Protein AF-A0A7W8HA71-F1 (afdb_monomer_lite)

Organism: NCBI:txid673271

Foldseek 3Di:
DFQEAEDADDDPDPAQKDKDKDWDAWDGWYFAQWKKKKAWQADKKWKDWAPDIDMDHHRKIDIDHHGITMIIHDRTTMIMMMTGNPVVLVVCVLDPPQKDFQRTVRVVPPPSVLCLQLLLLSLQLVVLVVDPDPCSSVSNNVSVVVNVVSRSPRTIDRHDPDPPVVVLLVVLVVVLVVCLQVQLLEDDDLCVSQVVSVHDSVCSQCSCCSHNVDGPVLVSLQFLVVQLVVCLQPHPDDCQVSCNRSNNPGSVVNQVSCCVVVVDGSVVVSVVNVPPPDDDPDDDDDDDDDDDDDGDDDDDDDDDDDDDPDDDDDPPPVPVPVQSRSLSSVVSNDDDPVPPPPDQDAAEDEPAEFAPPDLPPAWFDLQALQEAEDAALLCLVPPLVLVLLLVLCVQQNHQEYEYAQLPECSQVQWDADPVLDIDGDCVSVCVSCVSCVVSNYAYAAEPDDDYCSFFPDSPLFAFPPTGHLGQGPDLVVVLVSLLVVLLVCCVVVNPVRQLVYEYEYFAAQQALASNHYPDSVSVLVSRQSSLVSNCVSPVSRFYEYHEHECADPPVDPVVVSVVSCVVSVNHGPAYEYEDEQADCPVVLVVVVSVCSVVNPLQAFTQGDQDLCVVVVVLVVCVVVVHAQLRYEHQEYANDPRQQALCLQFLQRLLSSLQCCLSCVRSHNHYYQPHAELPHRRHPRDPFQGGNGSHCATPNGQGGSNSCSSSLSSPAETRWSDGDPQWTWHDDVLKIKIKGWAHFGFDPCSNRSNCSQCDLVRVVNRGDPFHKYKYKYKHAQHDFAKKKKKKWKDHLQALRLSNVCVVVVRDDQPDPVSVVVSSVRNGTDIDIDMDGDDPRMDMDIDIAGYSMIMMMMIHGDDDD

Radius of gyration: 34.51 Å; chains: 1; bounding box: 104×53×90 Å

pLDDT: mean 80.26, std 20.19, range [21.06, 98.81]

Secondary structure (DSSP, 8-state):
-PPPEE-----SSSSSEEEEEEEEEEPPSEE-SSEEEEEEEEEEEEEEETTEEEEEETT-EEEEPTT--EEEEEEEEEEEEEEE-GGGGT-TTTS-TTEEE--BGGGSTT-HHHHHHHHHHHHHHHHHHT---TTHHHHHHHHHHHHHHHHHHHSEEEPPP--HHHHHHHHHHHHHHHHHHHHTTS---HHHHHHHTT--HHHHHHHHHHHHSS-HHHHHHHHHHHHHHHHHHH----HHHHHHHTT-SSHHHHHHHHHHHHSS-HHHHHHHHHTS--------------------------PPP-S--S------HHHHHHHHHHHTTHHHHS--GGG-------EEEEEEEEETT--TT-B---GGGSEEEEEEGGGGGSHHHHHHHHHHHHHT--SEEEEE-TTSGGGT-EEE-TTS-EEE--HHHHHHHHHHHHTTPEEEEEE-S--TTTBS-TT-EETTTTEE-PPBS-HHHHHHHHHHHHHHHHHHH-HHHHTTSEEEE-SSTTSSSTT--SSHHHHHHHHHHHHHHHHHH-TTSEEBPPPEEGGGTTS-HHHHHHHHHHHTT---SBEEEEE--B---HHHHHHHHHHHHTT-TTSPPPB-S-TTHHHHHHHHHHHTT--GGGEEEEEE-S---TT-GGGSSHHHHHHHHHHHHHHTTSSSEEEES-SBS--SSSPPPSSS-S--S-SB-TTSPBPHHHHHHHHHTT--SEEEEEETTEEEEEETTEEEEEEE---PPPHHHHTT--TT-SSSSGGGG-SS---EEEEEEEESPPSEEEEEEEEEEBTTBS-HHHHHHHTTS----SHHHHHHHHHHTSPEEEEEEEEEBTTBEEEEEEE-TT-EEEEEEEEPPP-

InterPro domains:
  IPR000514 Glycoside hydrolase, family 39 [PR00745] (433-449)
  IPR000514 Glycoside hydrolase, family 39 [PR00745] (481-498)
  IPR000514 Glycoside hydrolase, family 39 [PR00745] (498-514)
  IPR000514 Glycoside hydrolase, family 39 [PR00745] (804-818)
  IPR003313 AraC-type arabinose-binding/dimerisation domain [PF02311] (28-108)
  IPR009057 Homedomain-like superfamily [SSF46689] (223-274)
  IPR011051 RmlC-like cupin domain superfamily [SSF51182] (27-201)
  IPR014710 RmlC-like jelly roll fold [G3DSA:2.60.120.10] (2-85)
  IPR017853 Glycoside hydrolase superfamily [SSF51445] (368-716)
  IPR018060 AraC-like, DNA binding HTH domain [PF12833] (193-272)
  IPR018060 AraC-like, DNA binding HTH domain [PS01124] (174-272)
  IPR018060 AraC-like, DNA binding HTH domain [SM00342] (187-270)
  IPR049166 Glycosyl hydrolases family 39, N-terminal catalytic domain [PF01229] (366-826)

Structure (mmCIF, N/CA/C/O backbone):
data_AF-A0A7W8HA71-F1
#
_entry.id   AF-A0A7W8HA71-F1
#
loop_
_atom_site.group_PDB
_atom_site.id
_atom_site.type_symbol
_atom_site.label_atom_id
_atom_site.label_alt_id
_atom_site.label_comp_id
_atom_site.label_asym_id
_atom_site.label_entity_id
_atom_site.label_seq_id
_atom_site.pdbx_PDB_ins_code
_atom_site.Cartn_x
_atom_site.Cartn_y
_atom_site.Cartn_z
_atom_site.occupancy
_atom_site.B_iso_or_equiv
_atom_site.auth_seq_id
_atom_site.auth_comp_id
_atom_site.auth_asym_id
_atom_site.auth_atom_id
_atom_site.pdbx_PDB_model_num
ATOM 1 N N . MET A 1 1 ? 54.143 25.912 25.341 1.00 32.41 1 MET A N 1
ATOM 2 C CA . MET A 1 1 ? 54.224 24.876 24.289 1.00 32.41 1 MET A CA 1
ATOM 3 C C . MET A 1 1 ? 52.978 24.024 24.421 1.00 32.41 1 MET A C 1
ATOM 5 O O . MET A 1 1 ? 52.729 23.561 25.526 1.00 32.41 1 MET A O 1
ATOM 9 N N . SER A 1 2 ? 52.167 23.911 23.368 1.00 38.69 2 SER A N 1
ATOM 10 C CA . SER A 1 2 ? 50.970 23.060 23.357 1.00 38.69 2 SER A CA 1
ATOM 11 C C . SER A 1 2 ? 51.361 21.605 23.628 1.00 38.69 2 SER A C 1
ATOM 13 O O . SER A 1 2 ? 52.322 21.108 23.038 1.00 38.69 2 SER A O 1
ATOM 15 N N . THR A 1 3 ? 50.662 20.939 24.540 1.00 48.31 3 THR A N 1
ATOM 16 C CA . THR A 1 3 ? 50.894 19.536 24.897 1.00 48.31 3 THR A CA 1
ATOM 17 C C . THR A 1 3 ? 50.569 18.652 23.691 1.00 48.31 3 THR A C 1
ATOM 19 O O . THR A 1 3 ? 49.445 18.688 23.204 1.00 48.31 3 THR A O 1
ATOM 22 N N . ILE A 1 4 ? 51.549 17.899 23.184 1.00 54.50 4 ILE A N 1
ATOM 23 C CA . ILE A 1 4 ? 51.337 16.895 22.130 1.00 54.50 4 ILE A CA 1
ATOM 24 C C . ILE A 1 4 ? 50.919 15.602 22.828 1.00 54.50 4 ILE A C 1
ATOM 26 O O . ILE A 1 4 ? 51.599 15.170 23.760 1.00 54.50 4 ILE A O 1
ATOM 30 N N . THR A 1 5 ? 49.808 15.006 22.405 1.00 48.88 5 THR A N 1
ATOM 31 C CA . THR A 1 5 ? 49.267 13.775 23.007 1.00 48.88 5 THR A CA 1
ATOM 32 C C . THR A 1 5 ? 49.408 12.591 22.051 1.00 48.88 5 THR A C 1
ATOM 34 O O . THR A 1 5 ? 49.432 12.771 20.839 1.00 48.88 5 THR A O 1
ATOM 37 N N . HIS A 1 6 ? 49.572 11.376 22.573 1.00 51.00 6 HIS A N 1
ATOM 38 C CA . HIS A 1 6 ? 49.554 10.163 21.753 1.00 51.00 6 HIS A CA 1
ATOM 39 C C . HIS A 1 6 ? 48.150 9.555 21.799 1.00 51.00 6 HIS A C 1
ATOM 41 O O . HIS A 1 6 ? 47.658 9.250 22.889 1.00 51.00 6 HIS A O 1
ATOM 47 N N . GLU A 1 7 ? 47.518 9.352 20.644 1.00 52.78 7 GLU A N 1
ATOM 48 C CA . GLU A 1 7 ? 46.204 8.711 20.567 1.00 52.78 7 GLU A CA 1
ATOM 49 C C . GLU A 1 7 ? 46.351 7.185 20.522 1.00 52.78 7 GLU A C 1
ATOM 51 O O . GLU A 1 7 ? 47.082 6.617 19.707 1.00 52.78 7 GLU A O 1
ATOM 56 N N . ILE A 1 8 ? 45.621 6.489 21.395 1.00 51.56 8 ILE A N 1
ATOM 57 C CA . ILE A 1 8 ? 45.530 5.029 21.353 1.00 51.56 8 ILE A CA 1
ATOM 58 C C . ILE A 1 8 ? 44.302 4.622 20.537 1.00 51.56 8 ILE A C 1
ATOM 60 O O . ILE A 1 8 ? 43.171 4.693 21.015 1.00 51.56 8 ILE A O 1
ATOM 64 N N . ILE A 1 9 ? 44.529 4.103 19.331 1.00 54.03 9 ILE A N 1
ATOM 65 C CA . ILE A 1 9 ? 43.448 3.631 18.458 1.00 54.03 9 ILE A CA 1
ATOM 66 C C . ILE A 1 9 ? 42.956 2.240 18.894 1.00 54.03 9 ILE A C 1
ATOM 68 O O . ILE A 1 9 ? 43.735 1.276 18.948 1.00 54.03 9 ILE A O 1
ATOM 72 N N . ASN A 1 10 ? 41.646 2.117 19.151 1.00 52.47 10 ASN A N 1
ATOM 73 C CA . ASN A 1 10 ? 40.942 0.861 19.439 1.00 52.47 10 ASN A CA 1
ATOM 74 C C . ASN A 1 10 ? 40.074 0.400 18.239 1.00 52.47 10 ASN A C 1
ATOM 76 O O . ASN A 1 10 ? 39.089 1.051 17.906 1.00 52.47 10 ASN A O 1
ATOM 80 N N . TYR A 1 11 ? 40.438 -0.716 17.594 1.00 57.72 11 TYR A N 1
ATOM 81 C CA . TYR A 1 11 ? 39.653 -1.449 16.591 1.00 57.72 11 TYR A CA 1
ATOM 82 C C . TYR A 1 11 ? 38.729 -2.382 17.375 1.00 57.72 11 TYR A C 1
ATOM 84 O O . TYR A 1 11 ? 39.196 -3.330 18.001 1.00 57.72 11 TYR A O 1
ATOM 92 N N . GLN A 1 12 ? 37.433 -2.082 17.379 1.00 41.97 12 GLN A N 1
ATOM 93 C CA . GLN A 1 12 ? 36.398 -2.836 18.097 1.00 41.97 12 GLN A CA 1
ATOM 94 C C . GLN A 1 12 ? 36.082 -4.207 17.450 1.00 41.97 12 GLN A C 1
ATOM 96 O O . GLN A 1 12 ? 35.196 -4.910 17.923 1.00 41.97 12 GLN A O 1
ATOM 101 N N . SER A 1 13 ? 36.792 -4.589 16.379 1.00 54.84 13 SER A N 1
ATOM 102 C CA . SER A 1 13 ? 36.608 -5.831 15.614 1.00 54.84 13 SER A CA 1
ATOM 103 C C . SER A 1 13 ? 37.921 -6.621 15.486 1.00 54.84 13 SER A C 1
ATOM 105 O O . SER A 1 13 ? 38.996 -6.082 15.755 1.00 54.84 13 SER A O 1
ATOM 107 N N . ASN A 1 14 ? 37.849 -7.878 15.028 1.00 60.50 14 ASN A N 1
ATOM 108 C CA . ASN A 1 14 ? 39.029 -8.707 14.728 1.00 60.50 14 ASN A CA 1
ATOM 109 C C . ASN A 1 14 ? 39.828 -8.221 13.500 1.00 60.50 14 ASN A C 1
ATOM 111 O O . ASN A 1 14 ? 40.868 -8.791 13.178 1.00 60.50 14 ASN A O 1
ATOM 115 N N . VAL A 1 15 ? 39.354 -7.187 12.799 1.00 72.50 15 VAL A N 1
ATOM 116 C CA . VAL A 1 15 ? 40.027 -6.585 11.644 1.00 72.50 15 VAL A CA 1
ATOM 117 C C . VAL A 1 15 ? 40.770 -5.324 12.114 1.00 72.50 15 VAL A C 1
ATOM 119 O O . VAL A 1 15 ? 40.161 -4.490 12.790 1.00 72.50 15 VAL A O 1
ATOM 122 N N . PRO A 1 16 ? 42.059 -5.126 11.767 1.00 76.75 16 PRO A N 1
ATOM 123 C CA . PRO A 1 16 ? 42.857 -3.982 12.225 1.00 76.75 16 PRO A CA 1
ATOM 124 C C . PRO A 1 16 ? 42.545 -2.665 11.476 1.00 76.75 16 PRO A C 1
ATOM 126 O O . PRO A 1 16 ? 43.447 -1.916 11.089 1.00 76.75 16 PRO A O 1
ATOM 129 N N . VAL A 1 17 ? 41.249 -2.387 11.291 1.00 80.06 17 VAL A N 1
ATOM 130 C CA . VAL A 1 17 ? 40.674 -1.206 10.636 1.00 80.06 17 VAL A CA 1
ATOM 131 C C . VAL A 1 17 ? 39.589 -0.605 11.530 1.00 80.06 17 VAL A C 1
ATOM 133 O O . VAL A 1 17 ? 38.718 -1.316 12.033 1.00 80.06 17 VAL A O 1
ATOM 136 N N . LYS A 1 18 ? 39.631 0.715 11.731 1.00 76.88 18 LYS A N 1
ATOM 137 C CA . LYS A 1 18 ? 38.566 1.507 12.363 1.00 76.88 18 LYS A CA 1
ATOM 138 C C . LYS A 1 18 ? 37.971 2.413 11.299 1.00 76.88 18 LYS A C 1
ATOM 140 O O . LYS A 1 18 ? 38.719 3.126 10.639 1.00 76.88 18 LYS A O 1
ATOM 145 N N . LEU A 1 19 ? 36.650 2.425 11.183 1.00 79.12 19 LEU A N 1
ATOM 146 C CA . LEU A 1 19 ? 35.933 3.359 10.326 1.00 79.12 19 LEU A CA 1
ATOM 147 C C . LEU A 1 19 ? 34.865 4.062 11.159 1.00 79.12 19 LEU A C 1
ATOM 149 O O . LEU A 1 19 ? 34.102 3.401 11.863 1.00 79.12 19 LEU A O 1
ATOM 153 N N . PHE A 1 20 ? 34.823 5.391 11.108 1.00 68.56 20 PHE A N 1
ATOM 154 C CA . PHE A 1 20 ? 33.815 6.175 11.818 1.00 68.56 20 PHE A CA 1
ATOM 155 C C . PHE A 1 20 ? 33.532 7.508 11.123 1.00 68.56 20 PHE A C 1
ATOM 157 O O . PHE A 1 20 ? 34.348 8.022 10.359 1.00 68.56 20 PHE A O 1
ATOM 164 N N . PHE A 1 21 ? 32.351 8.056 11.409 1.00 68.56 21 PHE A N 1
ATOM 165 C CA . PHE A 1 21 ? 31.949 9.393 10.989 1.00 68.56 21 PHE A CA 1
ATOM 166 C C . PHE A 1 21 ? 32.299 10.395 12.080 1.00 68.56 21 PHE A C 1
ATOM 168 O O . PHE A 1 21 ? 32.098 10.120 13.266 1.00 68.56 21 PHE A O 1
ATOM 175 N N . GLN A 1 22 ? 32.779 11.567 11.680 1.00 67.00 22 GLN A N 1
ATOM 176 C CA . GLN A 1 22 ? 33.073 12.647 12.609 1.00 67.00 22 GLN A CA 1
ATOM 177 C C . GLN A 1 22 ? 32.569 13.974 12.046 1.00 67.00 22 GLN A C 1
ATOM 179 O O . GLN A 1 22 ? 32.864 14.314 10.903 1.00 67.00 22 GLN A O 1
ATOM 184 N N . ARG A 1 23 ? 31.836 14.736 12.867 1.00 63.34 23 ARG A N 1
ATOM 185 C CA . ARG A 1 23 ? 31.583 16.164 12.646 1.00 63.34 23 ARG A CA 1
ATOM 186 C C . ARG A 1 23 ? 32.542 16.940 13.545 1.00 63.34 23 ARG A C 1
ATOM 188 O O . ARG A 1 23 ? 32.457 16.841 14.770 1.00 63.34 23 ARG A O 1
ATOM 195 N N . ILE A 1 24 ? 33.540 17.594 12.956 1.00 62.75 24 ILE A N 1
ATOM 196 C CA . ILE A 1 24 ? 34.680 18.164 13.691 1.00 62.75 24 ILE A CA 1
ATOM 197 C C . ILE A 1 24 ? 34.411 19.611 14.109 1.00 62.75 24 ILE A C 1
ATOM 199 O O . ILE A 1 24 ? 33.963 20.420 13.304 1.00 62.75 24 ILE A O 1
ATOM 203 N N . GLY A 1 25 ? 34.775 19.915 15.362 1.00 57.62 25 GLY A N 1
ATOM 204 C CA . GLY A 1 25 ? 35.094 21.260 15.850 1.00 57.62 25 GLY A CA 1
ATOM 205 C C . GLY A 1 25 ? 36.614 21.496 15.846 1.00 57.62 25 GLY A C 1
ATOM 206 O O . GLY A 1 25 ? 37.220 21.876 14.851 1.00 57.62 25 GLY A O 1
ATOM 207 N N . THR A 1 26 ? 37.302 21.210 16.952 1.00 58.03 26 THR A N 1
ATOM 208 C CA . THR A 1 26 ? 38.777 21.279 17.003 1.00 58.03 26 THR A CA 1
ATOM 209 C C . THR A 1 26 ? 39.329 20.047 17.705 1.00 58.03 26 THR A C 1
ATOM 211 O O . THR A 1 26 ? 38.906 19.725 18.813 1.00 58.03 26 THR A O 1
ATOM 214 N N . SER A 1 27 ? 40.262 19.349 17.063 1.00 65.38 27 SER A N 1
ATOM 215 C CA . SER A 1 27 ? 41.051 18.275 17.675 1.00 65.38 27 SER A CA 1
ATOM 216 C C . SER A 1 27 ? 42.383 18.843 18.162 1.00 65.38 27 SER A C 1
ATOM 218 O O . SER A 1 27 ? 42.957 19.715 17.518 1.00 65.38 27 SER A O 1
ATOM 220 N N . ALA A 1 28 ? 42.867 18.389 19.318 1.00 67.38 28 ALA A N 1
ATOM 221 C CA . ALA A 1 28 ? 44.166 18.817 19.832 1.00 67.38 28 ALA A CA 1
ATOM 222 C C . ALA A 1 28 ? 45.315 18.151 19.055 1.00 67.38 28 ALA A C 1
ATOM 224 O O . ALA A 1 28 ? 45.141 17.073 18.497 1.00 67.38 28 ALA A O 1
ATOM 225 N N . ARG A 1 29 ? 46.512 18.749 19.072 1.00 69.62 29 ARG A N 1
ATOM 226 C CA . ARG A 1 29 ? 47.727 18.183 18.455 1.00 69.62 29 ARG A CA 1
ATOM 227 C C . ARG A 1 29 ? 48.042 16.773 18.985 1.00 69.62 29 ARG A C 1
ATOM 229 O O . ARG A 1 29 ? 48.334 16.615 20.179 1.00 69.62 29 ARG A O 1
ATOM 236 N N . HIS A 1 30 ? 48.046 15.769 18.108 1.00 68.06 30 HIS A N 1
ATOM 237 C CA . HIS A 1 30 ? 48.301 14.373 18.480 1.00 68.06 30 HIS A CA 1
ATOM 238 C C . HIS A 1 30 ? 49.023 13.563 17.392 1.00 68.06 30 HIS A C 1
ATOM 240 O O . HIS A 1 30 ? 49.278 14.061 16.300 1.00 68.06 30 HIS A O 1
ATOM 246 N N . TRP A 1 31 ? 49.431 12.334 17.722 1.00 71.31 31 TRP A N 1
ATOM 247 C CA . TRP A 1 31 ? 50.023 11.368 16.788 1.00 71.31 31 TRP A CA 1
ATOM 248 C C . TRP A 1 31 ? 49.656 9.928 17.178 1.00 71.31 31 TRP A C 1
ATOM 250 O O . TRP A 1 31 ? 49.364 9.652 18.345 1.00 71.31 31 TRP A O 1
ATOM 260 N N . HIS A 1 32 ? 49.718 9.007 16.213 1.00 68.19 32 HIS A N 1
ATOM 261 C CA . HIS A 1 32 ? 49.489 7.571 16.409 1.00 68.19 32 HIS A CA 1
ATOM 262 C C . HIS A 1 32 ? 50.249 6.723 15.371 1.00 68.19 32 HIS A C 1
ATOM 264 O O . HIS A 1 32 ? 50.666 7.216 14.322 1.00 68.19 32 HIS A O 1
ATOM 270 N N . SER A 1 33 ? 50.400 5.420 15.627 1.00 69.81 33 SER A N 1
ATOM 271 C CA . SER A 1 33 ? 51.153 4.483 14.768 1.00 69.81 33 SER A CA 1
ATOM 272 C C . SER A 1 33 ? 50.366 3.875 13.595 1.00 69.81 33 SER A C 1
ATOM 274 O O . SER A 1 33 ? 50.890 3.023 12.878 1.00 69.81 33 SER A O 1
ATOM 276 N N . SER A 1 34 ? 49.111 4.277 13.402 1.00 77.88 34 SER A N 1
ATOM 277 C CA . SER A 1 34 ? 48.266 3.833 12.282 1.00 77.88 34 SER A CA 1
ATOM 278 C C . SER A 1 34 ? 48.341 4.834 11.130 1.00 77.88 34 SER A C 1
ATOM 280 O O . SER A 1 34 ? 48.624 6.006 11.374 1.00 77.88 34 SER A O 1
ATOM 282 N N . ILE A 1 35 ? 48.073 4.395 9.899 1.00 88.00 35 ILE A N 1
ATOM 283 C CA . ILE A 1 35 ? 47.695 5.347 8.848 1.00 88.00 35 ILE A CA 1
ATOM 284 C C . ILE A 1 35 ? 46.282 5.845 9.129 1.00 88.00 35 ILE A C 1
ATOM 286 O O . ILE A 1 35 ? 45.447 5.074 9.608 1.00 88.00 35 ILE A O 1
ATOM 290 N N . GLU A 1 36 ? 46.025 7.110 8.825 1.00 91.38 36 GLU A N 1
ATOM 291 C CA . GLU A 1 36 ? 44.702 7.721 8.937 1.00 91.38 36 GLU A CA 1
ATOM 292 C C . GLU A 1 36 ? 44.310 8.345 7.604 1.00 91.38 36 GLU A C 1
ATOM 294 O O . GLU A 1 36 ? 45.066 9.127 7.039 1.00 91.38 36 GLU A O 1
ATOM 299 N N . ILE A 1 37 ? 43.141 7.980 7.088 1.00 94.31 37 ILE A N 1
ATOM 300 C CA . ILE A 1 37 ? 42.582 8.529 5.858 1.00 94.31 37 ILE A CA 1
ATOM 301 C C . ILE A 1 37 ? 41.382 9.392 6.231 1.00 94.31 37 ILE A C 1
ATOM 303 O O . ILE A 1 37 ? 40.421 8.896 6.818 1.00 94.31 37 ILE A O 1
ATOM 307 N N . LEU A 1 38 ? 41.443 10.665 5.859 1.00 93.25 38 LEU A N 1
ATOM 308 C CA . LEU A 1 38 ? 40.372 11.642 5.987 1.00 93.25 38 LEU A CA 1
ATOM 309 C C . LEU A 1 38 ? 39.677 11.778 4.638 1.00 93.25 38 LEU A C 1
ATOM 311 O O . LEU A 1 38 ? 40.342 12.076 3.648 1.00 93.25 38 LEU A O 1
ATOM 315 N N . PHE A 1 39 ? 38.360 11.597 4.597 1.00 92.25 39 PHE A N 1
ATOM 316 C CA . PHE A 1 39 ? 37.551 11.846 3.405 1.00 92.25 39 PHE A CA 1
ATOM 317 C C . PHE A 1 39 ? 36.420 12.823 3.735 1.00 92.25 39 PHE A C 1
ATOM 319 O O . PHE A 1 39 ? 35.503 12.488 4.488 1.00 92.25 39 PHE A O 1
ATOM 326 N N . VAL A 1 40 ? 36.503 14.043 3.199 1.00 88.19 40 VAL A N 1
ATOM 327 C CA . VAL A 1 40 ? 35.560 15.127 3.500 1.00 88.19 40 VAL A CA 1
ATOM 328 C C . VAL A 1 40 ? 34.272 14.939 2.707 1.00 88.19 40 VAL A C 1
ATOM 330 O O . VAL A 1 40 ? 34.261 15.026 1.480 1.00 88.19 40 VAL A O 1
ATOM 333 N N . LEU A 1 41 ? 33.167 14.735 3.421 1.00 79.12 41 LEU A N 1
ATOM 334 C CA . LEU A 1 41 ? 31.844 14.599 2.818 1.00 79.12 41 LEU A CA 1
ATOM 335 C C . LEU A 1 41 ? 31.192 15.961 2.612 1.00 79.12 41 LEU A C 1
ATOM 337 O O . LEU A 1 41 ? 30.563 16.195 1.589 1.00 79.12 41 LEU A O 1
ATOM 341 N N . GLN A 1 42 ? 31.325 16.861 3.585 1.00 76.25 42 GLN A N 1
ATOM 342 C CA . GLN A 1 42 ? 30.680 18.167 3.537 1.00 76.25 42 GLN A CA 1
ATOM 343 C C . GLN A 1 42 ? 31.457 19.196 4.353 1.00 76.25 42 GLN A C 1
ATOM 345 O O . GLN A 1 42 ? 31.884 18.928 5.479 1.00 76.25 42 GLN A O 1
ATOM 350 N N . GLY A 1 43 ? 31.566 20.404 3.803 1.00 81.75 43 GLY A N 1
ATOM 351 C CA . GLY A 1 43 ? 32.239 21.528 4.446 1.00 81.75 43 GLY A CA 1
ATOM 352 C C . GLY A 1 43 ? 33.721 21.610 4.085 1.00 81.75 43 GLY A C 1
ATOM 353 O O . GLY A 1 43 ? 34.145 21.221 2.997 1.00 81.75 43 GLY A O 1
ATOM 354 N N . SER A 1 44 ? 34.513 22.192 4.982 1.00 85.00 44 SER A N 1
ATOM 355 C CA . SER A 1 44 ? 35.962 22.331 4.798 1.00 85.00 44 SER A CA 1
ATOM 356 C C . SER A 1 44 ? 36.686 22.297 6.135 1.00 85.00 44 SER A C 1
ATOM 358 O O . SER A 1 44 ? 36.108 22.646 7.167 1.00 85.00 44 SER A O 1
ATOM 360 N N . MET A 1 45 ? 37.952 21.891 6.139 1.00 87.62 45 MET A N 1
ATOM 361 C CA . MET A 1 45 ? 38.751 21.814 7.361 1.00 87.62 45 MET A CA 1
ATOM 362 C C . MET A 1 45 ? 40.210 22.193 7.136 1.00 87.62 45 MET A C 1
ATOM 364 O O . MET A 1 45 ? 40.780 21.940 6.076 1.00 87.62 45 MET A O 1
ATOM 368 N N . GLN A 1 46 ? 40.819 22.776 8.165 1.00 90.25 46 GLN A N 1
ATOM 369 C CA . GLN A 1 46 ? 42.259 22.983 8.260 1.00 90.25 46 GLN A CA 1
ATOM 370 C C . GLN A 1 46 ? 42.897 21.734 8.864 1.00 90.25 46 GLN A C 1
ATOM 372 O O . GLN A 1 46 ? 42.483 21.269 9.929 1.00 90.25 46 GLN A O 1
ATOM 377 N N . VAL A 1 47 ? 43.922 21.221 8.195 1.00 90.06 47 VAL A N 1
ATOM 378 C CA . VAL A 1 47 ? 44.737 20.103 8.664 1.00 90.06 47 VAL A CA 1
ATOM 379 C C . VAL A 1 47 ? 46.173 20.593 8.781 1.00 90.06 47 VAL A C 1
ATOM 381 O O . VAL A 1 47 ? 46.775 21.006 7.789 1.00 90.06 47 VAL A O 1
ATOM 384 N N . ALA A 1 48 ? 46.727 20.571 9.991 1.00 85.38 48 ALA A N 1
ATOM 385 C CA . ALA A 1 48 ? 48.142 20.826 10.228 1.00 85.38 48 ALA A CA 1
ATOM 386 C C . ALA A 1 48 ? 48.860 19.493 10.442 1.00 85.38 48 ALA A C 1
ATOM 388 O O . ALA A 1 48 ? 48.472 18.746 11.330 1.00 85.38 48 ALA A O 1
ATOM 389 N N . ILE A 1 49 ? 49.897 19.201 9.654 1.00 82.56 49 ILE A N 1
ATOM 390 C CA . ILE A 1 49 ? 50.742 18.003 9.769 1.00 82.56 49 ILE A CA 1
ATOM 391 C C . ILE A 1 49 ? 52.189 18.473 9.885 1.00 82.56 49 ILE A C 1
ATOM 393 O O . ILE A 1 49 ? 52.699 19.162 8.999 1.00 82.56 49 ILE A O 1
ATOM 397 N N . GLU A 1 50 ? 52.860 18.113 10.976 1.00 75.69 50 GLU A N 1
ATOM 398 C CA . GLU A 1 50 ? 54.212 18.574 11.308 1.00 75.69 50 GLU A CA 1
ATOM 399 C C . GLU A 1 50 ? 54.331 20.115 11.261 1.00 75.69 50 GLU A C 1
ATOM 401 O O . GLU A 1 50 ? 53.821 20.810 12.148 1.00 75.69 50 GLU A O 1
ATOM 406 N N . ASN A 1 51 ? 54.990 20.649 10.224 1.00 70.56 51 ASN A N 1
ATOM 407 C CA . ASN A 1 51 ? 55.233 22.079 9.996 1.00 70.56 51 ASN A CA 1
ATOM 408 C C . ASN A 1 51 ? 54.406 22.663 8.835 1.00 70.56 51 ASN A C 1
ATOM 410 O O . ASN A 1 51 ? 54.623 23.812 8.448 1.00 70.56 51 ASN A O 1
ATOM 414 N N . HIS A 1 52 ? 53.491 21.885 8.260 1.00 77.38 52 HIS A N 1
ATOM 415 C CA . HIS A 1 52 ? 52.683 22.277 7.110 1.00 77.38 52 HIS A CA 1
ATOM 416 C C . HIS A 1 52 ? 51.205 22.331 7.490 1.00 77.38 52 HIS A C 1
ATOM 418 O O . HIS A 1 52 ? 50.730 21.528 8.289 1.00 77.38 52 HIS A O 1
ATOM 424 N N . SER A 1 53 ? 50.470 23.265 6.895 1.00 86.38 53 SER A N 1
ATOM 425 C CA . SER A 1 53 ? 49.018 23.363 7.036 1.00 86.38 53 SER A CA 1
ATOM 426 C C . SER A 1 53 ? 48.382 23.430 5.660 1.00 86.38 53 SER A C 1
ATOM 428 O O . SER A 1 53 ? 48.901 24.102 4.768 1.00 86.38 53 SER A O 1
ATOM 430 N N . LEU A 1 54 ? 47.270 22.727 5.491 1.00 92.44 54 LEU A N 1
ATOM 431 C CA . LEU A 1 54 ? 46.509 22.681 4.250 1.00 92.44 54 LEU A CA 1
ATOM 432 C C . LEU A 1 54 ? 45.010 22.672 4.549 1.00 92.44 54 LEU A C 1
ATOM 434 O O . LEU A 1 54 ? 44.579 22.339 5.652 1.00 92.44 54 LEU A O 1
ATOM 438 N N . THR A 1 55 ? 44.214 23.066 3.562 1.00 92.56 55 THR A N 1
ATOM 439 C CA . THR A 1 55 ? 42.754 23.084 3.670 1.00 92.56 55 THR A CA 1
ATOM 440 C C . THR A 1 55 ? 42.176 21.985 2.795 1.00 92.56 55 THR A C 1
ATOM 442 O O . THR A 1 55 ? 42.414 21.992 1.590 1.00 92.56 55 THR A O 1
ATOM 445 N N . LEU A 1 56 ? 41.412 21.080 3.402 1.00 92.31 56 LEU A N 1
ATOM 446 C CA . LEU A 1 56 ? 40.596 20.103 2.687 1.00 92.31 56 LEU A CA 1
ATOM 447 C C . LEU A 1 56 ? 39.198 20.679 2.464 1.00 92.31 56 LEU A C 1
ATOM 449 O O . LEU A 1 56 ? 38.640 21.331 3.355 1.00 92.31 56 LEU A O 1
ATOM 453 N N . LYS A 1 57 ? 38.640 20.442 1.283 1.00 90.38 57 LYS A N 1
ATOM 454 C CA . LYS A 1 57 ? 37.274 20.804 0.898 1.00 90.38 57 LYS A CA 1
ATOM 455 C C . LYS A 1 57 ? 36.451 19.547 0.657 1.00 90.38 57 LYS A C 1
ATOM 457 O O . LYS A 1 57 ? 36.964 18.437 0.696 1.00 90.38 57 LYS A O 1
ATOM 462 N N . GLU A 1 58 ? 35.163 19.739 0.421 1.00 87.44 58 GLU A N 1
ATOM 463 C CA . GLU A 1 58 ? 34.262 18.686 -0.027 1.00 87.44 58 GLU A CA 1
ATOM 464 C C . GLU A 1 58 ? 34.875 17.839 -1.151 1.00 87.44 58 GLU A C 1
ATOM 466 O O . GLU A 1 58 ? 35.461 18.378 -2.089 1.00 87.44 58 GLU A O 1
ATOM 471 N N . ASP A 1 59 ? 34.729 16.520 -1.023 1.00 84.62 59 ASP A N 1
ATOM 472 C CA . ASP A 1 59 ? 35.294 15.496 -1.901 1.00 84.62 59 ASP A CA 1
ATOM 473 C C . ASP A 1 59 ? 36.823 15.294 -1.801 1.00 84.62 59 ASP A C 1
ATOM 475 O O . ASP A 1 59 ? 37.366 14.379 -2.427 1.00 84.62 59 ASP A O 1
ATOM 479 N N . ASP A 1 60 ? 37.545 16.060 -0.978 1.00 92.38 60 ASP A N 1
ATOM 480 C CA . ASP A 1 60 ? 38.973 15.813 -0.772 1.00 92.38 60 ASP A CA 1
ATOM 481 C C . ASP A 1 60 ? 39.242 14.578 0.099 1.00 92.38 60 ASP A C 1
ATOM 483 O O . ASP A 1 60 ? 38.569 14.326 1.103 1.00 92.38 60 ASP A O 1
ATOM 487 N N . ILE A 1 61 ? 40.294 13.838 -0.266 1.00 93.75 61 ILE A N 1
ATOM 488 C CA . ILE A 1 61 ? 40.856 12.726 0.497 1.00 93.75 61 ILE A CA 1
ATOM 489 C C . ILE A 1 61 ? 42.327 12.996 0.844 1.00 93.75 61 ILE A C 1
ATOM 491 O O . ILE A 1 61 ? 43.126 13.418 0.002 1.00 93.75 61 ILE A O 1
ATOM 495 N N . LEU A 1 62 ? 42.698 12.729 2.093 1.00 94.81 62 LEU A N 1
ATOM 496 C CA . LEU A 1 62 ? 44.055 12.894 2.608 1.00 94.81 62 LEU A CA 1
ATOM 497 C C . LEU A 1 62 ? 44.452 11.692 3.458 1.00 94.81 62 LEU A C 1
ATOM 499 O O . LEU A 1 62 ? 43.706 11.301 4.347 1.00 94.81 62 LEU A O 1
ATOM 503 N N . LEU A 1 63 ? 45.650 11.157 3.237 1.00 94.75 63 LEU A N 1
ATOM 504 C CA . LEU A 1 63 ? 46.271 10.165 4.108 1.00 94.75 63 LEU A CA 1
ATOM 505 C C . LEU A 1 63 ? 47.353 10.819 4.974 1.00 94.75 63 LEU A C 1
ATOM 507 O O . LEU A 1 63 ? 48.284 11.451 4.472 1.00 94.75 63 LEU A O 1
ATOM 511 N N . ILE A 1 64 ? 47.261 10.601 6.281 1.00 90.12 64 ILE A N 1
ATOM 512 C CA . ILE A 1 64 ? 48.270 10.943 7.279 1.00 90.12 64 ILE A CA 1
ATOM 513 C C . ILE A 1 64 ? 49.096 9.689 7.586 1.00 90.12 64 ILE A C 1
ATOM 515 O O . ILE A 1 64 ? 48.566 8.642 7.967 1.00 90.12 64 ILE A O 1
ATOM 519 N N . ASN A 1 65 ? 50.409 9.781 7.353 1.00 86.88 65 ASN A N 1
ATOM 520 C CA . ASN A 1 65 ? 51.336 8.665 7.537 1.00 86.88 65 ASN A CA 1
ATOM 521 C C . ASN A 1 65 ? 51.548 8.340 9.028 1.00 86.88 65 ASN A C 1
ATOM 523 O O . ASN A 1 65 ? 51.357 9.210 9.884 1.00 86.88 65 ASN A O 1
ATOM 527 N N . PRO A 1 66 ? 51.994 7.113 9.362 1.00 77.12 66 PRO A N 1
ATOM 528 C CA . PRO A 1 66 ? 52.206 6.720 10.746 1.00 77.12 66 PRO A CA 1
ATOM 529 C C . PRO A 1 66 ? 53.215 7.633 11.444 1.00 77.12 66 PRO A C 1
ATOM 531 O O . PRO A 1 66 ? 54.248 8.006 10.882 1.00 77.12 66 PRO A O 1
ATOM 534 N N . ASN A 1 67 ? 52.944 7.935 12.711 1.00 70.56 67 ASN A N 1
ATOM 535 C CA . ASN A 1 67 ? 53.780 8.758 13.586 1.00 70.56 67 ASN A CA 1
ATOM 536 C C . ASN A 1 67 ? 53.908 10.240 13.193 1.00 70.56 67 ASN A C 1
ATOM 538 O O . ASN A 1 67 ? 54.695 10.943 13.823 1.00 70.56 67 ASN A O 1
ATOM 542 N N . HIS A 1 68 ? 53.151 10.732 12.207 1.00 75.25 68 HIS A N 1
ATOM 543 C CA . HIS A 1 68 ? 53.096 12.166 11.919 1.00 75.25 68 HIS A CA 1
ATOM 544 C C . HIS A 1 68 ? 52.206 12.887 12.937 1.00 75.25 68 HIS A C 1
ATOM 546 O O . HIS A 1 68 ? 51.064 12.485 13.185 1.00 75.25 68 HIS A O 1
ATOM 552 N N . ILE A 1 69 ? 52.719 13.974 13.511 1.00 74.62 69 ILE A N 1
ATOM 553 C CA . ILE A 1 69 ? 51.964 14.830 14.428 1.00 74.62 69 ILE A CA 1
ATOM 554 C C . ILE A 1 69 ? 50.991 15.672 13.617 1.00 74.62 69 ILE A C 1
ATOM 556 O O . ILE A 1 69 ? 51.411 16.392 12.709 1.00 74.62 69 ILE A O 1
ATOM 560 N N . HIS A 1 70 ? 49.711 15.630 13.971 1.00 82.69 70 HIS A N 1
ATOM 561 C CA . HIS A 1 70 ? 48.683 16.368 13.258 1.00 82.69 70 HIS A CA 1
ATOM 562 C C . HIS A 1 70 ? 47.611 16.988 14.164 1.00 82.69 70 HIS A C 1
ATOM 564 O O . HIS A 1 70 ? 47.482 16.673 15.349 1.00 82.69 70 HIS A O 1
ATOM 570 N N . GLU A 1 71 ? 46.897 17.957 13.597 1.00 84.50 71 GLU A N 1
ATOM 571 C CA . GLU A 1 71 ? 45.814 18.719 14.217 1.00 84.50 71 GLU A CA 1
ATOM 572 C C . GLU A 1 71 ? 44.744 19.024 13.166 1.00 84.50 71 GLU A C 1
ATOM 574 O O . GLU A 1 71 ? 45.056 19.496 12.070 1.00 84.50 71 GLU A O 1
ATOM 579 N N . LEU A 1 72 ? 43.485 18.765 13.510 1.00 84.88 72 LEU A N 1
ATOM 580 C CA . LEU A 1 72 ? 42.308 19.000 12.670 1.00 84.88 72 LEU A CA 1
ATOM 581 C C . LEU A 1 72 ? 41.452 20.111 13.279 1.00 84.88 72 LEU A C 1
ATOM 583 O O . LEU A 1 72 ? 41.094 20.029 14.458 1.00 84.88 72 LEU A O 1
ATOM 587 N N . SER A 1 73 ? 41.082 21.115 12.487 1.00 80.75 73 SER A N 1
ATOM 588 C CA . SER A 1 73 ? 40.260 22.241 12.939 1.00 80.75 73 SER A CA 1
ATOM 589 C C . SER A 1 73 ? 39.238 22.657 11.884 1.00 80.75 73 SER A C 1
ATOM 591 O O . SER A 1 73 ? 39.580 22.880 10.721 1.00 80.75 73 SER A O 1
ATOM 593 N N . SER A 1 74 ? 37.974 22.776 12.281 1.00 77.81 74 SER A N 1
ATOM 594 C CA . SER A 1 74 ? 36.899 23.330 11.463 1.00 77.81 74 SER A CA 1
ATOM 595 C C . SER A 1 74 ? 35.764 23.879 12.336 1.00 77.81 74 SER A C 1
ATOM 597 O O . SER A 1 74 ? 35.446 23.291 13.363 1.00 77.81 74 SER A O 1
ATOM 599 N N . PRO A 1 75 ? 35.113 24.993 11.962 1.00 58.56 75 PRO A N 1
ATOM 600 C CA . PRO A 1 75 ? 33.883 25.412 12.629 1.00 58.56 75 PRO A CA 1
ATOM 601 C C . PRO A 1 75 ? 32.711 24.458 12.349 1.00 58.56 75 PRO A C 1
ATOM 603 O O . PRO A 1 75 ? 31.810 24.373 13.181 1.00 58.56 75 PRO A O 1
ATOM 606 N N . ASP A 1 76 ? 32.715 23.779 11.194 1.00 67.75 76 ASP A N 1
ATOM 607 C CA . ASP A 1 76 ? 31.675 22.840 10.777 1.00 67.75 76 ASP A CA 1
ATOM 608 C C . ASP A 1 76 ? 32.135 22.002 9.561 1.00 67.75 76 ASP A C 1
ATOM 610 O O . ASP A 1 76 ? 32.185 22.494 8.430 1.00 67.75 76 ASP A O 1
ATOM 614 N N . CYS A 1 77 ? 32.521 20.743 9.783 1.00 76.50 77 CYS A N 1
ATOM 615 C CA . CYS A 1 77 ? 32.954 19.822 8.724 1.00 76.50 77 CYS A CA 1
ATOM 616 C C . CYS A 1 77 ? 32.592 18.382 9.075 1.00 76.50 77 CYS A C 1
ATOM 618 O O . CYS A 1 77 ? 32.823 17.955 10.208 1.00 76.50 77 CYS A O 1
ATOM 620 N N . SER A 1 78 ? 32.076 17.637 8.097 1.00 73.62 78 SER A N 1
ATOM 621 C CA . SER A 1 78 ? 31.702 16.228 8.239 1.00 73.62 78 SER A CA 1
ATOM 622 C C . SER A 1 78 ? 32.555 15.350 7.333 1.00 73.62 78 SER A C 1
ATOM 624 O O . SER A 1 78 ? 32.694 15.621 6.137 1.00 73.62 78 SER A O 1
ATOM 626 N N . LEU A 1 79 ? 33.131 14.293 7.901 1.00 79.94 79 LEU A N 1
ATOM 627 C CA . LEU A 1 79 ? 34.105 13.440 7.228 1.00 79.94 79 LEU A CA 1
ATOM 628 C C . LEU A 1 79 ? 34.003 11.976 7.670 1.00 79.94 79 LEU A C 1
ATOM 630 O O . LEU A 1 79 ? 33.518 11.662 8.763 1.00 79.94 79 LEU A O 1
ATOM 634 N N . ILE A 1 80 ? 34.513 11.093 6.814 1.00 83.75 80 ILE A N 1
ATOM 635 C CA . ILE A 1 80 ? 34.839 9.707 7.158 1.00 83.75 80 ILE A CA 1
ATOM 636 C C . ILE A 1 80 ? 36.304 9.657 7.554 1.00 83.75 80 ILE A C 1
ATOM 638 O O . ILE A 1 80 ? 37.163 10.186 6.844 1.00 83.75 80 ILE A O 1
ATOM 642 N N . VAL A 1 81 ? 36.577 8.972 8.658 1.00 83.06 81 VAL A N 1
ATOM 643 C CA . VAL A 1 81 ? 37.931 8.675 9.110 1.00 83.06 81 VAL A CA 1
ATOM 644 C C . VAL A 1 81 ? 38.142 7.167 9.058 1.00 83.06 81 VAL A C 1
ATOM 646 O O . VAL A 1 81 ? 37.383 6.403 9.665 1.00 83.06 81 VAL A O 1
ATOM 649 N N . VAL A 1 82 ? 39.174 6.736 8.330 1.00 87.12 82 VAL A N 1
ATOM 650 C CA . VAL A 1 82 ? 39.624 5.339 8.290 1.00 87.12 82 VAL A CA 1
ATOM 651 C C . VAL A 1 82 ? 41.015 5.245 8.899 1.00 87.12 82 VAL A C 1
ATOM 653 O O . VAL A 1 82 ? 41.975 5.764 8.340 1.00 87.12 82 VAL A O 1
ATOM 656 N N . GLN A 1 83 ? 41.138 4.551 10.026 1.00 85.06 83 GLN A N 1
ATOM 657 C CA . GLN A 1 83 ? 42.418 4.296 10.688 1.00 85.06 83 GLN A CA 1
ATOM 658 C C . GLN A 1 83 ? 42.813 2.828 10.502 1.00 85.06 83 GLN A C 1
ATOM 660 O O . GLN A 1 83 ? 42.017 1.938 10.810 1.00 85.06 83 GLN A O 1
ATOM 665 N N . MET A 1 84 ? 44.033 2.553 10.029 1.00 83.00 84 MET A N 1
ATOM 666 C CA . MET A 1 84 ? 44.517 1.181 9.801 1.00 83.00 84 MET A CA 1
ATOM 667 C C . MET A 1 84 ? 45.934 0.963 10.328 1.00 83.00 84 MET A C 1
ATOM 669 O O . MET A 1 84 ? 46.846 1.748 10.055 1.00 83.00 84 MET A O 1
ATOM 673 N N . ARG A 1 85 ? 46.154 -0.146 11.043 1.00 77.62 85 ARG A N 1
ATOM 674 C CA . ARG A 1 85 ? 47.494 -0.532 11.514 1.00 77.62 85 ARG A CA 1
ATOM 675 C C . ARG A 1 85 ? 48.107 -1.568 10.575 1.00 77.62 85 ARG A C 1
ATOM 677 O O . ARG A 1 85 ? 47.848 -2.757 10.711 1.00 77.62 85 ARG A O 1
ATOM 684 N N . LEU A 1 86 ? 48.960 -1.107 9.660 1.00 79.44 86 LEU A N 1
ATOM 685 C CA . LEU A 1 86 ? 49.550 -1.941 8.601 1.00 79.44 86 LEU A CA 1
ATOM 686 C C . LEU A 1 86 ? 50.317 -3.167 9.129 1.00 79.44 86 LEU A C 1
ATOM 688 O O . LEU A 1 86 ? 50.208 -4.244 8.552 1.00 79.44 86 LEU A O 1
ATOM 692 N N . GLY A 1 87 ? 51.030 -3.035 10.254 1.00 70.88 87 GLY A N 1
ATOM 693 C CA . GLY A 1 87 ? 51.817 -4.133 10.835 1.00 70.88 87 GLY A CA 1
ATOM 694 C C . GLY A 1 87 ? 50.999 -5.348 11.300 1.00 70.88 87 GLY A C 1
ATOM 695 O O . GLY A 1 87 ? 51.538 -6.444 11.388 1.00 70.88 87 GLY A O 1
ATOM 696 N N . GLU A 1 88 ? 49.694 -5.192 11.546 1.00 74.12 88 GLU A N 1
ATOM 697 C CA . GLU A 1 88 ? 48.806 -6.294 11.967 1.00 74.12 88 GLU A CA 1
ATOM 698 C C . GLU A 1 88 ? 48.318 -7.142 10.777 1.00 74.12 88 GLU A C 1
ATOM 700 O O . GLU A 1 88 ? 47.667 -8.165 10.965 1.00 74.12 88 GLU A O 1
ATOM 705 N N . PHE A 1 89 ? 48.611 -6.726 9.539 1.00 78.56 89 PHE A N 1
ATOM 706 C CA . PHE A 1 89 ? 48.300 -7.501 8.334 1.00 78.56 89 PHE A CA 1
ATOM 707 C C . PHE A 1 89 ? 49.439 -8.451 7.925 1.00 78.56 89 PHE A C 1
ATOM 709 O O . PHE A 1 89 ? 49.278 -9.209 6.972 1.00 78.56 89 PHE A O 1
ATOM 716 N N . HIS A 1 90 ? 50.583 -8.423 8.624 1.00 76.69 90 HIS A N 1
ATOM 717 C CA . HIS A 1 90 ? 51.759 -9.262 8.339 1.00 76.69 90 HIS A CA 1
ATOM 718 C C . HIS A 1 90 ? 52.267 -9.145 6.884 1.00 76.69 90 HIS A C 1
ATOM 720 O O . HIS A 1 90 ? 52.650 -10.127 6.244 1.00 76.69 90 HIS A O 1
ATOM 726 N N . LEU A 1 91 ? 52.266 -7.917 6.350 1.00 78.31 91 LEU A N 1
ATOM 727 C CA . LEU A 1 91 ? 52.641 -7.589 4.967 1.00 78.31 91 LEU A CA 1
ATOM 728 C C . LEU A 1 91 ? 54.085 -7.078 4.832 1.00 78.31 91 LEU A C 1
ATOM 730 O O . LEU A 1 91 ? 54.390 -6.364 3.879 1.00 78.31 91 LEU A O 1
ATOM 734 N N . ASP A 1 92 ? 54.989 -7.442 5.746 1.00 74.06 92 ASP A N 1
ATOM 735 C CA . ASP A 1 92 ? 56.375 -6.930 5.788 1.00 74.06 92 ASP A CA 1
ATOM 736 C C . ASP A 1 92 ? 57.157 -7.183 4.481 1.00 74.06 92 ASP A C 1
ATOM 738 O O . ASP A 1 92 ? 58.084 -6.453 4.134 1.00 74.06 92 ASP A O 1
ATOM 742 N N . TRP A 1 93 ? 56.755 -8.206 3.722 1.00 76.44 93 TRP A N 1
ATOM 743 C CA . TRP A 1 93 ? 57.304 -8.542 2.406 1.00 76.44 93 TRP A CA 1
ATOM 744 C C . TRP A 1 93 ? 56.889 -7.564 1.292 1.00 76.44 93 TRP A C 1
ATOM 746 O O . TRP A 1 93 ? 57.594 -7.450 0.290 1.00 76.44 93 TRP A O 1
ATOM 756 N N . ALA A 1 94 ? 55.758 -6.872 1.447 1.00 70.19 94 ALA A N 1
ATOM 757 C CA . ALA A 1 94 ? 55.206 -5.920 0.480 1.00 70.19 94 ALA A CA 1
ATOM 758 C C . ALA A 1 94 ? 55.389 -4.461 0.922 1.00 70.19 94 ALA A C 1
ATOM 760 O O . ALA A 1 94 ? 55.531 -3.576 0.074 1.00 70.19 94 ALA A O 1
ATOM 761 N N . ILE A 1 95 ? 55.392 -4.211 2.237 1.00 74.31 95 ILE A N 1
ATOM 762 C CA . ILE A 1 95 ? 55.441 -2.873 2.834 1.00 74.31 95 ILE A CA 1
ATOM 763 C C . ILE A 1 95 ? 56.579 -2.790 3.860 1.00 74.31 95 ILE A C 1
ATOM 765 O O . ILE A 1 95 ? 56.346 -2.961 5.056 1.00 74.31 95 ILE A O 1
ATOM 769 N N . PRO A 1 96 ? 57.822 -2.525 3.421 1.00 66.81 96 PRO A N 1
ATOM 770 C CA . PRO A 1 96 ? 58.931 -2.235 4.323 1.00 66.81 96 PRO A CA 1
ATOM 771 C C . PRO A 1 96 ? 58.658 -1.023 5.231 1.00 66.81 96 PRO A C 1
ATOM 773 O O . PRO A 1 96 ? 57.950 -0.093 4.844 1.00 66.81 96 PRO A O 1
ATOM 776 N N . GLU A 1 97 ? 59.292 -0.992 6.410 1.00 60.06 97 GLU A N 1
ATOM 777 C CA . GLU A 1 97 ? 59.082 0.029 7.459 1.00 60.06 97 GLU A CA 1
ATOM 778 C C . GLU A 1 97 ? 59.339 1.489 7.017 1.00 60.06 97 GLU A C 1
ATOM 780 O O . GLU A 1 97 ? 58.953 2.423 7.718 1.00 60.06 97 GLU A O 1
ATOM 785 N N . ASN A 1 98 ? 59.993 1.712 5.873 1.00 67.38 98 ASN A N 1
ATOM 786 C CA . ASN A 1 98 ? 60.333 3.034 5.338 1.00 67.38 98 ASN A CA 1
ATOM 787 C C . ASN A 1 98 ? 59.400 3.530 4.216 1.00 67.38 98 ASN A C 1
ATOM 789 O O . ASN A 1 98 ? 59.675 4.575 3.618 1.00 67.38 98 ASN A O 1
ATOM 793 N N . ILE A 1 99 ? 58.332 2.796 3.890 1.00 75.31 99 ILE A N 1
ATOM 794 C CA . ILE A 1 99 ? 57.344 3.257 2.910 1.00 75.31 99 ILE A CA 1
ATOM 795 C C . ILE A 1 99 ? 56.452 4.339 3.523 1.00 75.31 99 ILE A C 1
ATOM 797 O O . ILE A 1 99 ? 55.896 4.169 4.605 1.00 75.31 99 ILE A O 1
ATOM 801 N N . GLN A 1 100 ? 56.275 5.428 2.775 1.00 82.81 100 GLN A N 1
ATOM 802 C CA . GLN A 1 100 ? 55.263 6.449 3.031 1.00 82.81 100 GLN A CA 1
ATOM 803 C C . GLN A 1 100 ? 54.282 6.511 1.857 1.00 82.81 100 GLN A C 1
ATOM 805 O O . GLN A 1 100 ? 54.603 6.096 0.740 1.00 82.81 100 GLN A O 1
ATOM 810 N N . PHE A 1 101 ? 53.092 7.052 2.102 1.00 88.88 101 PHE A N 1
ATOM 811 C CA . PHE A 1 101 ? 52.084 7.282 1.073 1.00 88.88 101 PHE A CA 1
ATOM 812 C C . PHE A 1 101 ? 51.860 8.777 0.854 1.00 88.88 101 PHE A C 1
ATOM 814 O O . PHE A 1 101 ? 51.651 9.530 1.804 1.00 88.88 101 PHE A O 1
ATOM 821 N N . ASP A 1 102 ? 51.882 9.191 -0.407 1.00 90.19 102 ASP A N 1
ATOM 822 C CA . ASP A 1 102 ? 51.599 10.550 -0.863 1.00 90.19 102 ASP A CA 1
ATOM 823 C C . ASP A 1 102 ? 50.181 10.606 -1.454 1.00 90.19 102 ASP A C 1
ATOM 825 O O . ASP A 1 102 ? 49.977 10.693 -2.665 1.00 90.19 102 ASP A O 1
ATOM 829 N N . CYS A 1 103 ? 49.181 10.445 -0.582 1.00 92.31 103 CYS A N 1
ATOM 830 C CA . CYS A 1 103 ? 47.764 10.510 -0.937 1.00 92.31 103 CYS A CA 1
ATOM 831 C C . CYS A 1 103 ? 47.165 11.811 -0.395 1.00 92.31 103 CYS A C 1
ATOM 833 O O . CYS A 1 103 ? 46.751 11.884 0.759 1.00 92.31 103 CYS A O 1
ATOM 835 N N . ASN A 1 104 ? 47.137 12.843 -1.236 1.00 92.94 104 ASN A N 1
ATOM 836 C CA . ASN A 1 104 ? 46.594 14.157 -0.904 1.00 92.94 104 ASN A CA 1
ATOM 837 C C . ASN A 1 104 ? 45.923 14.772 -2.140 1.00 92.94 104 ASN A C 1
ATOM 839 O O . ASN A 1 104 ? 46.622 15.256 -3.030 1.00 92.94 104 ASN A O 1
ATOM 843 N N . SER A 1 105 ? 44.590 14.739 -2.220 1.00 93.00 105 SER A N 1
ATOM 844 C CA . SER A 1 105 ? 43.862 15.291 -3.377 1.00 93.00 105 SER A CA 1
ATOM 845 C C . SER A 1 105 ? 43.851 16.818 -3.414 1.00 93.00 105 SER A C 1
ATOM 847 O O . SER A 1 105 ? 43.805 17.397 -4.497 1.00 93.00 105 SER A O 1
ATOM 849 N N . ALA A 1 106 ? 43.971 17.483 -2.261 1.00 89.62 106 ALA A N 1
ATOM 850 C CA . ALA A 1 106 ? 43.942 18.943 -2.179 1.00 89.62 106 ALA A CA 1
ATOM 851 C C . ALA A 1 106 ? 45.151 19.604 -2.870 1.00 89.62 106 ALA A C 1
ATOM 853 O O . ALA A 1 106 ? 45.096 20.781 -3.233 1.00 89.62 106 ALA A O 1
ATOM 854 N N . LEU A 1 107 ? 46.242 18.853 -3.063 1.00 86.88 107 LEU A N 1
ATOM 855 C CA . LEU A 1 107 ? 47.437 19.285 -3.795 1.00 86.88 107 LEU A CA 1
ATOM 856 C C . LEU A 1 107 ? 47.508 18.748 -5.238 1.00 86.88 107 LEU A C 1
ATOM 858 O O . LEU A 1 107 ? 48.444 19.099 -5.954 1.00 86.88 107 LEU A O 1
ATOM 862 N N . ASP A 1 108 ? 46.531 17.948 -5.679 1.00 85.06 108 ASP A N 1
ATOM 863 C CA . ASP A 1 108 ? 46.441 17.367 -7.033 1.00 85.06 108 ASP A CA 1
ATOM 864 C C . ASP A 1 108 ? 45.089 17.718 -7.711 1.00 85.06 108 ASP A C 1
ATOM 866 O O . ASP A 1 108 ? 44.316 16.829 -8.096 1.00 85.06 108 ASP A O 1
ATOM 870 N N . PRO A 1 109 ? 44.735 19.020 -7.830 1.00 70.81 109 PRO A N 1
ATOM 871 C CA . PRO A 1 109 ? 43.454 19.430 -8.393 1.00 70.81 109 PRO A CA 1
ATOM 872 C C . PRO A 1 109 ? 43.370 19.063 -9.883 1.00 70.81 109 PRO A C 1
ATOM 874 O O . PRO A 1 109 ? 44.191 19.495 -10.690 1.00 70.81 109 PRO A O 1
ATOM 877 N N . GLY A 1 110 ? 42.341 18.296 -10.258 1.00 65.56 110 GLY A N 1
ATOM 878 C CA . GLY A 1 110 ? 42.102 17.840 -11.638 1.00 65.56 110 GLY A CA 1
ATOM 879 C C . GLY A 1 110 ? 42.348 16.348 -11.880 1.00 65.56 110 GLY A C 1
ATOM 880 O O . GLY A 1 110 ? 42.072 15.863 -12.974 1.00 65.56 110 GLY A O 1
ATOM 881 N N . ASN A 1 111 ? 42.799 15.605 -10.866 1.00 75.56 111 ASN A N 1
ATOM 882 C CA . ASN A 1 111 ? 43.119 14.178 -10.962 1.00 75.56 111 ASN A CA 1
ATOM 883 C C . ASN A 1 111 ? 42.120 13.292 -10.192 1.00 75.56 111 ASN A C 1
ATOM 885 O O . ASN A 1 111 ? 42.491 12.291 -9.581 1.00 75.56 111 ASN A O 1
ATOM 889 N N . SER A 1 112 ? 40.832 13.656 -10.198 1.00 68.88 112 SER A N 1
ATOM 890 C CA . SER A 1 112 ? 39.774 12.985 -9.416 1.00 68.88 112 SER A CA 1
ATOM 891 C C . SER A 1 112 ? 39.703 11.472 -9.657 1.00 68.88 112 SER A C 1
ATOM 893 O O . SER A 1 112 ? 39.479 10.704 -8.721 1.00 68.88 112 SER A O 1
ATOM 895 N N . GLN A 1 113 ? 39.992 11.031 -10.885 1.00 70.50 113 GLN A N 1
ATOM 896 C CA . GLN A 1 113 ? 40.008 9.618 -11.263 1.00 70.50 113 GLN A CA 1
ATOM 897 C C . GLN A 1 113 ? 41.050 8.797 -10.486 1.00 70.50 113 GLN A C 1
ATOM 899 O O . GLN A 1 113 ? 40.798 7.633 -10.181 1.00 70.50 113 GLN A O 1
ATOM 904 N N . ARG A 1 114 ? 42.193 9.398 -10.125 1.00 80.88 114 ARG A N 1
ATOM 905 C CA . ARG A 1 114 ? 43.266 8.739 -9.363 1.00 80.88 114 ARG A CA 1
ATOM 906 C C . ARG A 1 114 ? 42.804 8.315 -7.969 1.00 80.88 114 ARG A C 1
ATOM 908 O O . ARG A 1 114 ? 43.234 7.286 -7.465 1.00 80.88 114 ARG A O 1
ATOM 915 N N . TYR A 1 115 ? 41.917 9.095 -7.356 1.00 88.44 115 TYR A N 1
ATOM 916 C CA . TYR A 1 115 ? 41.429 8.876 -5.990 1.00 88.44 115 TYR A CA 1
ATOM 917 C C . TYR A 1 115 ? 40.107 8.101 -5.941 1.00 88.44 115 TYR A C 1
ATOM 919 O O . TYR A 1 115 ? 39.687 7.674 -4.865 1.00 88.44 115 TYR A O 1
ATOM 927 N N . PHE A 1 116 ? 39.452 7.900 -7.090 1.00 81.62 116 PHE A N 1
ATOM 928 C CA . PHE A 1 116 ? 38.143 7.255 -7.179 1.00 81.62 116 PHE A CA 1
ATOM 929 C C . PHE A 1 116 ? 38.142 5.853 -6.560 1.00 81.62 116 PHE A C 1
ATOM 931 O O . PHE A 1 116 ? 37.249 5.531 -5.782 1.00 81.62 116 PHE A O 1
ATOM 938 N N . HIS A 1 117 ? 39.162 5.034 -6.850 1.00 82.75 117 HIS A N 1
ATOM 939 C CA . HIS A 1 117 ? 39.212 3.660 -6.346 1.00 82.75 117 HIS A CA 1
ATOM 940 C C . HIS A 1 117 ? 39.371 3.602 -4.817 1.00 82.75 117 HIS A C 1
ATOM 942 O O . HIS A 1 117 ? 38.715 2.794 -4.164 1.00 82.75 117 HIS A O 1
ATOM 948 N N . LEU A 1 118 ? 40.150 4.512 -4.217 1.00 89.81 118 LEU A N 1
ATOM 949 C CA . LEU A 1 118 ? 40.239 4.630 -2.755 1.00 89.81 118 LEU A CA 1
ATOM 950 C C . LEU A 1 118 ? 38.883 4.991 -2.138 1.00 89.81 118 LEU A C 1
ATOM 952 O O . LEU A 1 118 ? 38.457 4.358 -1.173 1.00 89.81 118 LEU A O 1
ATOM 956 N N . LYS A 1 119 ? 38.178 5.973 -2.711 1.00 89.31 119 LYS A N 1
ATOM 957 C CA . LYS A 1 119 ? 36.847 6.391 -2.242 1.00 89.31 119 LYS A CA 1
ATOM 958 C C . LYS A 1 119 ? 35.809 5.270 -2.400 1.00 89.31 119 LYS A C 1
ATOM 960 O O . LYS A 1 119 ? 35.014 5.055 -1.487 1.00 89.31 119 LYS A O 1
ATOM 965 N N . HIS A 1 120 ? 35.879 4.499 -3.490 1.00 82.00 120 HIS A N 1
ATOM 966 C CA . HIS A 1 120 ? 35.080 3.286 -3.707 1.00 82.00 120 HIS A CA 1
ATOM 967 C C . HIS A 1 120 ? 35.319 2.239 -2.619 1.00 82.00 120 HIS A C 1
ATOM 969 O O . HIS A 1 120 ? 34.371 1.762 -2.001 1.00 82.00 120 HIS A O 1
ATOM 975 N N . LEU A 1 121 ? 36.579 1.918 -2.325 1.00 86.06 121 LEU A N 1
ATOM 976 C CA . LEU A 1 121 ? 36.924 0.932 -1.300 1.00 86.06 121 LEU A CA 1
ATOM 977 C C . LEU A 1 121 ? 36.503 1.386 0.107 1.00 86.06 121 LEU A C 1
ATOM 979 O O . LEU A 1 121 ? 36.033 0.573 0.901 1.00 86.06 121 LEU A O 1
ATOM 983 N N . ILE A 1 122 ? 36.585 2.683 0.415 1.00 88.31 122 ILE A N 1
ATOM 984 C CA . ILE A 1 122 ? 36.064 3.246 1.674 1.00 88.31 122 ILE A CA 1
ATOM 985 C C . ILE A 1 122 ? 34.535 3.112 1.745 1.00 88.31 122 ILE A C 1
ATOM 987 O O . ILE A 1 122 ? 33.995 2.715 2.781 1.00 88.31 122 ILE A O 1
ATOM 991 N N . ALA A 1 123 ? 33.829 3.380 0.645 1.00 81.31 123 ALA A N 1
ATOM 992 C CA . ALA A 1 123 ? 32.384 3.186 0.569 1.00 81.31 123 ALA A CA 1
ATOM 993 C C . ALA A 1 123 ? 31.994 1.696 0.688 1.00 81.31 123 ALA A C 1
ATOM 995 O O . ALA A 1 123 ? 31.014 1.360 1.355 1.00 81.31 123 ALA A O 1
ATOM 996 N N . MET A 1 124 ? 32.792 0.784 0.126 1.00 76.88 124 MET A N 1
ATOM 997 C CA . MET A 1 124 ? 32.610 -0.664 0.264 1.00 76.88 124 MET A CA 1
ATOM 998 C C . MET A 1 124 ? 32.861 -1.158 1.695 1.00 76.88 124 MET A C 1
ATOM 1000 O O . MET A 1 124 ? 32.082 -1.972 2.190 1.00 76.88 124 MET A O 1
ATOM 1004 N N . LEU A 1 125 ? 33.871 -0.632 2.401 1.00 78.06 125 LEU A N 1
ATOM 1005 C CA . LEU A 1 125 ? 34.060 -0.890 3.837 1.00 78.06 125 LEU A CA 1
ATOM 1006 C C . LEU A 1 125 ? 32.815 -0.483 4.636 1.00 78.06 125 LEU A C 1
ATOM 1008 O O . LEU A 1 125 ? 32.377 -1.220 5.516 1.00 78.06 125 LEU A O 1
ATOM 1012 N N . LEU A 1 126 ? 32.202 0.656 4.312 1.00 75.44 126 LEU A N 1
ATOM 1013 C CA . LEU A 1 126 ? 30.939 1.074 4.923 1.00 75.44 126 LEU A CA 1
ATOM 1014 C C . LEU A 1 126 ? 29.792 0.105 4.614 1.00 75.44 126 LEU A C 1
ATOM 1016 O O . LEU A 1 126 ? 29.133 -0.360 5.542 1.00 75.44 126 LEU A O 1
ATOM 1020 N N . LYS A 1 127 ? 29.603 -0.255 3.341 1.00 68.69 127 LYS A N 1
ATOM 1021 C CA . LYS A 1 127 ? 28.568 -1.201 2.887 1.00 68.69 127 LYS A CA 1
ATOM 1022 C C . LYS A 1 127 ? 28.691 -2.578 3.551 1.00 68.69 127 LYS A C 1
ATOM 1024 O O . LYS A 1 127 ? 27.690 -3.182 3.930 1.00 68.69 127 LYS A O 1
ATOM 1029 N N . ASN A 1 128 ? 29.910 -3.077 3.728 1.00 70.06 128 ASN A N 1
ATOM 1030 C CA . ASN A 1 128 ? 30.149 -4.359 4.393 1.00 70.06 128 ASN A CA 1
ATOM 1031 C C . ASN A 1 128 ? 29.750 -4.307 5.878 1.00 70.06 128 ASN A C 1
ATOM 1033 O O . ASN A 1 128 ? 29.178 -5.265 6.395 1.00 70.06 128 ASN A O 1
ATOM 1037 N N . ASN A 1 129 ? 29.978 -3.170 6.546 1.00 64.12 129 ASN A N 1
ATOM 1038 C CA . ASN A 1 129 ? 29.564 -2.942 7.935 1.00 64.12 129 ASN A CA 1
ATOM 1039 C C . ASN A 1 129 ? 28.055 -2.690 8.112 1.00 64.12 129 ASN A C 1
ATOM 1041 O O . ASN A 1 129 ? 27.588 -2.673 9.247 1.00 64.12 129 ASN A O 1
ATOM 1045 N N . THR A 1 130 ? 27.291 -2.515 7.028 1.00 55.09 130 THR A N 1
ATOM 1046 C CA . THR A 1 130 ? 25.818 -2.469 7.073 1.00 55.09 130 THR A CA 1
ATOM 1047 C C . THR A 1 130 ? 25.157 -3.825 6.820 1.00 55.09 130 THR A C 1
ATOM 1049 O O . THR A 1 130 ? 23.936 -3.907 6.847 1.00 55.09 130 THR A O 1
ATOM 1052 N N . SER A 1 131 ? 25.930 -4.881 6.537 1.00 51.25 131 SER A N 1
ATOM 1053 C CA . SER A 1 131 ? 25.393 -6.226 6.304 1.00 51.25 131 SER A CA 1
ATOM 1054 C C . SER A 1 131 ? 25.509 -7.106 7.553 1.00 51.25 131 SER A C 1
ATOM 1056 O O . SER A 1 131 ? 26.599 -7.231 8.114 1.00 51.25 131 SER A O 1
ATOM 1058 N N . ASP A 1 132 ? 24.424 -7.781 7.942 1.00 44.56 132 ASP A N 1
ATOM 1059 C CA . ASP A 1 132 ? 24.392 -8.741 9.067 1.00 44.56 132 ASP A CA 1
ATOM 1060 C C . ASP A 1 132 ? 24.963 -10.125 8.704 1.00 44.56 132 ASP A C 1
ATOM 1062 O O . ASP A 1 132 ? 24.587 -11.159 9.254 1.00 44.56 132 ASP A O 1
ATOM 1066 N N . SER A 1 133 ? 25.879 -10.170 7.737 1.00 60.81 133 SER A N 1
ATOM 1067 C CA . SER A 1 133 ? 26.538 -11.406 7.336 1.00 60.81 133 SER A CA 1
ATOM 1068 C C . SER A 1 133 ? 27.554 -11.842 8.393 1.00 60.81 133 SER A C 1
ATOM 1070 O O . SER A 1 133 ? 28.385 -11.052 8.845 1.00 60.81 133 SER A O 1
ATOM 1072 N N . GLU A 1 134 ? 27.591 -13.138 8.707 1.00 58.53 134 GLU A N 1
ATOM 1073 C CA . GLU A 1 134 ? 28.691 -13.724 9.488 1.00 58.53 134 GLU A CA 1
ATOM 1074 C C . GLU A 1 134 ? 30.066 -13.508 8.813 1.00 58.53 134 GLU A C 1
ATOM 1076 O O . GLU A 1 134 ? 31.107 -13.529 9.471 1.00 58.53 134 GLU A O 1
ATOM 1081 N N . PHE A 1 135 ? 30.076 -13.205 7.507 1.00 72.75 135 PHE A N 1
ATOM 1082 C CA . PHE A 1 135 ? 31.266 -12.920 6.705 1.00 72.75 135 PHE A CA 1
ATOM 1083 C C . PHE A 1 135 ? 31.605 -11.425 6.579 1.00 72.75 135 PHE A C 1
ATOM 1085 O O . PHE A 1 135 ? 32.549 -11.078 5.862 1.00 72.75 135 PHE A O 1
ATOM 1092 N N . SER A 1 136 ? 30.895 -10.514 7.254 1.00 68.88 136 SER A N 1
ATOM 1093 C CA . SER A 1 136 ? 31.163 -9.066 7.158 1.00 68.88 136 SER A CA 1
ATOM 1094 C C . SER A 1 136 ? 32.585 -8.708 7.594 1.00 68.88 136 SER A C 1
ATOM 1096 O O . SER A 1 136 ? 33.245 -7.888 6.959 1.00 68.88 136 SER A O 1
ATOM 1098 N N . GLN A 1 137 ? 33.123 -9.389 8.614 1.00 72.19 137 GLN A N 1
ATOM 1099 C CA . GLN A 1 137 ? 34.519 -9.208 9.035 1.00 72.19 137 GLN A CA 1
ATOM 1100 C C . GLN A 1 137 ? 35.515 -9.682 7.967 1.00 72.19 137 GLN A C 1
ATOM 1102 O O . GLN A 1 137 ? 36.516 -9.011 7.731 1.00 72.19 137 GLN A O 1
ATOM 1107 N N . LEU A 1 138 ? 35.227 -10.790 7.275 1.00 77.12 138 LEU A N 1
ATOM 1108 C CA . LEU A 1 138 ? 36.063 -11.283 6.177 1.00 77.12 138 LEU A CA 1
ATOM 1109 C C . LEU A 1 138 ? 36.033 -10.322 4.979 1.00 77.12 138 LEU A C 1
ATOM 1111 O O . LEU A 1 138 ? 37.074 -10.022 4.400 1.00 77.12 138 LEU A O 1
ATOM 1115 N N . SER A 1 139 ? 34.855 -9.789 4.657 1.00 76.56 139 SER A N 1
ATOM 1116 C CA . SER A 1 139 ? 34.664 -8.808 3.581 1.00 76.56 139 SER A CA 1
ATOM 1117 C C . SER A 1 139 ? 35.379 -7.491 3.891 1.00 76.56 139 SER A C 1
ATOM 1119 O O . SER A 1 139 ? 36.043 -6.923 3.027 1.00 76.56 139 SER A O 1
ATOM 1121 N N . ASN A 1 140 ? 35.325 -7.037 5.147 1.00 80.62 140 ASN A N 1
ATOM 1122 C CA . ASN A 1 140 ? 36.100 -5.892 5.624 1.00 80.62 140 ASN A CA 1
ATOM 1123 C C . ASN A 1 140 ? 37.606 -6.140 5.547 1.00 80.62 140 ASN A C 1
ATOM 1125 O O . ASN A 1 140 ? 38.345 -5.249 5.139 1.00 80.62 140 ASN A O 1
ATOM 1129 N N . TYR A 1 141 ? 38.064 -7.341 5.905 1.00 83.50 141 TYR A N 1
ATOM 1130 C CA . TYR A 1 141 ? 39.474 -7.704 5.805 1.00 83.50 141 TYR A CA 1
ATOM 1131 C C . TYR A 1 141 ? 39.951 -7.694 4.345 1.00 83.50 141 TYR A C 1
ATOM 1133 O O . TYR A 1 141 ? 40.964 -7.072 4.041 1.00 83.50 141 TYR A O 1
ATOM 1141 N N . ALA A 1 142 ? 39.199 -8.307 3.425 1.00 82.06 142 ALA A N 1
ATOM 1142 C CA . ALA A 1 142 ? 39.510 -8.294 1.994 1.00 82.06 142 ALA A CA 1
ATOM 1143 C C . ALA A 1 142 ? 39.530 -6.867 1.422 1.00 82.06 142 ALA A C 1
ATOM 1145 O O . ALA A 1 142 ? 40.489 -6.471 0.764 1.00 82.06 142 ALA A O 1
ATOM 1146 N N . CYS A 1 143 ? 38.519 -6.060 1.747 1.00 85.38 143 CYS A N 1
ATOM 1147 C CA . CYS A 1 143 ? 38.440 -4.674 1.297 1.00 85.38 143 CYS A CA 1
ATOM 1148 C C . CYS A 1 143 ? 39.584 -3.810 1.862 1.00 85.38 143 CYS A C 1
ATOM 1150 O O . CYS A 1 143 ? 40.090 -2.926 1.175 1.00 85.38 143 CYS A O 1
ATOM 1152 N N . ALA A 1 144 ? 40.033 -4.081 3.091 1.00 86.50 144 ALA A N 1
ATOM 1153 C CA . ALA A 1 144 ? 41.199 -3.425 3.677 1.00 86.50 144 ALA A CA 1
ATOM 1154 C C . ALA A 1 144 ? 42.500 -3.798 2.951 1.00 86.50 144 ALA A C 1
ATOM 1156 O O . ALA A 1 144 ? 43.327 -2.925 2.695 1.00 86.50 144 ALA A O 1
ATOM 1157 N N . ILE A 1 145 ? 42.671 -5.069 2.573 1.00 87.44 145 ILE A N 1
ATOM 1158 C CA . ILE A 1 145 ? 43.804 -5.515 1.749 1.00 87.44 145 ILE A CA 1
ATOM 1159 C C . ILE A 1 145 ? 43.795 -4.813 0.386 1.00 87.44 145 ILE A C 1
ATOM 1161 O O . ILE A 1 145 ? 44.842 -4.347 -0.063 1.00 87.44 145 ILE A O 1
ATOM 1165 N N . ASP A 1 146 ? 42.632 -4.679 -0.248 1.00 87.25 146 ASP A N 1
ATOM 1166 C CA . ASP A 1 146 ? 42.498 -3.969 -1.524 1.00 87.25 146 ASP A CA 1
ATOM 1167 C C . ASP A 1 146 ? 42.829 -2.478 -1.391 1.00 87.25 146 ASP A C 1
ATOM 1169 O O . ASP A 1 146 ? 43.513 -1.919 -2.251 1.00 87.25 146 ASP A O 1
ATOM 1173 N N . LEU A 1 147 ? 42.426 -1.850 -0.282 1.00 90.50 147 LEU A N 1
ATOM 1174 C CA . LEU A 1 147 ? 42.762 -0.459 0.030 1.00 90.50 147 LEU A CA 1
ATOM 1175 C C . LEU A 1 147 ? 44.275 -0.283 0.212 1.00 90.50 147 LEU A C 1
ATOM 1177 O O . LEU A 1 147 ? 44.865 0.645 -0.335 1.00 90.50 147 LEU A O 1
ATOM 1181 N N . ILE A 1 148 ? 44.927 -1.208 0.922 1.00 90.69 148 ILE A N 1
ATOM 1182 C CA . ILE A 1 148 ? 46.386 -1.227 1.092 1.00 90.69 148 ILE A CA 1
ATOM 1183 C C . ILE A 1 148 ? 47.094 -1.417 -0.255 1.00 90.69 148 ILE A C 1
ATOM 1185 O O . ILE A 1 148 ? 48.044 -0.697 -0.562 1.00 90.69 148 ILE A O 1
ATOM 1189 N N . ARG A 1 149 ? 46.626 -2.361 -1.078 1.00 89.88 149 ARG A N 1
ATOM 1190 C CA . ARG A 1 149 ? 47.161 -2.610 -2.422 1.00 89.88 149 ARG A CA 1
ATOM 1191 C C . ARG A 1 149 ? 47.102 -1.345 -3.274 1.00 89.88 149 ARG A C 1
ATOM 1193 O O . ARG A 1 149 ? 48.099 -0.995 -3.901 1.00 89.88 149 ARG A O 1
ATOM 1200 N N . GLU A 1 150 ? 45.966 -0.657 -3.272 1.00 90.12 150 GLU A N 1
ATOM 1201 C CA . GLU A 1 150 ? 45.765 0.580 -4.028 1.00 90.12 150 GLU A CA 1
ATOM 1202 C C . GLU A 1 150 ? 46.734 1.685 -3.588 1.00 90.12 150 GLU A C 1
ATOM 1204 O O . GLU A 1 150 ? 47.388 2.321 -4.420 1.00 90.12 150 GLU A O 1
ATOM 1209 N N . LEU A 1 151 ? 46.914 1.852 -2.274 1.00 91.12 151 LEU A N 1
ATOM 1210 C CA . LEU A 1 151 ? 47.908 2.766 -1.709 1.00 91.12 151 LEU A CA 1
ATOM 1211 C C . LEU A 1 151 ? 49.332 2.427 -2.176 1.00 91.12 151 LEU A C 1
ATOM 1213 O O . LEU A 1 151 ? 50.080 3.317 -2.588 1.00 91.12 151 LEU A O 1
ATOM 1217 N N . CYS A 1 152 ? 49.708 1.148 -2.169 1.00 88.19 152 CYS A N 1
ATOM 1218 C CA . CYS A 1 152 ? 51.027 0.697 -2.618 1.00 88.19 152 CYS A CA 1
ATOM 1219 C C . CYS A 1 152 ? 51.272 0.908 -4.117 1.00 88.19 152 CYS A C 1
ATOM 1221 O O . CYS A 1 152 ? 52.402 1.215 -4.498 1.00 88.19 152 CYS A O 1
ATOM 1223 N N . LEU A 1 153 ? 50.251 0.730 -4.958 1.00 86.06 153 LEU A N 1
ATOM 1224 C CA . LEU A 1 153 ? 50.378 0.860 -6.411 1.00 86.06 153 LEU A CA 1
ATOM 1225 C C . LEU A 1 153 ? 50.430 2.322 -6.860 1.00 86.06 153 LEU A C 1
ATOM 1227 O O . LEU A 1 153 ? 51.259 2.668 -7.699 1.00 86.06 153 LEU A O 1
ATOM 1231 N N . ASN A 1 154 ? 49.573 3.175 -6.291 1.00 86.94 154 ASN A N 1
ATOM 1232 C CA . ASN A 1 154 ? 49.292 4.497 -6.861 1.00 86.94 154 ASN A CA 1
ATOM 1233 C C . ASN A 1 154 ? 49.753 5.677 -5.995 1.00 86.94 154 ASN A C 1
ATOM 1235 O O . ASN A 1 154 ? 49.798 6.817 -6.475 1.00 86.94 154 ASN A O 1
ATOM 1239 N N . PHE A 1 155 ? 50.121 5.423 -4.737 1.00 89.88 155 PHE A N 1
ATOM 1240 C CA . PHE A 1 155 ? 50.448 6.473 -3.765 1.00 89.88 155 PHE A CA 1
ATOM 1241 C C . PHE A 1 155 ? 51.758 6.229 -3.012 1.00 89.88 155 PHE A C 1
ATOM 1243 O O . PHE A 1 155 ? 52.138 7.046 -2.180 1.00 89.88 155 PHE A O 1
ATOM 1250 N N . ARG A 1 156 ? 52.479 5.139 -3.289 1.00 87.19 156 ARG A N 1
ATOM 1251 C CA . ARG A 1 156 ? 53.757 4.831 -2.636 1.00 87.19 156 ARG A CA 1
ATOM 1252 C C . ARG A 1 156 ? 54.825 5.880 -2.954 1.00 87.19 156 ARG A C 1
ATOM 1254 O O . ARG A 1 156 ? 55.067 6.210 -4.113 1.00 87.19 156 ARG A O 1
ATOM 1261 N N . ARG A 1 157 ? 55.558 6.290 -1.919 1.00 82.75 157 ARG A N 1
ATOM 1262 C CA . ARG A 1 157 ? 56.765 7.114 -2.001 1.00 82.75 157 ARG A CA 1
ATOM 1263 C C . ARG A 1 157 ? 57.872 6.519 -1.129 1.00 82.75 157 ARG A C 1
ATOM 1265 O O . ARG A 1 157 ? 57.617 6.012 -0.037 1.00 82.75 157 ARG A O 1
ATOM 1272 N N . GLU A 1 158 ? 59.112 6.576 -1.611 1.00 67.50 158 GLU A N 1
ATOM 1273 C CA . GLU A 1 158 ? 60.280 6.283 -0.775 1.00 67.50 158 GLU A CA 1
ATOM 1274 C C . GLU A 1 158 ? 60.480 7.445 0.203 1.00 67.50 158 GLU A C 1
ATOM 1276 O O . GLU A 1 158 ? 60.750 8.576 -0.209 1.00 67.50 158 GLU A O 1
ATOM 1281 N N . GLY A 1 159 ? 60.265 7.188 1.495 1.00 60.12 159 GLY A N 1
ATOM 1282 C CA . GLY A 1 159 ? 60.500 8.182 2.535 1.00 60.12 159 GLY A CA 1
ATOM 1283 C C . GLY A 1 159 ? 61.995 8.422 2.745 1.00 60.12 159 GLY A C 1
ATOM 1284 O O . GLY A 1 159 ? 62.817 7.521 2.558 1.00 60.12 159 GLY A O 1
ATOM 1285 N N . GLU A 1 160 ? 62.361 9.625 3.192 1.00 55.09 160 GLU A N 1
ATOM 1286 C CA . GLU A 1 160 ? 63.663 9.812 3.833 1.00 55.09 160 GLU A CA 1
ATOM 1287 C C . GLU A 1 160 ? 63.700 8.929 5.084 1.00 55.09 160 GLU A C 1
ATOM 1289 O O . GLU A 1 160 ? 62.761 8.934 5.883 1.00 55.09 160 GLU A O 1
ATOM 1294 N N . ALA A 1 161 ? 64.764 8.135 5.247 1.00 46.47 161 ALA A N 1
ATOM 1295 C CA . ALA A 1 161 ? 64.929 7.305 6.432 1.00 46.47 161 ALA A CA 1
ATOM 1296 C C . ALA A 1 161 ? 64.749 8.178 7.681 1.00 46.47 161 ALA A C 1
ATOM 1298 O O . ALA A 1 161 ? 65.443 9.189 7.831 1.00 46.47 161 ALA A O 1
ATOM 1299 N N . TYR A 1 162 ? 63.820 7.791 8.564 1.00 47.91 162 TYR A N 1
ATOM 1300 C CA . TYR A 1 162 ? 63.642 8.434 9.861 1.00 47.91 162 TYR A CA 1
ATOM 1301 C C . TYR A 1 162 ? 65.020 8.697 10.475 1.00 47.91 162 TYR A C 1
ATOM 1303 O O . TYR A 1 162 ? 65.885 7.817 10.501 1.00 47.91 162 TYR A O 1
ATOM 1311 N N . THR A 1 163 ? 65.261 9.926 10.933 1.00 42.69 163 THR A N 1
ATOM 1312 C CA . THR A 1 163 ? 66.564 10.273 11.508 1.00 42.69 163 THR A CA 1
ATOM 1313 C C . THR A 1 163 ? 66.938 9.251 12.595 1.00 42.69 163 THR A C 1
ATOM 1315 O O . THR A 1 163 ? 66.067 8.830 13.362 1.00 42.69 163 THR A O 1
ATOM 1318 N N . PRO A 1 164 ? 68.217 8.859 12.752 1.00 41.66 164 PRO A N 1
ATOM 1319 C CA . PRO A 1 164 ? 68.618 7.836 13.730 1.00 41.66 164 PRO A CA 1
ATOM 1320 C C . PRO A 1 164 ? 68.131 8.113 15.166 1.00 41.66 164 PRO A C 1
ATOM 1322 O O . PRO A 1 164 ? 67.995 7.201 15.983 1.00 41.66 164 PRO A O 1
ATOM 1325 N N . HIS A 1 165 ? 67.850 9.383 15.478 1.00 41.06 165 HIS A N 1
ATOM 1326 C CA . HIS A 1 165 ? 67.302 9.829 16.754 1.00 41.06 165 HIS A CA 1
ATOM 1327 C C . HIS A 1 165 ? 65.810 9.489 16.940 1.00 41.06 165 HIS A C 1
ATOM 1329 O O . HIS A 1 165 ? 65.425 9.061 18.027 1.00 41.06 165 HIS A O 1
ATOM 1335 N N . SER A 1 166 ? 64.989 9.616 15.891 1.00 49.38 166 SER A N 1
ATOM 1336 C CA . SER A 1 166 ? 63.554 9.289 15.915 1.00 49.38 166 SER A CA 1
ATOM 1337 C C . SER A 1 166 ? 63.304 7.775 15.872 1.00 49.38 166 SER A C 1
ATOM 1339 O O . SER A 1 166 ? 62.475 7.278 16.631 1.00 49.38 166 SER A O 1
ATOM 1341 N N . ILE A 1 167 ? 64.119 7.010 15.132 1.00 51.78 167 ILE A N 1
ATOM 1342 C CA . ILE A 1 167 ? 64.087 5.532 15.148 1.00 51.78 167 ILE A CA 1
ATOM 1343 C C . ILE A 1 167 ? 64.420 4.988 16.541 1.00 51.78 167 ILE A C 1
ATOM 1345 O O . ILE A 1 167 ? 63.709 4.143 17.082 1.00 51.78 167 ILE A O 1
ATOM 1349 N N . LYS A 1 168 ? 65.486 5.494 17.176 1.00 54.59 168 LYS A N 1
ATOM 1350 C CA . LYS A 1 168 ? 65.880 5.056 18.526 1.00 54.59 168 LYS A CA 1
ATOM 1351 C C . LYS A 1 168 ? 64.829 5.416 19.582 1.00 54.59 168 LYS A C 1
ATOM 1353 O O . LYS A 1 168 ? 64.673 4.683 20.558 1.00 54.59 168 LYS A O 1
ATOM 1358 N N . TYR A 1 169 ? 64.123 6.529 19.389 1.00 64.94 169 TYR A N 1
ATOM 1359 C CA . TYR A 1 169 ? 63.013 6.967 20.233 1.00 64.94 169 TYR A CA 1
ATOM 1360 C C . TYR A 1 169 ? 61.800 6.033 20.111 1.00 64.94 169 TYR A C 1
ATOM 1362 O O . TYR A 1 169 ? 61.325 5.523 21.128 1.00 64.94 169 TYR A O 1
ATOM 1370 N N . LEU A 1 170 ? 61.360 5.747 18.880 1.00 57.88 170 LEU A N 1
ATOM 1371 C CA . LEU A 1 170 ? 60.221 4.868 18.602 1.00 57.88 170 LEU A CA 1
ATOM 1372 C C . LEU A 1 170 ? 60.505 3.421 19.015 1.00 57.88 170 LEU A C 1
ATOM 1374 O O . LEU A 1 170 ? 59.681 2.814 19.693 1.00 57.88 170 LEU A O 1
ATOM 1378 N N . ASN A 1 171 ? 61.701 2.900 18.730 1.00 62.03 171 ASN A N 1
ATOM 1379 C CA . ASN A 1 171 ? 62.101 1.551 19.143 1.00 62.03 171 ASN A CA 1
ATOM 1380 C C . ASN A 1 171 ? 62.146 1.402 20.666 1.00 62.03 171 ASN A C 1
ATOM 1382 O O . ASN A 1 171 ? 61.759 0.367 21.207 1.00 62.03 171 ASN A O 1
ATOM 1386 N N . ARG A 1 172 ? 62.578 2.449 21.378 1.00 75.75 172 ARG A N 1
ATOM 1387 C CA . ARG A 1 172 ? 62.561 2.465 22.843 1.00 75.75 172 ARG A CA 1
ATOM 1388 C C . ARG A 1 172 ? 61.136 2.462 23.384 1.00 75.75 172 ARG A C 1
ATOM 1390 O O . ARG A 1 172 ? 60.858 1.708 24.311 1.00 75.75 172 ARG A O 1
ATOM 1397 N N . LEU A 1 173 ? 60.247 3.288 22.831 1.00 71.19 173 LEU A N 1
ATOM 1398 C CA . LEU A 1 173 ? 58.849 3.312 23.257 1.00 71.19 173 LEU A CA 1
ATOM 1399 C C . LEU A 1 173 ? 58.163 1.973 22.965 1.00 71.19 173 LEU A C 1
ATOM 1401 O O . LEU A 1 173 ? 57.569 1.401 23.873 1.00 71.19 173 LEU A O 1
ATOM 1405 N N . LYS A 1 174 ? 58.322 1.435 21.751 1.00 63.34 174 LYS A N 1
ATOM 1406 C CA . LYS A 1 174 ? 57.811 0.118 21.347 1.00 63.34 174 LYS A CA 1
ATOM 1407 C C . LYS A 1 174 ? 58.265 -0.976 22.316 1.00 63.34 174 LYS A C 1
ATOM 1409 O O . LYS A 1 174 ? 57.421 -1.648 22.895 1.00 63.34 174 LYS A O 1
ATOM 1414 N N . SER A 1 175 ? 59.564 -1.046 22.616 1.00 74.81 175 SER A N 1
ATOM 1415 C CA . SER A 1 175 ? 60.122 -2.011 23.575 1.00 74.81 175 SER A CA 1
ATOM 1416 C C . SER A 1 175 ? 59.551 -1.868 24.994 1.00 74.81 175 SER A C 1
ATOM 1418 O O . SER A 1 175 ? 59.338 -2.863 25.689 1.00 74.81 175 SER A O 1
ATOM 1420 N N . ILE A 1 176 ? 59.297 -0.636 25.447 1.00 81.56 176 ILE A N 1
ATOM 1421 C CA . ILE A 1 176 ? 58.658 -0.377 26.744 1.00 81.56 176 ILE A CA 1
ATOM 1422 C C . ILE A 1 176 ? 57.210 -0.885 26.743 1.00 81.56 176 ILE A C 1
ATOM 1424 O O . ILE A 1 176 ? 56.805 -1.547 27.698 1.00 81.56 176 ILE A O 1
ATOM 1428 N N . LEU A 1 177 ? 56.442 -0.578 25.695 1.00 74.69 177 LEU A N 1
ATOM 1429 C CA . LEU A 1 177 ? 55.037 -0.966 25.580 1.00 74.69 177 LEU A CA 1
ATOM 1430 C C . LEU A 1 177 ? 54.883 -2.484 25.459 1.00 74.69 177 LEU A C 1
ATOM 1432 O O . LEU A 1 177 ? 54.098 -3.059 26.206 1.00 74.69 177 LEU A O 1
ATOM 1436 N N . GLU A 1 178 ? 55.667 -3.132 24.596 1.00 70.88 178 GLU A N 1
ATOM 1437 C CA . GLU A 1 178 ? 55.695 -4.594 24.433 1.00 70.88 178 GLU A CA 1
ATOM 1438 C C . GLU A 1 178 ? 55.970 -5.292 25.765 1.00 70.88 178 GLU A C 1
ATOM 1440 O O . GLU A 1 178 ? 55.229 -6.188 26.155 1.00 70.88 178 GLU A O 1
ATOM 1445 N N . TYR A 1 179 ? 56.958 -4.819 26.531 1.00 81.81 179 TYR A N 1
ATOM 1446 C CA . TYR A 1 179 ? 57.257 -5.399 27.838 1.00 81.81 179 TYR A CA 1
ATOM 1447 C C . TYR A 1 179 ? 56.106 -5.249 28.838 1.00 81.81 179 TYR A C 1
ATOM 1449 O O . TYR A 1 179 ? 55.816 -6.191 29.578 1.00 81.81 179 TYR A O 1
ATOM 1457 N N . ILE A 1 180 ? 55.468 -4.073 28.884 1.00 83.56 180 ILE A N 1
ATOM 1458 C CA . ILE A 1 180 ? 54.329 -3.828 29.779 1.00 83.56 180 ILE A CA 1
ATOM 1459 C C . ILE A 1 180 ? 53.187 -4.764 29.439 1.00 83.56 180 ILE A C 1
ATOM 1461 O O . ILE A 1 180 ? 52.635 -5.379 30.346 1.00 83.56 180 ILE A O 1
ATOM 1465 N N . HIS A 1 181 ? 52.863 -4.865 28.153 1.00 74.62 181 HIS A N 1
ATOM 1466 C CA . HIS A 1 181 ? 51.852 -5.773 27.651 1.00 74.62 181 HIS A CA 1
ATOM 1467 C C . HIS A 1 181 ? 52.230 -7.201 28.055 1.00 74.62 181 HIS A C 1
ATOM 1469 O O . HIS A 1 181 ? 51.539 -7.761 28.893 1.00 74.62 181 HIS A O 1
ATOM 1475 N N . GLU A 1 182 ? 53.377 -7.744 27.644 1.00 77.12 182 GLU A N 1
ATOM 1476 C CA . GLU A 1 182 ? 53.818 -9.121 27.957 1.00 77.12 182 GLU A CA 1
ATOM 1477 C C . GLU A 1 182 ? 53.844 -9.492 29.447 1.00 77.12 182 GLU A C 1
ATOM 1479 O O . GLU A 1 182 ? 53.657 -10.659 29.794 1.00 77.12 182 GLU A O 1
ATOM 1484 N N . ASN A 1 183 ? 54.068 -8.520 30.335 1.00 87.44 183 ASN A N 1
ATOM 1485 C CA . ASN A 1 183 ? 54.355 -8.768 31.750 1.00 87.44 183 ASN A CA 1
ATOM 1486 C C . ASN A 1 183 ? 53.367 -8.079 32.703 1.00 87.44 183 ASN A C 1
ATOM 1488 O O . ASN A 1 183 ? 53.632 -8.004 33.901 1.00 87.44 183 ASN A O 1
ATOM 1492 N N . TYR A 1 184 ? 52.222 -7.583 32.219 1.00 84.75 184 TYR A N 1
ATOM 1493 C CA . TYR A 1 184 ? 51.278 -6.785 33.019 1.00 84.75 184 TYR A CA 1
ATOM 1494 C C . TYR A 1 184 ? 50.797 -7.477 34.307 1.00 84.75 184 TYR A C 1
ATOM 1496 O O . TYR A 1 184 ? 50.473 -6.797 35.285 1.00 84.75 184 TYR A O 1
ATOM 1504 N N . LYS A 1 185 ? 50.768 -8.817 34.328 1.00 87.81 185 LYS A N 1
ATOM 1505 C CA . LYS A 1 185 ? 50.379 -9.635 35.491 1.00 87.81 185 LYS A CA 1
ATOM 1506 C C . LYS A 1 185 ? 51.396 -9.574 36.633 1.00 87.81 185 LYS A C 1
ATOM 1508 O O . LYS A 1 185 ? 51.020 -9.746 37.789 1.00 87.81 185 LYS A O 1
ATOM 1513 N N . GLU A 1 186 ? 52.653 -9.278 36.321 1.00 87.94 186 GLU A N 1
ATOM 1514 C CA . GLU A 1 186 ? 53.756 -9.243 37.276 1.00 87.94 186 GLU A CA 1
ATOM 1515 C C . GLU A 1 186 ? 53.976 -7.830 37.854 1.00 87.94 186 GLU A C 1
ATOM 1517 O O . GLU A 1 186 ? 53.515 -6.831 37.286 1.00 87.94 186 GLU A O 1
ATOM 1522 N N . PRO A 1 187 ? 54.674 -7.683 38.997 1.00 83.69 187 PRO A N 1
ATOM 1523 C CA . PRO A 1 187 ? 55.045 -6.377 39.537 1.00 83.69 187 PRO A CA 1
ATOM 1524 C C . PRO A 1 187 ? 56.035 -5.637 38.619 1.00 83.69 187 PRO A C 1
ATOM 1526 O O . PRO A 1 187 ? 57.241 -5.856 38.675 1.00 83.69 187 PRO A O 1
ATOM 1529 N N . ILE A 1 188 ? 55.537 -4.711 37.797 1.00 88.19 188 ILE A N 1
ATOM 1530 C CA . ILE A 1 188 ? 56.379 -3.836 36.969 1.00 88.19 188 ILE A CA 1
ATOM 1531 C C . ILE A 1 188 ? 56.733 -2.576 37.764 1.00 88.19 188 ILE A C 1
ATOM 1533 O O . ILE A 1 188 ? 55.862 -1.752 38.057 1.00 88.19 188 ILE A O 1
ATOM 1537 N N . THR A 1 189 ? 58.014 -2.396 38.095 1.00 84.44 189 THR A N 1
ATOM 1538 C CA . THR A 1 189 ? 58.505 -1.157 38.713 1.00 84.44 189 THR A CA 1
ATOM 1539 C C . THR A 1 189 ? 59.204 -0.261 37.692 1.00 84.44 189 THR A C 1
ATOM 1541 O O . THR A 1 189 ? 59.864 -0.727 36.761 1.00 84.44 189 THR A O 1
ATOM 1544 N N . LEU A 1 190 ? 59.101 1.057 37.893 1.00 84.94 190 LEU A N 1
ATOM 1545 C CA . LEU A 1 190 ? 59.821 2.051 37.090 1.00 84.94 190 LEU A CA 1
ATOM 1546 C C . LEU A 1 190 ? 61.340 1.800 37.110 1.00 84.94 190 LEU A C 1
ATOM 1548 O O . LEU A 1 190 ? 62.012 1.994 36.102 1.00 84.94 190 LEU A O 1
ATOM 1552 N N . THR A 1 191 ? 61.875 1.355 38.249 1.00 85.44 191 THR A N 1
ATOM 1553 C CA . THR A 1 191 ? 63.304 1.077 38.429 1.00 85.44 191 THR A CA 1
ATOM 1554 C C . THR A 1 191 ? 63.775 -0.087 37.563 1.00 85.44 191 THR A C 1
ATOM 1556 O O . THR A 1 191 ? 64.834 0.006 36.941 1.00 85.44 191 THR A O 1
ATOM 1559 N N . ASP A 1 192 ? 62.993 -1.161 37.487 1.00 83.44 192 ASP A N 1
ATOM 1560 C CA . ASP A 1 192 ? 63.354 -2.351 36.710 1.00 83.44 192 ASP A CA 1
ATOM 1561 C C . ASP A 1 192 ? 63.230 -2.091 35.210 1.00 83.44 192 ASP A C 1
ATOM 1563 O O . ASP A 1 192 ? 64.113 -2.462 34.432 1.00 83.44 192 ASP A O 1
ATOM 1567 N N . LEU A 1 193 ? 62.192 -1.354 34.812 1.00 87.31 193 LEU A N 1
ATOM 1568 C CA . LEU A 1 193 ? 61.996 -0.949 33.425 1.00 87.31 193 LEU A CA 1
ATOM 1569 C C . LEU A 1 193 ? 63.087 0.022 32.956 1.00 87.31 193 LEU A C 1
ATOM 1571 O O . LEU A 1 193 ? 63.591 -0.100 31.841 1.00 87.31 193 LEU A O 1
ATOM 1575 N N . ALA A 1 194 ? 63.518 0.939 33.8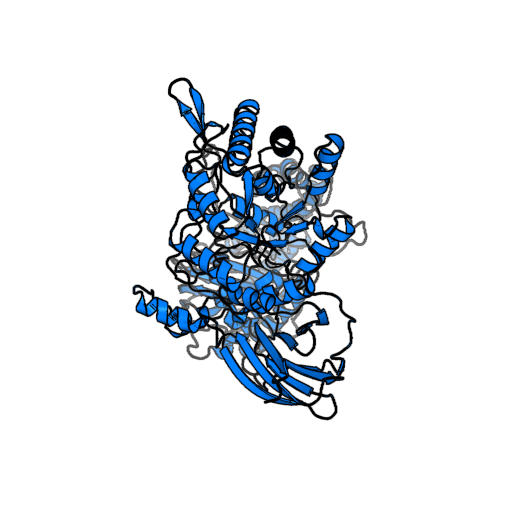27 1.00 86.69 194 ALA A N 1
ATOM 1576 C CA . ALA A 1 194 ? 64.620 1.853 33.545 1.00 86.69 194 ALA A CA 1
ATOM 1577 C C . ALA A 1 194 ? 65.941 1.099 33.356 1.00 86.69 194 ALA A C 1
ATOM 1579 O O . ALA A 1 194 ? 66.636 1.344 32.372 1.00 86.69 194 ALA A O 1
ATOM 1580 N N . LYS A 1 195 ? 66.250 0.119 34.217 1.00 85.75 195 LYS A N 1
ATOM 1581 C CA . LYS A 1 195 ? 67.431 -0.746 34.053 1.00 85.75 195 LYS A CA 1
ATOM 1582 C C . LYS A 1 195 ? 67.409 -1.507 32.727 1.00 85.75 195 LYS A C 1
ATOM 1584 O O . LYS A 1 195 ? 68.422 -1.517 32.034 1.00 85.75 195 LYS A O 1
ATOM 1589 N N . ARG A 1 196 ? 66.263 -2.086 32.346 1.00 83.56 196 ARG A N 1
ATOM 1590 C CA . ARG A 1 196 ? 66.084 -2.813 31.072 1.00 83.56 196 ARG A CA 1
ATOM 1591 C C . ARG A 1 196 ? 66.338 -1.941 29.845 1.00 83.56 196 ARG A C 1
ATOM 1593 O O . ARG A 1 196 ? 66.861 -2.421 28.849 1.00 83.56 196 ARG A O 1
ATOM 1600 N N . GLN A 1 197 ? 65.977 -0.665 29.936 1.00 84.50 197 GLN A N 1
ATOM 1601 C CA . GLN A 1 197 ? 66.143 0.308 28.856 1.00 84.50 197 GLN A CA 1
ATOM 1602 C C . GLN A 1 197 ? 67.482 1.060 28.920 1.00 84.50 197 GLN A C 1
ATOM 1604 O O . GLN A 1 197 ? 67.714 1.966 28.115 1.00 84.50 197 GLN A O 1
ATOM 1609 N N . PHE A 1 198 ? 68.366 0.694 29.859 1.00 86.38 198 PHE A N 1
ATOM 1610 C CA . PHE A 1 198 ? 69.636 1.369 30.140 1.00 86.38 198 PHE A CA 1
ATOM 1611 C C . PHE A 1 198 ? 69.458 2.867 30.466 1.00 86.38 198 PHE A C 1
ATOM 1613 O O . PHE A 1 198 ? 70.206 3.722 29.992 1.00 86.38 198 PHE A O 1
ATOM 1620 N N . LEU A 1 199 ? 68.435 3.190 31.264 1.00 87.19 199 LEU A N 1
ATOM 1621 C CA . LEU A 1 199 ? 68.033 4.542 31.660 1.00 87.19 199 LEU A CA 1
ATOM 1622 C C . LEU A 1 199 ? 68.011 4.719 33.181 1.00 87.19 199 LEU A C 1
ATOM 1624 O O . LEU A 1 199 ? 67.925 3.762 33.950 1.00 87.19 199 LEU A O 1
ATOM 1628 N N . THR A 1 200 ? 68.025 5.978 33.624 1.00 89.19 200 THR A N 1
ATOM 1629 C CA . THR A 1 200 ? 67.692 6.311 35.013 1.00 89.19 200 THR A CA 1
ATOM 1630 C C . THR A 1 200 ? 66.168 6.337 35.198 1.00 89.19 200 THR A C 1
ATOM 1632 O O . THR A 1 200 ? 65.449 6.726 34.271 1.00 89.19 200 THR A O 1
ATOM 1635 N N . PRO A 1 201 ? 65.639 5.985 36.387 1.00 88.25 201 PRO A N 1
ATOM 1636 C CA . PRO A 1 201 ? 64.195 6.014 36.645 1.00 88.25 201 PRO A CA 1
ATOM 1637 C C . PRO A 1 201 ? 63.562 7.392 36.398 1.00 88.25 201 PRO A C 1
ATOM 1639 O O . PRO A 1 201 ? 62.489 7.482 35.808 1.00 88.25 201 PRO A O 1
ATOM 1642 N N . ALA A 1 202 ? 64.253 8.473 36.776 1.00 85.75 202 ALA A N 1
ATOM 1643 C CA . ALA A 1 202 ? 63.787 9.846 36.567 1.00 85.75 202 ALA A CA 1
ATOM 1644 C C . ALA A 1 202 ? 63.690 10.217 35.076 1.00 85.75 202 ALA A C 1
ATOM 1646 O O . ALA A 1 202 ? 62.716 10.842 34.645 1.00 85.75 202 ALA A O 1
ATOM 1647 N N . TYR A 1 203 ? 64.671 9.794 34.272 1.00 85.75 203 TYR A N 1
ATOM 1648 C CA . TYR A 1 203 ? 64.622 10.001 32.831 1.00 85.75 203 TYR A CA 1
ATOM 1649 C C . TYR A 1 203 ? 63.511 9.165 32.198 1.00 85.75 203 TYR A C 1
ATOM 1651 O O . TYR A 1 203 ? 62.757 9.699 31.401 1.00 85.75 203 TYR A O 1
ATOM 1659 N N . LEU A 1 204 ? 63.345 7.894 32.584 1.00 86.25 204 LEU A N 1
ATOM 1660 C CA . LEU A 1 204 ? 62.276 7.053 32.039 1.00 86.25 204 LEU A CA 1
ATOM 1661 C C . LEU A 1 204 ? 60.881 7.590 32.395 1.00 86.25 204 LEU A C 1
ATOM 1663 O O . LEU A 1 204 ? 60.009 7.601 31.534 1.00 86.25 204 LEU A O 1
ATOM 1667 N N . SER A 1 205 ? 60.671 8.059 33.629 1.00 84.69 205 SER A N 1
ATOM 1668 C CA . SER A 1 205 ? 59.384 8.626 34.056 1.00 84.69 205 SER A CA 1
ATOM 1669 C C . SER A 1 205 ? 59.030 9.866 33.246 1.00 84.69 205 SER A C 1
ATOM 1671 O O . SER A 1 205 ? 57.952 9.926 32.663 1.00 84.69 205 SER A O 1
ATOM 1673 N N . SER A 1 206 ? 59.956 10.827 33.163 1.00 76.69 206 SER A N 1
ATOM 1674 C CA . SER A 1 206 ? 59.738 12.058 32.395 1.00 76.69 206 SER A CA 1
ATOM 1675 C C . SER A 1 206 ? 59.624 11.787 30.894 1.00 76.69 206 SER A C 1
ATOM 1677 O O . SER A 1 206 ? 58.783 12.383 30.231 1.00 76.69 206 SER A O 1
ATOM 1679 N N . PHE A 1 207 ? 60.419 10.855 30.361 1.00 81.38 207 PHE A N 1
ATOM 1680 C CA . PHE A 1 207 ? 60.335 10.390 28.980 1.00 81.38 207 PHE A CA 1
ATOM 1681 C C . PHE A 1 207 ? 58.959 9.798 28.673 1.00 81.38 207 PHE A C 1
ATOM 1683 O O . PHE A 1 207 ? 58.331 10.217 27.705 1.00 81.38 207 PHE A O 1
ATOM 1690 N N . PHE A 1 208 ? 58.481 8.857 29.489 1.00 78.06 208 PHE A N 1
ATOM 1691 C CA . PHE A 1 208 ? 57.217 8.163 29.257 1.00 78.06 208 PHE A CA 1
ATOM 1692 C C . PHE A 1 208 ? 56.028 9.111 29.406 1.00 78.06 208 PHE A C 1
ATOM 1694 O O . PHE A 1 208 ? 55.178 9.150 28.531 1.00 78.06 208 PHE A O 1
ATOM 1701 N N . GLU A 1 209 ? 56.002 9.934 30.454 1.00 74.50 209 GLU A N 1
ATOM 1702 C CA . GLU A 1 209 ? 54.903 10.870 30.711 1.00 74.50 209 GLU A CA 1
ATOM 1703 C C . GLU A 1 209 ? 54.825 11.980 29.656 1.00 74.50 209 GLU A C 1
ATOM 1705 O O . GLU A 1 209 ? 53.744 12.285 29.159 1.00 74.50 209 GLU A O 1
ATOM 1710 N N . LYS A 1 210 ? 55.973 12.517 29.221 1.00 63.97 210 LYS A N 1
ATOM 1711 C CA . LYS A 1 210 ? 56.030 13.489 28.118 1.00 63.97 210 LYS A CA 1
ATOM 1712 C C . LYS A 1 210 ? 55.607 12.885 26.775 1.00 63.97 210 LYS A C 1
ATOM 1714 O O . LYS A 1 210 ? 55.124 13.612 25.917 1.00 63.97 210 LYS A O 1
ATOM 1719 N N . THR A 1 211 ? 55.824 11.584 26.589 1.00 57.69 211 THR A N 1
ATOM 1720 C CA . THR A 1 211 ? 55.539 10.873 25.334 1.00 57.69 211 THR A CA 1
ATOM 1721 C C . THR A 1 211 ? 54.096 10.370 25.263 1.00 57.69 211 THR A C 1
ATOM 1723 O O . THR A 1 211 ? 53.459 10.491 24.225 1.00 57.69 211 THR A O 1
ATOM 1726 N N . MET A 1 212 ? 53.580 9.819 26.363 1.00 57.94 212 MET A N 1
ATOM 1727 C CA . MET A 1 212 ? 52.284 9.135 26.435 1.00 57.94 212 MET A CA 1
ATOM 1728 C C . MET A 1 212 ? 51.177 10.000 27.045 1.00 57.94 212 MET A C 1
ATOM 1730 O O . MET A 1 212 ? 50.026 9.581 27.069 1.00 57.94 212 MET A O 1
ATOM 1734 N N . GLY A 1 213 ? 51.504 11.172 27.601 1.00 50.62 213 GLY A N 1
ATOM 1735 C CA . GLY A 1 213 ? 50.543 12.059 28.271 1.00 50.62 213 GLY A CA 1
ATOM 1736 C C . GLY A 1 213 ? 50.027 11.544 29.622 1.00 50.62 213 GLY A C 1
ATOM 1737 O O . GLY A 1 213 ? 49.278 12.242 30.300 1.00 50.62 213 GLY A O 1
ATOM 1738 N N . VAL A 1 214 ? 50.439 10.344 30.038 1.00 65.81 214 VAL A N 1
ATOM 1739 C CA . VAL A 1 214 ? 50.070 9.706 31.307 1.00 65.81 214 VAL A CA 1
ATOM 1740 C C . VAL A 1 214 ? 51.294 9.090 31.974 1.00 65.81 214 VAL A C 1
ATOM 1742 O O . VAL A 1 214 ? 52.257 8.692 31.314 1.00 65.81 214 VAL A O 1
ATOM 1745 N N . SER A 1 215 ? 51.259 8.965 33.301 1.00 80.75 215 SER A N 1
ATOM 1746 C CA . SER A 1 215 ? 52.335 8.296 34.027 1.00 80.75 215 SER A CA 1
ATOM 1747 C C . SER A 1 215 ? 52.400 6.804 33.682 1.00 80.75 215 SER A C 1
ATOM 1749 O O . SER A 1 215 ? 51.381 6.154 33.431 1.00 80.75 215 SER A O 1
ATOM 1751 N N . LEU A 1 216 ? 53.603 6.228 33.755 1.00 81.19 216 LEU A N 1
ATOM 1752 C CA . LEU A 1 216 ? 53.833 4.798 33.526 1.00 81.19 216 LEU A CA 1
ATOM 1753 C C . LEU A 1 216 ? 52.931 3.907 34.400 1.00 81.19 216 LEU A C 1
ATOM 1755 O O . LEU A 1 216 ? 52.393 2.908 33.933 1.00 81.19 216 LEU A O 1
ATOM 1759 N N . SER A 1 217 ? 52.727 4.286 35.666 1.00 83.31 217 SER A N 1
ATOM 1760 C CA . SER A 1 217 ? 51.861 3.548 36.591 1.00 83.31 217 SER A CA 1
ATOM 1761 C C . SER A 1 217 ? 50.385 3.607 36.196 1.00 83.31 217 SER A C 1
ATOM 1763 O O . SER A 1 217 ? 49.674 2.619 36.364 1.00 83.31 217 SER A O 1
ATOM 1765 N N . THR A 1 218 ? 49.927 4.739 35.656 1.00 78.56 218 THR A N 1
ATOM 1766 C CA . THR A 1 218 ? 48.562 4.884 35.133 1.00 78.56 218 THR A CA 1
ATOM 1767 C C . THR A 1 218 ? 48.376 3.998 33.910 1.00 78.56 218 THR A C 1
ATOM 1769 O O . THR A 1 218 ? 47.422 3.231 33.867 1.00 78.56 218 THR A O 1
ATOM 1772 N N . TYR A 1 219 ? 49.335 4.013 32.981 1.00 77.19 219 TYR A N 1
ATOM 1773 C CA . TYR A 1 219 ? 49.294 3.168 31.790 1.00 77.19 219 TYR A CA 1
ATOM 1774 C C . TYR A 1 219 ? 49.243 1.671 32.133 1.00 77.19 219 TYR A C 1
ATOM 1776 O O . TYR A 1 219 ? 48.361 0.970 31.654 1.00 77.19 219 TYR A O 1
ATOM 1784 N N . ILE A 1 220 ? 50.111 1.184 33.032 1.00 84.06 220 ILE A N 1
ATOM 1785 C CA . ILE A 1 220 ? 50.091 -0.221 33.489 1.00 84.06 220 ILE A CA 1
ATOM 1786 C C . ILE A 1 220 ? 48.743 -0.575 34.131 1.00 84.06 220 ILE A C 1
ATOM 1788 O O . ILE A 1 220 ? 48.198 -1.647 33.881 1.00 84.06 220 ILE A O 1
ATOM 1792 N N . ASN A 1 221 ? 48.197 0.309 34.969 1.00 84.69 221 ASN A N 1
ATOM 1793 C CA . ASN A 1 221 ? 46.913 0.063 35.619 1.00 84.69 221 ASN A CA 1
ATOM 1794 C C . ASN A 1 221 ? 45.770 -0.016 34.616 1.00 84.69 221 ASN A C 1
ATOM 1796 O O . ASN A 1 221 ? 44.944 -0.914 34.755 1.00 84.69 221 ASN A O 1
ATOM 1800 N N . ASN A 1 222 ? 45.750 0.859 33.609 1.00 75.62 222 ASN A N 1
ATOM 1801 C CA . ASN A 1 222 ? 44.804 0.727 32.516 1.00 75.62 222 ASN A CA 1
ATOM 1802 C C . ASN A 1 222 ? 45.014 -0.644 31.868 1.00 75.62 222 ASN A C 1
ATOM 1804 O O . ASN A 1 222 ? 44.051 -1.402 31.797 1.00 75.62 222 ASN A O 1
ATOM 1808 N N . VAL A 1 223 ? 46.254 -1.014 31.490 1.00 74.38 223 VAL A N 1
ATOM 1809 C CA . VAL A 1 223 ? 46.550 -2.313 30.846 1.00 74.38 223 VAL A CA 1
ATOM 1810 C C . VAL A 1 223 ? 45.871 -3.480 31.568 1.00 74.38 223 VAL A C 1
ATOM 1812 O O . VAL A 1 223 ? 45.209 -4.327 30.972 1.00 74.38 223 VAL A O 1
ATOM 1815 N N . ARG A 1 224 ? 45.962 -3.475 32.895 1.00 86.25 224 ARG A N 1
ATOM 1816 C CA . ARG A 1 224 ? 45.343 -4.478 33.765 1.00 86.25 224 ARG A CA 1
ATOM 1817 C C . ARG A 1 224 ? 43.815 -4.401 33.822 1.00 86.25 224 ARG A C 1
ATOM 1819 O O . ARG A 1 224 ? 43.179 -5.442 33.972 1.00 86.25 224 ARG A O 1
ATOM 1826 N N . LEU A 1 225 ? 43.228 -3.207 33.750 1.00 78.38 225 LEU A N 1
ATOM 1827 C CA . LEU A 1 225 ? 41.779 -3.006 33.795 1.00 78.38 225 LEU A CA 1
ATOM 1828 C C . LEU A 1 225 ? 41.063 -3.599 32.580 1.00 78.38 225 LEU A C 1
ATOM 1830 O O . LEU A 1 225 ? 40.027 -4.232 32.765 1.00 78.38 225 LEU A O 1
ATOM 1834 N N . ASP A 1 226 ? 41.594 -3.461 31.369 1.00 69.69 226 ASP A N 1
ATOM 1835 C CA . ASP A 1 226 ? 40.862 -3.949 30.188 1.00 69.69 226 ASP A CA 1
ATOM 1836 C C . ASP A 1 226 ? 40.896 -5.480 30.126 1.00 69.69 226 ASP A C 1
ATOM 1838 O O . ASP A 1 226 ? 39.902 -6.111 29.771 1.00 69.69 226 ASP A O 1
ATOM 1842 N N . HIS A 1 227 ? 41.985 -6.102 30.594 1.00 76.69 227 HIS A N 1
ATOM 1843 C CA . HIS A 1 227 ? 41.997 -7.543 30.850 1.00 76.69 227 HIS A CA 1
ATOM 1844 C C . HIS A 1 227 ? 40.993 -7.943 31.943 1.00 76.69 227 HIS A C 1
ATOM 1846 O O . HIS A 1 227 ? 40.344 -8.982 31.827 1.00 76.69 227 HIS A O 1
ATOM 1852 N N . ALA A 1 228 ? 40.826 -7.122 32.984 1.00 80.81 228 ALA A N 1
ATOM 1853 C CA . ALA A 1 228 ? 39.857 -7.389 34.043 1.00 80.81 228 ALA A CA 1
ATOM 1854 C C . ALA A 1 228 ? 38.403 -7.286 33.555 1.00 80.81 228 ALA A C 1
ATOM 1856 O O . ALA A 1 228 ? 37.558 -8.034 34.039 1.00 80.81 228 ALA A O 1
ATOM 1857 N N . ILE A 1 229 ? 38.095 -6.409 32.592 1.00 72.00 229 ILE A N 1
ATOM 1858 C CA . ILE A 1 229 ? 36.753 -6.315 31.992 1.00 72.00 229 ILE A CA 1
ATOM 1859 C C . ILE A 1 229 ? 36.371 -7.598 31.265 1.00 72.00 229 ILE A C 1
ATOM 1861 O O . ILE A 1 229 ? 35.257 -8.088 31.452 1.00 72.00 229 ILE A O 1
ATOM 1865 N N . ILE A 1 230 ? 37.292 -8.167 30.486 1.00 68.12 230 ILE A N 1
ATOM 1866 C CA . ILE A 1 230 ? 37.055 -9.426 29.767 1.00 68.12 230 ILE A CA 1
ATOM 1867 C C . ILE A 1 230 ? 36.644 -10.521 30.758 1.00 68.12 230 ILE A C 1
ATOM 1869 O O . ILE A 1 230 ? 35.667 -11.231 30.527 1.00 68.12 230 ILE A O 1
ATOM 1873 N N . ASP A 1 231 ? 37.331 -10.611 31.894 1.00 79.62 231 ASP A N 1
ATOM 1874 C CA . ASP A 1 231 ? 37.008 -11.576 32.943 1.00 79.62 231 ASP A CA 1
ATOM 1875 C C . ASP A 1 231 ? 35.699 -11.241 33.679 1.00 79.62 231 ASP A C 1
ATOM 1877 O O . ASP A 1 231 ? 34.936 -12.138 34.033 1.00 79.62 231 ASP A O 1
ATOM 1881 N N . LEU A 1 232 ? 35.392 -9.958 33.893 1.00 79.06 232 LEU A N 1
ATOM 1882 C CA . LEU A 1 232 ? 34.138 -9.534 34.528 1.00 79.06 232 LEU A CA 1
ATOM 1883 C C . LEU A 1 232 ? 32.906 -9.900 33.696 1.00 79.06 232 LEU A C 1
ATOM 1885 O O . LEU A 1 232 ? 31.869 -10.211 34.289 1.00 79.06 232 LEU A O 1
ATOM 1889 N N . ILE A 1 233 ? 33.030 -9.853 32.366 1.00 72.25 233 ILE A N 1
ATOM 1890 C CA . ILE A 1 233 ? 31.976 -10.197 31.402 1.00 72.25 233 ILE A CA 1
ATOM 1891 C C . ILE A 1 233 ? 31.861 -11.716 31.252 1.00 72.25 233 ILE A C 1
ATOM 1893 O O . ILE A 1 233 ? 30.758 -12.265 31.307 1.00 72.25 233 ILE A O 1
ATOM 1897 N N . ASN A 1 234 ? 32.993 -12.396 31.064 1.00 67.38 234 ASN A N 1
ATOM 1898 C CA . ASN A 1 234 ? 33.015 -13.782 30.601 1.00 67.38 234 ASN A CA 1
ATOM 1899 C C . ASN A 1 234 ? 33.096 -14.819 31.723 1.00 67.38 234 ASN A C 1
ATOM 1901 O O . ASN A 1 234 ? 32.912 -16.006 31.453 1.00 67.38 234 ASN A O 1
ATOM 1905 N N . THR A 1 235 ? 33.362 -14.415 32.969 1.00 80.81 235 THR A N 1
ATOM 1906 C CA . THR A 1 235 ? 33.457 -15.348 34.098 1.00 80.81 235 THR A CA 1
ATOM 1907 C C . THR A 1 235 ? 32.658 -14.900 35.320 1.00 80.81 235 THR A C 1
ATOM 1909 O O . THR A 1 235 ? 32.368 -13.719 35.537 1.00 80.81 235 THR A O 1
ATOM 1912 N N . ASP A 1 236 ? 32.336 -15.883 36.161 1.00 81.50 236 ASP A N 1
ATOM 1913 C CA . ASP A 1 236 ? 31.682 -15.694 37.458 1.00 81.50 236 ASP A CA 1
ATOM 1914 C C . ASP A 1 236 ? 32.677 -15.609 38.626 1.00 81.50 236 ASP A C 1
ATOM 1916 O O . ASP A 1 236 ? 32.273 -15.604 39.790 1.00 81.50 236 ASP A O 1
ATOM 1920 N N . ASP A 1 237 ? 33.978 -15.507 38.332 1.00 87.75 237 ASP A N 1
ATOM 1921 C CA . ASP A 1 237 ? 35.034 -15.448 39.346 1.00 87.75 237 ASP A CA 1
ATOM 1922 C C . ASP A 1 237 ? 34.839 -14.254 40.285 1.00 87.75 237 ASP A C 1
ATOM 1924 O O . ASP A 1 237 ? 34.367 -13.190 39.869 1.00 87.75 237 ASP A O 1
ATOM 1928 N N . SER A 1 238 ? 35.239 -14.386 41.552 1.00 89.94 238 SER A N 1
ATOM 1929 C CA . SER A 1 238 ? 35.145 -13.272 42.497 1.00 89.94 238 SER A CA 1
ATOM 1930 C C . SER A 1 238 ? 35.979 -12.069 42.039 1.00 89.94 238 SER A C 1
ATOM 1932 O O . SER A 1 238 ? 36.992 -12.205 41.346 1.00 89.94 238 SER A O 1
ATOM 1934 N N . ILE A 1 239 ? 35.561 -10.868 42.444 1.00 89.75 239 ILE A N 1
ATOM 1935 C CA . ILE A 1 239 ? 36.265 -9.620 42.113 1.00 89.75 239 ILE A CA 1
ATOM 1936 C C . ILE A 1 239 ? 37.716 -9.672 42.620 1.00 89.75 239 ILE A C 1
ATOM 1938 O O . ILE A 1 239 ? 38.630 -9.171 41.968 1.00 89.75 239 ILE A O 1
ATOM 1942 N N . GLU A 1 240 ? 37.943 -10.334 43.755 1.00 89.12 240 GLU A N 1
ATOM 1943 C CA . GLU A 1 240 ? 39.261 -10.584 44.333 1.00 89.12 240 GLU A CA 1
ATOM 1944 C C . GLU A 1 240 ? 40.132 -11.482 43.445 1.00 89.12 240 GLU A C 1
ATOM 1946 O O . GLU A 1 240 ? 41.318 -11.195 43.277 1.00 89.12 240 GLU A O 1
ATOM 1951 N N . ALA A 1 241 ? 39.557 -12.538 42.862 1.00 86.50 241 ALA A N 1
ATOM 1952 C CA . ALA A 1 241 ? 40.274 -13.458 41.981 1.00 86.50 241 ALA A CA 1
ATOM 1953 C C . ALA A 1 241 ? 40.665 -12.787 40.656 1.00 86.50 241 ALA A C 1
ATOM 1955 O O . ALA A 1 241 ? 41.799 -12.939 40.200 1.00 86.50 241 ALA A O 1
ATOM 1956 N N . ILE A 1 242 ? 39.765 -11.982 40.083 1.00 89.38 242 ILE A N 1
ATOM 1957 C CA . ILE A 1 242 ? 40.040 -11.194 38.871 1.00 89.38 242 ILE A CA 1
ATOM 1958 C C . ILE A 1 242 ? 41.135 -10.163 39.138 1.00 89.38 242 ILE A C 1
ATOM 1960 O O . ILE A 1 242 ? 42.104 -10.078 38.387 1.00 89.38 242 ILE A O 1
ATOM 1964 N N . ALA A 1 243 ? 41.040 -9.431 40.251 1.00 89.25 243 ALA A N 1
ATOM 1965 C CA . ALA A 1 243 ? 42.058 -8.461 40.640 1.00 89.25 243 ALA A CA 1
ATOM 1966 C C . ALA A 1 243 ? 43.454 -9.103 40.743 1.00 89.25 243 ALA A C 1
ATOM 1968 O O . ALA A 1 243 ? 44.423 -8.549 40.221 1.00 89.25 243 ALA A O 1
ATOM 1969 N N . ALA A 1 244 ? 43.554 -10.279 41.373 1.00 87.31 244 ALA A N 1
ATOM 1970 C CA . ALA A 1 244 ? 44.815 -11.006 41.498 1.00 87.31 244 ALA A CA 1
ATOM 1971 C C . ALA A 1 244 ? 45.352 -11.475 40.134 1.00 87.31 244 ALA A C 1
ATOM 1973 O O . ALA A 1 244 ? 46.531 -11.285 39.840 1.00 87.31 244 ALA A O 1
ATOM 1974 N N . ARG A 1 245 ? 44.489 -12.027 39.271 1.00 88.06 245 ARG A N 1
ATOM 1975 C CA . ARG A 1 245 ? 44.865 -12.533 37.938 1.00 88.06 245 ARG A CA 1
ATOM 1976 C C . ARG A 1 245 ? 45.329 -11.434 36.981 1.00 88.06 245 ARG A C 1
ATOM 1978 O O . ARG A 1 245 ? 46.192 -11.680 36.141 1.00 88.06 245 ARG A O 1
ATOM 1985 N N . CYS A 1 246 ? 44.793 -10.229 37.134 1.00 87.00 246 CYS A N 1
ATOM 1986 C CA . CYS A 1 246 ? 45.195 -9.052 36.370 1.00 87.00 246 CYS A CA 1
ATOM 1987 C C . CYS A 1 246 ? 46.386 -8.304 36.998 1.00 87.00 246 CYS A C 1
ATOM 1989 O O . CYS A 1 246 ? 46.713 -7.215 36.545 1.00 87.00 246 CYS A O 1
ATOM 1991 N N . GLY A 1 247 ? 47.044 -8.844 38.031 1.00 86.44 247 GLY A N 1
ATOM 1992 C CA . GLY A 1 247 ? 48.279 -8.276 38.587 1.00 86.44 247 GLY A CA 1
ATOM 1993 C C . GLY A 1 247 ? 48.093 -7.158 39.621 1.00 86.44 247 GLY A C 1
ATOM 1994 O O . GLY A 1 247 ? 49.043 -6.429 39.921 1.00 86.44 247 GLY A O 1
ATOM 1995 N N . PHE A 1 248 ? 46.899 -6.988 40.204 1.00 86.88 248 PHE A N 1
ATOM 1996 C CA . PHE A 1 248 ? 46.699 -6.056 41.320 1.00 86.88 248 PHE A CA 1
ATOM 1997 C C . PHE A 1 248 ? 47.079 -6.705 42.654 1.00 86.88 248 PHE A C 1
ATOM 1999 O O . PHE A 1 248 ? 46.463 -7.669 43.097 1.00 86.88 248 PHE A O 1
ATOM 2006 N N . ALA A 1 249 ? 48.029 -6.097 43.369 1.00 79.44 249 ALA A N 1
ATOM 2007 C CA . ALA A 1 249 ? 48.522 -6.617 44.649 1.00 79.44 249 ALA A CA 1
ATOM 2008 C C . ALA A 1 249 ? 47.452 -6.700 45.758 1.00 79.44 249 ALA A C 1
ATOM 2010 O O . ALA A 1 249 ? 47.604 -7.459 46.713 1.00 79.44 249 ALA A O 1
ATOM 2011 N N . ARG A 1 250 ? 46.390 -5.881 45.687 1.00 83.81 250 ARG A N 1
ATOM 2012 C CA . ARG A 1 250 ? 45.286 -5.868 46.662 1.00 83.81 250 ARG A CA 1
ATOM 2013 C C . ARG A 1 250 ? 43.948 -5.583 45.959 1.00 83.81 250 ARG A C 1
ATOM 2015 O O . ARG A 1 250 ? 43.873 -4.576 45.249 1.00 83.81 250 ARG A O 1
ATOM 2022 N N . PRO A 1 251 ? 42.862 -6.331 46.242 1.00 83.56 251 PRO A N 1
ATOM 2023 C CA . PRO A 1 251 ? 41.535 -6.104 45.641 1.00 83.56 251 PRO A CA 1
ATOM 2024 C C . PRO A 1 251 ? 40.965 -4.691 45.854 1.00 83.56 251 PRO A C 1
ATOM 2026 O O . PRO A 1 251 ? 40.284 -4.139 44.988 1.00 83.56 251 PRO A O 1
ATOM 2029 N N . ARG A 1 252 ? 41.301 -4.049 46.983 1.00 84.06 252 ARG A N 1
ATOM 2030 C CA . ARG A 1 252 ? 40.936 -2.643 47.244 1.00 84.06 252 ARG A CA 1
ATOM 2031 C C . ARG A 1 252 ? 41.591 -1.668 46.260 1.00 84.06 252 ARG A C 1
ATOM 2033 O O . ARG A 1 252 ? 40.967 -0.679 45.892 1.00 84.06 252 ARG A O 1
ATOM 2040 N N . SER A 1 253 ? 42.823 -1.947 45.824 1.00 84.62 253 SER A N 1
ATOM 2041 C CA . SER A 1 253 ? 43.513 -1.129 44.820 1.00 84.62 253 SER A CA 1
ATOM 2042 C C . SER A 1 253 ? 42.831 -1.260 43.464 1.00 84.62 253 SER A C 1
ATOM 2044 O O . SER A 1 253 ? 42.567 -0.248 42.828 1.00 84.62 253 SER A O 1
ATOM 2046 N N . PHE A 1 254 ? 42.486 -2.486 43.062 1.00 90.25 254 PHE A N 1
ATOM 2047 C CA . PHE A 1 254 ? 41.724 -2.746 41.840 1.00 90.25 254 PHE A CA 1
ATOM 2048 C C . PHE A 1 254 ? 40.397 -1.985 41.834 1.00 90.25 254 PHE A C 1
ATOM 2050 O O . PHE A 1 254 ? 40.144 -1.207 40.926 1.00 90.25 254 PHE A O 1
ATOM 2057 N N . SER A 1 255 ? 39.595 -2.127 42.892 1.00 87.81 255 SER A N 1
ATOM 2058 C CA . SER A 1 255 ? 38.281 -1.475 42.976 1.00 87.81 255 SER A CA 1
ATOM 2059 C C . SER A 1 255 ? 38.377 0.055 42.949 1.00 87.81 255 SER A C 1
ATOM 2061 O O . SER A 1 255 ? 37.526 0.710 42.356 1.00 87.81 255 SER A O 1
ATOM 2063 N N . SER A 1 256 ? 39.418 0.632 43.561 1.00 83.88 256 SER A N 1
ATOM 2064 C CA . SER A 1 256 ? 39.663 2.080 43.547 1.00 83.88 256 SER A CA 1
ATOM 2065 C C . SER A 1 256 ? 40.042 2.590 42.154 1.00 83.88 256 SER A C 1
ATOM 2067 O O . SER A 1 256 ? 39.469 3.569 41.681 1.00 83.88 256 SER A O 1
ATOM 2069 N N . VAL A 1 257 ? 40.961 1.902 41.466 1.00 83.56 257 VAL A N 1
ATOM 2070 C CA . VAL A 1 257 ? 41.375 2.258 40.098 1.00 83.56 257 VAL A CA 1
ATOM 2071 C C . VAL A 1 257 ? 40.218 2.039 39.118 1.00 83.56 257 VAL A C 1
ATOM 2073 O O . VAL A 1 257 ? 39.933 2.924 38.320 1.00 83.56 257 VAL A O 1
ATOM 2076 N N . PHE A 1 258 ? 39.491 0.926 39.233 1.00 85.62 258 PHE A N 1
ATOM 2077 C CA . PHE A 1 258 ? 38.323 0.625 38.405 1.00 85.62 258 PHE A CA 1
ATOM 2078 C C . PHE A 1 258 ? 37.230 1.681 38.584 1.00 85.62 258 PHE A C 1
ATOM 2080 O O . PHE A 1 258 ? 36.745 2.223 37.600 1.00 85.62 258 PHE A O 1
ATOM 2087 N N . LYS A 1 259 ? 36.896 2.054 39.827 1.00 83.19 259 LYS A N 1
ATOM 2088 C CA . LYS A 1 259 ? 35.915 3.116 40.098 1.00 83.19 259 LYS A CA 1
ATOM 2089 C C . LYS A 1 259 ? 36.379 4.482 39.611 1.00 83.19 259 LYS A C 1
ATOM 2091 O O . LYS A 1 259 ? 35.561 5.275 39.162 1.00 83.19 259 LYS A O 1
ATOM 2096 N N . LYS A 1 260 ? 37.677 4.771 39.702 1.00 76.12 260 LYS A N 1
ATOM 2097 C CA . LYS A 1 260 ? 38.245 6.013 39.171 1.00 76.12 260 LYS A CA 1
ATOM 2098 C C . LYS A 1 260 ? 38.115 6.085 37.646 1.00 76.12 260 LYS A C 1
ATOM 2100 O O . LYS A 1 260 ? 37.900 7.175 37.137 1.00 76.12 260 LYS A O 1
ATOM 2105 N N . TYR A 1 261 ? 38.254 4.953 36.957 1.00 69.06 261 TYR A N 1
ATOM 2106 C CA . TYR A 1 261 ? 38.253 4.876 35.496 1.00 69.06 261 TYR A CA 1
ATOM 2107 C C . TYR A 1 261 ? 36.844 4.733 34.894 1.00 69.06 261 TYR A C 1
ATOM 2109 O O . TYR A 1 261 ? 36.492 5.450 33.972 1.00 69.06 261 TYR A O 1
ATOM 2117 N N . TYR A 1 262 ? 36.020 3.841 35.445 1.00 69.50 262 TYR A N 1
ATOM 2118 C CA . TYR A 1 262 ? 34.685 3.498 34.935 1.00 69.50 262 TYR A CA 1
ATOM 2119 C C . TYR A 1 262 ? 33.541 4.166 35.709 1.00 69.50 262 TYR A C 1
ATOM 2121 O O . TYR A 1 262 ? 32.373 3.884 35.457 1.00 69.50 262 TYR A O 1
ATOM 2129 N N . HIS A 1 263 ? 33.858 5.017 36.690 1.00 75.94 263 HIS A N 1
ATOM 2130 C CA . HIS A 1 263 ? 32.899 5.735 37.542 1.00 75.94 263 HIS A CA 1
ATOM 2131 C C . HIS A 1 263 ? 31.912 4.851 38.333 1.00 75.94 263 HIS A C 1
ATOM 2133 O O . HIS A 1 263 ? 30.975 5.362 38.943 1.00 75.94 263 HIS A O 1
ATOM 2139 N N . MET A 1 264 ? 32.161 3.542 38.413 1.00 80.56 264 MET A N 1
ATOM 2140 C CA . MET A 1 264 ? 31.348 2.564 39.146 1.00 80.56 264 MET A CA 1
ATOM 2141 C C . MET A 1 264 ? 32.205 1.420 39.697 1.00 80.56 264 MET A C 1
ATOM 2143 O O . MET A 1 264 ? 33.360 1.252 39.303 1.00 80.56 264 MET A O 1
ATOM 2147 N N . LEU A 1 265 ? 31.680 0.630 40.636 1.00 87.44 265 LEU A N 1
ATOM 2148 C CA . LEU A 1 265 ? 32.411 -0.518 41.181 1.00 87.44 265 LEU A CA 1
ATOM 2149 C C . LEU A 1 265 ? 32.407 -1.708 40.199 1.00 87.44 265 LEU A C 1
ATOM 2151 O O . LEU A 1 265 ? 31.406 -1.940 39.523 1.00 87.44 265 LEU A O 1
ATOM 2155 N N . PRO A 1 266 ? 33.464 -2.546 40.177 1.00 85.38 266 PRO A N 1
ATOM 2156 C CA . PRO A 1 266 ? 33.513 -3.754 39.339 1.00 85.38 266 PRO A CA 1
ATOM 2157 C C . PRO A 1 266 ? 32.301 -4.688 39.507 1.00 85.38 266 PRO A C 1
ATOM 2159 O O . PRO A 1 266 ? 31.828 -5.309 38.556 1.00 85.38 266 PRO A O 1
ATOM 2162 N N . SER A 1 267 ? 31.781 -4.789 40.733 1.00 84.38 267 SER A N 1
ATOM 2163 C CA . SER A 1 267 ? 30.607 -5.600 41.066 1.00 84.38 267 SER A CA 1
ATOM 2164 C C . SER A 1 267 ? 29.299 -5.020 40.522 1.00 84.38 267 SER A C 1
ATOM 2166 O O . SER A 1 267 ? 28.398 -5.784 40.180 1.00 84.38 267 SER A O 1
ATOM 2168 N N . GLU A 1 268 ? 29.188 -3.693 40.438 1.00 82.38 268 GLU A N 1
ATOM 2169 C CA . GLU A 1 268 ? 28.049 -2.989 39.837 1.00 82.38 268 GLU A CA 1
ATOM 2170 C C . GLU A 1 268 ? 28.079 -3.157 38.318 1.00 82.38 268 GLU A C 1
ATOM 2172 O O . GLU A 1 268 ? 27.078 -3.565 37.731 1.00 82.38 268 GLU A O 1
ATOM 2177 N N . TYR A 1 269 ? 29.259 -2.982 37.717 1.00 82.12 269 TYR A N 1
ATOM 2178 C CA . TYR A 1 269 ? 29.489 -3.193 36.290 1.00 82.12 269 TYR A CA 1
ATOM 2179 C C . TYR A 1 269 ? 29.067 -4.604 35.845 1.00 82.12 269 TYR A C 1
ATOM 2181 O O . TYR A 1 269 ? 28.284 -4.765 34.911 1.00 82.12 269 TYR A O 1
ATOM 2189 N N . ARG A 1 270 ? 29.483 -5.651 36.575 1.00 84.81 270 ARG A N 1
ATOM 2190 C CA . ARG A 1 270 ? 29.070 -7.036 36.280 1.00 84.81 270 ARG A CA 1
ATOM 2191 C C . ARG A 1 270 ? 27.557 -7.245 36.392 1.00 84.81 270 ARG A C 1
ATOM 2193 O O . ARG A 1 270 ? 26.984 -7.986 35.597 1.00 84.81 270 ARG A O 1
ATOM 2200 N N . LYS A 1 271 ? 26.902 -6.636 37.386 1.00 79.00 271 LYS A N 1
ATOM 2201 C CA . LYS A 1 271 ? 25.443 -6.746 37.550 1.00 79.00 271 LYS A CA 1
ATOM 2202 C C . LYS A 1 271 ? 24.702 -6.103 36.383 1.00 79.00 271 LYS A C 1
ATOM 2204 O O . LYS A 1 271 ? 23.757 -6.707 35.893 1.00 79.00 271 LYS A O 1
ATOM 2209 N N . GLN A 1 272 ? 25.164 -4.942 35.925 1.00 77.50 272 GLN A N 1
ATOM 2210 C CA . GLN A 1 272 ? 24.576 -4.227 34.794 1.00 77.50 272 GLN A CA 1
ATOM 2211 C C . GLN A 1 272 ? 24.650 -5.047 33.498 1.00 77.50 272 GLN A C 1
ATOM 2213 O O . GLN A 1 272 ? 23.663 -5.139 32.773 1.00 77.50 272 GLN A O 1
ATOM 2218 N N . ILE A 1 273 ? 25.782 -5.716 33.252 1.00 70.06 273 ILE A N 1
ATOM 2219 C CA . ILE A 1 273 ? 25.944 -6.605 32.093 1.00 70.06 273 ILE A CA 1
ATOM 2220 C C . ILE A 1 273 ? 25.065 -7.859 32.205 1.00 70.06 273 ILE A C 1
ATOM 2222 O O . ILE A 1 273 ? 24.467 -8.269 31.219 1.00 70.06 273 ILE A O 1
ATOM 2226 N N . LYS A 1 274 ? 24.922 -8.449 33.399 1.00 64.69 274 LYS A N 1
ATOM 2227 C CA . LYS A 1 274 ? 24.052 -9.623 33.611 1.00 64.69 274 LYS A CA 1
ATOM 2228 C C . LYS A 1 274 ? 22.551 -9.317 33.566 1.00 64.69 274 LYS A C 1
ATOM 2230 O O . LYS A 1 274 ? 21.763 -10.244 33.433 1.00 64.69 274 LYS A O 1
ATOM 2235 N N . SER A 1 275 ? 22.153 -8.056 33.733 1.00 50.56 275 SER A N 1
ATOM 2236 C CA . SER A 1 275 ? 20.752 -7.624 33.643 1.00 50.56 275 SER A CA 1
ATOM 2237 C C . SER A 1 275 ? 20.288 -7.299 32.219 1.00 50.56 275 SER A C 1
ATOM 2239 O O . SER A 1 275 ? 19.118 -6.979 32.028 1.00 50.56 275 SER A O 1
ATOM 2241 N N . LEU A 1 276 ? 21.183 -7.364 31.228 1.00 41.69 276 LEU A N 1
ATOM 2242 C CA . LEU A 1 276 ? 20.822 -7.289 29.813 1.00 41.69 276 LEU A CA 1
ATOM 2243 C C . LEU A 1 276 ? 20.269 -8.661 29.360 1.00 41.69 276 LEU A C 1
ATOM 2245 O O . LEU A 1 276 ? 20.837 -9.679 29.760 1.00 41.69 276 LEU A O 1
ATOM 2249 N N . PRO A 1 277 ? 19.172 -8.722 28.575 1.00 33.31 277 PRO A N 1
ATOM 2250 C CA . PRO A 1 277 ? 18.610 -9.983 28.087 1.00 33.31 277 PRO A CA 1
ATOM 2251 C C . PRO A 1 277 ? 19.640 -10.803 27.297 1.00 33.31 277 PRO A C 1
ATOM 2253 O O . PRO A 1 277 ? 20.409 -10.256 26.511 1.00 33.31 277 PRO A O 1
ATOM 2256 N N . ASP A 1 278 ? 19.643 -12.111 27.540 1.00 38.75 278 ASP A N 1
ATOM 2257 C CA . ASP A 1 278 ? 20.649 -13.086 27.112 1.00 38.75 278 ASP A CA 1
ATOM 2258 C C . ASP A 1 278 ? 20.650 -13.285 25.582 1.00 38.75 278 ASP A C 1
ATOM 2260 O O . ASP A 1 278 ? 19.924 -14.120 25.042 1.00 38.75 278 ASP A O 1
ATOM 2264 N N . THR A 1 279 ? 21.468 -12.523 24.855 1.00 37.69 279 THR A N 1
ATOM 2265 C CA . THR A 1 279 ? 21.807 -12.823 23.459 1.00 37.69 279 THR A CA 1
ATOM 2266 C C . THR A 1 279 ? 22.947 -13.847 23.417 1.00 37.69 279 THR A C 1
ATOM 2268 O O . THR A 1 279 ? 24.125 -13.519 23.326 1.00 37.69 279 THR A O 1
ATOM 2271 N N . GLY A 1 280 ? 22.581 -15.130 23.487 1.00 38.16 280 GLY A N 1
ATOM 2272 C CA . GLY A 1 280 ? 23.372 -16.222 22.907 1.00 38.16 280 GLY A CA 1
ATOM 2273 C C . GLY A 1 280 ? 24.655 -16.645 23.634 1.00 38.16 280 GLY A C 1
ATOM 2274 O O . GLY A 1 280 ? 25.721 -16.703 23.022 1.00 38.16 280 GLY A O 1
ATOM 2275 N N . ARG A 1 281 ? 24.576 -17.078 24.899 1.00 33.16 281 ARG A N 1
ATOM 2276 C CA . ARG A 1 281 ? 25.624 -17.932 25.494 1.00 33.16 281 ARG A CA 1
ATOM 2277 C C . ARG A 1 281 ? 25.382 -19.409 25.190 1.00 33.16 281 ARG A C 1
ATOM 2279 O O . ARG A 1 281 ? 24.813 -20.132 25.998 1.00 33.16 281 ARG A O 1
ATOM 2286 N N . ASN A 1 282 ? 25.886 -19.883 24.052 1.00 30.11 282 ASN A N 1
ATOM 2287 C CA . ASN A 1 282 ? 26.224 -21.299 23.883 1.00 30.11 282 ASN A CA 1
ATOM 2288 C C . ASN A 1 282 ? 27.374 -21.479 22.884 1.00 30.11 282 ASN A C 1
ATOM 2290 O O . ASN A 1 282 ? 27.181 -21.866 21.739 1.00 30.11 282 ASN A O 1
ATOM 2294 N N . ILE A 1 283 ? 28.600 -21.246 23.356 1.00 30.31 283 ILE A N 1
ATOM 2295 C CA . ILE A 1 283 ? 29.788 -21.908 22.808 1.00 30.31 283 ILE A CA 1
ATOM 2296 C C . ILE A 1 283 ? 30.533 -22.515 23.998 1.00 30.31 283 ILE A C 1
ATOM 2298 O O . ILE A 1 283 ? 31.323 -21.860 24.679 1.00 30.31 283 ILE A O 1
ATOM 2302 N N . GLN A 1 284 ? 30.224 -23.777 24.296 1.00 27.02 284 GLN A N 1
ATOM 2303 C CA . GLN A 1 284 ? 31.042 -24.587 25.190 1.00 27.02 284 GLN A CA 1
ATOM 2304 C C . GLN A 1 284 ? 32.357 -24.952 24.482 1.00 27.02 284 GLN A C 1
ATOM 2306 O O . GLN A 1 284 ? 32.361 -25.603 23.444 1.00 27.02 284 GLN A O 1
ATOM 2311 N N . THR A 1 285 ? 33.457 -24.503 25.091 1.00 29.70 285 THR A N 1
ATOM 2312 C CA . THR A 1 285 ? 34.747 -25.201 25.244 1.00 29.70 285 THR A CA 1
ATOM 2313 C C . THR A 1 285 ? 35.405 -25.847 24.010 1.00 29.70 285 THR A C 1
ATOM 2315 O O . THR A 1 285 ? 35.130 -26.996 23.680 1.00 29.70 285 THR A O 1
ATOM 2318 N N . ARG A 1 286 ? 36.443 -25.179 23.472 1.00 24.66 286 ARG A N 1
ATOM 2319 C CA . ARG A 1 286 ? 37.828 -25.690 23.253 1.00 24.66 286 ARG A CA 1
ATOM 2320 C C . ARG A 1 286 ? 38.608 -24.751 22.320 1.00 24.66 286 ARG A C 1
ATOM 2322 O O . ARG A 1 286 ? 38.444 -24.802 21.115 1.00 24.66 286 ARG A O 1
ATOM 2329 N N . ASP A 1 287 ? 39.436 -23.872 22.864 1.00 25.56 287 ASP A N 1
ATOM 2330 C CA . ASP A 1 287 ? 40.884 -24.054 23.038 1.00 25.56 287 ASP A CA 1
ATOM 2331 C C . ASP A 1 287 ? 41.501 -22.685 23.363 1.00 25.56 287 ASP A C 1
ATOM 2333 O O . ASP A 1 287 ? 41.115 -21.646 22.830 1.00 25.56 287 ASP A O 1
ATOM 2337 N N . ARG A 1 288 ? 42.382 -22.683 24.357 1.00 31.38 288 ARG A N 1
ATOM 2338 C CA . ARG A 1 288 ? 42.891 -21.509 25.064 1.00 31.38 288 ARG A CA 1
ATOM 2339 C C . ARG A 1 288 ? 44.312 -21.228 24.605 1.00 31.38 288 ARG A C 1
ATOM 2341 O O . ARG A 1 288 ? 45.241 -21.775 25.185 1.00 31.38 288 ARG A O 1
ATOM 2348 N N . SER A 1 289 ? 44.492 -20.295 23.681 1.00 24.59 289 SER A N 1
ATOM 2349 C CA . SER A 1 289 ? 45.729 -19.511 23.570 1.00 24.59 289 SER A CA 1
ATOM 2350 C C . SER A 1 289 ? 45.598 -18.502 22.439 1.00 24.59 289 SER A C 1
ATOM 2352 O O . SER A 1 289 ? 45.157 -18.880 21.366 1.00 24.59 289 SER A O 1
ATOM 2354 N N . GLN A 1 290 ? 46.086 -17.280 22.669 1.00 25.03 290 GLN A N 1
ATOM 2355 C CA . GLN A 1 290 ? 46.214 -16.166 21.714 1.00 25.03 290 GLN A CA 1
ATOM 2356 C C . GLN A 1 290 ? 45.050 -15.166 21.687 1.00 25.03 290 GLN A C 1
ATOM 2358 O O . GLN A 1 290 ? 44.335 -15.004 20.707 1.00 25.03 290 GLN A O 1
ATOM 2363 N N . THR A 1 291 ? 44.918 -14.393 22.765 1.00 23.30 291 THR A N 1
ATOM 2364 C CA . THR A 1 291 ? 44.362 -13.036 22.666 1.00 23.30 291 THR A CA 1
ATOM 2365 C C . THR A 1 291 ? 45.011 -12.172 23.736 1.00 23.30 291 THR A C 1
ATOM 2367 O O . THR A 1 291 ? 44.693 -12.302 24.916 1.00 23.30 291 THR A O 1
ATOM 2370 N N . MET A 1 292 ? 45.951 -11.312 23.352 1.00 21.06 292 MET A N 1
ATOM 2371 C CA . MET A 1 292 ? 46.380 -10.198 24.191 1.00 21.06 292 MET A CA 1
ATOM 2372 C C . MET A 1 292 ? 46.721 -8.997 23.311 1.00 21.06 292 MET A C 1
ATOM 2374 O O . MET A 1 292 ? 47.593 -9.086 22.456 1.00 21.06 292 MET A O 1
ATOM 2378 N N . TYR A 1 293 ? 45.980 -7.907 23.522 1.00 22.05 293 TYR A N 1
ATOM 2379 C CA . TYR A 1 293 ? 46.468 -6.573 23.895 1.00 22.05 293 TYR A CA 1
ATOM 2380 C C . TYR A 1 293 ? 45.656 -5.475 23.232 1.00 22.05 293 TYR A C 1
ATOM 2382 O O . TYR A 1 293 ? 45.881 -5.095 22.087 1.00 22.05 293 TYR A O 1
ATOM 2390 N N . ARG A 1 294 ? 44.770 -4.876 24.021 1.00 23.80 294 ARG A N 1
ATOM 2391 C CA . ARG A 1 294 ? 44.335 -3.508 23.799 1.00 23.80 294 ARG A CA 1
ATOM 2392 C C . ARG A 1 294 ? 43.970 -2.882 25.103 1.00 23.80 294 ARG A C 1
ATOM 2394 O O . ARG A 1 294 ? 43.005 -3.358 25.691 1.00 23.80 294 ARG A O 1
ATOM 2401 N N . VAL A 1 295 ? 44.706 -1.815 25.454 1.00 25.05 295 VAL A N 1
ATOM 2402 C CA . VAL A 1 295 ? 44.244 -0.851 26.441 1.00 25.05 295 VAL A CA 1
ATOM 2403 C C . VAL A 1 295 ? 44.264 0.609 26.039 1.00 25.05 295 VAL A C 1
ATOM 2405 O O . VAL A 1 295 ? 45.288 1.144 25.631 1.00 25.05 295 VAL A O 1
ATOM 2408 N N . SER A 1 296 ? 43.078 1.174 26.259 1.00 25.36 296 SER A N 1
ATOM 2409 C CA . SER A 1 296 ? 42.606 2.546 26.395 1.00 25.36 296 SER A CA 1
ATOM 2410 C C . SER A 1 296 ? 43.419 3.516 27.289 1.00 25.36 296 SER A C 1
ATOM 2412 O O . SER A 1 296 ? 43.994 3.171 28.325 1.00 25.36 296 SER A O 1
ATOM 2414 N N . SER A 1 297 ? 43.391 4.799 26.913 1.00 22.73 297 SER A N 1
ATOM 2415 C CA . SER A 1 297 ? 43.542 5.922 27.845 1.00 22.73 297 SER A CA 1
ATOM 2416 C C . SER A 1 297 ? 42.810 7.157 27.313 1.00 22.73 297 SER A C 1
ATOM 2418 O O . SER A 1 297 ? 43.268 7.780 26.358 1.00 22.73 297 SER A O 1
ATOM 2420 N N . GLU A 1 298 ? 41.705 7.518 27.964 1.00 27.12 298 GLU A N 1
ATOM 2421 C CA . GLU A 1 298 ? 41.088 8.846 27.890 1.00 27.12 298 GLU A CA 1
ATOM 2422 C C . GLU A 1 298 ? 41.465 9.683 29.119 1.00 27.12 298 GLU A C 1
ATOM 2424 O O . GLU A 1 298 ? 41.712 9.161 30.211 1.00 27.12 298 GLU A O 1
ATOM 2429 N N . GLY A 1 299 ? 41.441 11.004 28.950 1.00 23.70 299 GLY A N 1
ATOM 2430 C CA . GLY A 1 299 ? 41.417 11.954 30.051 1.00 23.70 299 GLY A CA 1
ATOM 2431 C C . GLY A 1 299 ? 40.923 13.328 29.611 1.00 23.70 299 GLY A C 1
ATOM 2432 O O . GLY A 1 299 ? 41.722 14.150 29.180 1.00 23.70 299 GLY A O 1
ATOM 2433 N N . SER A 1 300 ? 39.632 13.616 29.796 1.00 23.41 300 SER A N 1
ATOM 2434 C CA . SER A 1 300 ? 39.161 14.943 30.221 1.00 23.41 300 SER A CA 1
ATOM 2435 C C . SER A 1 300 ? 37.779 14.828 30.887 1.00 23.41 300 SER A C 1
ATOM 2437 O O . SER A 1 300 ? 36.986 13.956 30.550 1.00 23.41 300 SER A O 1
ATOM 2439 N N . ALA A 1 301 ? 37.561 15.647 31.914 1.00 24.67 301 ALA A N 1
ATOM 2440 C CA . ALA A 1 301 ? 36.591 15.478 32.994 1.00 24.67 301 ALA A CA 1
ATOM 2441 C C . ALA A 1 301 ? 35.129 15.856 32.671 1.00 24.67 301 ALA A C 1
ATOM 2443 O O . ALA A 1 301 ? 34.888 16.826 31.961 1.00 24.67 301 ALA A O 1
ATOM 2444 N N . PHE A 1 302 ? 34.168 15.206 33.348 1.00 26.02 302 PHE A N 1
ATOM 2445 C CA . PHE A 1 302 ? 32.805 15.721 33.559 1.00 26.02 302 PHE A CA 1
ATOM 2446 C C . PHE A 1 302 ? 32.335 15.540 35.020 1.00 26.02 302 PHE A C 1
ATOM 2448 O O . PHE A 1 302 ? 32.709 14.590 35.707 1.00 26.02 302 PHE A O 1
ATOM 2455 N N . ALA A 1 303 ? 31.560 16.523 35.490 1.00 24.00 303 ALA A N 1
ATOM 2456 C CA . ALA A 1 303 ? 31.059 16.739 36.855 1.00 24.00 303 ALA A CA 1
ATOM 2457 C C . ALA A 1 303 ? 29.783 15.904 37.189 1.00 24.00 303 ALA A C 1
ATOM 2459 O O . ALA A 1 303 ? 29.191 15.335 36.274 1.00 24.00 303 ALA A O 1
ATOM 2460 N N . PRO A 1 304 ? 29.347 15.797 38.471 1.00 24.77 304 PRO A N 1
ATOM 2461 C CA . PRO A 1 304 ? 28.370 14.793 38.922 1.00 24.77 304 PRO A CA 1
ATOM 2462 C C . PRO A 1 304 ? 26.881 15.212 38.788 1.00 24.77 304 PRO A C 1
ATOM 2464 O O . PRO A 1 304 ? 26.590 16.401 38.660 1.00 24.77 304 PRO A O 1
ATOM 2467 N N . PRO A 1 305 ? 25.923 14.257 38.864 1.00 31.16 305 PRO A N 1
ATOM 2468 C CA . PRO A 1 305 ? 24.514 14.469 38.518 1.00 31.16 305 PRO A CA 1
ATOM 2469 C C . PRO A 1 305 ? 23.602 14.637 39.747 1.00 31.16 305 PRO A C 1
ATOM 2471 O O . PRO A 1 305 ? 23.545 13.738 40.586 1.00 31.16 305 PRO A O 1
ATOM 2474 N N . GLN A 1 306 ? 22.827 15.730 39.831 1.00 28.11 306 GLN A N 1
ATOM 2475 C CA . GLN A 1 306 ? 21.608 15.748 40.668 1.00 28.11 306 GLN A CA 1
ATOM 2476 C C . GLN A 1 306 ? 20.502 16.764 40.312 1.00 28.11 306 GLN A C 1
ATOM 2478 O O . GLN A 1 306 ? 19.462 16.753 40.958 1.00 28.11 306 GLN A O 1
ATOM 2483 N N . GLU A 1 307 ? 20.611 17.550 39.239 1.00 25.33 307 GLU A N 1
ATOM 2484 C CA . GLU A 1 307 ? 19.494 18.375 38.750 1.00 25.33 307 GLU A CA 1
ATOM 2485 C C . GLU A 1 307 ? 19.353 18.233 37.233 1.00 25.33 307 GLU A C 1
ATOM 2487 O O . GLU A 1 307 ? 20.068 18.901 36.501 1.00 25.33 307 GLU A O 1
ATOM 2492 N N . LEU A 1 308 ? 18.474 17.332 36.767 1.00 25.81 308 LEU A N 1
ATOM 2493 C CA . LEU A 1 308 ? 17.842 17.329 35.429 1.00 25.81 308 LEU A CA 1
ATOM 2494 C C . LEU A 1 308 ? 16.819 16.171 35.328 1.00 25.81 308 LEU A C 1
ATOM 2496 O O . LEU A 1 308 ? 16.876 15.315 34.454 1.00 25.81 308 LEU A O 1
ATOM 2500 N N . LEU A 1 309 ? 15.848 16.137 36.245 1.00 30.22 309 LEU A N 1
ATOM 2501 C CA . LEU A 1 309 ? 14.602 15.374 36.079 1.00 30.22 309 LEU A CA 1
ATOM 2502 C C . LEU A 1 309 ? 13.519 16.311 35.525 1.00 30.22 309 LEU A C 1
ATOM 2504 O O . LEU A 1 309 ? 12.637 16.723 36.270 1.00 30.22 309 LEU A O 1
ATOM 2508 N N . ARG A 1 310 ? 13.615 16.679 34.238 1.00 24.12 310 ARG A N 1
ATOM 2509 C CA . ARG A 1 310 ? 12.506 17.094 33.344 1.00 24.12 310 ARG A CA 1
ATOM 2510 C C . ARG A 1 310 ? 12.964 16.913 31.886 1.00 24.12 310 ARG A C 1
ATOM 2512 O O . ARG A 1 310 ? 14.083 17.324 31.579 1.00 24.12 310 ARG A O 1
ATOM 2519 N N . PRO A 1 311 ? 12.143 16.356 30.979 1.00 26.31 311 PRO A N 1
ATOM 2520 C CA . PRO A 1 311 ? 12.529 16.192 29.585 1.00 26.31 311 PRO A CA 1
ATOM 2521 C C . PRO A 1 311 ? 12.485 17.555 28.883 1.00 26.31 311 PRO A C 1
ATOM 2523 O O . PRO A 1 311 ? 11.423 18.151 28.719 1.00 26.31 311 PRO A O 1
ATOM 2526 N N . LYS A 1 312 ? 13.646 18.062 28.468 1.00 23.56 312 LYS A N 1
ATOM 2527 C CA . LYS A 1 312 ? 13.751 19.045 27.386 1.00 23.56 312 LYS A CA 1
ATOM 2528 C C . LYS A 1 312 ? 14.427 18.342 26.217 1.00 23.56 312 LYS A C 1
ATOM 2530 O O . LYS A 1 312 ? 15.544 17.868 26.374 1.00 23.56 312 LYS A O 1
ATOM 2535 N N . HIS A 1 313 ? 13.694 18.248 25.108 1.00 31.73 313 HIS A N 1
ATOM 2536 C CA . HIS A 1 313 ? 14.111 17.852 23.761 1.00 31.73 313 HIS A CA 1
ATOM 2537 C C . HIS A 1 313 ? 15.572 17.391 23.617 1.00 31.73 313 HIS A C 1
ATOM 2539 O O . HIS A 1 313 ? 16.475 18.199 23.418 1.00 31.73 313 HIS A O 1
ATOM 2545 N N . GLN A 1 314 ? 15.776 16.076 23.628 1.00 23.55 314 GLN A N 1
ATOM 2546 C CA . GLN A 1 314 ? 16.872 15.446 22.901 1.00 23.55 314 GLN A CA 1
ATOM 2547 C C . GLN A 1 314 ? 16.248 14.668 21.743 1.00 23.55 314 GLN A C 1
ATOM 2549 O O . GLN A 1 314 ? 16.023 13.466 21.836 1.00 23.55 314 GLN A O 1
ATOM 2554 N N . ASN A 1 315 ? 15.962 15.364 20.641 1.00 24.73 315 ASN A N 1
ATOM 2555 C CA . ASN A 1 315 ? 16.061 14.694 19.349 1.00 24.73 315 ASN A CA 1
ATOM 2556 C C . ASN A 1 315 ? 17.527 14.272 19.230 1.00 24.73 315 ASN A C 1
ATOM 2558 O O . ASN A 1 315 ? 18.417 15.114 19.374 1.00 24.73 315 ASN A O 1
ATOM 2562 N N . SER A 1 316 ? 17.804 12.980 19.047 1.00 24.22 316 SER A N 1
ATOM 2563 C CA . SER A 1 316 ? 19.172 12.531 18.816 1.00 24.22 316 SER A CA 1
ATOM 2564 C C . SER A 1 316 ? 19.653 13.133 17.495 1.00 24.22 316 SER A C 1
ATOM 2566 O O . SER A 1 316 ? 19.293 12.665 16.416 1.00 24.22 316 SER A O 1
ATOM 2568 N N . TYR A 1 317 ? 20.479 14.170 17.594 1.00 26.00 317 TYR A N 1
ATOM 2569 C CA . TYR A 1 317 ? 21.148 14.856 16.486 1.00 26.00 317 TYR A CA 1
ATOM 2570 C C . TYR A 1 317 ? 21.942 13.885 15.573 1.00 26.00 317 TYR A C 1
ATOM 2572 O O . TYR A 1 317 ? 22.183 14.167 14.410 1.00 26.00 317 TYR A O 1
ATOM 2580 N N . LEU A 1 318 ? 22.251 12.680 16.072 1.00 27.23 318 LEU A N 1
ATOM 2581 C CA . LEU A 1 318 ? 22.963 11.596 15.383 1.00 27.23 318 LEU A CA 1
ATOM 2582 C C . LEU A 1 318 ? 22.154 10.801 14.330 1.00 27.23 318 LEU A C 1
ATOM 2584 O O . LEU A 1 318 ? 22.761 10.042 13.580 1.00 27.23 318 LEU A O 1
ATOM 2588 N N . MET A 1 319 ? 20.821 10.920 14.267 1.00 26.30 319 MET A N 1
ATOM 2589 C CA . MET A 1 319 ? 19.990 10.095 13.358 1.00 26.30 319 MET A CA 1
ATOM 2590 C C . MET A 1 319 ? 19.595 10.808 12.056 1.00 26.30 319 MET A C 1
ATOM 2592 O O . MET A 1 319 ? 19.481 10.149 11.029 1.00 26.30 319 MET A O 1
ATOM 2596 N N . LEU A 1 320 ? 19.443 12.139 12.075 1.00 28.48 320 LEU A N 1
ATOM 2597 C CA . LEU A 1 320 ? 19.154 12.942 10.874 1.00 28.48 320 LEU A CA 1
ATOM 2598 C C . LEU A 1 320 ? 20.359 13.009 9.920 1.00 28.48 320 LEU A C 1
ATOM 2600 O O . LEU A 1 320 ? 20.197 13.085 8.710 1.00 28.48 320 LEU A O 1
ATOM 2604 N N . GLU A 1 321 ? 21.571 12.921 10.464 1.00 35.50 321 GLU A N 1
ATOM 2605 C CA . GLU A 1 321 ? 22.810 13.138 9.718 1.00 35.50 321 GLU A CA 1
ATOM 2606 C C . GLU A 1 321 ? 23.339 11.903 8.967 1.00 35.50 321 GLU A C 1
ATOM 2608 O O . GLU A 1 321 ? 24.089 12.047 8.007 1.00 35.50 321 GLU A O 1
ATOM 2613 N N . ARG A 1 322 ? 22.936 10.674 9.325 1.00 35.47 322 ARG A N 1
ATOM 2614 C CA . ARG A 1 322 ? 23.398 9.466 8.605 1.00 35.47 322 ARG A CA 1
ATOM 2615 C C . ARG A 1 322 ? 22.927 9.415 7.145 1.00 35.47 322 ARG A C 1
ATOM 2617 O O . ARG A 1 322 ? 23.632 8.853 6.311 1.00 35.47 322 ARG A O 1
ATOM 2624 N N . TYR A 1 323 ? 21.766 9.993 6.843 1.00 37.16 323 TYR A N 1
ATOM 2625 C CA . TYR A 1 323 ? 21.127 9.909 5.527 1.00 37.16 323 TYR A CA 1
ATOM 2626 C C . TYR A 1 323 ? 21.728 10.886 4.499 1.00 37.16 323 TYR A C 1
ATOM 2628 O O . TYR A 1 323 ? 21.892 10.510 3.340 1.00 37.16 323 TYR A O 1
ATOM 2636 N N . ASP A 1 324 ? 22.158 12.079 4.932 1.00 40.31 324 ASP A N 1
ATOM 2637 C CA . ASP A 1 324 ? 22.771 13.105 4.064 1.00 40.31 324 ASP A CA 1
ATOM 2638 C C . ASP A 1 324 ? 24.238 12.810 3.701 1.00 40.31 324 ASP A C 1
ATOM 2640 O O . ASP A 1 324 ? 24.752 13.279 2.686 1.00 40.31 324 ASP A O 1
ATOM 2644 N N . PHE A 1 325 ? 24.940 12.027 4.523 1.00 48.03 325 PHE A N 1
ATOM 2645 C CA . PHE A 1 325 ? 26.367 11.742 4.337 1.00 48.03 325 PHE A CA 1
ATOM 2646 C C . PHE A 1 325 ? 26.644 10.541 3.434 1.00 48.03 325 PHE A C 1
ATOM 2648 O O . PHE A 1 325 ? 27.669 10.497 2.755 1.00 48.03 325 PHE A O 1
ATOM 2655 N N . LEU A 1 326 ? 25.732 9.571 3.400 1.00 48.97 326 LEU A N 1
ATOM 2656 C CA . LEU A 1 326 ? 25.882 8.361 2.597 1.00 48.97 326 LEU A CA 1
ATOM 2657 C C . LEU A 1 326 ? 25.436 8.556 1.132 1.00 48.97 326 LEU A C 1
ATOM 2659 O O . LEU A 1 326 ? 25.970 7.881 0.253 1.00 48.97 326 LEU A O 1
ATOM 2663 N N . SER A 1 327 ? 24.561 9.528 0.834 1.00 46.59 327 SER A N 1
ATOM 2664 C CA . SER A 1 327 ? 24.240 9.947 -0.548 1.00 46.59 327 SER A CA 1
ATOM 2665 C C . SER A 1 327 ? 25.482 10.419 -1.312 1.00 46.59 327 SER A C 1
ATOM 2667 O O . SER A 1 327 ? 25.684 10.085 -2.476 1.00 46.59 327 SER A O 1
ATOM 2669 N N . ARG A 1 328 ? 26.399 11.092 -0.615 1.00 58.38 328 ARG A N 1
ATOM 2670 C CA . ARG A 1 328 ? 27.681 11.574 -1.153 1.00 58.38 328 ARG A CA 1
ATOM 2671 C C . ARG A 1 328 ? 28.681 10.452 -1.448 1.00 58.38 328 ARG A C 1
ATOM 2673 O O . ARG A 1 328 ? 29.661 10.672 -2.153 1.00 58.38 328 ARG A O 1
ATOM 2680 N N . LEU A 1 329 ? 28.424 9.244 -0.940 1.00 61.25 329 LEU A N 1
ATOM 2681 C CA . LEU A 1 329 ? 29.194 8.039 -1.251 1.00 61.25 329 LEU A CA 1
ATOM 2682 C C . LEU A 1 329 ? 28.607 7.228 -2.406 1.00 61.25 329 LEU A C 1
ATOM 2684 O O . LEU A 1 329 ? 29.303 6.366 -2.942 1.00 61.25 329 LEU A O 1
ATOM 2688 N N . ALA A 1 330 ? 27.361 7.493 -2.811 1.00 57.69 330 ALA A N 1
ATOM 2689 C CA . ALA A 1 330 ? 26.687 6.766 -3.885 1.00 57.69 330 ALA A CA 1
ATOM 2690 C C . ALA A 1 330 ? 27.475 6.745 -5.211 1.00 57.69 330 ALA A C 1
ATOM 2692 O O . ALA A 1 330 ? 27.586 5.657 -5.785 1.00 57.69 330 ALA A O 1
ATOM 2693 N N . PRO A 1 331 ? 28.124 7.848 -5.660 1.00 60.69 331 PRO A N 1
ATOM 2694 C CA . PRO A 1 331 ? 28.949 7.831 -6.873 1.00 60.69 331 PRO A CA 1
ATOM 2695 C C . PRO A 1 331 ? 30.103 6.824 -6.811 1.00 60.69 331 PRO A C 1
ATOM 2697 O O . PRO A 1 331 ? 30.567 6.336 -7.837 1.00 60.69 331 PRO A O 1
ATOM 2700 N N . TYR A 1 332 ? 30.558 6.496 -5.600 1.00 63.03 332 TYR A N 1
ATOM 2701 C CA . TYR A 1 332 ? 31.659 5.578 -5.349 1.00 63.03 332 TYR A CA 1
ATOM 2702 C C . TYR A 1 332 ? 31.199 4.142 -5.102 1.00 63.03 332 TYR A C 1
ATOM 2704 O O . TYR A 1 332 ? 32.041 3.263 -5.042 1.00 63.03 332 TYR A O 1
ATOM 2712 N N . LEU A 1 333 ? 29.902 3.860 -4.967 1.00 60.28 333 LEU A N 1
ATOM 2713 C CA . LEU A 1 333 ? 29.376 2.494 -4.807 1.00 60.28 333 LEU A CA 1
ATOM 2714 C C . LEU A 1 333 ? 28.992 1.834 -6.139 1.00 60.28 333 LEU A C 1
ATOM 2716 O O . LEU A 1 333 ? 28.711 0.634 -6.164 1.00 60.28 333 LEU A O 1
ATOM 2720 N N . GLN A 1 334 ? 28.982 2.600 -7.231 1.00 51.81 334 GLN A N 1
ATOM 2721 C CA . GLN A 1 334 ? 28.761 2.096 -8.583 1.00 51.81 334 GLN A CA 1
ATOM 2722 C C . GLN A 1 334 ? 30.043 1.425 -9.109 1.00 51.81 334 GLN A C 1
ATOM 2724 O O . GLN A 1 334 ? 31.150 1.928 -8.906 1.00 51.81 334 GLN A O 1
ATOM 2729 N N . GLU A 1 335 ? 29.916 0.269 -9.767 1.00 40.03 335 GLU A N 1
ATOM 2730 C CA . GLU A 1 335 ? 31.047 -0.375 -10.446 1.00 40.03 335 GLU A CA 1
ATOM 2731 C C . GLU A 1 335 ? 31.604 0.555 -11.544 1.00 40.03 335 GLU A C 1
ATOM 2733 O O . GLU A 1 335 ? 30.848 1.278 -12.190 1.00 40.03 335 GLU A O 1
ATOM 2738 N N . HIS A 1 336 ? 32.933 0.564 -11.725 1.00 36.44 336 HIS A N 1
ATOM 2739 C CA . HIS A 1 336 ? 33.674 1.478 -12.608 1.00 36.44 336 HIS A CA 1
ATOM 2740 C C . HIS A 1 336 ? 32.934 1.842 -13.924 1.00 36.44 336 HIS A C 1
ATOM 2742 O O . HIS A 1 336 ? 32.568 0.939 -14.681 1.00 36.44 336 HIS A O 1
ATOM 2748 N N . PRO A 1 337 ? 32.884 3.133 -14.327 1.00 33.28 337 PRO A N 1
ATOM 2749 C CA . PRO A 1 337 ? 32.314 3.574 -15.612 1.00 33.28 337 PRO A CA 1
ATOM 2750 C C . PRO A 1 337 ? 33.050 3.052 -16.865 1.00 33.28 337 PRO A C 1
ATOM 2752 O O . PRO A 1 337 ? 32.682 3.383 -17.987 1.00 33.28 337 PRO A O 1
ATOM 2755 N N . GLY A 1 338 ? 34.110 2.255 -16.694 1.00 31.92 338 GLY A N 1
ATOM 2756 C CA . GLY A 1 338 ? 34.889 1.642 -17.774 1.00 31.92 338 GLY A CA 1
ATOM 2757 C C . GLY A 1 338 ? 34.366 0.284 -18.254 1.00 31.92 338 GLY A C 1
ATOM 2758 O O . GLY A 1 338 ? 34.953 -0.285 -19.169 1.00 31.92 338 GLY A O 1
ATOM 2759 N N . ALA A 1 339 ? 33.287 -0.240 -17.662 1.00 29.41 339 ALA A N 1
ATOM 2760 C CA . ALA A 1 339 ? 32.665 -1.508 -18.055 1.00 29.41 339 ALA A CA 1
ATOM 2761 C C . ALA A 1 339 ? 31.295 -1.335 -18.741 1.00 29.41 339 ALA A C 1
ATOM 2763 O O . ALA A 1 339 ? 30.511 -2.278 -18.807 1.00 29.41 339 ALA A O 1
ATOM 2764 N N . GLN A 1 340 ? 30.992 -0.157 -19.297 1.00 30.03 340 GLN A N 1
ATOM 2765 C CA . GLN A 1 340 ? 29.852 -0.007 -20.203 1.00 30.03 340 GLN A CA 1
ATOM 2766 C C . GLN A 1 340 ? 30.230 -0.464 -21.617 1.00 30.03 340 GLN A C 1
ATOM 2768 O O . GLN A 1 340 ? 30.505 0.336 -22.507 1.00 30.03 340 GLN A O 1
ATOM 2773 N N . ASN A 1 341 ? 30.184 -1.778 -21.841 1.00 27.75 341 ASN A N 1
ATOM 2774 C CA . ASN A 1 341 ? 29.734 -2.263 -23.141 1.00 27.75 341 ASN A CA 1
ATOM 2775 C C . ASN A 1 341 ? 28.221 -2.033 -23.190 1.00 27.75 341 ASN A C 1
ATOM 2777 O O . ASN A 1 341 ? 27.449 -2.779 -22.590 1.00 27.75 341 ASN A O 1
ATOM 2781 N N . SER A 1 342 ? 27.800 -0.984 -23.891 1.00 31.12 342 SER A N 1
ATOM 2782 C CA . SER A 1 342 ? 26.413 -0.738 -24.274 1.00 31.12 342 SER A CA 1
ATOM 2783 C C . SER A 1 342 ? 25.950 -1.793 -25.285 1.00 31.12 342 SER A C 1
ATOM 2785 O O . SER A 1 342 ? 25.867 -1.563 -26.488 1.00 31.12 342 SER A O 1
ATOM 2787 N N . GLN A 1 343 ? 25.644 -2.989 -24.789 1.00 32.75 343 GLN A N 1
ATOM 2788 C CA . GLN A 1 343 ? 24.649 -3.851 -25.413 1.00 32.75 343 GLN A CA 1
ATOM 2789 C C . GLN A 1 343 ? 23.354 -3.672 -24.623 1.00 32.75 343 GLN A C 1
ATOM 2791 O O . GLN A 1 343 ? 23.338 -3.886 -23.413 1.00 32.75 343 GLN A O 1
ATOM 2796 N N . GLU A 1 344 ? 22.279 -3.246 -25.293 1.00 40.00 344 GLU A N 1
ATOM 2797 C CA . GLU A 1 344 ? 20.917 -3.311 -24.752 1.00 40.00 344 GLU A CA 1
ATOM 2798 C C . GLU A 1 344 ? 20.611 -4.774 -24.400 1.00 40.00 344 GLU A C 1
ATOM 2800 O O . GLU A 1 344 ? 20.204 -5.569 -25.251 1.00 40.00 344 GLU A O 1
ATOM 2805 N N . TYR A 1 345 ? 20.848 -5.163 -23.150 1.00 53.56 345 TYR A N 1
ATOM 2806 C CA . TYR A 1 345 ? 20.429 -6.462 -22.649 1.00 53.56 345 TYR A CA 1
ATOM 2807 C C . TYR A 1 345 ? 18.902 -6.451 -22.571 1.00 53.56 345 TYR A C 1
ATOM 2809 O O . TYR A 1 345 ? 18.332 -5.840 -21.678 1.00 53.56 345 TYR A O 1
ATOM 2817 N N . SER A 1 346 ? 18.232 -7.102 -23.521 1.00 63.25 346 SER A N 1
ATOM 2818 C CA . SER A 1 346 ? 16.802 -7.412 -23.430 1.00 63.25 346 SER A CA 1
ATOM 2819 C C . SER A 1 346 ? 16.632 -8.856 -22.970 1.00 63.25 346 SER A C 1
ATOM 2821 O O . SER A 1 346 ? 17.332 -9.756 -23.439 1.00 63.25 346 SER A O 1
ATOM 2823 N N . SER A 1 347 ? 15.712 -9.090 -22.034 1.00 82.44 347 SER A N 1
ATOM 2824 C CA . SER A 1 347 ? 15.361 -10.453 -21.624 1.00 82.44 347 SER A CA 1
ATOM 2825 C C . SER A 1 347 ? 14.228 -10.978 -22.504 1.00 82.44 347 SER A C 1
ATOM 2827 O O . SER A 1 347 ? 13.258 -10.265 -22.752 1.00 82.44 347 SER A O 1
ATOM 2829 N N . LYS A 1 348 ? 14.336 -12.217 -22.998 1.00 85.69 348 LYS A N 1
ATOM 2830 C CA . LYS A 1 348 ? 13.296 -12.854 -23.822 1.00 85.69 348 LYS A CA 1
ATOM 2831 C C . LYS A 1 348 ? 12.568 -13.926 -23.024 1.00 85.69 348 LYS A C 1
ATOM 2833 O O . LYS A 1 348 ? 13.202 -14.768 -22.396 1.00 85.69 348 LYS A O 1
ATOM 2838 N N . THR A 1 349 ? 11.241 -13.904 -23.054 1.00 87.62 349 THR A N 1
ATOM 2839 C CA . THR A 1 349 ? 10.364 -14.905 -22.435 1.00 87.62 349 THR A CA 1
ATOM 2840 C C . THR A 1 349 ? 9.382 -15.414 -23.487 1.00 87.62 349 THR A C 1
ATOM 2842 O O . THR A 1 349 ? 8.481 -14.686 -23.895 1.00 87.62 349 THR A O 1
ATOM 2845 N N . ALA A 1 350 ? 9.553 -16.663 -23.922 1.00 88.69 350 ALA A N 1
ATOM 2846 C CA . ALA A 1 350 ? 8.615 -17.335 -24.818 1.00 88.69 350 ALA A CA 1
ATOM 2847 C C . ALA A 1 350 ? 7.700 -18.253 -23.994 1.00 88.69 350 ALA A C 1
ATOM 2849 O O . ALA A 1 350 ? 8.188 -19.197 -23.374 1.00 88.69 350 ALA A O 1
ATOM 2850 N N . LEU A 1 351 ? 6.391 -17.982 -23.975 1.00 89.00 351 LEU A N 1
ATOM 2851 C CA . LEU A 1 351 ? 5.412 -18.783 -23.218 1.00 89.00 351 LEU A CA 1
ATOM 2852 C C . LEU A 1 351 ? 4.920 -20.015 -23.998 1.00 89.00 351 LEU A C 1
ATOM 2854 O O . LEU A 1 351 ? 4.217 -20.851 -23.440 1.00 89.00 351 LEU A O 1
ATOM 2858 N N . GLY A 1 352 ? 5.296 -20.139 -25.276 1.00 89.94 352 GLY A N 1
ATOM 2859 C CA . GLY A 1 352 ? 4.876 -21.234 -26.150 1.00 89.94 352 GLY A CA 1
ATOM 2860 C C . GLY A 1 352 ? 3.462 -21.049 -26.707 1.00 89.94 352 GLY A C 1
ATOM 2861 O O . GLY A 1 352 ? 3.046 -19.929 -27.016 1.00 89.94 352 GLY A O 1
ATOM 2862 N N . GLU A 1 353 ? 2.751 -22.162 -26.879 1.00 92.19 353 GLU A N 1
ATOM 2863 C CA . GLU A 1 353 ? 1.381 -22.202 -27.395 1.00 92.19 353 GLU A CA 1
ATOM 2864 C C . GLU A 1 353 ? 0.359 -22.176 -26.255 1.00 92.19 353 GLU A C 1
ATOM 2866 O O . GLU A 1 353 ? 0.468 -22.916 -25.277 1.00 92.19 353 GLU A O 1
ATOM 2871 N N . ILE A 1 354 ? -0.662 -21.335 -26.400 1.00 91.38 354 ILE A N 1
ATOM 2872 C CA . ILE A 1 354 ? -1.766 -21.189 -25.455 1.00 91.38 354 ILE A CA 1
ATOM 2873 C C . ILE A 1 354 ? -3.063 -21.400 -26.235 1.00 91.38 354 ILE A C 1
ATOM 2875 O O . ILE A 1 354 ? -3.430 -20.584 -27.079 1.00 91.38 354 ILE A O 1
ATOM 2879 N N . SER A 1 355 ? -3.772 -22.491 -25.947 1.00 90.00 355 SER A N 1
ATOM 2880 C CA . SER A 1 355 ? -5.044 -22.792 -26.609 1.00 90.00 355 SER A CA 1
ATOM 2881 C C . SER A 1 355 ? -6.113 -21.761 -26.246 1.00 90.00 355 SER A C 1
ATOM 2883 O O . SER A 1 355 ? -6.439 -21.561 -25.073 1.00 90.00 355 SER A O 1
ATOM 2885 N N . ALA A 1 356 ? -6.712 -21.146 -27.265 1.00 86.38 356 ALA A N 1
ATOM 2886 C CA . ALA A 1 356 ? -7.782 -20.166 -27.140 1.00 86.38 356 ALA A CA 1
ATOM 2887 C C . ALA A 1 356 ? -9.105 -20.776 -26.665 1.00 86.38 356 ALA A C 1
ATOM 2889 O O . ALA A 1 356 ? -10.026 -20.019 -26.357 1.00 86.38 356 ALA A O 1
ATOM 2890 N N . ILE A 1 357 ? -9.215 -22.111 -26.617 1.00 83.56 357 ILE A N 1
ATOM 2891 C CA . ILE A 1 357 ? -10.415 -22.846 -26.193 1.00 83.56 357 ILE A CA 1
ATOM 2892 C C . ILE A 1 357 ? -10.272 -23.594 -24.866 1.00 83.56 357 ILE A C 1
ATOM 2894 O O . ILE A 1 357 ? -11.283 -24.051 -24.328 1.00 83.56 357 ILE A O 1
ATOM 2898 N N . SER A 1 358 ? -9.061 -23.689 -24.314 1.00 76.75 358 SER A N 1
ATOM 2899 C CA . SER A 1 358 ? -8.814 -24.381 -23.047 1.00 76.75 358 SER A CA 1
ATOM 2900 C C . SER A 1 358 ? -9.339 -23.592 -21.841 1.00 76.75 358 SER A C 1
ATOM 2902 O O . SER A 1 358 ? -8.981 -22.437 -21.647 1.00 76.75 358 SER A O 1
ATOM 2904 N N . ASN A 1 359 ? -10.116 -24.242 -20.967 1.00 64.12 359 ASN A N 1
ATOM 2905 C CA . ASN A 1 359 ? -10.580 -23.674 -19.688 1.00 64.12 359 ASN A CA 1
ATOM 2906 C C . ASN A 1 359 ? -9.698 -24.112 -18.498 1.00 64.12 359 ASN A C 1
ATOM 2908 O O . ASN A 1 359 ? -10.196 -24.404 -17.410 1.00 64.12 359 ASN A O 1
ATOM 2912 N N . SER A 1 360 ? -8.382 -24.208 -18.697 1.00 60.31 360 SER A N 1
ATOM 2913 C CA . SER A 1 360 ? -7.475 -24.878 -17.754 1.00 60.31 360 SER A CA 1
ATOM 2914 C C . SER A 1 360 ? -7.087 -24.079 -16.502 1.00 60.31 360 SER A C 1
ATOM 2916 O O . SER A 1 360 ? -6.630 -24.699 -15.547 1.00 60.31 360 SER A O 1
ATOM 2918 N N . ALA A 1 361 ? -7.249 -22.747 -16.467 1.00 71.81 361 ALA A N 1
ATOM 2919 C CA . ALA A 1 361 ? -6.653 -21.903 -15.414 1.00 71.81 361 ALA A CA 1
ATOM 2920 C C . ALA A 1 361 ? -7.653 -21.223 -14.450 1.00 71.81 361 ALA A C 1
ATOM 2922 O O . ALA A 1 361 ? -7.248 -20.456 -13.578 1.00 71.81 361 ALA A O 1
ATOM 2923 N N . GLY A 1 362 ? -8.953 -21.527 -14.544 1.00 87.12 362 GLY A N 1
ATOM 2924 C CA . GLY A 1 362 ? -9.973 -21.047 -13.602 1.00 87.12 362 GLY A CA 1
ATOM 2925 C C . GLY A 1 362 ? -10.715 -19.782 -14.049 1.00 87.12 362 GLY A C 1
ATOM 2926 O O . GLY A 1 362 ? -10.837 -19.498 -15.240 1.00 87.12 362 GLY A O 1
ATOM 2927 N N . ARG A 1 363 ? -11.290 -19.046 -13.088 1.00 92.12 363 ARG A N 1
ATOM 2928 C CA . ARG A 1 363 ? -12.104 -17.844 -13.341 1.00 92.12 363 ARG A CA 1
ATOM 2929 C C . ARG A 1 363 ? -11.468 -16.598 -12.750 1.00 92.12 363 ARG A C 1
ATOM 2931 O O . ARG A 1 363 ? -11.053 -16.614 -11.593 1.00 92.12 363 ARG A O 1
ATOM 2938 N N . TRP A 1 364 ? -11.477 -15.514 -13.518 1.00 93.75 364 TRP A N 1
ATOM 2939 C CA . TRP A 1 364 ? -11.092 -14.198 -13.027 1.00 93.75 364 TRP A CA 1
ATOM 2940 C C . TRP A 1 364 ? -12.159 -13.698 -12.061 1.00 93.75 364 TRP A C 1
ATOM 2942 O O . TRP A 1 364 ? -13.358 -13.775 -12.342 1.00 93.75 364 TRP A O 1
ATOM 2952 N N . ASN A 1 365 ? -11.731 -13.193 -10.909 1.00 88.88 365 ASN A N 1
ATOM 2953 C CA . ASN A 1 365 ? -12.632 -12.598 -9.936 1.00 88.88 365 ASN A CA 1
ATOM 2954 C C . ASN A 1 365 ? -12.300 -11.116 -9.749 1.00 88.88 365 ASN A C 1
ATOM 2956 O O . ASN A 1 365 ? -11.191 -10.646 -9.982 1.00 88.88 365 ASN A O 1
ATOM 2960 N N . SER A 1 366 ? -13.302 -10.358 -9.329 1.00 91.12 366 SER A N 1
ATOM 2961 C CA . SER A 1 366 ? -13.192 -8.912 -9.187 1.00 91.12 366 SER A CA 1
ATOM 2962 C C . SER A 1 366 ? -12.928 -8.478 -7.744 1.00 91.12 366 SER A C 1
ATOM 2964 O O . SER A 1 366 ? -13.450 -7.452 -7.309 1.00 91.12 366 SER A O 1
ATOM 2966 N N . SER A 1 367 ? -12.177 -9.271 -6.976 1.00 94.81 367 SER A N 1
ATOM 2967 C CA . SER A 1 367 ? -11.856 -8.994 -5.565 1.00 94.81 367 SER A CA 1
ATOM 2968 C C . SER A 1 367 ? -11.046 -7.703 -5.397 1.00 94.81 367 SER A C 1
ATOM 2970 O O . SER A 1 367 ? -11.224 -6.987 -4.413 1.00 94.81 367 SER A O 1
ATOM 2972 N N . PHE A 1 368 ? -10.218 -7.350 -6.387 1.00 95.25 368 PHE A N 1
ATOM 2973 C CA . PHE A 1 368 ? -9.432 -6.113 -6.394 1.00 95.25 368 PHE A CA 1
ATOM 2974 C C . PHE A 1 368 ? -10.313 -4.856 -6.278 1.00 95.25 368 PHE A C 1
ATOM 2976 O O . PHE A 1 368 ? -9.958 -3.926 -5.571 1.00 95.25 368 PHE A O 1
ATOM 2983 N N . LYS A 1 369 ? -11.508 -4.833 -6.886 1.00 94.62 369 LYS A N 1
ATOM 2984 C CA . LYS A 1 369 ? -12.447 -3.698 -6.791 1.00 94.62 369 LYS A CA 1
ATOM 2985 C C . LYS A 1 369 ? -13.469 -3.836 -5.662 1.00 94.62 369 LYS A C 1
ATOM 2987 O O . LYS A 1 369 ? -14.529 -3.211 -5.687 1.00 94.62 369 LYS A O 1
ATOM 2992 N N . CYS A 1 370 ? -13.193 -4.675 -4.669 1.00 96.56 370 CYS A N 1
ATOM 2993 C CA . CYS A 1 370 ? -14.102 -4.825 -3.541 1.00 96.56 370 CYS A CA 1
ATOM 2994 C C . CYS A 1 370 ? -14.133 -3.552 -2.685 1.00 96.56 370 CYS A C 1
ATOM 2996 O O . CYS A 1 370 ? -15.222 -3.130 -2.305 1.00 96.56 370 CYS A O 1
ATOM 2998 N N . PHE A 1 371 ? -12.987 -2.897 -2.467 1.00 95.81 371 PHE A N 1
ATOM 2999 C CA . PHE A 1 371 ? -12.887 -1.694 -1.640 1.00 95.81 371 PHE A CA 1
ATOM 3000 C C . PHE A 1 371 ? -12.104 -0.565 -2.309 1.00 95.81 371 PHE A C 1
ATOM 3002 O O . PHE A 1 371 ? -11.094 -0.799 -2.968 1.00 95.81 371 PHE A O 1
ATOM 3009 N N . CYS A 1 372 ? -12.521 0.667 -2.032 1.00 95.38 372 CYS A N 1
ATOM 3010 C CA . CYS A 1 372 ? -11.641 1.834 -2.024 1.00 95.38 372 CYS A CA 1
ATOM 3011 C C . CYS A 1 372 ? -11.518 2.396 -0.598 1.00 95.38 372 CYS A C 1
ATOM 3013 O O . CYS A 1 372 ? -12.352 2.100 0.261 1.00 95.38 372 CYS A O 1
ATOM 3015 N N . GLY A 1 373 ? -10.512 3.232 -0.341 1.00 94.00 373 GLY A N 1
ATOM 3016 C CA . GLY A 1 373 ? -10.282 3.822 0.980 1.00 94.00 373 GLY A CA 1
ATOM 3017 C C . GLY A 1 373 ? -10.054 5.330 0.938 1.00 94.00 373 GLY A C 1
ATOM 3018 O O . GLY A 1 373 ? -9.376 5.814 0.039 1.00 94.00 373 GLY A O 1
ATOM 3019 N N . VAL A 1 374 ? -10.578 6.074 1.908 1.00 94.56 374 VAL A N 1
ATOM 3020 C CA . VAL A 1 374 ? -10.180 7.469 2.201 1.00 94.56 374 VAL A CA 1
ATOM 3021 C C . VAL A 1 374 ? -9.778 7.561 3.665 1.00 94.56 374 VAL A C 1
ATOM 3023 O O . VAL A 1 374 ? -10.247 6.742 4.451 1.00 94.56 374 VAL A O 1
ATOM 3026 N N . SER A 1 375 ? -8.946 8.530 4.047 1.00 90.81 375 SER A N 1
ATOM 3027 C CA . SER A 1 375 ? -8.366 8.546 5.395 1.00 90.81 375 SER A CA 1
ATOM 3028 C C . SER A 1 375 ? -9.449 8.716 6.464 1.00 90.81 375 SER A C 1
ATOM 3030 O O . SER A 1 375 ? -9.658 7.811 7.276 1.00 90.81 375 SER A O 1
ATOM 3032 N N . ARG A 1 376 ? -10.247 9.790 6.408 1.00 92.50 376 ARG A N 1
ATOM 3033 C CA . ARG A 1 376 ? -11.301 10.059 7.405 1.00 92.50 376 ARG A CA 1
ATOM 3034 C C . ARG A 1 376 ? -12.678 10.240 6.801 1.00 92.50 376 ARG A C 1
ATOM 3036 O O . ARG A 1 376 ? -12.840 10.754 5.700 1.00 92.50 376 ARG A O 1
ATOM 3043 N N . ALA A 1 377 ? -13.697 9.908 7.584 1.00 96.31 377 ALA A N 1
ATOM 3044 C CA . ALA A 1 377 ? -15.088 10.146 7.233 1.00 96.31 377 ALA A CA 1
ATOM 3045 C C . ALA A 1 377 ? -15.357 11.632 6.937 1.00 96.31 377 ALA A C 1
ATOM 3047 O O . ALA A 1 377 ? -16.003 11.946 5.942 1.00 96.31 377 ALA A O 1
ATOM 3048 N N . SER A 1 378 ? -14.812 12.558 7.734 1.00 95.38 378 SER A N 1
ATOM 3049 C CA . SER A 1 378 ? -14.997 14.004 7.527 1.00 95.38 378 SER A CA 1
ATOM 3050 C C . SER A 1 378 ? -14.438 14.513 6.192 1.00 95.38 378 SER A C 1
ATOM 3052 O O . SER A 1 378 ? -14.975 15.464 5.622 1.00 95.38 378 SER A O 1
ATOM 3054 N N . GLU A 1 379 ? -13.436 13.841 5.623 1.00 94.75 379 GLU A N 1
ATOM 3055 C CA . GLU A 1 379 ? -12.887 14.159 4.302 1.00 94.75 379 GLU A CA 1
ATOM 3056 C C . GLU A 1 379 ? -13.906 13.896 3.176 1.00 94.75 379 GLU A C 1
ATOM 3058 O O . GLU A 1 379 ? -13.888 14.573 2.149 1.00 94.75 379 GLU A O 1
ATOM 3063 N N . LEU A 1 380 ? -14.880 13.001 3.383 1.00 96.75 380 LEU A N 1
ATOM 3064 C CA . LEU A 1 380 ? -15.963 12.733 2.425 1.00 96.75 380 LEU A CA 1
ATOM 3065 C C . LEU A 1 380 ? -16.954 13.895 2.283 1.00 96.75 380 LEU A C 1
ATOM 3067 O O . LEU A 1 380 ? -17.838 13.840 1.427 1.00 96.75 380 LEU A O 1
ATOM 3071 N N . LEU A 1 381 ? -16.836 14.953 3.087 1.00 96.75 381 LEU A N 1
ATOM 3072 C CA . LEU A 1 381 ? -17.568 16.208 2.890 1.00 96.75 381 LEU A CA 1
ATOM 3073 C C . LEU A 1 381 ? -16.872 17.136 1.879 1.00 96.75 381 LEU A C 1
ATOM 3075 O O . LEU A 1 381 ? -17.513 18.045 1.351 1.00 96.75 381 LEU A O 1
ATOM 3079 N N . LEU A 1 382 ? -15.589 16.910 1.576 1.00 96.12 382 LEU A N 1
ATOM 3080 C CA . LEU A 1 382 ? -14.798 17.773 0.699 1.00 96.12 382 LEU A CA 1
ATOM 3081 C C . LEU A 1 382 ? -15.163 17.542 -0.780 1.00 96.12 382 LEU A C 1
ATOM 3083 O O . LEU A 1 382 ? -15.046 16.412 -1.267 1.00 96.12 382 LEU A O 1
ATOM 3087 N N . PRO A 1 383 ? -15.541 18.593 -1.541 1.00 96.50 383 PRO A N 1
ATOM 3088 C CA . PRO A 1 383 ? -15.894 18.453 -2.955 1.00 96.50 383 PRO A CA 1
ATOM 3089 C C . PRO A 1 383 ? -14.832 17.754 -3.826 1.00 96.50 383 PRO A C 1
ATOM 3091 O O . PRO A 1 383 ? -15.219 16.850 -4.566 1.00 96.50 383 PRO A O 1
ATOM 3094 N N . PRO A 1 384 ? -13.516 18.045 -3.700 1.00 94.69 384 PRO A N 1
ATOM 3095 C CA . PRO A 1 384 ? -12.499 17.364 -4.506 1.00 94.69 384 PRO A CA 1
ATOM 3096 C C . PRO A 1 384 ? -12.504 15.839 -4.331 1.00 94.69 384 PRO A C 1
ATOM 3098 O O . PRO A 1 384 ? -12.384 15.098 -5.304 1.00 94.69 384 PRO A O 1
ATOM 3101 N N . ILE A 1 385 ? -12.702 15.352 -3.101 1.00 96.81 385 ILE A N 1
ATOM 3102 C CA . ILE A 1 385 ? -12.748 13.911 -2.805 1.00 96.81 385 ILE A CA 1
ATOM 3103 C C . ILE A 1 385 ? -14.010 13.284 -3.382 1.00 96.81 385 ILE A C 1
ATOM 3105 O O . ILE A 1 385 ? -13.947 12.204 -3.969 1.00 96.81 385 ILE A O 1
ATOM 3109 N N . ARG A 1 386 ? -15.148 13.979 -3.291 1.00 97.75 386 ARG A N 1
ATOM 3110 C CA . ARG A 1 386 ? -16.403 13.522 -3.903 1.00 97.75 386 ARG A CA 1
ATOM 3111 C C . ARG A 1 386 ? -16.283 13.379 -5.419 1.00 97.75 386 ARG A C 1
ATOM 3113 O O . ARG A 1 386 ? -16.801 12.413 -5.978 1.00 97.75 386 ARG A O 1
ATOM 3120 N N . ASP A 1 387 ? -15.579 14.292 -6.078 1.00 97.50 387 ASP A N 1
ATOM 3121 C CA . ASP A 1 387 ? -15.343 14.223 -7.522 1.00 97.50 387 ASP A CA 1
ATOM 3122 C C . ASP A 1 387 ? -14.416 13.060 -7.899 1.00 97.50 387 ASP A C 1
ATOM 3124 O O . ASP A 1 387 ? -14.710 12.323 -8.843 1.00 97.50 387 ASP A O 1
ATOM 3128 N N . MET A 1 388 ? -13.358 12.820 -7.117 1.00 97.62 388 MET A N 1
ATOM 3129 C CA . MET A 1 388 ? -12.495 11.643 -7.287 1.00 97.62 388 MET A CA 1
ATOM 3130 C C . MET A 1 388 ? -13.259 10.327 -7.067 1.00 97.62 388 MET A C 1
ATOM 3132 O O . MET A 1 388 ? -13.074 9.383 -7.833 1.00 97.62 388 MET A O 1
ATOM 3136 N N . ILE A 1 389 ? -14.172 10.267 -6.089 1.00 98.00 389 ILE A N 1
ATOM 3137 C CA . ILE A 1 389 ? -15.043 9.102 -5.856 1.00 98.00 389 ILE A CA 1
ATOM 3138 C C . ILE A 1 389 ? -15.969 8.856 -7.046 1.00 98.00 389 ILE A C 1
ATOM 3140 O O . ILE A 1 389 ? -16.058 7.722 -7.513 1.00 98.00 389 ILE A O 1
ATOM 3144 N N . ARG A 1 390 ? -16.627 9.895 -7.573 1.00 98.38 390 ARG A N 1
ATOM 3145 C CA . ARG A 1 390 ? -17.485 9.775 -8.766 1.00 98.38 390 ARG A CA 1
ATOM 3146 C C . ARG A 1 390 ? -16.703 9.251 -9.965 1.00 98.38 390 ARG A C 1
ATOM 3148 O O . ARG A 1 390 ? -17.183 8.366 -10.671 1.00 98.38 390 ARG A O 1
ATOM 3155 N N . GLN A 1 391 ? -15.494 9.771 -10.177 1.00 96.81 391 GLN A N 1
ATOM 3156 C CA . GLN A 1 391 ? -14.619 9.320 -11.256 1.00 96.81 391 GLN A CA 1
ATOM 3157 C C . GLN A 1 391 ? -14.224 7.846 -11.074 1.00 96.81 391 GLN A C 1
ATOM 3159 O O . GLN A 1 391 ? -14.399 7.048 -11.993 1.00 96.81 391 GLN A O 1
ATOM 3164 N N . ALA A 1 392 ? -13.776 7.462 -9.877 1.00 97.06 392 ALA A N 1
ATOM 3165 C CA . ALA A 1 392 ? -13.397 6.086 -9.566 1.00 97.06 392 ALA A CA 1
ATOM 3166 C C . ALA A 1 392 ? -14.580 5.107 -9.672 1.00 97.06 392 ALA A C 1
ATOM 3168 O O . ALA A 1 392 ? -14.423 3.991 -10.165 1.00 97.06 392 ALA A O 1
ATOM 3169 N N . GLN A 1 393 ? -15.784 5.513 -9.259 1.00 96.88 393 GLN A N 1
ATOM 3170 C CA . GLN A 1 393 ? -16.997 4.707 -9.421 1.00 96.88 393 GLN A CA 1
ATOM 3171 C C . GLN A 1 393 ? -17.375 4.514 -10.887 1.00 96.88 393 GLN A C 1
ATOM 3173 O O . GLN A 1 393 ? -17.744 3.410 -11.282 1.00 96.88 393 GLN A O 1
ATOM 3178 N N . LYS A 1 394 ? -17.232 5.557 -11.708 1.00 95.88 394 LYS A N 1
ATOM 3179 C CA . LYS A 1 394 ? -17.491 5.480 -13.146 1.00 95.88 394 LYS A CA 1
ATOM 3180 C C . LYS A 1 394 ? -16.530 4.527 -13.863 1.00 95.88 394 LYS A C 1
ATOM 3182 O O . LYS A 1 394 ? -16.972 3.765 -14.720 1.00 95.88 394 LYS A O 1
ATOM 3187 N N . ASP A 1 395 ? -15.240 4.582 -13.540 1.00 94.69 395 ASP A N 1
ATOM 3188 C CA . ASP A 1 395 ? -14.215 3.847 -14.291 1.00 94.69 395 ASP A CA 1
ATOM 3189 C C . ASP A 1 395 ? -13.963 2.430 -13.739 1.00 94.69 395 ASP A C 1
ATOM 3191 O O . ASP A 1 395 ? -13.730 1.490 -14.503 1.00 94.69 395 ASP A O 1
ATOM 3195 N N . ILE A 1 396 ? -14.016 2.258 -12.413 1.00 96.19 396 ILE A N 1
ATOM 3196 C CA . ILE A 1 396 ? -13.650 1.011 -11.718 1.00 96.19 396 ILE A CA 1
ATOM 3197 C C . ILE A 1 396 ? -14.894 0.326 -11.133 1.00 96.19 396 ILE A C 1
ATOM 3199 O O . ILE A 1 396 ? -15.102 -0.874 -11.341 1.00 96.19 396 ILE A O 1
ATOM 3203 N N . GLY A 1 397 ? -15.735 1.090 -10.430 1.00 96.44 397 GLY A N 1
ATOM 3204 C CA . GLY A 1 397 ? -16.949 0.594 -9.772 1.00 96.44 397 GLY A CA 1
ATOM 3205 C C . GLY A 1 397 ? -16.649 -0.237 -8.523 1.00 96.44 397 GLY A C 1
ATOM 3206 O O . GLY A 1 397 ? -16.875 -1.450 -8.513 1.00 96.44 397 GLY A O 1
ATOM 3207 N N . PHE A 1 398 ? -16.113 0.406 -7.479 1.00 97.62 398 PHE A N 1
ATOM 3208 C CA . PHE A 1 398 ? -15.850 -0.241 -6.189 1.00 97.62 398 PHE A CA 1
ATOM 3209 C C . PHE A 1 398 ? -17.147 -0.575 -5.443 1.00 97.62 398 PHE A C 1
ATOM 3211 O O . PHE A 1 398 ? -18.107 0.188 -5.510 1.00 97.62 398 PHE A O 1
ATOM 3218 N N . LYS A 1 399 ? -17.169 -1.684 -4.690 1.00 97.62 399 LYS A N 1
ATOM 3219 C CA . LYS A 1 399 ? -18.361 -2.133 -3.940 1.00 97.62 399 LYS A CA 1
ATOM 3220 C C . LYS A 1 399 ? -18.488 -1.485 -2.556 1.00 97.62 399 LYS A C 1
ATOM 3222 O O . LYS A 1 399 ? -19.590 -1.121 -2.139 1.00 97.62 399 LYS A O 1
ATOM 3227 N N . TYR A 1 400 ? -17.374 -1.382 -1.842 1.00 98.31 400 TYR A N 1
ATOM 3228 C CA . TYR A 1 400 ? -17.290 -0.839 -0.494 1.00 98.31 400 TYR A CA 1
ATOM 3229 C C . TYR A 1 400 ? -16.330 0.344 -0.427 1.00 98.31 400 TYR A C 1
ATOM 3231 O O . TYR A 1 400 ? -15.421 0.473 -1.248 1.00 98.31 400 TYR A O 1
ATOM 3239 N N . ILE A 1 401 ? -16.512 1.183 0.588 1.00 98.12 401 ILE A N 1
ATOM 3240 C CA . ILE A 1 401 ? -15.540 2.204 0.973 1.00 98.12 401 ILE A CA 1
ATOM 3241 C C . ILE A 1 401 ? -15.176 2.063 2.451 1.00 98.12 401 ILE A C 1
ATOM 3243 O O . ILE A 1 401 ? -16.053 1.898 3.301 1.00 98.12 401 ILE A O 1
ATOM 3247 N N . LYS A 1 402 ? -13.878 2.128 2.745 1.00 96.94 402 LYS A N 1
ATOM 3248 C CA . LYS A 1 402 ? -13.319 2.123 4.100 1.00 96.94 402 LYS A CA 1
ATOM 3249 C C . LYS A 1 402 ? -12.803 3.518 4.456 1.00 96.94 402 LYS A C 1
ATOM 3251 O O . LYS A 1 402 ? -12.201 4.191 3.622 1.00 96.94 402 LYS A O 1
ATOM 3256 N N . PHE A 1 403 ? -13.037 3.938 5.695 1.00 95.81 403 PHE A N 1
ATOM 3257 C CA . PHE A 1 403 ? -12.561 5.202 6.258 1.00 95.81 403 PHE A CA 1
ATOM 3258 C C . PHE A 1 403 ? -12.465 5.103 7.782 1.00 95.81 403 PHE A C 1
ATOM 3260 O O . PHE A 1 403 ? -13.134 4.268 8.394 1.00 95.81 403 PHE A O 1
ATOM 3267 N N . HIS A 1 404 ? -11.648 5.959 8.389 1.00 94.06 404 HIS A N 1
ATOM 3268 C CA . HIS A 1 404 ? -11.572 6.111 9.841 1.00 94.06 404 HIS A CA 1
ATOM 3269 C C . HIS A 1 404 ? -12.485 7.235 10.340 1.00 94.06 404 HIS A C 1
ATOM 3271 O O . HIS A 1 404 ? -12.990 8.039 9.553 1.00 94.06 404 HIS A O 1
ATOM 3277 N N . GLY A 1 405 ? -12.653 7.340 11.658 1.00 94.75 405 GLY A N 1
ATOM 3278 C CA . GLY A 1 405 ? -13.104 8.589 12.274 1.00 94.75 405 GLY A CA 1
ATOM 3279 C C . GLY A 1 405 ? -14.578 8.930 12.056 1.00 94.75 405 GLY A C 1
ATOM 3280 O O . GLY A 1 405 ? -14.936 10.104 12.030 1.00 94.75 405 GLY A O 1
ATOM 3281 N N . ILE A 1 406 ? -15.455 7.934 11.878 1.00 97.50 406 ILE A N 1
ATOM 3282 C CA . ILE A 1 406 ? -16.905 8.181 11.767 1.00 97.50 406 ILE A CA 1
ATOM 3283 C C . ILE A 1 406 ? -17.509 8.735 13.065 1.00 97.50 406 ILE A C 1
ATOM 3285 O O . ILE A 1 406 ? -18.591 9.310 13.035 1.00 97.50 406 ILE A O 1
ATOM 3289 N N . LEU A 1 407 ? -16.817 8.555 14.193 1.00 97.69 407 LEU A N 1
ATOM 3290 C CA . LEU A 1 407 ? -17.194 9.064 15.510 1.00 97.69 407 LEU A CA 1
ATOM 3291 C C . LEU A 1 407 ? -16.367 10.291 15.931 1.00 97.69 407 LEU A C 1
ATOM 3293 O O . LEU A 1 407 ? -16.567 10.789 17.036 1.00 97.69 407 LEU A O 1
ATOM 3297 N N . ASP A 1 408 ? -15.450 10.773 15.085 1.00 95.25 408 ASP A N 1
ATOM 3298 C CA . ASP A 1 408 ? -14.587 11.909 15.418 1.00 95.25 408 ASP A CA 1
ATOM 3299 C C . ASP A 1 408 ? -15.413 13.183 15.658 1.00 95.25 408 ASP A C 1
ATOM 3301 O O . ASP A 1 408 ? -16.448 13.421 15.025 1.00 95.25 408 ASP A O 1
ATOM 3305 N N . ASP A 1 409 ? -14.913 14.053 16.538 1.00 95.06 409 ASP A N 1
ATOM 3306 C CA . ASP A 1 409 ? -15.614 15.277 16.945 1.00 95.06 409 ASP A CA 1
ATOM 3307 C C . ASP A 1 409 ? -15.836 16.270 15.786 1.00 95.06 409 ASP A C 1
ATOM 3309 O O . ASP A 1 409 ? -16.755 17.087 15.853 1.00 95.06 409 ASP A O 1
ATOM 3313 N N . ASP A 1 410 ? -15.079 16.150 14.686 1.00 93.44 410 ASP A N 1
ATOM 3314 C CA . ASP A 1 410 ? -15.322 16.872 13.424 1.00 93.44 410 ASP A CA 1
ATOM 3315 C C . ASP A 1 410 ? -16.757 16.682 12.900 1.00 93.44 410 ASP A C 1
ATOM 3317 O O . ASP A 1 410 ? -17.309 17.562 12.240 1.00 93.44 410 ASP A O 1
ATOM 3321 N N . LEU A 1 411 ? -17.352 15.516 13.167 1.00 97.00 411 LEU A N 1
ATOM 3322 C CA . LEU A 1 411 ? -18.705 15.156 12.746 1.00 97.00 411 LEU A CA 1
ATOM 3323 C C . LEU A 1 411 ? -19.753 15.440 13.827 1.00 97.00 411 LEU A C 1
ATOM 3325 O O . LEU A 1 411 ? -20.942 15.233 13.590 1.00 97.00 411 LEU A O 1
ATOM 3329 N N . MET A 1 412 ? -19.326 15.938 14.994 1.00 96.25 412 MET A N 1
ATOM 3330 C CA . MET A 1 412 ? -20.173 16.310 16.131 1.00 96.25 412 MET A CA 1
ATOM 3331 C C . MET A 1 412 ? -21.088 15.179 16.626 1.00 96.25 412 MET A C 1
ATOM 3333 O O . MET A 1 412 ? -22.182 15.439 17.131 1.00 96.25 412 MET A O 1
ATOM 3337 N N . VAL A 1 413 ? -20.645 13.925 16.493 1.00 97.31 413 VAL A N 1
ATOM 3338 C CA . VAL A 1 413 ? -21.475 12.744 16.771 1.00 97.31 413 VAL A CA 1
ATOM 3339 C C . VAL A 1 413 ? -21.891 12.652 18.230 1.00 97.31 413 VAL A C 1
ATOM 3341 O O . VAL A 1 413 ? -23.019 12.256 18.513 1.00 97.31 413 VAL A O 1
ATOM 3344 N N . CYS A 1 414 ? -21.005 13.015 19.155 1.00 97.44 414 CYS A N 1
ATOM 3345 C CA . CYS A 1 414 ? -21.221 12.829 20.580 1.00 97.44 414 CYS A CA 1
ATOM 3346 C C . CYS A 1 414 ? -20.738 14.049 21.365 1.00 97.44 414 CYS A C 1
ATOM 3348 O O . CYS A 1 414 ? -19.544 14.332 21.419 1.00 97.44 414 CYS A O 1
ATOM 3350 N N . THR A 1 415 ? -21.658 14.746 22.024 1.00 96.06 415 THR A N 1
ATOM 3351 C CA . THR A 1 415 ? -21.352 15.888 22.895 1.00 96.06 415 THR A CA 1
ATOM 3352 C C . THR A 1 415 ? -21.957 15.690 24.280 1.00 96.06 415 THR A C 1
ATOM 3354 O O . THR A 1 415 ? -22.799 14.816 24.485 1.00 96.06 415 THR A O 1
ATOM 3357 N N . ARG A 1 416 ? -21.517 16.496 25.252 1.00 94.00 416 ARG A N 1
ATOM 3358 C CA . ARG A 1 416 ? -22.191 16.625 26.549 1.00 94.00 416 ARG A CA 1
ATOM 3359 C C . ARG A 1 416 ? -22.889 17.967 26.634 1.00 94.00 416 ARG A C 1
ATOM 3361 O O . ARG A 1 416 ? -22.329 18.983 26.220 1.00 94.00 416 ARG A O 1
ATOM 3368 N N . ASP A 1 417 ? -24.094 17.966 27.181 1.00 92.31 417 ASP A N 1
ATOM 3369 C CA . ASP A 1 417 ? -24.782 19.200 27.534 1.00 92.31 417 ASP A CA 1
ATOM 3370 C C . ASP A 1 417 ? -24.266 19.784 28.864 1.00 92.31 417 ASP A C 1
ATOM 3372 O O . ASP A 1 417 ? -23.381 19.232 29.522 1.00 92.31 417 ASP A O 1
ATOM 3376 N N . ALA A 1 418 ? -24.839 20.917 29.281 1.00 91.19 418 ALA A N 1
ATOM 3377 C CA . ALA A 1 418 ? -24.468 21.588 30.528 1.00 91.19 418 ALA A CA 1
ATOM 3378 C C . ALA A 1 418 ? -24.756 20.757 31.798 1.00 91.19 418 ALA A C 1
ATOM 3380 O O . ALA A 1 418 ? -24.209 21.064 32.856 1.00 91.19 418 ALA A O 1
ATOM 3381 N N . SER A 1 419 ? -25.605 19.728 31.711 1.00 91.69 419 SER A N 1
ATOM 3382 C CA . SER A 1 419 ? -25.900 18.798 32.807 1.00 91.69 419 SER A CA 1
ATOM 3383 C C . SER A 1 419 ? -24.964 17.582 32.834 1.00 91.69 419 SER A C 1
ATOM 3385 O O . SER A 1 419 ? -24.979 16.817 33.797 1.00 91.69 419 SER A O 1
ATOM 3387 N N . GLY A 1 420 ? -24.125 17.419 31.805 1.00 88.81 420 GLY A N 1
ATOM 3388 C CA . GLY A 1 420 ? -23.226 16.280 31.627 1.00 88.81 420 GLY A CA 1
ATOM 3389 C C . GLY A 1 420 ? -23.853 15.096 30.885 1.00 88.81 420 GLY A C 1
ATOM 3390 O O . GLY A 1 420 ? -23.172 14.084 30.695 1.00 88.81 420 GLY A O 1
ATOM 3391 N N . GLN A 1 421 ? -25.110 15.212 30.439 1.00 93.06 421 GLN A N 1
ATOM 3392 C CA . GLN A 1 421 ? -25.801 14.173 29.679 1.00 93.06 421 GLN A CA 1
ATOM 3393 C C . GLN A 1 421 ? -25.280 14.118 28.239 1.00 93.06 421 GLN A C 1
ATOM 3395 O O . GLN A 1 421 ? -25.001 15.148 27.622 1.00 93.06 421 GLN A O 1
ATOM 3400 N N . LEU A 1 422 ? -25.151 12.902 27.700 1.00 95.81 422 LEU A N 1
ATOM 3401 C CA . LEU A 1 422 ? -24.747 12.689 26.313 1.00 95.81 422 LEU A CA 1
ATOM 3402 C C . LEU A 1 422 ? -25.854 13.086 25.340 1.00 95.81 422 LEU A C 1
ATOM 3404 O O . LEU A 1 422 ? -27.014 12.704 25.502 1.00 95.81 422 LEU A O 1
ATOM 3408 N N . HIS A 1 423 ? -25.454 13.785 24.288 1.00 96.38 423 HIS A N 1
ATOM 3409 C CA . HIS A 1 423 ? -26.287 14.122 23.151 1.00 96.38 423 HIS A CA 1
ATOM 3410 C C . HIS A 1 423 ? -25.647 13.575 21.873 1.00 96.38 423 HIS A C 1
ATOM 3412 O O . HIS A 1 423 ? -24.460 13.801 21.620 1.00 96.38 423 HIS A O 1
ATOM 3418 N N . PHE A 1 424 ? -26.441 12.871 21.062 1.00 97.94 424 PHE A N 1
ATOM 3419 C CA . PHE A 1 424 ? -25.985 12.282 19.805 1.00 97.94 424 PHE A CA 1
ATOM 3420 C C . PHE A 1 424 ? -26.547 13.041 18.602 1.00 97.94 424 PHE A C 1
ATOM 3422 O O . PHE A 1 424 ? -27.746 13.314 18.547 1.00 97.94 424 PHE A O 1
ATOM 3429 N N . ASN A 1 425 ? -25.693 13.375 17.633 1.00 97.56 425 ASN A N 1
ATOM 3430 C CA . ASN A 1 425 ? -26.091 14.050 16.397 1.00 97.56 425 ASN A CA 1
ATOM 3431 C C . ASN A 1 425 ? -25.441 13.384 15.180 1.00 97.56 425 ASN A C 1
ATOM 3433 O O . ASN A 1 425 ? -24.233 13.447 14.998 1.00 97.56 425 ASN A O 1
ATOM 3437 N N . PHE A 1 426 ? -26.252 12.787 14.310 1.00 98.44 426 PHE A N 1
ATOM 3438 C CA . PHE A 1 426 ? -25.763 12.046 13.147 1.00 98.44 426 PHE A CA 1
ATOM 3439 C C . PHE A 1 426 ? -25.844 12.834 11.831 1.00 98.44 426 PHE A C 1
ATOM 3441 O O . PHE A 1 426 ? -25.643 12.259 10.771 1.00 98.44 426 PHE A O 1
ATOM 3448 N N . PHE A 1 427 ? -26.104 14.146 11.856 1.00 98.38 427 PHE A N 1
ATOM 3449 C CA . PHE A 1 427 ? -26.357 14.930 10.639 1.00 98.38 427 PHE A CA 1
ATOM 3450 C C . PHE A 1 427 ? -25.217 14.880 9.605 1.00 98.38 427 PHE A C 1
ATOM 3452 O O . PHE A 1 427 ? -25.459 14.603 8.431 1.00 98.38 427 PHE A O 1
ATOM 3459 N N . TYR A 1 428 ? -23.965 15.118 10.014 1.00 98.62 428 TYR A N 1
ATOM 3460 C CA . TYR A 1 428 ? -22.834 15.052 9.077 1.00 98.62 428 TYR A CA 1
ATOM 3461 C C . TYR A 1 428 ? -22.538 13.623 8.621 1.00 98.62 428 TYR A C 1
ATOM 3463 O O . TYR A 1 428 ? -22.148 13.415 7.473 1.00 98.62 428 TYR A O 1
ATOM 3471 N N . VAL A 1 429 ? -22.769 12.641 9.496 1.00 98.56 429 VAL A N 1
ATOM 3472 C CA . VAL A 1 429 ? -22.678 11.223 9.140 1.00 98.56 429 VAL A CA 1
ATOM 3473 C C . VAL A 1 429 ? -23.702 10.889 8.055 1.00 98.56 429 VAL A C 1
ATOM 3475 O O . VAL A 1 429 ? -23.329 10.313 7.038 1.00 98.56 429 VAL A O 1
ATOM 3478 N N . ASP A 1 430 ? -24.951 11.332 8.203 1.00 98.75 430 ASP A N 1
ATOM 3479 C CA . ASP A 1 430 ? -26.006 11.149 7.204 1.00 98.75 430 ASP A CA 1
ATOM 3480 C C . ASP A 1 430 ? -25.611 11.770 5.858 1.00 98.75 430 ASP A C 1
ATOM 3482 O O . ASP A 1 430 ? -25.709 11.114 4.827 1.00 98.75 430 ASP A O 1
ATOM 3486 N N . MET A 1 431 ? -25.069 12.994 5.851 1.00 98.75 431 MET A N 1
ATOM 3487 C CA . MET A 1 431 ? -24.586 13.644 4.621 1.00 98.75 431 MET A CA 1
ATOM 3488 C C . MET A 1 431 ? -23.477 12.863 3.905 1.00 98.75 431 MET A C 1
ATOM 3490 O O . MET A 1 431 ? -23.344 12.950 2.679 1.00 98.75 431 MET A O 1
ATOM 3494 N N . ILE A 1 432 ? -22.628 12.171 4.663 1.00 98.75 432 ILE A N 1
ATOM 3495 C CA . ILE A 1 432 ? -21.567 11.323 4.121 1.00 98.75 432 ILE A CA 1
ATOM 3496 C C . ILE A 1 432 ? -22.180 10.046 3.554 1.00 98.75 432 ILE A C 1
ATOM 3498 O O . ILE A 1 432 ? -21.945 9.717 2.394 1.00 98.75 432 ILE A O 1
ATOM 3502 N N . LEU A 1 433 ? -22.975 9.339 4.354 1.00 98.75 433 LEU A N 1
ATOM 3503 C CA . LEU A 1 433 ? -23.551 8.052 3.981 1.00 98.75 433 LEU A CA 1
ATOM 3504 C C . LEU A 1 433 ? -24.526 8.177 2.804 1.00 98.75 433 LEU A C 1
ATOM 3506 O O . LEU A 1 433 ? -24.468 7.351 1.897 1.00 98.75 433 LEU A O 1
ATOM 3510 N N . ASP A 1 434 ? -25.342 9.231 2.756 1.00 98.81 434 ASP A N 1
ATOM 3511 C CA . ASP A 1 434 ? -26.234 9.519 1.626 1.00 98.81 434 ASP A CA 1
ATOM 3512 C C . ASP A 1 434 ? -25.425 9.678 0.329 1.00 98.81 434 ASP A C 1
ATOM 3514 O O . ASP A 1 434 ? -25.706 9.004 -0.662 1.00 98.81 434 ASP A O 1
ATOM 3518 N N . PHE A 1 435 ? -24.343 10.468 0.360 1.00 98.75 435 PHE A N 1
ATOM 3519 C CA . PHE A 1 435 ? -23.443 10.629 -0.785 1.00 98.75 435 PHE A CA 1
ATOM 3520 C C . PHE A 1 435 ? -22.823 9.294 -1.233 1.00 98.75 435 PHE A C 1
ATOM 3522 O O . PHE A 1 435 ? -22.722 9.028 -2.433 1.00 98.75 435 PHE A O 1
ATOM 3529 N N . LEU A 1 436 ? -22.407 8.436 -0.298 1.00 98.56 436 LEU A N 1
ATOM 3530 C CA . LEU A 1 436 ? -21.843 7.128 -0.641 1.00 98.56 436 LEU A CA 1
ATOM 3531 C C . LEU A 1 436 ? -22.881 6.232 -1.327 1.00 98.56 436 LEU A C 1
ATOM 3533 O O . LEU A 1 436 ? -22.594 5.651 -2.375 1.00 98.56 436 LEU A O 1
ATOM 3537 N N . LEU A 1 437 ? -24.096 6.165 -0.783 1.00 98.44 437 LEU A N 1
ATOM 3538 C CA . LEU A 1 437 ? -25.177 5.348 -1.334 1.00 98.44 437 LEU A CA 1
ATOM 3539 C C . LEU A 1 437 ? -25.641 5.838 -2.710 1.00 98.44 437 LEU A C 1
ATOM 3541 O O . LEU A 1 437 ? -25.875 5.011 -3.595 1.00 98.44 437 LEU A O 1
ATOM 3545 N N . GLU A 1 438 ? -25.712 7.157 -2.916 1.00 98.19 438 GLU A N 1
ATOM 3546 C CA . GLU A 1 438 ? -25.971 7.778 -4.225 1.00 98.19 438 GLU A CA 1
ATOM 3547 C C . GLU A 1 438 ? -24.947 7.352 -5.285 1.00 98.19 438 GLU A C 1
ATOM 3549 O O . GLU A 1 438 ? -25.278 7.258 -6.465 1.00 98.19 438 GLU A O 1
ATOM 3554 N N . ASN A 1 439 ? -23.715 7.055 -4.866 1.00 98.12 439 ASN A N 1
ATOM 3555 C CA . ASN A 1 439 ? -22.627 6.594 -5.728 1.00 98.12 439 ASN A CA 1
ATOM 3556 C C . ASN A 1 439 ? -22.412 5.074 -5.645 1.00 98.12 439 ASN A C 1
ATOM 3558 O O . ASN A 1 439 ? -21.333 4.584 -5.966 1.00 98.12 439 ASN A O 1
ATOM 3562 N N . HIS A 1 440 ? -23.436 4.327 -5.214 1.00 97.38 440 HIS A N 1
ATOM 3563 C CA . HIS A 1 440 ? -23.450 2.862 -5.133 1.00 97.38 440 HIS A CA 1
ATOM 3564 C C . HIS A 1 440 ? -22.352 2.241 -4.251 1.00 97.38 440 HIS A C 1
ATOM 3566 O O . HIS A 1 440 ? -22.074 1.044 -4.352 1.00 97.38 440 HIS A O 1
ATOM 3572 N N . LEU A 1 441 ? -21.785 3.024 -3.332 1.00 98.25 441 LEU A N 1
ATOM 3573 C CA . LEU A 1 441 ? -20.793 2.583 -2.361 1.00 98.25 441 LEU A CA 1
ATOM 3574 C C . LEU A 1 441 ? -21.451 2.194 -1.044 1.00 98.25 441 LEU A C 1
ATOM 3576 O O . LEU A 1 441 ? -22.235 2.943 -0.463 1.00 98.25 441 LEU A O 1
ATOM 3580 N N . ARG A 1 442 ? -21.084 1.021 -0.532 1.00 98.38 442 ARG A N 1
ATOM 3581 C CA . ARG A 1 442 ? -21.484 0.573 0.805 1.00 98.38 442 ARG A CA 1
ATOM 3582 C C . ARG A 1 442 ? -20.387 0.933 1.805 1.00 98.38 442 ARG A C 1
ATOM 3584 O O . ARG A 1 442 ? -19.223 0.627 1.544 1.00 98.38 442 ARG A O 1
ATOM 3591 N N . PRO A 1 443 ? -20.704 1.552 2.946 1.00 98.38 443 PRO A N 1
ATOM 3592 C CA . PRO A 1 443 ? -19.688 1.856 3.937 1.00 98.38 443 PRO A CA 1
ATOM 3593 C C . PRO A 1 443 ? -19.223 0.581 4.650 1.00 98.38 443 PRO A C 1
ATOM 3595 O O . PRO A 1 443 ? -20.006 -0.334 4.927 1.00 98.38 443 PRO A O 1
ATOM 3598 N N . MET A 1 444 ? -17.941 0.553 4.994 1.00 98.06 444 MET A N 1
ATOM 3599 C CA . MET A 1 444 ? -17.445 -0.229 6.115 1.00 98.06 444 MET A CA 1
ATOM 3600 C C . MET A 1 444 ? -17.408 0.681 7.342 1.00 98.06 444 MET A C 1
ATOM 3602 O O . MET A 1 444 ? -16.556 1.559 7.451 1.00 98.06 444 MET A O 1
ATOM 3606 N N . ILE A 1 445 ? -18.364 0.493 8.248 1.00 98.19 445 ILE A N 1
ATOM 3607 C CA . ILE A 1 445 ? -18.496 1.277 9.473 1.00 98.19 445 ILE A CA 1
ATOM 3608 C C . ILE A 1 445 ? -17.470 0.771 10.486 1.00 98.19 445 ILE A C 1
ATOM 3610 O O . ILE A 1 445 ? -17.668 -0.251 11.145 1.00 98.19 445 ILE A O 1
ATOM 3614 N N . GLN A 1 446 ? -16.365 1.498 10.610 1.00 97.06 446 GLN A N 1
ATOM 3615 C CA . GLN A 1 446 ? -15.408 1.325 11.695 1.00 97.06 446 GLN A CA 1
ATOM 3616 C C . GLN A 1 446 ? -15.803 2.253 12.844 1.00 97.06 446 GLN A C 1
ATOM 3618 O O . GLN A 1 446 ? -15.789 3.469 12.678 1.00 97.06 446 GLN A O 1
ATOM 3623 N N . TYR A 1 447 ? -16.153 1.700 14.008 1.00 97.19 447 TYR A N 1
ATOM 3624 C CA . TYR A 1 447 ? -16.423 2.501 15.206 1.00 97.19 447 TYR A CA 1
ATOM 3625 C C . TYR A 1 447 ? -15.103 3.061 15.754 1.00 97.19 447 TYR A C 1
ATOM 3627 O O . TYR A 1 447 ? -14.462 2.448 16.609 1.00 97.19 447 TYR A O 1
ATOM 3635 N N . SER A 1 448 ? -14.678 4.192 15.190 1.00 92.94 448 SER A N 1
ATOM 3636 C CA . SER A 1 448 ? -13.461 4.930 15.521 1.00 92.94 448 SER A CA 1
ATOM 3637 C C . SER A 1 448 ? -13.608 6.429 15.191 1.00 92.94 448 SER A C 1
ATOM 3639 O O . SER A 1 448 ? -14.486 6.800 14.410 1.00 92.94 448 SER A O 1
ATOM 3641 N N . PHE A 1 449 ? -12.767 7.309 15.735 1.00 93.94 449 PHE A N 1
ATOM 3642 C CA . PHE A 1 449 ? -11.981 7.068 16.952 1.00 93.94 449 PHE A CA 1
ATOM 3643 C C . PHE A 1 449 ? -12.814 7.453 18.186 1.00 93.94 449 PHE A C 1
ATOM 3645 O O . PHE A 1 449 ? -14.043 7.421 18.128 1.00 93.94 449 PHE A O 1
ATOM 3652 N N . MET A 1 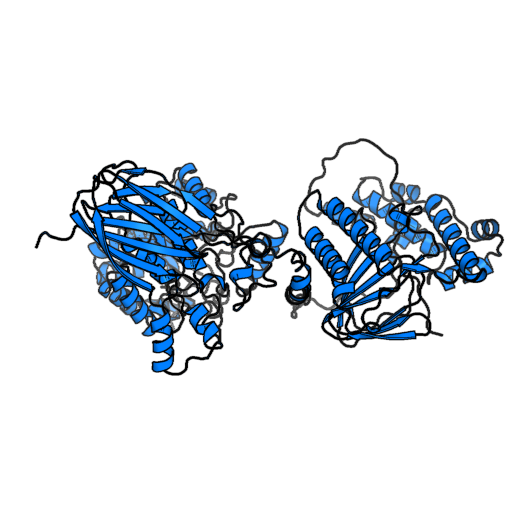450 ? -12.201 7.693 19.344 1.00 96.88 450 MET A N 1
ATOM 3653 C CA . MET A 1 450 ? -12.956 7.987 20.564 1.00 96.88 450 MET A CA 1
ATOM 3654 C C . MET A 1 450 ? -13.455 9.443 20.544 1.00 96.88 450 MET A C 1
ATOM 3656 O O . MET A 1 450 ? -12.626 10.343 20.439 1.00 96.88 450 MET A O 1
ATOM 3660 N N . PRO A 1 451 ? -14.761 9.729 20.702 1.00 97.38 451 PRO A N 1
ATOM 3661 C CA . PRO A 1 451 ? -15.218 11.108 20.886 1.00 97.38 451 PRO A CA 1
ATOM 3662 C C . PRO A 1 451 ? -14.650 11.708 22.178 1.00 97.38 451 PRO A C 1
ATOM 3664 O O . PRO A 1 451 ? -14.624 11.025 23.211 1.00 97.38 451 PRO A O 1
ATOM 3667 N N . ALA A 1 452 ? -14.274 12.992 22.186 1.00 96.44 452 ALA A N 1
ATOM 3668 C CA . ALA A 1 452 ? -13.712 13.631 23.383 1.00 96.44 452 ALA A CA 1
ATOM 3669 C C . ALA A 1 452 ? -14.660 13.568 24.588 1.00 96.44 452 ALA A C 1
ATOM 3671 O O . ALA A 1 452 ? -14.215 13.405 25.723 1.00 96.44 452 ALA A O 1
ATOM 3672 N N . ALA A 1 453 ? -15.972 13.638 24.341 1.00 96.75 453 ALA A N 1
ATOM 3673 C CA . ALA A 1 453 ? -17.009 13.522 25.365 1.00 96.75 453 ALA A CA 1
ATOM 3674 C C . ALA A 1 453 ? -16.975 12.184 26.129 1.00 96.75 453 ALA A C 1
ATOM 3676 O O . ALA A 1 453 ? -17.442 12.124 27.271 1.00 96.75 453 ALA A O 1
ATOM 3677 N N . LEU A 1 454 ? -16.445 11.126 25.507 1.00 97.25 454 LEU A N 1
ATOM 3678 C CA . LEU A 1 454 ? -16.370 9.779 26.069 1.00 97.25 454 LEU A CA 1
ATOM 3679 C C . LEU A 1 454 ? -14.960 9.382 26.499 1.00 97.25 454 LEU A C 1
ATOM 3681 O O . LEU A 1 454 ? -14.839 8.471 27.309 1.00 97.25 454 LEU A O 1
ATOM 3685 N N . ALA A 1 455 ? -13.910 10.036 26.008 1.00 96.44 455 ALA A N 1
ATOM 3686 C CA . ALA A 1 455 ? -12.527 9.639 26.255 1.00 96.44 455 ALA A CA 1
ATOM 3687 C C . ALA A 1 455 ? -12.137 9.679 27.744 1.00 96.44 455 ALA A C 1
ATOM 3689 O O . ALA A 1 455 ? -12.397 10.658 28.441 1.00 96.44 455 ALA A O 1
ATOM 3690 N N . ALA A 1 456 ? -11.436 8.647 28.224 1.00 95.38 456 ALA A N 1
ATOM 3691 C CA . ALA A 1 456 ? -10.797 8.674 29.544 1.00 95.38 456 ALA A CA 1
ATOM 3692 C C . ALA A 1 456 ? -9.648 9.700 29.600 1.00 95.38 456 ALA A C 1
ATOM 3694 O O . ALA A 1 456 ? -9.405 10.323 30.631 1.00 95.38 456 ALA A O 1
ATOM 3695 N N . SER A 1 457 ? -8.963 9.901 28.473 1.00 93.62 457 SER A N 1
ATOM 3696 C CA . SER A 1 457 ? -7.916 10.901 28.282 1.00 93.62 457 SER A CA 1
ATOM 3697 C C . SER A 1 457 ? -8.034 11.527 26.894 1.00 93.62 457 SER A C 1
ATOM 3699 O O . SER A 1 457 ? -7.519 10.999 25.910 1.00 93.62 457 SER A O 1
ATOM 3701 N N . ALA A 1 458 ? -8.683 12.690 26.808 1.00 90.62 458 ALA A N 1
ATOM 3702 C CA . ALA A 1 458 ? -8.861 13.412 25.543 1.00 90.62 458 ALA A CA 1
ATOM 3703 C C . ALA A 1 458 ? -7.536 13.868 24.895 1.00 90.62 458 ALA A C 1
ATOM 3705 O O . ALA A 1 458 ? -7.494 14.144 23.702 1.00 90.62 458 ALA A O 1
ATOM 3706 N N . ASN A 1 459 ? -6.443 13.920 25.663 1.00 88.81 459 ASN A N 1
ATOM 3707 C CA . ASN A 1 459 ? -5.125 14.311 25.158 1.00 88.81 459 ASN A CA 1
ATOM 3708 C C . ASN A 1 459 ? -4.329 13.131 24.579 1.00 88.81 459 ASN A C 1
ATOM 3710 O O . ASN A 1 459 ? -3.301 13.353 23.938 1.00 88.81 459 ASN A O 1
ATOM 3714 N N . HIS A 1 460 ? -4.766 11.886 24.803 1.00 88.75 460 HIS A N 1
ATOM 3715 C CA . HIS A 1 460 ? -4.102 10.717 24.234 1.00 88.75 460 HIS A CA 1
ATOM 3716 C C . HIS A 1 460 ? -4.490 10.587 22.759 1.00 88.75 460 HIS A C 1
ATOM 3718 O O . HIS A 1 460 ? -5.552 10.060 22.425 1.00 88.75 460 HIS A O 1
ATOM 3724 N N . THR A 1 461 ? -3.644 11.139 21.890 1.00 88.50 461 THR A N 1
ATOM 3725 C CA . THR A 1 461 ? -3.957 11.345 20.475 1.00 88.50 461 THR A CA 1
ATOM 3726 C C . THR A 1 461 ? -2.809 10.971 19.542 1.00 88.50 461 THR A C 1
ATOM 3728 O O . THR A 1 461 ? -1.648 10.918 19.951 1.00 88.50 461 THR A O 1
ATOM 3731 N N . VAL A 1 462 ? -3.140 10.740 18.269 1.00 82.38 462 VAL A N 1
ATOM 3732 C CA . VAL A 1 462 ? -2.186 10.533 17.162 1.00 82.38 462 VAL A CA 1
ATOM 3733 C C . VAL A 1 462 ? -2.537 11.419 15.964 1.00 82.38 462 VAL A C 1
ATOM 3735 O O . VAL A 1 462 ? -3.665 11.904 15.876 1.00 82.38 462 VAL A O 1
ATOM 3738 N N . PHE A 1 463 ? -1.581 11.570 15.038 1.00 79.69 463 PHE A N 1
ATOM 3739 C CA . PHE A 1 463 ? -1.641 12.385 13.811 1.00 79.69 463 PHE A CA 1
ATOM 3740 C C . PHE A 1 463 ? -1.572 13.905 13.998 1.00 79.69 463 PHE A C 1
ATOM 3742 O O . PHE A 1 463 ? -1.783 14.437 15.085 1.00 79.69 463 PHE A O 1
ATOM 3749 N N . GLN A 1 464 ? -1.298 14.607 12.890 1.00 77.88 464 GLN A N 1
ATOM 3750 C CA . GLN A 1 464 ? -1.248 16.072 12.841 1.00 77.88 464 GLN A CA 1
ATOM 3751 C C . GLN A 1 464 ? -2.608 16.701 13.146 1.00 77.88 464 GLN A C 1
ATOM 3753 O O . GLN A 1 464 ? -2.684 17.675 13.893 1.00 77.88 464 GLN A O 1
ATOM 3758 N N . LYS A 1 465 ? -3.680 16.162 12.554 1.00 82.94 465 LYS A N 1
ATOM 3759 C CA . LYS A 1 465 ? -5.046 16.432 12.998 1.00 82.94 465 LYS A CA 1
ATOM 3760 C C . LYS A 1 465 ? -5.391 15.388 14.061 1.00 82.94 465 LYS A C 1
ATOM 3762 O O . LYS A 1 465 ? -5.619 14.241 13.682 1.00 82.94 465 LYS A O 1
ATOM 3767 N N . PRO A 1 466 ? -5.404 15.717 15.359 1.00 85.81 466 PRO A N 1
ATOM 3768 C CA . PRO A 1 466 ? -5.444 14.696 16.398 1.00 85.81 466 PRO A CA 1
ATOM 3769 C C . PRO A 1 466 ? -6.703 13.827 16.309 1.00 85.81 466 PRO A C 1
ATOM 3771 O O . PRO A 1 466 ? -7.803 14.351 16.150 1.00 85.81 466 PRO A O 1
ATOM 3774 N N . VAL A 1 467 ? -6.542 12.509 16.419 1.00 89.31 467 VAL A N 1
ATOM 3775 C CA . VAL A 1 467 ? -7.634 11.574 16.758 1.00 89.31 467 VAL A CA 1
ATOM 3776 C C . VAL A 1 467 ? -7.381 11.014 18.141 1.00 89.31 467 VAL A C 1
ATOM 3778 O O . VAL A 1 467 ? -6.227 10.782 18.499 1.00 89.31 467 VAL A O 1
ATOM 3781 N N . ILE A 1 468 ? -8.434 10.796 18.921 1.00 92.81 468 ILE A N 1
ATOM 3782 C CA . ILE A 1 468 ? -8.302 10.349 20.308 1.00 92.81 468 ILE A CA 1
ATOM 3783 C C . ILE A 1 468 ? -8.301 8.826 20.349 1.00 92.81 468 ILE A C 1
ATOM 3785 O O . ILE A 1 468 ? -9.278 8.179 19.976 1.00 92.81 468 ILE A O 1
ATOM 3789 N N . ILE A 1 469 ? -7.207 8.260 20.851 1.00 91.44 469 ILE A N 1
ATOM 3790 C CA . ILE A 1 469 ? -6.981 6.811 20.935 1.00 91.44 469 ILE A CA 1
ATOM 3791 C C . ILE A 1 469 ? -7.111 6.261 22.362 1.00 91.44 469 ILE A C 1
ATOM 3793 O O . ILE A 1 469 ? -6.652 5.173 22.695 1.00 91.44 469 ILE A O 1
ATOM 3797 N N . SER A 1 470 ? -7.735 7.043 23.236 1.00 92.44 470 SER A N 1
ATOM 3798 C CA . SER A 1 470 ? -8.017 6.657 24.613 1.00 92.44 470 SER A CA 1
ATOM 3799 C C . SER A 1 470 ? -9.183 5.662 24.695 1.00 92.44 470 SER A C 1
ATOM 3801 O O . SER A 1 470 ? -10.118 5.767 23.895 1.00 92.44 470 SER A O 1
ATOM 3803 N N . PRO A 1 471 ? -9.191 4.738 25.678 1.00 94.75 471 PRO A N 1
ATOM 3804 C CA . PRO A 1 471 ? -10.406 3.996 26.004 1.00 94.75 471 PRO A CA 1
ATOM 3805 C C . PRO A 1 471 ? -11.519 4.947 26.488 1.00 94.75 471 PRO A C 1
ATOM 3807 O O . PRO A 1 471 ? -11.242 6.091 26.875 1.00 94.75 471 PRO A O 1
ATOM 3810 N N . PRO A 1 472 ? -12.788 4.508 26.491 1.00 96.69 472 PRO A N 1
ATOM 3811 C CA . PRO A 1 472 ? -13.862 5.320 27.039 1.00 96.69 472 PRO A CA 1
ATOM 3812 C C . PRO A 1 472 ? -13.730 5.422 28.568 1.00 96.69 472 PRO A C 1
ATOM 3814 O O . PRO A 1 472 ? -13.316 4.482 29.242 1.00 96.69 472 PRO A O 1
ATOM 3817 N N . SER A 1 473 ? -14.133 6.557 29.131 1.00 95.88 473 SER A N 1
ATOM 3818 C CA . SER A 1 473 ? -14.260 6.770 30.579 1.00 95.88 473 SER A CA 1
ATOM 3819 C C . SER A 1 473 ? -15.393 5.938 31.193 1.00 95.88 473 SER A C 1
ATOM 3821 O O . SER A 1 473 ? -15.352 5.621 32.380 1.00 95.88 473 SER A O 1
ATOM 3823 N N . SER A 1 474 ? -16.384 5.553 30.383 1.00 97.06 474 SER A N 1
ATOM 3824 C CA . SER A 1 474 ? -17.480 4.660 30.753 1.00 97.06 474 SER A CA 1
ATOM 3825 C C . SER A 1 474 ? -17.833 3.718 29.599 1.00 97.06 474 SER A C 1
ATOM 3827 O O . SER A 1 474 ? -18.253 4.149 28.522 1.00 97.06 474 SER A O 1
ATOM 3829 N N . ASN A 1 475 ? -17.710 2.410 29.841 1.00 96.94 475 ASN A N 1
ATOM 3830 C CA . ASN A 1 475 ? -18.100 1.378 28.876 1.00 96.94 475 ASN A CA 1
ATOM 3831 C C . ASN A 1 475 ? -19.610 1.392 28.580 1.00 96.94 475 ASN A C 1
ATOM 3833 O O . ASN A 1 475 ? -20.015 1.084 27.458 1.00 96.94 475 ASN A O 1
ATOM 3837 N N . ASP A 1 476 ? -20.441 1.773 29.553 1.00 97.75 476 ASP A N 1
ATOM 3838 C CA . ASP A 1 476 ? -21.897 1.856 29.383 1.00 97.75 476 ASP A CA 1
ATOM 3839 C C . ASP A 1 476 ? -22.287 3.013 28.458 1.00 97.75 476 ASP A C 1
ATOM 3841 O O . ASP A 1 476 ? -23.165 2.875 27.600 1.00 97.75 476 ASP A O 1
ATOM 3845 N N . GLU A 1 477 ? -21.603 4.150 28.586 1.00 97.81 477 GLU A N 1
ATOM 3846 C CA . GLU A 1 477 ? -21.796 5.300 27.704 1.00 97.81 477 GLU A CA 1
ATOM 3847 C C . GLU A 1 477 ? -21.298 5.013 26.281 1.00 97.81 477 GLU A C 1
ATOM 3849 O O . GLU A 1 477 ? -22.003 5.317 25.316 1.00 97.81 477 GLU A O 1
ATOM 3854 N N . TRP A 1 478 ? -20.150 4.336 26.140 1.00 98.25 478 TRP A N 1
ATOM 3855 C CA . TRP A 1 478 ? -19.697 3.800 24.852 1.00 98.25 478 TRP A CA 1
ATOM 3856 C C . TRP A 1 478 ? -20.759 2.888 24.228 1.00 98.25 478 TRP A C 1
ATOM 3858 O O . TRP A 1 478 ? -21.213 3.131 23.111 1.00 98.25 478 TRP A O 1
ATOM 3868 N N . CYS A 1 479 ? -21.242 1.886 24.967 1.00 98.56 479 CYS A N 1
ATOM 3869 C CA . CYS A 1 479 ? -22.291 0.982 24.494 1.00 98.56 479 CYS A CA 1
ATOM 3870 C C . CYS A 1 479 ? -23.584 1.719 24.108 1.00 98.56 479 CYS A C 1
ATOM 3872 O O . CYS A 1 479 ? -24.273 1.299 23.172 1.00 98.56 479 CYS A O 1
ATOM 3874 N N . SER A 1 480 ? -23.912 2.809 24.806 1.00 98.31 480 SER A N 1
ATOM 3875 C CA . SER A 1 480 ? -25.074 3.653 24.510 1.00 98.31 480 SER A CA 1
ATOM 3876 C C . SER A 1 480 ? -24.920 4.372 23.170 1.00 98.31 480 SER A C 1
ATOM 3878 O O . SER A 1 480 ? -25.848 4.324 22.361 1.00 98.31 480 SER A O 1
ATOM 3880 N N . LEU A 1 481 ? -23.743 4.944 22.888 1.00 98.62 481 LEU A N 1
ATOM 3881 C CA . LEU A 1 481 ? -23.428 5.537 21.583 1.00 98.62 481 LEU A CA 1
ATOM 3882 C C . LEU A 1 481 ? -23.509 4.495 20.460 1.00 98.62 481 LEU A C 1
ATOM 3884 O O . LEU A 1 481 ? -24.186 4.730 19.460 1.00 98.62 481 LEU A O 1
ATOM 3888 N N . ILE A 1 482 ? -22.883 3.325 20.632 1.00 98.62 482 ILE A N 1
ATOM 3889 C CA . ILE A 1 482 ? -22.899 2.253 19.619 1.00 98.62 482 ILE A CA 1
ATOM 3890 C C . ILE A 1 482 ? -24.328 1.799 19.318 1.00 98.62 482 ILE A C 1
ATOM 3892 O O . ILE A 1 482 ? -24.701 1.647 18.154 1.00 98.62 482 ILE A O 1
ATOM 3896 N N . THR A 1 483 ? -25.148 1.621 20.354 1.00 98.81 483 THR A N 1
ATOM 3897 C CA . THR A 1 483 ? -26.555 1.228 20.199 1.00 98.81 483 THR A CA 1
ATOM 3898 C C . THR A 1 483 ? -27.352 2.311 19.477 1.00 98.81 483 THR A C 1
ATOM 3900 O O . THR A 1 483 ? -28.067 2.006 18.523 1.00 98.81 483 THR A O 1
ATOM 3903 N N . ALA A 1 484 ? -27.225 3.571 19.906 1.00 98.75 484 ALA A N 1
ATOM 3904 C CA . ALA A 1 484 ? -27.943 4.694 19.310 1.00 98.75 484 ALA A CA 1
ATOM 3905 C C . ALA A 1 484 ? -27.571 4.881 17.836 1.00 98.75 484 ALA A C 1
ATOM 3907 O O . ALA A 1 484 ? -28.458 4.977 16.991 1.00 98.75 484 ALA A O 1
ATOM 3908 N N . PHE A 1 485 ? -26.276 4.847 17.517 1.00 98.81 485 PHE A N 1
ATOM 3909 C CA . PHE A 1 485 ? -25.809 4.997 16.145 1.00 98.81 485 PHE A CA 1
ATOM 3910 C C . PHE A 1 485 ? -26.268 3.831 15.261 1.00 98.81 485 PHE A C 1
ATOM 3912 O O . PHE A 1 485 ? -26.815 4.051 14.186 1.00 98.81 485 PHE A O 1
ATOM 3919 N N . THR A 1 486 ? -26.147 2.586 15.729 1.00 98.81 486 THR A N 1
ATOM 3920 C CA . THR A 1 486 ? -26.574 1.409 14.947 1.00 98.81 486 THR A CA 1
ATOM 3921 C C . THR A 1 486 ? -28.080 1.409 14.677 1.00 98.81 486 THR A C 1
ATOM 3923 O O . THR A 1 486 ? -28.503 1.107 13.561 1.00 98.81 486 THR A O 1
ATOM 3926 N N . ARG A 1 487 ? -28.903 1.785 15.668 1.00 98.81 487 ARG A N 1
ATOM 3927 C CA . ARG A 1 487 ? -30.356 1.934 15.484 1.00 98.81 487 ARG A CA 1
ATOM 3928 C C . ARG A 1 487 ? -30.694 3.041 14.500 1.00 98.81 487 ARG A C 1
ATOM 3930 O O . ARG A 1 487 ? -31.483 2.796 13.598 1.00 98.81 487 ARG A O 1
ATOM 3937 N N . HIS A 1 488 ? -30.039 4.196 14.612 1.00 98.81 488 HIS A N 1
ATOM 3938 C CA . HIS A 1 488 ? -30.207 5.297 13.662 1.00 98.81 488 HIS A CA 1
ATOM 3939 C C . HIS A 1 488 ? -29.938 4.849 12.219 1.00 98.81 488 HIS A C 1
ATOM 3941 O O . HIS A 1 488 ? -30.749 5.109 11.333 1.00 98.81 488 HIS A O 1
ATOM 3947 N N . LEU A 1 489 ? -28.858 4.093 11.980 1.00 98.81 489 LEU A N 1
ATOM 3948 C CA . LEU A 1 489 ? -28.561 3.549 10.649 1.00 98.81 489 LEU A CA 1
ATOM 3949 C C . LEU A 1 489 ? -29.678 2.621 10.142 1.00 98.81 489 LEU A C 1
ATOM 3951 O O . LEU A 1 489 ? -30.113 2.748 8.996 1.00 98.81 489 LEU A O 1
ATOM 3955 N N . LEU A 1 490 ? -30.155 1.701 10.986 1.00 98.81 490 LEU A N 1
ATOM 3956 C CA . LEU A 1 490 ? -31.243 0.776 10.649 1.00 98.81 490 LEU A CA 1
ATOM 3957 C C . LEU A 1 490 ? -32.565 1.503 10.368 1.00 98.81 490 LEU A C 1
ATOM 3959 O O . LEU A 1 490 ? -33.279 1.118 9.442 1.00 98.81 490 LEU A O 1
ATOM 3963 N N . GLU A 1 491 ? -32.878 2.539 11.141 1.00 98.62 491 GLU A N 1
ATOM 3964 C CA . GLU A 1 491 ? -34.098 3.342 11.019 1.00 98.62 491 GLU A CA 1
ATOM 3965 C C . GLU A 1 491 ? -34.080 4.218 9.762 1.00 98.62 491 GLU A C 1
ATOM 3967 O O . GLU A 1 491 ? -35.064 4.242 9.021 1.00 98.62 491 GLU A O 1
ATOM 3972 N N . ARG A 1 492 ? -32.959 4.895 9.480 1.00 98.69 492 ARG A N 1
ATOM 3973 C CA . ARG A 1 492 ? -32.824 5.804 8.332 1.00 98.69 492 ARG A CA 1
ATOM 3974 C C . ARG A 1 492 ? -32.719 5.064 6.999 1.00 98.69 492 ARG A C 1
ATOM 3976 O O . ARG A 1 492 ? -33.391 5.435 6.040 1.00 98.69 492 ARG A O 1
ATOM 3983 N N . TYR A 1 493 ? -31.866 4.041 6.923 1.00 98.62 493 TYR A N 1
ATOM 3984 C CA . TYR A 1 493 ? -31.518 3.373 5.659 1.00 98.62 493 TYR A CA 1
ATOM 3985 C C . TYR A 1 493 ? -32.257 2.050 5.433 1.00 98.62 493 TYR A C 1
ATOM 3987 O O . TYR A 1 493 ? -32.264 1.524 4.318 1.00 98.62 493 TYR A O 1
ATOM 3995 N N . GLY A 1 494 ? -32.890 1.508 6.474 1.00 98.50 494 GLY A N 1
ATOM 3996 C CA . GLY A 1 494 ? -33.614 0.245 6.430 1.00 98.50 494 GLY A CA 1
ATOM 3997 C C . GLY A 1 494 ? -32.706 -0.984 6.538 1.00 98.50 494 GLY A C 1
ATOM 3998 O O . GLY A 1 494 ? -31.640 -1.077 5.925 1.00 98.50 494 GLY A O 1
ATOM 3999 N N . ALA A 1 495 ? -33.173 -1.999 7.269 1.00 98.12 495 ALA A N 1
ATOM 4000 C CA . ALA A 1 495 ? -32.402 -3.211 7.559 1.00 98.12 495 ALA A CA 1
ATOM 4001 C C . ALA A 1 495 ? -31.865 -3.930 6.306 1.00 98.12 495 ALA A C 1
ATOM 4003 O O . ALA A 1 495 ? -30.745 -4.431 6.316 1.00 98.12 495 ALA A O 1
ATOM 4004 N N . HIS A 1 496 ? -32.624 -3.956 5.203 1.00 97.75 496 HIS A N 1
ATOM 4005 C CA . HIS A 1 496 ? -32.171 -4.581 3.953 1.00 97.75 496 HIS A CA 1
ATOM 4006 C C . HIS A 1 496 ? -30.887 -3.941 3.404 1.00 97.75 496 HIS A C 1
ATOM 4008 O O . HIS A 1 496 ? -30.007 -4.647 2.912 1.00 97.75 496 HIS A O 1
ATOM 4014 N N . GLN A 1 497 ? -30.771 -2.614 3.484 1.00 97.94 497 GLN A N 1
ATOM 4015 C CA . GLN A 1 497 ? -29.587 -1.901 3.019 1.00 97.94 497 GLN A CA 1
ATOM 4016 C C . GLN A 1 497 ? -28.420 -2.102 3.990 1.00 97.94 497 GLN A C 1
ATOM 4018 O O . GLN A 1 497 ? -27.327 -2.479 3.572 1.00 97.94 497 GLN A O 1
ATOM 4023 N N . VAL A 1 498 ? -28.669 -1.912 5.287 1.00 98.69 498 VAL A N 1
ATOM 4024 C CA . VAL A 1 498 ? -27.633 -1.919 6.333 1.00 98.69 498 VAL A CA 1
ATOM 4025 C C . VAL A 1 498 ? -27.024 -3.310 6.549 1.00 98.69 498 VAL A C 1
ATOM 4027 O O . VAL A 1 498 ? -25.824 -3.424 6.777 1.00 98.69 498 VAL A O 1
ATOM 4030 N N . ARG A 1 499 ? -27.791 -4.396 6.371 1.00 98.62 499 ARG A N 1
ATOM 4031 C CA . ARG A 1 499 ? -27.277 -5.785 6.425 1.00 98.62 499 ARG A CA 1
ATOM 4032 C C . ARG A 1 499 ? -26.235 -6.114 5.358 1.00 98.62 499 ARG A C 1
ATOM 4034 O O . ARG A 1 499 ? -25.579 -7.145 5.441 1.00 98.62 499 ARG A O 1
ATOM 4041 N N . GLN A 1 500 ? -26.089 -5.263 4.347 1.00 98.00 500 GLN A N 1
ATOM 4042 C CA . GLN A 1 500 ? -25.083 -5.426 3.302 1.00 98.00 500 GLN A CA 1
ATOM 4043 C C . GLN A 1 500 ? -23.777 -4.682 3.612 1.00 98.00 500 GLN A C 1
ATOM 4045 O O . GLN A 1 500 ? -22.833 -4.792 2.823 1.00 98.00 500 GLN A O 1
ATOM 4050 N N . TRP A 1 501 ? -23.737 -3.902 4.696 1.00 98.62 501 TRP A N 1
ATOM 4051 C CA . TRP A 1 501 ? -22.572 -3.146 5.158 1.00 98.62 501 TRP A CA 1
ATOM 4052 C C . TRP A 1 501 ? -21.707 -4.011 6.073 1.00 98.62 501 TRP A C 1
ATOM 4054 O O . TRP A 1 501 ? -22.159 -5.035 6.587 1.00 98.62 501 TRP A O 1
ATOM 4064 N N . ILE A 1 502 ? -20.456 -3.599 6.263 1.00 98.56 502 ILE A N 1
ATOM 4065 C CA . ILE A 1 502 ? -19.512 -4.279 7.154 1.00 98.56 502 ILE A CA 1
ATOM 4066 C C . ILE A 1 502 ? -19.276 -3.377 8.358 1.00 98.56 502 ILE A C 1
ATOM 4068 O O . ILE A 1 502 ? -18.978 -2.200 8.193 1.00 98.56 502 ILE A O 1
ATOM 4072 N N . PHE A 1 503 ? -19.398 -3.928 9.559 1.00 98.69 503 PHE A N 1
ATOM 4073 C CA . PHE A 1 503 ? -19.147 -3.228 10.813 1.00 98.69 503 PHE A CA 1
ATOM 4074 C C . PHE A 1 503 ? -17.866 -3.759 11.446 1.00 98.69 503 PHE A C 1
ATOM 4076 O O . PHE A 1 503 ? -17.604 -4.956 11.385 1.00 98.69 503 PHE A O 1
ATOM 4083 N N . THR A 1 504 ? -17.063 -2.903 12.064 1.00 97.69 504 THR A N 1
ATOM 4084 C CA . THR A 1 504 ? -15.882 -3.333 12.821 1.00 97.69 504 THR A CA 1
ATOM 4085 C C . THR A 1 504 ? -15.609 -2.400 13.993 1.00 97.69 504 THR A C 1
ATOM 4087 O O . THR A 1 504 ? -15.989 -1.228 13.989 1.00 97.69 504 THR A O 1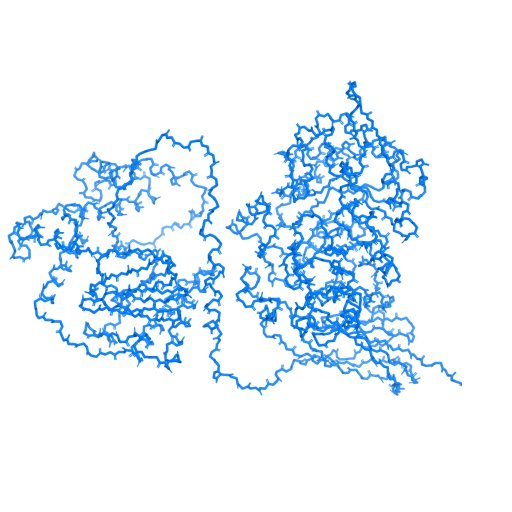
ATOM 4090 N N . PHE A 1 505 ? -14.931 -2.927 15.005 1.00 95.75 505 PHE A N 1
ATOM 4091 C CA . PHE A 1 505 ? -14.403 -2.145 16.107 1.00 95.75 505 PHE A CA 1
ATOM 4092 C C . PHE A 1 505 ? -12.968 -1.703 15.800 1.00 95.75 505 PHE A C 1
ATOM 4094 O O . PHE A 1 505 ? -12.079 -2.545 15.682 1.00 95.75 505 PHE A O 1
ATOM 4101 N N . TRP A 1 506 ? -12.767 -0.382 15.778 1.00 92.69 506 TRP A N 1
ATOM 4102 C CA . TRP A 1 506 ? -11.458 0.273 15.834 1.00 92.69 506 TRP A CA 1
ATOM 4103 C C . TRP A 1 506 ? -10.468 -0.058 14.698 1.00 92.69 506 TRP A C 1
ATOM 4105 O O . TRP A 1 506 ? -10.804 -0.722 13.717 1.00 92.69 506 TRP A O 1
ATOM 4115 N N . ASN A 1 507 ? -9.251 0.482 14.820 1.00 90.06 507 ASN A N 1
ATOM 4116 C CA . ASN A 1 507 ? -8.121 0.298 13.918 1.00 90.06 507 ASN A CA 1
ATOM 4117 C C . ASN A 1 507 ? -6.880 -0.241 14.654 1.00 90.06 507 ASN A C 1
ATOM 4119 O O . ASN A 1 507 ? -6.370 0.437 15.533 1.00 90.06 507 ASN A O 1
ATOM 4123 N N . GLU A 1 508 ? -6.378 -1.425 14.301 1.00 84.94 508 GLU A N 1
ATOM 4124 C CA . GLU A 1 508 ? -5.074 -1.951 14.746 1.00 84.94 508 GLU A CA 1
ATOM 4125 C C . GLU A 1 508 ? -4.839 -2.018 16.274 1.00 84.94 508 GLU A C 1
ATOM 4127 O O . GLU A 1 508 ? -3.709 -1.873 16.719 1.00 84.94 508 GLU A O 1
ATOM 4132 N N . THR A 1 509 ? -5.869 -2.314 17.084 1.00 78.38 509 THR A N 1
ATOM 4133 C CA . THR A 1 509 ? -5.814 -2.318 18.577 1.00 78.38 509 THR A CA 1
ATOM 4134 C C . THR A 1 509 ? -4.890 -3.340 19.249 1.00 78.38 509 THR A C 1
ATOM 4136 O O . THR A 1 509 ? -4.722 -3.310 20.470 1.00 78.38 509 THR A O 1
ATOM 4139 N N . LEU A 1 510 ? -4.397 -4.317 18.490 1.00 75.38 510 LEU A N 1
ATOM 4140 C CA . LEU A 1 510 ? -3.610 -5.454 18.981 1.00 75.38 510 LEU A CA 1
ATOM 4141 C C . LEU A 1 510 ? -2.303 -5.596 18.196 1.00 75.38 510 LEU A C 1
ATOM 4143 O O . LEU A 1 510 ? -1.750 -6.690 18.055 1.00 75.38 510 LEU A O 1
ATOM 4147 N N . SER A 1 511 ? -1.833 -4.496 17.619 1.00 66.88 511 SER A N 1
ATOM 4148 C CA . SER A 1 511 ? -0.663 -4.464 16.746 1.00 66.88 511 SER A CA 1
ATOM 4149 C C . SER A 1 511 ? 0.614 -4.123 17.519 1.00 66.88 511 SER A C 1
ATOM 4151 O O . SER A 1 511 ? 1.722 -4.351 17.036 1.00 66.88 511 SER A O 1
ATOM 4153 N N . GLY A 1 512 ? 0.507 -3.617 18.750 1.00 60.53 512 GLY A N 1
ATOM 4154 C CA . GLY A 1 512 ? 1.595 -2.981 19.494 1.00 60.53 512 GLY A CA 1
ATOM 4155 C C . GLY A 1 512 ? 2.138 -1.733 18.799 1.00 60.53 512 GLY A C 1
ATOM 4156 O O . GLY A 1 512 ? 3.319 -1.426 18.982 1.00 60.53 512 GLY A O 1
ATOM 4157 N N . LEU A 1 513 ? 1.315 -1.077 17.974 1.00 65.81 513 LEU A N 1
ATOM 4158 C CA . LEU A 1 513 ? 1.595 0.197 17.308 1.00 65.81 513 LEU A CA 1
ATOM 4159 C C . LEU A 1 513 ? 0.874 1.338 18.038 1.00 65.81 513 LEU A C 1
ATOM 4161 O O . LEU A 1 513 ? 0.355 1.170 19.140 1.00 65.81 513 LEU A O 1
ATOM 4165 N N . SER A 1 514 ? 0.861 2.522 17.430 1.00 68.31 514 SER A N 1
ATOM 4166 C CA . SER A 1 514 ? 0.331 3.745 18.032 1.00 68.31 514 SER A CA 1
ATOM 4167 C C . SER A 1 514 ? -1.185 3.733 18.267 1.00 68.31 514 SER A C 1
ATOM 4169 O O . SER A 1 514 ? -1.655 4.609 18.973 1.00 68.31 514 SER A O 1
ATOM 4171 N N . PHE A 1 515 ? -1.948 2.780 17.717 1.00 76.56 515 PHE A N 1
ATOM 4172 C CA . PHE A 1 515 ? -3.408 2.691 17.901 1.00 76.56 515 PHE A CA 1
ATOM 4173 C C . PHE A 1 515 ? -3.853 1.750 19.031 1.00 76.56 515 PHE A C 1
ATOM 4175 O O . PHE A 1 515 ? -5.058 1.617 19.274 1.00 76.56 515 PHE A O 1
ATOM 4182 N N . ASP A 1 516 ? -2.904 1.085 19.695 1.00 75.69 516 ASP A N 1
ATOM 4183 C CA . ASP A 1 516 ? -3.176 0.186 20.813 1.00 75.69 516 ASP A CA 1
ATOM 4184 C C . ASP A 1 516 ? -3.644 0.965 22.052 1.00 75.69 516 ASP A C 1
ATOM 4186 O O . ASP A 1 516 ? -3.181 2.069 22.350 1.00 75.69 516 ASP A O 1
ATOM 4190 N N . PHE A 1 517 ? -4.527 0.335 22.827 1.00 84.50 517 PHE A N 1
ATOM 4191 C CA . PHE A 1 517 ? -4.784 0.763 24.200 1.00 84.50 517 PHE A CA 1
ATOM 4192 C C . PHE A 1 517 ? -3.607 0.371 25.108 1.00 84.50 517 PHE A C 1
ATOM 4194 O O . PHE A 1 517 ? -2.765 -0.446 24.739 1.00 84.50 517 PHE A O 1
ATOM 4201 N N . GLU A 1 518 ? -3.549 0.936 26.319 1.00 79.81 518 GLU A N 1
ATOM 4202 C CA . GLU A 1 518 ? -2.471 0.641 27.281 1.00 79.81 518 GLU A CA 1
ATOM 4203 C C . GLU A 1 518 ? -2.341 -0.858 27.585 1.00 79.81 518 GLU A C 1
ATOM 4205 O O . GLU A 1 518 ? -1.239 -1.361 27.818 1.00 79.81 518 GLU A O 1
ATOM 4210 N N . ASP A 1 519 ? -3.459 -1.580 27.541 1.00 84.00 519 ASP A N 1
ATOM 4211 C CA . ASP A 1 519 ? -3.507 -3.019 27.689 1.00 84.00 519 ASP A CA 1
ATOM 4212 C C . ASP A 1 519 ? -4.386 -3.675 26.610 1.00 84.00 519 ASP A C 1
ATOM 4214 O O . ASP A 1 519 ? -5.431 -3.171 26.191 1.00 84.00 519 ASP A O 1
ATOM 4218 N N . ALA A 1 520 ? -3.969 -4.863 26.177 1.00 85.50 520 ALA A N 1
ATOM 4219 C CA . ALA A 1 520 ? -4.680 -5.632 25.162 1.00 85.50 520 ALA A CA 1
ATOM 4220 C C . ALA A 1 520 ? -6.034 -6.189 25.646 1.00 85.50 520 ALA A C 1
ATOM 4222 O O . ALA A 1 520 ? -6.860 -6.566 24.817 1.00 85.50 520 ALA A O 1
ATOM 4223 N N . GLN A 1 521 ? -6.279 -6.283 26.959 1.00 90.56 521 GLN A N 1
ATOM 4224 C CA . GLN A 1 521 ? -7.542 -6.812 27.481 1.00 90.56 521 GLN A CA 1
ATOM 4225 C C . GLN A 1 521 ? -8.678 -5.806 27.264 1.00 90.56 521 GLN A C 1
ATOM 4227 O O . GLN A 1 521 ? -9.751 -6.193 26.804 1.00 90.56 521 GLN A O 1
ATOM 4232 N N . THR A 1 522 ? -8.407 -4.517 27.466 1.00 92.12 522 THR A N 1
ATOM 4233 C CA . THR A 1 522 ? -9.321 -3.414 27.151 1.00 92.12 522 THR A CA 1
ATOM 4234 C C . THR A 1 522 ? -9.775 -3.460 25.690 1.00 92.12 522 THR A C 1
ATOM 4236 O O . THR A 1 522 ? -10.973 -3.369 25.418 1.00 92.12 522 THR A O 1
ATOM 4239 N N . ALA A 1 523 ? -8.856 -3.688 24.743 1.00 91.56 523 ALA A N 1
ATOM 4240 C CA . ALA A 1 523 ? -9.195 -3.855 23.326 1.00 91.56 523 ALA A CA 1
ATOM 4241 C C . ALA A 1 523 ? -10.178 -5.016 23.087 1.00 91.56 523 ALA A C 1
ATOM 4243 O O . ALA A 1 523 ? -11.187 -4.858 22.395 1.00 91.56 523 ALA A O 1
ATOM 4244 N N . LEU A 1 524 ? -9.890 -6.184 23.671 1.00 94.06 524 LEU A N 1
ATOM 4245 C CA . LEU A 1 524 ? -10.696 -7.399 23.524 1.00 94.06 524 LEU A CA 1
ATOM 4246 C C . LEU A 1 524 ? -12.098 -7.231 24.128 1.00 94.06 524 LEU A C 1
ATOM 4248 O O . LEU A 1 524 ? -13.099 -7.601 23.504 1.00 94.06 524 LEU A O 1
ATOM 4252 N N . ASP A 1 525 ? -12.184 -6.619 25.309 1.00 95.50 525 ASP A N 1
ATOM 4253 C CA . ASP A 1 525 ? -13.450 -6.375 25.996 1.00 95.50 525 ASP A CA 1
ATOM 4254 C C . ASP A 1 525 ? -14.305 -5.331 25.273 1.00 95.50 525 ASP A C 1
ATOM 4256 O O . ASP A 1 525 ? -15.525 -5.507 25.180 1.00 95.50 525 ASP A O 1
ATOM 4260 N N . LEU A 1 526 ? -13.701 -4.268 24.732 1.00 96.50 526 LEU A N 1
ATOM 4261 C CA . LEU A 1 526 ? -14.412 -3.274 23.922 1.00 96.50 526 LEU A CA 1
ATOM 4262 C C . LEU A 1 526 ? -14.873 -3.856 22.585 1.00 96.50 526 LEU A C 1
ATOM 4264 O O . LEU A 1 526 ? -16.012 -3.603 22.188 1.00 96.50 526 LEU A O 1
ATOM 4268 N N . TYR A 1 527 ? -14.066 -4.693 21.926 1.00 96.94 527 TYR A N 1
ATOM 4269 C CA . TYR A 1 527 ? -14.495 -5.435 20.738 1.00 96.94 527 TYR A CA 1
ATOM 4270 C C . TYR A 1 527 ? -15.739 -6.280 21.043 1.00 96.94 527 TYR A C 1
ATOM 4272 O O . TYR A 1 527 ? -16.756 -6.161 20.352 1.00 96.94 527 TYR A O 1
ATOM 4280 N N . ARG A 1 528 ? -15.698 -7.092 22.111 1.00 97.81 528 ARG A N 1
ATOM 4281 C CA . ARG A 1 528 ? -16.814 -7.965 22.508 1.00 97.81 528 ARG A CA 1
ATOM 4282 C C . ARG A 1 528 ? -18.081 -7.158 22.781 1.00 97.81 528 ARG A C 1
ATOM 4284 O O . ARG A 1 528 ? -19.147 -7.515 22.283 1.00 97.81 528 ARG A O 1
ATOM 4291 N N . GLN A 1 529 ? -17.967 -6.082 23.558 1.00 98.19 529 GLN A N 1
ATOM 4292 C CA . GLN A 1 529 ? -19.096 -5.219 23.913 1.00 98.19 529 GLN A CA 1
ATOM 4293 C C . GLN A 1 529 ? -19.683 -4.516 22.686 1.00 98.19 529 GLN A C 1
ATOM 4295 O O . GLN A 1 529 ? -20.895 -4.556 22.484 1.00 98.19 529 GLN A O 1
ATOM 4300 N N . THR A 1 530 ? -18.835 -3.949 21.827 1.00 98.44 530 THR A N 1
ATOM 4301 C CA . THR A 1 530 ? -19.256 -3.274 20.589 1.00 98.44 530 THR A CA 1
ATOM 4302 C C . THR A 1 530 ? -19.976 -4.247 19.662 1.00 98.44 530 THR A C 1
ATOM 4304 O O . THR A 1 530 ? -21.101 -3.976 19.242 1.00 98.44 530 THR A O 1
ATOM 4307 N N . ARG A 1 531 ? -19.386 -5.426 19.412 1.00 98.31 531 ARG A N 1
ATOM 4308 C CA . ARG A 1 531 ? -20.008 -6.484 18.605 1.00 98.31 531 ARG A CA 1
ATOM 4309 C C . ARG A 1 531 ? -21.363 -6.884 19.166 1.00 98.31 531 ARG A C 1
ATOM 4311 O O . ARG A 1 531 ? -22.324 -6.992 18.408 1.00 98.31 531 ARG A O 1
ATOM 4318 N N . GLN A 1 532 ? -21.448 -7.102 20.479 1.00 98.56 532 GLN A N 1
ATOM 4319 C CA . GLN A 1 532 ? -22.704 -7.481 21.115 1.00 98.56 532 GLN A CA 1
ATOM 4320 C C . GLN A 1 532 ? -23.774 -6.410 20.892 1.00 98.56 532 GLN A C 1
ATOM 4322 O O . GLN A 1 532 ? -24.870 -6.751 20.470 1.00 98.56 532 GLN A O 1
ATOM 4327 N N . LYS A 1 533 ? -23.457 -5.121 21.076 1.00 98.69 533 LYS A N 1
ATOM 4328 C CA . LYS A 1 533 ? -24.433 -4.036 20.878 1.00 98.69 533 LYS A CA 1
ATOM 4329 C C . LYS A 1 533 ? -24.909 -3.898 19.437 1.00 98.69 533 LYS A C 1
ATOM 4331 O O . LYS A 1 533 ? -26.089 -3.629 19.220 1.00 98.69 533 LYS A O 1
ATOM 4336 N N . VAL A 1 534 ? -24.041 -4.143 18.458 1.00 98.75 534 VAL A N 1
ATOM 4337 C CA . VAL A 1 534 ? -24.456 -4.186 17.049 1.00 98.75 534 VAL A CA 1
ATOM 4338 C C . VAL A 1 534 ? -25.383 -5.375 16.783 1.00 98.75 534 VAL A C 1
ATOM 4340 O O . VAL A 1 534 ? -26.454 -5.198 16.202 1.00 98.75 534 VAL A O 1
ATOM 4343 N N . LYS A 1 535 ? -25.027 -6.571 17.266 1.00 98.50 535 LYS A N 1
ATOM 4344 C CA . LYS A 1 535 ? -25.838 -7.791 17.099 1.00 98.50 535 LYS A CA 1
ATOM 4345 C C . LYS A 1 535 ? -27.161 -7.753 17.878 1.00 98.50 535 LYS A C 1
ATOM 4347 O O . LYS A 1 535 ? -28.136 -8.333 17.413 1.00 98.50 535 LYS A O 1
ATOM 4352 N N . ASP A 1 536 ? -27.214 -7.050 19.011 1.00 98.56 536 ASP A N 1
ATOM 4353 C CA . ASP A 1 536 ? -28.440 -6.791 19.782 1.00 98.56 536 ASP A CA 1
ATOM 4354 C C . ASP A 1 536 ? -29.432 -5.924 18.986 1.00 98.56 536 ASP A C 1
ATOM 4356 O O . ASP A 1 536 ? -30.644 -6.059 19.154 1.00 98.56 536 ASP A O 1
ATOM 4360 N N . CYS A 1 537 ? -28.934 -5.017 18.135 1.00 98.62 537 CYS A N 1
ATOM 4361 C CA . CYS A 1 537 ? -29.779 -4.194 17.269 1.00 98.62 537 CYS A CA 1
ATOM 4362 C C . CYS A 1 537 ? -30.321 -5.002 16.087 1.00 98.62 537 CYS A C 1
ATOM 4364 O O . CYS A 1 537 ? -31.509 -4.915 15.782 1.00 98.62 537 CYS A O 1
ATOM 4366 N N . ASP A 1 538 ? -29.464 -5.791 15.435 1.00 98.62 538 ASP A N 1
ATOM 4367 C CA . ASP A 1 538 ? -29.867 -6.749 14.408 1.00 98.62 538 ASP A CA 1
ATOM 4368 C C . ASP A 1 538 ? -28.806 -7.865 14.263 1.00 98.62 538 ASP A C 1
ATOM 4370 O O . ASP A 1 538 ? -27.667 -7.594 13.863 1.00 98.62 538 ASP A O 1
ATOM 4374 N N . PRO A 1 539 ? -29.149 -9.139 14.543 1.00 98.19 539 PRO A N 1
ATOM 4375 C CA . PRO A 1 539 ? -28.183 -10.239 14.531 1.00 98.19 539 PRO A CA 1
ATOM 4376 C C . PRO A 1 539 ? -27.623 -10.554 13.135 1.00 98.19 539 PRO A C 1
ATOM 4378 O O . PRO A 1 539 ? -26.580 -11.206 13.033 1.00 98.19 539 PRO A O 1
ATOM 4381 N N . ALA A 1 540 ? -28.283 -10.093 12.065 1.00 98.38 540 ALA A N 1
ATOM 4382 C CA . ALA A 1 540 ? -27.866 -10.323 10.682 1.00 98.38 540 ALA A CA 1
ATOM 4383 C C . ALA A 1 540 ? -26.807 -9.326 10.172 1.00 98.38 540 ALA A C 1
ATOM 4385 O O . ALA A 1 540 ? -26.307 -9.505 9.063 1.00 98.38 540 ALA A O 1
ATOM 4386 N N . LEU A 1 541 ? -26.459 -8.282 10.936 1.00 98.69 541 LEU A N 1
ATOM 4387 C CA . LEU A 1 541 ? -25.401 -7.338 10.548 1.00 98.69 541 LEU A CA 1
ATOM 4388 C C . LEU A 1 541 ? -24.033 -8.020 10.549 1.00 98.69 541 LEU A C 1
ATOM 4390 O O . LEU A 1 541 ? -23.690 -8.691 11.518 1.00 98.69 541 LEU A O 1
ATOM 4394 N N . ILE A 1 542 ? -23.241 -7.829 9.493 1.00 98.56 542 ILE A N 1
ATOM 4395 C CA . ILE A 1 542 ? -21.897 -8.412 9.371 1.00 98.56 542 ILE A CA 1
ATOM 4396 C C . ILE A 1 542 ? -20.935 -7.637 10.275 1.00 98.56 542 ILE A C 1
ATOM 4398 O O . ILE A 1 542 ? -20.722 -6.444 10.066 1.00 98.56 542 ILE A O 1
ATOM 4402 N N . PHE A 1 543 ? -20.326 -8.309 11.249 1.00 98.50 543 PHE A N 1
ATOM 4403 C CA . PHE A 1 543 ? -19.353 -7.725 12.167 1.00 98.50 543 PHE A CA 1
ATOM 4404 C C . PHE A 1 543 ? -17.986 -8.398 12.003 1.00 98.50 543 PHE A C 1
ATOM 4406 O O . PHE A 1 543 ? -17.815 -9.580 12.307 1.00 98.50 543 PHE A O 1
ATOM 4413 N N . ALA A 1 544 ? -17.013 -7.643 11.505 1.00 97.50 544 ALA A N 1
ATOM 4414 C CA . ALA A 1 544 ? -15.654 -8.091 11.256 1.00 97.50 544 ALA A CA 1
ATOM 4415 C C . ALA A 1 544 ? -14.782 -8.067 12.523 1.00 97.50 544 ALA A C 1
ATOM 4417 O O . ALA A 1 544 ? -15.146 -7.462 13.532 1.00 97.50 544 ALA A O 1
ATOM 4418 N N . SER A 1 545 ? -13.604 -8.696 12.463 1.00 93.44 545 SER A N 1
ATOM 4419 C CA . SER A 1 545 ? -12.565 -8.543 13.495 1.00 93.44 545 SER A CA 1
ATOM 4420 C C . SER A 1 545 ? -12.104 -7.082 13.616 1.00 93.44 545 SER A C 1
ATOM 4422 O O . SER A 1 545 ? -12.405 -6.277 12.739 1.00 93.44 545 SER A O 1
ATOM 4424 N N . THR A 1 546 ? -11.336 -6.725 14.654 1.00 87.56 546 THR A N 1
ATOM 4425 C CA . THR A 1 546 ? -10.461 -5.529 14.565 1.00 87.56 546 THR A CA 1
ATOM 4426 C C . THR A 1 546 ? -9.453 -5.734 13.428 1.00 87.56 546 THR A C 1
ATOM 4428 O O . THR A 1 546 ? -9.150 -6.882 13.084 1.00 87.56 546 THR A O 1
ATOM 4431 N N . SER A 1 547 ? -8.934 -4.656 12.832 1.00 84.62 547 SER A N 1
ATOM 4432 C CA . SER A 1 547 ? -7.856 -4.779 11.846 1.00 84.62 547 SER A CA 1
ATOM 4433 C C . SER A 1 547 ? -6.577 -5.274 12.516 1.00 84.62 547 SER A C 1
ATOM 4435 O O . SER A 1 547 ? -6.219 -4.819 13.604 1.00 84.62 547 SER A O 1
ATOM 4437 N N . TYR A 1 548 ? -5.912 -6.236 11.877 1.00 83.00 548 TYR A N 1
ATOM 4438 C CA . TYR A 1 548 ? -4.603 -6.742 12.286 1.00 83.00 548 TYR A CA 1
ATOM 4439 C C . TYR A 1 548 ? -3.551 -6.330 11.279 1.00 83.00 548 TYR A C 1
ATOM 4441 O O . TYR A 1 548 ? -3.697 -6.600 10.088 1.00 83.00 548 TYR A O 1
ATOM 4449 N N . SER A 1 549 ? -2.475 -5.736 11.779 1.00 77.62 549 SER A N 1
ATOM 4450 C CA . SER A 1 549 ? -1.329 -5.393 10.955 1.00 77.62 549 SER A CA 1
ATOM 4451 C C . SER A 1 549 ? -0.452 -6.622 10.720 1.00 77.62 549 SER A C 1
ATOM 4453 O O . SER A 1 549 ? -0.027 -7.279 11.675 1.00 77.62 549 SER A O 1
ATOM 4455 N N . ALA A 1 550 ? -0.144 -6.924 9.459 1.00 70.38 550 ALA A N 1
ATOM 4456 C CA . ALA A 1 550 ? 0.770 -8.007 9.091 1.00 70.38 550 ALA A CA 1
ATOM 4457 C C . ALA A 1 550 ? 2.238 -7.733 9.486 1.00 70.38 550 ALA A C 1
ATOM 4459 O O . ALA A 1 550 ? 3.066 -8.636 9.406 1.00 70.38 550 ALA A O 1
ATOM 4460 N N . LEU A 1 551 ? 2.546 -6.520 9.967 1.00 61.03 551 LEU A N 1
ATOM 4461 C CA . LEU A 1 551 ? 3.880 -6.052 10.371 1.00 61.03 551 LEU A CA 1
ATOM 4462 C C . LEU A 1 551 ? 4.568 -6.913 11.449 1.00 61.03 551 LEU A C 1
ATOM 4464 O O . LEU A 1 551 ? 5.785 -6.854 11.584 1.00 61.03 551 LEU A O 1
ATOM 4468 N N . LYS A 1 552 ? 3.807 -7.695 12.228 1.00 53.12 552 LYS A N 1
ATOM 4469 C CA . LYS A 1 552 ? 4.321 -8.587 13.289 1.00 53.12 552 LYS A CA 1
ATOM 4470 C C . LYS A 1 552 ? 4.098 -10.074 13.014 1.00 53.12 552 LYS A C 1
ATOM 4472 O O . LYS A 1 552 ? 4.140 -10.892 13.928 1.00 53.12 552 LYS A O 1
ATOM 4477 N N . TYR A 1 553 ? 3.822 -10.454 11.772 1.00 51.28 553 TYR A N 1
ATOM 4478 C CA . TYR A 1 553 ? 3.679 -11.867 11.428 1.00 51.28 553 TYR A CA 1
ATOM 4479 C C . TYR A 1 553 ? 5.050 -12.580 11.511 1.00 51.28 553 TYR A C 1
ATOM 4481 O O . TYR A 1 553 ? 5.999 -12.061 10.923 1.00 51.28 553 TYR A O 1
ATOM 4489 N N . PRO A 1 554 ? 5.203 -13.749 12.183 1.00 47.91 554 PRO A N 1
ATOM 4490 C CA . PRO A 1 554 ? 4.181 -14.671 12.701 1.00 47.91 554 PRO A CA 1
ATOM 4491 C C . PRO A 1 554 ? 3.903 -14.591 14.220 1.00 47.91 554 PRO A C 1
ATOM 4493 O O . PRO A 1 554 ? 3.264 -15.496 14.755 1.00 47.91 554 PRO A O 1
ATOM 4496 N N . GLU A 1 555 ? 4.350 -13.560 14.942 1.00 55.00 555 GLU A N 1
ATOM 4497 C CA . GLU A 1 555 ? 4.049 -13.377 16.374 1.00 55.00 555 GLU A CA 1
ATOM 4498 C C . GLU A 1 555 ? 2.581 -12.942 16.562 1.00 55.00 555 GLU A C 1
ATOM 4500 O O . GLU A 1 555 ? 2.235 -11.778 16.769 1.00 55.00 555 GLU A O 1
ATOM 4505 N N . LEU A 1 556 ? 1.669 -13.899 16.384 1.00 56.94 556 LEU A N 1
ATOM 4506 C CA . LEU A 1 556 ? 0.241 -13.669 16.191 1.00 56.94 556 LEU A CA 1
ATOM 4507 C C . LEU A 1 556 ? -0.467 -13.270 17.498 1.00 56.94 556 LEU A C 1
ATOM 4509 O O . LEU A 1 556 ? -1.139 -14.073 18.145 1.00 56.94 556 LEU A O 1
ATOM 4513 N N . ASN A 1 557 ? -0.494 -11.967 17.795 1.00 64.19 557 ASN A N 1
ATOM 4514 C CA . ASN A 1 557 ? -1.557 -11.367 18.624 1.00 64.19 557 ASN A CA 1
ATOM 4515 C C . ASN A 1 557 ? -2.973 -11.715 18.104 1.00 64.19 557 ASN A C 1
ATOM 4517 O O . ASN A 1 557 ? -3.958 -11.642 18.840 1.00 64.19 557 ASN A O 1
ATOM 4521 N N . TYR A 1 558 ? -3.080 -12.125 16.841 1.00 76.94 558 TYR A N 1
ATOM 4522 C CA . TYR A 1 558 ? -4.297 -12.651 16.239 1.00 76.94 558 TYR A CA 1
ATOM 4523 C C . TYR A 1 558 ? -4.772 -13.970 16.873 1.00 76.94 558 TYR A C 1
ATOM 4525 O O . TYR A 1 558 ? -5.966 -14.119 17.130 1.00 76.94 558 TYR A O 1
ATOM 4533 N N . ASP A 1 559 ? -3.868 -14.891 17.225 1.00 79.81 559 ASP A N 1
ATOM 4534 C CA . ASP A 1 559 ? -4.243 -16.144 17.898 1.00 79.81 559 ASP A CA 1
ATOM 4535 C C . ASP A 1 559 ? -4.826 -15.862 19.283 1.00 79.81 559 ASP A C 1
ATOM 4537 O O . ASP A 1 559 ? -5.820 -16.469 19.689 1.00 79.81 559 ASP A O 1
ATOM 4541 N N . ARG A 1 560 ? -4.265 -14.867 19.985 1.00 83.81 560 ARG A N 1
ATOM 4542 C CA . ARG A 1 560 ? -4.807 -14.379 21.258 1.00 83.81 560 ARG A CA 1
ATOM 4543 C C . ARG A 1 560 ? -6.247 -13.889 21.102 1.00 83.81 560 ARG A C 1
ATOM 4545 O O . ARG A 1 560 ? -7.096 -14.244 21.918 1.00 83.81 560 ARG A O 1
ATOM 4552 N N . PHE A 1 561 ? -6.536 -13.113 20.060 1.00 87.94 561 PHE A N 1
ATOM 4553 C CA . PHE A 1 561 ? -7.903 -12.680 19.774 1.00 87.94 561 PHE A CA 1
ATOM 4554 C C . PHE A 1 561 ? -8.825 -13.839 19.420 1.00 87.94 561 PHE A C 1
ATOM 4556 O O . PHE A 1 561 ? -9.924 -13.910 19.964 1.00 87.94 561 PHE A O 1
ATOM 4563 N N . LEU A 1 562 ? -8.402 -14.755 18.544 1.00 87.75 562 LEU A N 1
ATOM 4564 C CA . LEU A 1 562 ? -9.227 -15.900 18.165 1.00 87.75 562 LEU A CA 1
ATOM 4565 C C . LEU A 1 562 ? -9.571 -16.768 19.376 1.00 87.75 562 LEU A C 1
ATOM 4567 O O . LEU A 1 562 ? -10.715 -17.201 19.507 1.00 87.75 562 LEU A O 1
ATOM 4571 N N . ASN A 1 563 ? -8.612 -16.996 20.272 1.00 89.88 563 ASN A N 1
ATOM 4572 C CA . ASN A 1 563 ? -8.840 -17.743 21.506 1.00 89.88 563 ASN A CA 1
ATOM 4573 C C . ASN A 1 563 ? -9.835 -17.017 22.416 1.00 89.88 563 ASN A C 1
ATOM 4575 O O . ASN A 1 563 ? -10.863 -17.601 22.761 1.00 89.88 563 ASN A O 1
ATOM 4579 N N . TYR A 1 564 ? -9.615 -15.726 22.690 1.00 93.25 564 TYR A N 1
ATOM 4580 C CA . TYR A 1 564 ? -10.557 -14.912 23.466 1.00 93.25 564 TYR A CA 1
ATOM 4581 C C . TYR A 1 564 ? -11.966 -14.923 22.849 1.00 93.25 564 TYR A C 1
ATOM 4583 O O . TYR A 1 564 ? -12.960 -15.113 23.553 1.00 93.25 564 TYR A O 1
ATOM 4591 N N . ALA A 1 565 ? -12.066 -14.773 21.527 1.00 93.25 565 ALA A N 1
ATOM 4592 C CA . ALA A 1 565 ? -13.335 -14.714 20.816 1.00 93.25 565 ALA A CA 1
ATOM 4593 C C . ALA A 1 565 ? -14.088 -16.052 20.814 1.00 93.25 565 ALA A C 1
ATOM 4595 O O . ALA A 1 565 ? -15.319 -16.054 20.866 1.00 93.25 565 ALA A O 1
ATOM 4596 N N . ARG A 1 566 ? -13.380 -17.191 20.791 1.00 94.50 566 ARG A N 1
ATOM 4597 C CA . ARG A 1 566 ? -13.987 -18.521 20.978 1.00 94.50 566 ARG A CA 1
ATOM 4598 C C . ARG A 1 566 ? -14.508 -18.694 22.401 1.00 94.50 566 ARG A C 1
ATOM 4600 O O . ARG A 1 566 ? -15.656 -19.094 22.570 1.00 94.50 566 ARG A O 1
ATOM 4607 N N . GLU A 1 567 ? -13.694 -18.357 23.401 1.00 97.06 567 GLU A N 1
ATOM 4608 C CA . GLU A 1 567 ? -14.050 -18.468 24.823 1.00 97.06 567 GLU A CA 1
ATOM 4609 C C . GLU A 1 567 ? -15.282 -17.625 25.181 1.00 97.06 567 GLU A C 1
ATOM 4611 O O . GLU A 1 567 ? -16.158 -18.082 25.911 1.00 97.06 567 GLU A O 1
ATOM 4616 N N . HIS A 1 568 ? -15.388 -16.425 24.608 1.00 97.00 568 HIS A N 1
ATOM 4617 C CA . HIS A 1 568 ? -16.472 -15.476 24.880 1.00 97.00 568 HIS A CA 1
ATOM 4618 C C . HIS A 1 568 ? -17.594 -15.501 23.830 1.00 97.00 568 HIS A C 1
ATOM 4620 O O . HIS A 1 568 ? -18.454 -14.619 23.839 1.00 97.00 568 HIS A O 1
ATOM 4626 N N . GLN A 1 569 ? -17.594 -16.484 22.918 1.00 96.00 569 GLN A N 1
ATOM 4627 C CA . GLN A 1 569 ? -18.609 -16.662 21.867 1.00 96.00 569 GLN A CA 1
ATOM 4628 C C . GLN A 1 569 ? -18.839 -15.408 20.993 1.00 96.00 569 GLN A C 1
ATOM 4630 O O . GLN A 1 569 ? -19.954 -15.118 20.557 1.00 96.00 569 GLN A O 1
ATOM 4635 N N . CYS A 1 570 ? -17.774 -14.657 20.707 1.00 96.12 570 CYS A N 1
ATOM 4636 C CA . CYS A 1 570 ? -17.813 -13.392 19.968 1.00 96.12 570 CYS A CA 1
ATOM 4637 C C . CYS A 1 570 ? -16.954 -13.396 18.688 1.00 96.12 570 CYS A C 1
ATOM 4639 O O . CYS A 1 570 ? -16.455 -12.352 18.262 1.00 96.12 570 CYS A O 1
ATOM 4641 N N . LEU A 1 571 ? -16.815 -14.560 18.041 1.00 95.25 571 LEU A N 1
ATOM 4642 C CA . LEU A 1 571 ? -16.131 -14.688 16.748 1.00 95.25 571 LEU A CA 1
ATOM 4643 C C . LEU A 1 571 ? -16.687 -13.703 15.697 1.00 95.25 571 LEU A C 1
ATOM 4645 O O . LEU A 1 571 ? -17.905 -13.484 15.639 1.00 95.25 571 LEU A O 1
ATOM 4649 N N . PRO A 1 572 ? -15.815 -13.094 14.876 1.00 95.69 572 PRO A N 1
ATOM 4650 C CA . PRO A 1 572 ? -16.250 -12.220 13.796 1.00 95.69 572 PRO A CA 1
ATOM 4651 C C . PRO A 1 572 ? -16.904 -13.026 12.664 1.00 95.69 572 PRO A C 1
ATOM 4653 O O . PRO A 1 572 ? -16.614 -14.209 12.486 1.00 95.69 572 PRO A O 1
ATOM 4656 N N . ASP A 1 573 ? -17.765 -12.376 11.884 1.00 97.25 573 ASP A N 1
ATOM 4657 C CA . ASP A 1 573 ? -18.371 -12.975 10.688 1.00 97.25 573 ASP A CA 1
ATOM 4658 C C . ASP A 1 573 ? -17.375 -13.014 9.512 1.00 97.25 573 ASP A C 1
ATOM 4660 O O . ASP A 1 573 ? -17.425 -13.919 8.679 1.00 97.25 573 ASP A O 1
ATOM 4664 N N . VAL A 1 574 ? -16.466 -12.031 9.453 1.00 96.88 574 VAL A N 1
ATOM 4665 C CA . VAL A 1 574 ? -15.401 -11.888 8.444 1.00 96.88 574 VAL A CA 1
ATOM 4666 C C . VAL A 1 574 ? -14.125 -11.334 9.090 1.00 96.88 574 VAL A C 1
ATOM 4668 O O . VAL A 1 574 ? -14.178 -10.665 10.122 1.00 96.88 574 VAL A O 1
ATOM 4671 N N . TYR A 1 575 ? -12.966 -11.586 8.497 1.00 94.31 575 TYR A N 1
ATOM 4672 C CA . TYR A 1 575 ? -11.666 -11.209 9.048 1.00 94.31 575 TYR A CA 1
ATOM 4673 C C . TYR A 1 575 ? -11.041 -10.084 8.238 1.00 94.31 575 TYR A C 1
ATOM 4675 O O . TYR A 1 575 ? -11.008 -10.151 7.008 1.00 94.31 575 TYR A O 1
ATOM 4683 N N . ILE A 1 576 ? -10.544 -9.060 8.930 1.00 94.00 576 ILE A N 1
ATOM 4684 C CA . ILE A 1 576 ? -9.919 -7.897 8.301 1.00 94.00 576 ILE A CA 1
ATOM 4685 C C . ILE A 1 576 ? -8.443 -7.784 8.687 1.00 94.00 576 ILE A C 1
ATOM 4687 O O . ILE A 1 576 ? -8.074 -7.919 9.856 1.00 94.00 576 ILE A O 1
ATOM 4691 N N . PHE A 1 577 ? -7.604 -7.518 7.691 1.00 92.19 577 PHE A N 1
ATOM 4692 C CA . PHE A 1 577 ? -6.157 -7.387 7.843 1.00 92.19 577 PHE A CA 1
ATOM 4693 C C . PHE A 1 577 ? -5.639 -6.167 7.090 1.00 92.19 577 PHE A C 1
ATOM 4695 O O . PHE A 1 577 ? -6.194 -5.777 6.061 1.00 92.19 577 PHE A O 1
ATOM 4702 N N . HIS A 1 578 ? -4.548 -5.603 7.590 1.00 91.44 578 HIS A N 1
ATOM 4703 C CA . HIS A 1 578 ? -3.746 -4.601 6.905 1.00 91.44 578 HIS A CA 1
ATOM 4704 C C . HIS A 1 578 ? -2.417 -5.215 6.503 1.00 91.44 578 HIS A C 1
ATOM 4706 O O . HIS A 1 578 ? -1.793 -5.926 7.297 1.00 91.44 578 HIS A O 1
ATOM 4712 N N . PHE A 1 579 ? -1.977 -4.943 5.279 1.00 90.75 579 PHE A N 1
ATOM 4713 C CA . PHE A 1 579 ? -0.736 -5.495 4.768 1.00 90.75 579 PHE A CA 1
ATOM 4714 C C . PHE A 1 579 ? 0.164 -4.423 4.166 1.00 90.75 579 PHE A C 1
ATOM 4716 O O . PHE A 1 579 ? -0.152 -3.827 3.140 1.00 90.75 579 PHE A O 1
ATOM 4723 N N . TYR A 1 580 ? 1.341 -4.279 4.764 1.00 88.38 580 TYR A N 1
ATOM 4724 C CA . TYR A 1 580 ? 2.471 -3.571 4.185 1.00 88.38 580 TYR A CA 1
ATOM 4725 C C . TYR A 1 580 ? 3.711 -4.454 4.366 1.00 88.38 580 TYR A C 1
ATOM 4727 O O . TYR A 1 580 ? 3.882 -5.024 5.448 1.00 88.38 580 TYR A O 1
ATOM 4735 N N . PRO A 1 581 ? 4.578 -4.598 3.352 1.00 86.62 581 PRO A N 1
ATOM 4736 C CA . PRO A 1 581 ? 5.714 -5.510 3.388 1.00 86.62 581 PRO A CA 1
ATOM 4737 C C . PRO A 1 581 ? 6.887 -4.919 4.183 1.00 86.62 581 PRO A C 1
ATOM 4739 O O . PRO A 1 581 ? 7.994 -4.859 3.676 1.00 86.62 581 PRO A O 1
ATOM 4742 N N . VAL A 1 582 ? 6.680 -4.439 5.405 1.00 79.25 582 VAL A N 1
ATOM 4743 C CA . VAL A 1 582 ? 7.758 -3.890 6.248 1.00 79.25 582 VAL A CA 1
ATOM 4744 C C . VAL A 1 582 ? 8.487 -5.026 6.965 1.00 79.25 582 VAL A C 1
ATOM 4746 O O . VAL A 1 582 ? 7.851 -5.978 7.417 1.00 79.25 582 VAL A O 1
ATOM 4749 N N . VAL A 1 583 ? 9.809 -4.917 7.104 1.00 69.81 583 VAL A N 1
ATOM 4750 C CA . VAL A 1 583 ? 10.629 -5.907 7.821 1.00 69.81 583 VAL A CA 1
ATOM 4751 C C . VAL A 1 583 ? 10.942 -5.422 9.229 1.00 69.81 583 VAL A C 1
ATOM 4753 O O . VAL A 1 583 ? 11.488 -4.336 9.427 1.00 69.81 583 VAL A O 1
ATOM 4756 N N . ALA A 1 584 ? 10.642 -6.272 10.208 1.00 52.91 584 ALA A N 1
ATOM 4757 C CA . ALA A 1 584 ? 11.126 -6.142 11.569 1.00 52.91 584 ALA A CA 1
ATOM 4758 C C . ALA A 1 584 ? 12.522 -6.778 11.669 1.00 52.91 584 ALA A C 1
ATOM 4760 O O . ALA A 1 584 ? 12.643 -7.978 11.877 1.00 52.91 584 ALA A O 1
ATOM 4761 N N . ASP A 1 585 ? 13.585 -6.005 11.474 1.00 45.59 585 ASP A N 1
ATOM 4762 C CA . ASP A 1 585 ? 14.904 -6.410 11.974 1.00 45.59 585 ASP A CA 1
ATOM 4763 C C . ASP A 1 585 ? 14.962 -6.027 13.465 1.00 45.59 585 ASP A C 1
ATOM 4765 O O . ASP A 1 585 ? 14.565 -4.920 13.795 1.00 45.59 585 ASP A O 1
ATOM 4769 N N . ASP A 1 586 ? 15.368 -6.885 14.403 1.00 37.59 586 ASP A N 1
ATOM 4770 C CA . ASP A 1 586 ? 15.164 -6.658 15.856 1.00 37.59 586 ASP A CA 1
ATOM 4771 C C . ASP A 1 586 ? 15.765 -5.330 16.378 1.00 37.59 586 ASP A C 1
ATOM 4773 O O . ASP A 1 586 ? 15.260 -4.719 17.334 1.00 37.59 586 ASP A O 1
ATOM 4777 N N . ASN A 1 587 ? 16.797 -4.817 15.701 1.00 38.16 587 ASN A N 1
ATOM 4778 C CA . ASN A 1 587 ? 17.354 -3.482 15.937 1.00 38.16 587 ASN A CA 1
ATOM 4779 C C . ASN A 1 587 ? 16.586 -2.368 15.200 1.00 38.16 587 ASN A C 1
ATOM 4781 O O . ASN A 1 587 ? 16.362 -1.292 15.766 1.00 38.16 587 ASN A O 1
ATOM 4785 N N . ALA A 1 588 ? 16.147 -2.614 13.963 1.00 36.09 588 ALA A N 1
ATOM 4786 C CA . ALA A 1 588 ? 15.411 -1.650 13.149 1.00 36.09 588 ALA A CA 1
ATOM 4787 C C . ALA A 1 588 ? 13.930 -1.544 13.528 1.00 36.09 588 ALA A C 1
ATOM 4789 O O . ALA A 1 588 ? 13.371 -0.466 13.405 1.00 36.09 588 ALA A O 1
ATOM 4790 N N . PHE A 1 589 ? 13.293 -2.599 14.038 1.00 33.94 589 PHE A N 1
ATOM 4791 C CA . PHE A 1 589 ? 11.908 -2.650 14.500 1.00 33.94 589 PHE A CA 1
ATOM 4792 C C . PHE A 1 589 ? 11.741 -1.842 15.775 1.00 33.94 589 PHE A C 1
ATOM 4794 O O . PHE A 1 589 ? 10.811 -1.059 15.903 1.00 33.94 589 PHE A O 1
ATOM 4801 N N . ASN A 1 590 ? 12.690 -1.939 16.707 1.00 35.50 590 ASN A N 1
ATOM 4802 C CA . ASN A 1 590 ? 12.686 -1.070 17.876 1.00 35.50 590 ASN A CA 1
ATOM 4803 C C . ASN A 1 590 ? 12.946 0.395 17.498 1.00 35.50 590 ASN A C 1
ATOM 4805 O O . ASN A 1 590 ? 12.411 1.277 18.162 1.00 35.50 590 ASN A O 1
ATOM 4809 N N . ALA A 1 591 ? 13.712 0.677 16.439 1.00 34.66 591 ALA A N 1
ATOM 4810 C CA . ALA A 1 591 ? 13.897 2.034 15.923 1.00 34.66 591 ALA A CA 1
ATOM 4811 C C . ALA A 1 591 ? 12.655 2.549 15.172 1.00 34.66 591 ALA A C 1
ATOM 4813 O O . ALA A 1 591 ? 12.184 3.636 15.483 1.00 34.66 591 ALA A O 1
ATOM 4814 N N . SER A 1 592 ? 12.067 1.749 14.284 1.00 35.00 592 SER A N 1
ATOM 4815 C CA . SER A 1 592 ? 10.895 2.083 13.466 1.00 35.00 592 SER A CA 1
ATOM 4816 C C . SER A 1 592 ? 9.594 2.086 14.261 1.00 35.00 592 SER A C 1
ATOM 4818 O O . SER A 1 592 ? 8.823 3.027 14.139 1.00 35.00 592 SER A O 1
ATOM 4820 N N . ALA A 1 593 ? 9.388 1.171 15.207 1.00 33.28 593 ALA A N 1
ATOM 4821 C CA . ALA A 1 593 ? 8.285 1.246 16.168 1.00 33.28 593 ALA A CA 1
ATOM 4822 C C . ALA A 1 593 ? 8.450 2.415 17.164 1.00 33.28 593 ALA A C 1
ATOM 4824 O O . ALA A 1 593 ? 7.453 3.008 17.581 1.00 33.28 593 ALA A O 1
ATOM 4825 N N . ARG A 1 594 ? 9.686 2.810 17.528 1.00 36.59 594 ARG A N 1
ATOM 4826 C CA . ARG A 1 594 ? 9.936 4.071 18.265 1.00 36.59 594 ARG A 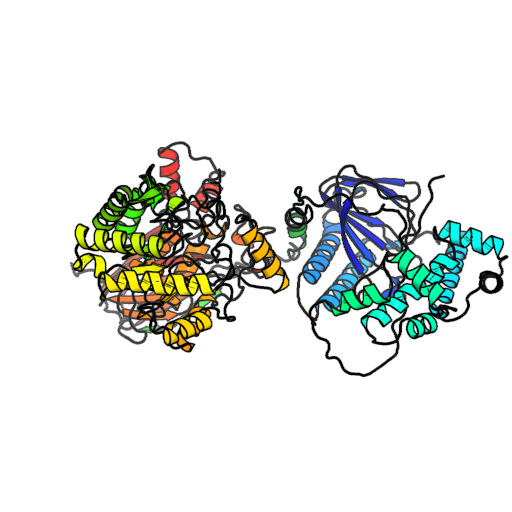CA 1
ATOM 4827 C C . ARG A 1 594 ? 9.703 5.306 17.386 1.00 36.59 594 ARG A C 1
ATOM 4829 O O . ARG A 1 594 ? 9.208 6.297 17.909 1.00 36.59 594 ARG A O 1
ATOM 4836 N N . GLN A 1 595 ? 9.994 5.248 16.084 1.00 39.75 595 GLN A N 1
ATOM 4837 C CA . GLN A 1 595 ? 9.731 6.315 15.102 1.00 39.75 595 GLN A CA 1
ATOM 4838 C C . GLN A 1 595 ? 8.229 6.473 14.807 1.00 39.75 595 GLN A C 1
ATOM 4840 O O . GLN A 1 595 ? 7.735 7.595 14.742 1.00 39.75 595 GLN A O 1
ATOM 4845 N N . TRP A 1 596 ? 7.474 5.373 14.749 1.00 38.09 596 TRP A N 1
ATOM 4846 C CA . TRP A 1 596 ? 6.011 5.372 14.623 1.00 38.09 596 TRP A CA 1
ATOM 4847 C C . TRP A 1 596 ? 5.333 5.903 15.891 1.00 38.09 596 TRP A C 1
ATOM 4849 O O . TRP A 1 596 ? 4.354 6.646 15.810 1.00 38.09 596 TRP A O 1
ATOM 4859 N N . LYS A 1 597 ? 5.902 5.614 17.072 1.00 38.03 597 LYS A N 1
ATOM 4860 C CA . LYS A 1 597 ? 5.521 6.287 18.328 1.00 38.03 597 LYS A CA 1
ATOM 4861 C C . LYS A 1 597 ? 5.903 7.773 18.354 1.00 38.03 597 LYS A C 1
ATOM 4863 O O . LYS A 1 597 ? 5.267 8.535 19.073 1.00 38.03 597 LYS A O 1
ATOM 4868 N N . ALA A 1 598 ? 6.906 8.190 17.579 1.00 34.06 598 ALA A N 1
ATOM 4869 C CA . ALA A 1 598 ? 7.363 9.577 17.479 1.00 34.06 598 ALA A CA 1
ATOM 4870 C C . ALA A 1 598 ? 6.631 10.405 16.402 1.00 34.06 598 ALA A C 1
ATOM 4872 O O . ALA A 1 598 ? 6.997 11.558 16.195 1.00 34.06 598 ALA A O 1
ATOM 4873 N N . GLN A 1 599 ? 5.595 9.849 15.752 1.00 42.94 599 GLN A N 1
ATOM 4874 C CA . GLN A 1 599 ? 4.792 10.516 14.712 1.00 42.94 599 GLN A CA 1
ATOM 4875 C C . GLN A 1 599 ? 5.586 10.940 13.460 1.00 42.94 599 GLN A C 1
ATOM 4877 O O . GLN A 1 599 ? 5.109 11.766 12.682 1.00 42.94 599 GLN A O 1
ATOM 4882 N N . ASP A 1 600 ? 6.769 10.363 13.226 1.00 43.50 600 ASP A N 1
ATOM 4883 C CA . ASP A 1 600 ? 7.608 10.715 12.079 1.00 43.50 600 ASP A CA 1
ATOM 4884 C C . ASP A 1 600 ? 7.370 9.763 10.896 1.00 43.50 600 ASP A C 1
ATOM 4886 O O . ASP A 1 600 ? 8.196 8.923 10.547 1.00 43.50 600 ASP A O 1
ATOM 4890 N N . TYR A 1 601 ? 6.196 9.891 10.272 1.00 46.84 601 TYR A N 1
ATOM 4891 C CA . TYR A 1 601 ? 5.788 9.141 9.073 1.00 46.84 601 TYR A CA 1
ATOM 4892 C C . TYR A 1 601 ? 6.464 9.651 7.782 1.00 46.84 601 TYR A C 1
ATOM 4894 O O . TYR A 1 601 ? 5.959 9.436 6.678 1.00 46.84 601 TYR A O 1
ATOM 4902 N N . THR A 1 602 ? 7.567 10.395 7.910 1.00 43.19 602 THR A N 1
ATOM 4903 C CA . THR A 1 602 ? 8.271 11.022 6.785 1.00 43.19 602 THR A CA 1
ATOM 4904 C C . THR A 1 602 ? 9.527 10.269 6.344 1.00 43.19 602 THR A C 1
ATOM 4906 O O . THR A 1 602 ? 10.094 10.614 5.311 1.00 43.19 602 THR A O 1
ATOM 4909 N N . GLN A 1 603 ? 9.946 9.233 7.081 1.00 47.50 603 GLN A N 1
ATOM 4910 C CA . GLN A 1 603 ? 11.208 8.519 6.842 1.00 47.50 603 GLN A CA 1
ATOM 4911 C C . GLN A 1 603 ? 11.022 7.177 6.117 1.00 47.50 603 GLN A C 1
ATOM 4913 O O . GLN A 1 603 ? 9.979 6.529 6.228 1.00 47.50 603 GLN A O 1
ATOM 4918 N N . ALA A 1 604 ? 12.060 6.761 5.381 1.00 51.69 604 ALA A N 1
ATOM 4919 C CA . ALA A 1 604 ? 12.113 5.482 4.678 1.00 51.69 604 ALA A CA 1
ATOM 4920 C C . ALA A 1 604 ? 12.014 4.311 5.669 1.00 51.69 604 ALA A C 1
ATOM 4922 O O . ALA A 1 604 ? 12.731 4.254 6.669 1.00 51.69 604 ALA A O 1
ATOM 4923 N N . VAL A 1 605 ? 11.104 3.380 5.388 1.00 64.88 605 VAL A N 1
ATOM 4924 C CA . VAL A 1 605 ? 10.869 2.182 6.201 1.00 64.88 605 VAL A CA 1
ATOM 4925 C C . VAL A 1 605 ? 11.591 1.009 5.543 1.00 64.88 605 VAL A C 1
ATOM 4927 O O . VAL A 1 605 ? 11.616 0.917 4.320 1.00 64.88 605 VAL A O 1
ATOM 4930 N N . ALA A 1 606 ? 12.173 0.102 6.331 1.00 71.12 606 ALA A N 1
ATOM 4931 C CA . ALA A 1 606 ? 12.741 -1.125 5.782 1.00 71.12 606 ALA A CA 1
ATOM 4932 C C . ALA A 1 606 ? 11.621 -2.006 5.200 1.00 71.12 606 ALA A C 1
ATOM 4934 O O . ALA A 1 606 ? 10.684 -2.381 5.907 1.00 71.12 606 ALA A O 1
ATOM 4935 N N . LEU A 1 607 ? 11.720 -2.334 3.915 1.00 80.56 607 LEU A N 1
ATOM 4936 C CA . LEU A 1 607 ? 10.757 -3.124 3.157 1.00 80.56 607 LEU A CA 1
ATOM 4937 C C . LEU A 1 607 ? 11.320 -4.510 2.818 1.00 80.56 607 LEU A C 1
ATOM 4939 O O . LEU A 1 607 ? 12.519 -4.716 2.625 1.00 80.56 607 LEU A O 1
ATOM 4943 N N . SER A 1 608 ? 10.424 -5.485 2.729 1.00 83.31 608 SER A N 1
ATOM 4944 C CA . SER A 1 608 ? 10.747 -6.868 2.424 1.00 83.31 608 SER A CA 1
ATOM 4945 C C . SER A 1 608 ? 11.293 -6.953 1.019 1.00 83.31 608 SER A C 1
ATOM 4947 O O . SER A 1 608 ? 10.720 -6.393 0.094 1.00 83.31 608 SER A O 1
ATOM 4949 N N . ARG A 1 609 ? 12.389 -7.695 0.886 1.00 77.94 609 ARG A N 1
ATOM 4950 C CA . ARG A 1 609 ? 13.079 -7.965 -0.381 1.00 77.94 609 ARG A CA 1
ATOM 4951 C C . ARG A 1 609 ? 12.485 -9.167 -1.115 1.00 77.94 609 ARG A C 1
ATOM 4953 O O . ARG A 1 609 ? 12.953 -9.530 -2.191 1.00 77.94 609 ARG A O 1
ATOM 4960 N N . ASP A 1 610 ? 11.519 -9.831 -0.487 1.00 86.31 610 ASP A N 1
ATOM 4961 C CA . ASP A 1 610 ? 10.780 -10.938 -1.068 1.00 86.31 610 ASP A CA 1
ATOM 4962 C C . ASP A 1 610 ? 9.652 -10.377 -1.956 1.00 86.31 610 ASP A C 1
ATOM 4964 O O . ASP A 1 610 ? 8.685 -9.815 -1.428 1.00 86.31 610 ASP A O 1
ATOM 4968 N N . PRO A 1 611 ? 9.739 -10.525 -3.294 1.00 88.94 611 PRO A N 1
ATOM 4969 C CA . PRO A 1 611 ? 8.722 -10.011 -4.208 1.00 88.94 611 PRO A CA 1
ATOM 4970 C C . PRO A 1 611 ? 7.361 -10.697 -4.032 1.00 88.94 611 PRO A C 1
ATOM 4972 O O . PRO A 1 611 ? 6.347 -10.144 -4.458 1.00 88.94 611 PRO A O 1
ATOM 4975 N N . ASP A 1 612 ? 7.323 -11.874 -3.405 1.00 92.31 612 ASP A N 1
ATOM 4976 C CA . ASP A 1 612 ? 6.126 -12.686 -3.191 1.00 92.31 612 ASP A CA 1
ATOM 4977 C C . ASP A 1 612 ? 5.637 -12.642 -1.734 1.00 92.31 612 ASP A C 1
ATOM 4979 O O . ASP A 1 612 ? 4.723 -13.373 -1.356 1.00 92.31 612 ASP A O 1
ATOM 4983 N N . ILE A 1 613 ? 6.162 -11.727 -0.911 1.00 90.69 613 ILE A N 1
ATOM 4984 C CA . ILE A 1 613 ? 5.812 -11.625 0.515 1.00 90.69 613 ILE A CA 1
ATOM 4985 C C . ILE A 1 613 ? 4.305 -11.468 0.765 1.00 90.69 613 ILE A C 1
ATOM 4987 O O . ILE A 1 613 ? 3.767 -12.030 1.721 1.00 90.69 613 ILE A O 1
ATOM 4991 N N . PHE A 1 614 ? 3.594 -10.747 -0.107 1.00 93.56 614 PHE A N 1
ATOM 4992 C CA . PHE A 1 614 ? 2.143 -10.593 0.015 1.00 93.56 614 PHE A CA 1
ATOM 4993 C C . PHE A 1 614 ? 1.403 -11.900 -0.285 1.00 93.56 614 PHE A C 1
ATOM 4995 O O . PHE A 1 614 ? 0.456 -12.261 0.415 1.00 93.56 614 PHE A O 1
ATOM 5002 N N . HIS A 1 615 ? 1.879 -12.652 -1.278 1.00 94.12 615 HIS A N 1
ATOM 5003 C CA . HIS A 1 615 ? 1.375 -13.987 -1.573 1.00 94.12 615 HIS A CA 1
ATOM 5004 C C . HIS A 1 615 ? 1.603 -14.931 -0.392 1.00 94.12 615 HIS A C 1
ATOM 5006 O O . HIS A 1 615 ? 0.667 -15.600 0.048 1.00 94.12 615 HIS A O 1
ATOM 5012 N N . HIS A 1 616 ? 2.816 -14.938 0.170 1.00 92.31 616 HIS A N 1
ATOM 5013 C CA . HIS A 1 616 ? 3.165 -15.752 1.335 1.00 92.31 616 HIS A CA 1
ATOM 5014 C C . HIS A 1 616 ? 2.287 -15.438 2.550 1.00 92.31 616 HIS A C 1
ATOM 5016 O O . HIS A 1 616 ? 1.858 -16.360 3.246 1.00 92.31 616 HIS A O 1
ATOM 5022 N N . PHE A 1 617 ? 1.963 -14.162 2.777 1.00 91.38 617 PHE A N 1
ATOM 5023 C CA . PHE A 1 617 ? 1.023 -13.759 3.820 1.00 91.38 617 PHE A CA 1
ATOM 5024 C C . PHE A 1 617 ? -0.384 -14.330 3.587 1.00 91.38 617 PHE A C 1
ATOM 5026 O O . PHE A 1 617 ? -0.957 -14.940 4.483 1.00 91.38 617 PHE A O 1
ATOM 5033 N N . LEU A 1 618 ? -0.941 -14.216 2.381 1.00 92.94 618 LEU A N 1
ATOM 5034 C CA . LEU A 1 618 ? -2.268 -14.779 2.095 1.00 92.94 618 LEU A CA 1
ATOM 5035 C C . LEU A 1 618 ? -2.284 -16.314 2.192 1.00 92.94 618 LEU A C 1
ATOM 5037 O O . LEU A 1 618 ? -3.249 -16.903 2.681 1.00 92.94 618 LEU A O 1
ATOM 5041 N N . GLU A 1 619 ? -1.206 -16.981 1.776 1.00 91.69 619 GLU A N 1
ATOM 5042 C CA . GLU A 1 619 ? -1.055 -18.426 1.966 1.00 91.69 619 GLU A CA 1
ATOM 5043 C C . GLU A 1 619 ? -0.980 -18.833 3.430 1.00 91.69 619 GLU A C 1
ATOM 5045 O O . GLU A 1 619 ? -1.446 -19.914 3.795 1.00 91.69 619 GLU A O 1
ATOM 5050 N N . SER A 1 620 ? -0.390 -17.994 4.274 1.00 87.38 620 SER A N 1
ATOM 5051 C CA . SER A 1 620 ? -0.297 -18.274 5.697 1.00 87.38 620 SER A CA 1
ATOM 5052 C C . SER A 1 620 ? -1.669 -18.214 6.374 1.00 87.38 620 SER A C 1
ATOM 5054 O O . SER A 1 620 ? -1.987 -19.100 7.168 1.00 87.38 620 SER A O 1
ATOM 5056 N N . LEU A 1 621 ? -2.535 -17.274 5.974 1.00 88.50 621 LEU A N 1
ATOM 5057 C CA . LEU A 1 621 ? -3.931 -17.215 6.426 1.00 88.50 621 LEU A CA 1
ATOM 5058 C C . LEU A 1 621 ? -4.726 -18.456 5.995 1.00 88.50 621 LEU A C 1
ATOM 5060 O O . LEU A 1 621 ? -5.475 -19.024 6.794 1.00 88.50 621 LEU A O 1
ATOM 5064 N N . ALA A 1 622 ? -4.517 -18.926 4.762 1.00 88.81 622 ALA A N 1
ATOM 5065 C CA . ALA A 1 622 ? -5.125 -20.167 4.285 1.00 88.81 622 ALA A CA 1
ATOM 5066 C C . ALA A 1 622 ? -4.633 -21.386 5.089 1.00 88.81 622 ALA A C 1
ATOM 5068 O O . ALA A 1 622 ? -5.433 -22.239 5.475 1.00 88.81 622 ALA A O 1
ATOM 5069 N N . LYS A 1 623 ? -3.332 -21.450 5.412 1.00 87.06 623 LYS A N 1
ATOM 5070 C CA . LYS A 1 623 ? -2.749 -22.489 6.287 1.00 87.06 623 LYS A CA 1
ATOM 5071 C C . LYS A 1 623 ? -3.294 -22.424 7.717 1.00 87.06 623 LYS A C 1
ATOM 5073 O O . LYS A 1 623 ? -3.432 -23.467 8.349 1.00 87.06 623 LYS A O 1
ATOM 5078 N N . ALA A 1 624 ? -3.653 -21.235 8.203 1.00 83.31 624 ALA A N 1
ATOM 5079 C CA . ALA A 1 624 ? -4.338 -21.037 9.482 1.00 83.31 624 ALA A CA 1
ATOM 5080 C C . ALA A 1 624 ? -5.832 -21.435 9.449 1.00 83.31 624 ALA A C 1
ATOM 5082 O O . ALA A 1 624 ? -6.515 -21.356 10.470 1.00 83.31 624 ALA A O 1
ATOM 5083 N N . GLY A 1 625 ? -6.347 -21.887 8.299 1.00 87.00 625 GLY A N 1
ATOM 5084 C CA . GLY A 1 625 ? -7.717 -22.376 8.142 1.00 87.00 625 GLY A CA 1
ATOM 5085 C C . GLY A 1 625 ? -8.760 -21.280 7.920 1.00 87.00 625 GLY A C 1
ATOM 5086 O O . GLY A 1 625 ? -9.949 -21.539 8.103 1.00 87.00 625 GLY A O 1
ATOM 5087 N N . ILE A 1 626 ? -8.346 -20.065 7.544 1.00 88.38 626 ILE A N 1
ATOM 5088 C CA . ILE A 1 626 ? -9.272 -18.981 7.207 1.00 88.38 626 ILE A CA 1
ATOM 5089 C C . ILE A 1 626 ? -9.641 -19.083 5.724 1.00 88.38 626 ILE A C 1
ATOM 5091 O O . ILE A 1 626 ? -8.776 -19.067 4.850 1.00 88.38 626 ILE A O 1
ATOM 5095 N N . GLU A 1 627 ? -10.936 -19.186 5.438 1.00 93.81 627 GLU A N 1
ATOM 5096 C CA . GLU A 1 627 ? -11.456 -19.272 4.071 1.00 93.81 627 GLU A CA 1
ATOM 5097 C C . GLU A 1 627 ? -11.294 -17.934 3.332 1.00 93.81 627 GLU A C 1
ATOM 5099 O O . GLU A 1 627 ? -11.579 -16.867 3.881 1.00 93.81 627 GLU A O 1
ATOM 5104 N N . ALA A 1 628 ? -10.862 -17.987 2.068 1.00 94.50 628 ALA A N 1
ATOM 5105 C CA . ALA A 1 628 ? -10.559 -16.802 1.263 1.00 94.50 628 ALA A CA 1
ATOM 5106 C C . ALA A 1 628 ? -11.741 -15.821 1.148 1.00 94.50 628 ALA A C 1
ATOM 5108 O O . ALA A 1 628 ? -11.543 -14.609 1.191 1.00 94.50 628 ALA A O 1
ATOM 5109 N N . ASP A 1 629 ? -12.976 -16.317 1.055 1.00 95.50 629 ASP A N 1
ATOM 5110 C CA . ASP A 1 629 ? -14.202 -15.513 0.955 1.00 95.50 629 ASP A CA 1
ATOM 5111 C C . ASP A 1 629 ? -14.588 -14.790 2.261 1.00 95.50 629 ASP A C 1
ATOM 5113 O O . ASP A 1 629 ? -15.479 -13.936 2.256 1.00 95.50 629 ASP A O 1
ATOM 5117 N N . LYS A 1 630 ? -13.878 -15.066 3.360 1.00 95.62 630 LYS A N 1
ATOM 5118 C CA . LYS A 1 630 ? -13.999 -14.361 4.643 1.00 95.62 630 LYS A CA 1
ATOM 5119 C C . LYS A 1 630 ? -12.846 -13.402 4.922 1.00 95.62 630 LYS A C 1
ATOM 5121 O O . LYS A 1 630 ? -12.883 -12.732 5.951 1.00 95.62 630 LYS A O 1
ATOM 5126 N N . ILE A 1 631 ? -11.839 -13.325 4.052 1.00 95.44 631 ILE A N 1
ATOM 5127 C CA . ILE A 1 631 ? -10.664 -12.466 4.241 1.00 95.44 631 ILE A CA 1
ATOM 5128 C C . ILE A 1 631 ? -10.854 -11.162 3.475 1.00 95.44 631 ILE A C 1
ATOM 5130 O O . ILE A 1 631 ? -11.033 -11.166 2.258 1.00 95.44 631 ILE A O 1
ATOM 5134 N N . TYR A 1 632 ? -10.738 -10.039 4.172 1.00 97.06 632 TYR A N 1
ATOM 5135 C CA . TYR A 1 632 ? -10.671 -8.715 3.571 1.00 97.06 632 TYR A CA 1
ATOM 5136 C C . TYR A 1 632 ? -9.357 -8.040 3.944 1.00 97.06 632 TYR A C 1
ATOM 5138 O O . TYR A 1 632 ? -9.046 -7.857 5.120 1.00 97.06 632 TYR A O 1
ATOM 5146 N N . ILE A 1 633 ? -8.593 -7.633 2.937 1.00 96.31 633 ILE A N 1
ATOM 5147 C CA . ILE A 1 633 ? -7.412 -6.797 3.135 1.00 96.31 633 ILE A CA 1
ATOM 5148 C C . ILE A 1 633 ? -7.873 -5.341 3.053 1.00 96.31 633 ILE A C 1
ATOM 5150 O O . ILE A 1 633 ? -8.037 -4.797 1.962 1.00 96.31 633 ILE A O 1
ATOM 5154 N N . THR A 1 634 ? -8.181 -4.742 4.204 1.00 95.56 634 THR A N 1
ATOM 5155 C CA . THR A 1 634 ? -8.845 -3.427 4.305 1.00 95.56 634 THR A CA 1
ATOM 5156 C C . THR A 1 634 ? -7.891 -2.246 4.210 1.00 95.56 634 THR A C 1
ATOM 5158 O O . THR A 1 634 ? -8.345 -1.117 4.042 1.00 95.56 634 THR A O 1
ATOM 5161 N N . GLU A 1 635 ? -6.590 -2.522 4.235 1.00 94.25 635 GLU A N 1
ATOM 5162 C CA . GLU A 1 635 ? -5.528 -1.626 3.793 1.00 94.25 635 GLU A CA 1
ATOM 5163 C C . GLU A 1 635 ? -4.392 -2.458 3.201 1.00 94.25 635 GLU A C 1
ATOM 5165 O O . GLU A 1 635 ? -3.950 -3.430 3.819 1.00 94.25 635 GLU A O 1
ATOM 5170 N N . TRP A 1 636 ? -3.903 -2.085 2.022 1.00 94.12 636 TRP A N 1
ATOM 5171 C CA . TRP A 1 636 ? -2.614 -2.569 1.539 1.00 94.12 636 TRP A CA 1
ATOM 5172 C C . TRP A 1 636 ? -1.940 -1.580 0.601 1.00 94.12 636 TRP A C 1
ATOM 5174 O O . TRP A 1 636 ? -2.610 -0.860 -0.146 1.00 94.12 636 TRP A O 1
ATOM 5184 N N . ASN A 1 637 ? -0.610 -1.587 0.640 1.00 92.56 637 ASN A N 1
ATOM 5185 C CA . ASN A 1 637 ? 0.279 -0.940 -0.318 1.00 92.56 637 ASN A CA 1
ATOM 5186 C C . ASN A 1 637 ? 1.695 -1.548 -0.168 1.00 92.56 637 ASN A C 1
ATOM 5188 O O . ASN A 1 637 ? 1.956 -2.291 0.781 1.00 92.56 637 ASN A O 1
ATOM 5192 N N . PHE A 1 638 ? 2.631 -1.250 -1.072 1.00 89.69 638 PHE A N 1
ATOM 5193 C CA . PHE A 1 638 ? 4.024 -1.699 -0.925 1.00 89.69 638 PHE A CA 1
ATOM 5194 C C . PHE A 1 638 ? 4.779 -0.933 0.174 1.00 89.69 638 PHE A C 1
ATOM 5196 O O . PHE A 1 638 ? 5.809 -1.405 0.645 1.00 89.69 638 PHE A O 1
ATOM 5203 N N . SER A 1 639 ? 4.281 0.235 0.584 1.00 85.19 639 SER A N 1
ATOM 5204 C CA . SER A 1 639 ? 4.823 1.031 1.683 1.00 85.19 639 SER A CA 1
ATOM 5205 C C . SER A 1 639 ? 3.681 1.708 2.443 1.00 85.19 639 SER A C 1
ATOM 5207 O O . SER A 1 639 ? 2.733 2.170 1.807 1.00 85.19 639 SER A O 1
ATOM 5209 N N . PRO A 1 640 ? 3.744 1.787 3.784 1.00 81.94 640 PRO A N 1
ATOM 5210 C CA . PRO A 1 640 ? 2.801 2.574 4.576 1.00 81.94 640 PRO A CA 1
ATOM 5211 C C . PRO A 1 640 ? 3.173 4.067 4.612 1.00 81.94 640 PRO A C 1
ATOM 5213 O O . PRO A 1 640 ? 2.448 4.868 5.191 1.00 81.94 640 PRO A O 1
ATOM 5216 N N . SER A 1 641 ? 4.323 4.457 4.048 1.00 80.88 641 SER A N 1
ATOM 5217 C CA . SER A 1 641 ? 4.800 5.840 4.082 1.00 80.88 641 SER A CA 1
ATOM 5218 C C . SER A 1 641 ? 4.049 6.721 3.086 1.00 80.88 641 SER A C 1
ATOM 5220 O O . SER A 1 641 ? 3.884 6.381 1.916 1.00 80.88 641 SER A O 1
ATOM 5222 N N . HIS A 1 642 ? 3.680 7.918 3.540 1.00 79.69 642 HIS A N 1
ATOM 5223 C CA . HIS A 1 642 ? 3.083 8.964 2.707 1.00 79.69 642 HIS A CA 1
ATOM 5224 C C . HIS A 1 642 ? 4.137 9.800 1.965 1.00 79.69 642 HIS A C 1
ATOM 5226 O O . HIS A 1 642 ? 3.803 10.839 1.389 1.00 79.69 642 HIS A O 1
ATOM 5232 N N . ARG A 1 643 ? 5.415 9.420 2.075 1.00 80.25 643 ARG A N 1
ATOM 5233 C CA . ARG A 1 643 ? 6.573 10.100 1.480 1.00 80.25 643 ARG A CA 1
ATOM 5234 C C . ARG A 1 643 ? 7.415 9.158 0.631 1.00 80.25 643 ARG A C 1
ATOM 5236 O O . ARG A 1 643 ? 8.614 9.360 0.481 1.00 80.25 643 ARG A O 1
ATOM 5243 N N . GLU A 1 644 ? 6.787 8.114 0.102 1.00 84.50 644 GLU A N 1
ATOM 5244 C CA . GLU A 1 644 ? 7.472 7.101 -0.682 1.00 84.50 644 GLU A CA 1
ATOM 5245 C C . GLU A 1 644 ? 7.306 7.349 -2.183 1.00 84.50 644 GLU A C 1
ATOM 5247 O O . GLU A 1 644 ? 6.244 7.088 -2.751 1.00 84.50 644 GLU A O 1
ATOM 5252 N N . TRP A 1 645 ? 8.355 7.865 -2.828 1.00 84.25 645 TRP A N 1
ATOM 5253 C CA . TRP A 1 645 ? 8.339 8.321 -4.223 1.00 84.25 645 TRP A CA 1
ATOM 5254 C C . TRP A 1 645 ? 7.830 7.267 -5.201 1.00 84.25 645 TRP A C 1
ATOM 5256 O O . TRP A 1 645 ? 7.125 7.607 -6.149 1.00 84.25 645 TRP A O 1
ATOM 5266 N N . LEU A 1 646 ? 8.110 5.986 -4.945 1.00 90.50 646 LEU A N 1
ATOM 5267 C CA . LEU A 1 646 ? 7.647 4.889 -5.796 1.00 90.50 646 LEU A CA 1
ATOM 5268 C C . LEU A 1 646 ? 6.111 4.764 -5.876 1.00 90.50 646 LEU A C 1
ATOM 5270 O O . LEU A 1 646 ? 5.610 4.133 -6.808 1.00 90.50 646 LEU A O 1
ATOM 5274 N N . ASN A 1 647 ? 5.348 5.380 -4.962 1.00 92.75 647 ASN A N 1
ATOM 5275 C CA . ASN A 1 647 ? 3.885 5.455 -5.067 1.00 92.75 647 ASN A CA 1
ATOM 5276 C C . ASN A 1 647 ? 3.436 6.229 -6.318 1.00 92.75 647 ASN A C 1
ATOM 5278 O O . ASN A 1 647 ? 2.417 5.886 -6.924 1.00 92.75 647 ASN A O 1
ATOM 5282 N N . ASP A 1 648 ? 4.202 7.243 -6.725 1.00 94.44 648 ASP A N 1
ATOM 5283 C CA . ASP A 1 648 ? 3.844 8.153 -7.814 1.00 94.44 648 ASP A CA 1
ATOM 5284 C C . ASP A 1 648 ? 4.245 7.630 -9.208 1.00 94.44 648 ASP A C 1
ATOM 5286 O O . ASP A 1 648 ? 3.776 8.158 -10.218 1.00 94.44 648 ASP A O 1
ATOM 5290 N N . THR A 1 649 ? 5.063 6.573 -9.280 1.00 95.06 649 THR A N 1
ATOM 5291 C CA . THR A 1 649 ? 5.691 6.088 -10.525 1.00 95.06 649 THR A CA 1
ATOM 5292 C C . THR A 1 649 ? 4.965 4.889 -11.144 1.00 95.06 649 THR A C 1
ATOM 5294 O O . THR A 1 649 ? 4.025 4.327 -10.578 1.00 95.06 649 THR A O 1
ATOM 5297 N N . CYS A 1 650 ? 5.409 4.434 -12.323 1.00 96.25 650 CYS A N 1
ATOM 5298 C CA . CYS A 1 650 ? 4.874 3.218 -12.949 1.00 96.25 650 CYS A CA 1
ATOM 5299 C C . CYS A 1 650 ? 5.108 1.941 -12.124 1.00 96.25 650 CYS A C 1
ATOM 5301 O O . CYS A 1 650 ? 4.357 0.975 -12.298 1.00 96.25 650 CYS A O 1
ATOM 5303 N N . PHE A 1 651 ? 6.080 1.930 -11.200 1.00 96.06 651 PHE A N 1
ATOM 5304 C CA . PHE A 1 651 ? 6.306 0.796 -10.300 1.00 96.06 651 PHE A CA 1
ATOM 5305 C C . PHE A 1 651 ? 5.035 0.424 -9.535 1.00 96.06 651 PHE A C 1
ATOM 5307 O O . PHE A 1 651 ? 4.678 -0.753 -9.515 1.00 96.06 651 PHE A O 1
ATOM 5314 N N . SER A 1 652 ? 4.317 1.403 -8.970 1.00 96.06 652 SER A N 1
ATOM 5315 C CA . SER A 1 652 ? 3.103 1.146 -8.184 1.00 96.06 652 SER A CA 1
ATOM 5316 C C . SER A 1 652 ? 2.020 0.453 -9.016 1.00 96.06 652 SER A C 1
ATOM 5318 O O . SER A 1 652 ? 1.411 -0.519 -8.569 1.00 96.06 652 SER A O 1
ATOM 5320 N N . SER A 1 653 ? 1.842 0.870 -10.274 1.00 97.25 653 SER A N 1
ATOM 5321 C CA . SER A 1 653 ? 0.894 0.238 -11.199 1.00 97.25 653 SER A CA 1
ATOM 5322 C C . SER A 1 653 ? 1.248 -1.222 -11.497 1.00 97.25 653 SER A C 1
ATOM 5324 O O . SER A 1 653 ? 0.382 -2.099 -11.454 1.00 97.25 653 SER A O 1
ATOM 5326 N N . CYS A 1 654 ? 2.533 -1.499 -11.724 1.00 97.25 654 CYS A N 1
ATOM 5327 C CA . CYS A 1 654 ? 3.034 -2.837 -12.010 1.00 97.25 654 CYS A CA 1
ATOM 5328 C C . CYS A 1 654 ? 2.985 -3.734 -10.762 1.00 97.25 654 CYS A C 1
ATOM 5330 O O . CYS A 1 654 ? 2.576 -4.892 -10.851 1.00 97.25 654 CYS A O 1
ATOM 5332 N N . TYR A 1 655 ? 3.302 -3.184 -9.584 1.00 97.50 655 TYR A N 1
ATOM 5333 C CA . TYR A 1 655 ? 3.159 -3.853 -8.290 1.00 97.50 655 TYR A CA 1
ATOM 5334 C C . TYR A 1 655 ? 1.711 -4.280 -8.037 1.00 97.50 655 TYR A C 1
ATOM 5336 O O . TYR A 1 655 ? 1.470 -5.432 -7.668 1.00 97.50 655 TYR A O 1
ATOM 5344 N N . ILE A 1 656 ? 0.744 -3.388 -8.281 1.00 97.88 656 ILE A N 1
ATOM 5345 C CA . ILE A 1 656 ? -0.683 -3.691 -8.125 1.00 97.88 656 ILE A CA 1
ATOM 5346 C C . ILE A 1 656 ? -1.107 -4.789 -9.099 1.00 97.88 656 ILE A C 1
ATOM 5348 O O . ILE A 1 656 ? -1.679 -5.790 -8.667 1.00 97.88 656 ILE A O 1
ATOM 5352 N N . VAL A 1 657 ? -0.809 -4.636 -10.396 1.00 98.00 657 VAL A N 1
ATOM 5353 C CA . VAL A 1 657 ? -1.175 -5.631 -11.418 1.00 98.00 657 VAL A CA 1
ATOM 5354 C C . VAL A 1 657 ? -0.611 -7.004 -11.072 1.00 98.00 657 VAL A C 1
ATOM 5356 O O . VAL A 1 657 ? -1.383 -7.960 -11.015 1.00 98.00 657 VAL A O 1
ATOM 5359 N N . ARG A 1 658 ? 0.693 -7.108 -10.788 1.00 96.88 658 ARG A N 1
ATOM 5360 C CA . ARG A 1 658 ? 1.341 -8.383 -10.450 1.00 96.88 658 ARG A CA 1
ATOM 5361 C C . ARG A 1 658 ? 0.672 -9.047 -9.250 1.00 96.88 658 ARG A C 1
ATOM 5363 O O . ARG A 1 658 ? 0.264 -10.203 -9.336 1.00 96.88 658 ARG A O 1
ATOM 5370 N N . ASN A 1 659 ? 0.514 -8.309 -8.150 1.00 97.00 659 ASN A N 1
ATOM 5371 C CA . ASN A 1 659 ? -0.057 -8.861 -6.923 1.00 97.00 659 ASN A CA 1
ATOM 5372 C C . ASN A 1 659 ? -1.525 -9.259 -7.090 1.00 97.00 659 ASN A C 1
ATOM 5374 O O . ASN A 1 659 ? -1.924 -10.302 -6.576 1.00 97.00 659 ASN A O 1
ATOM 5378 N N . MET A 1 660 ? -2.328 -8.479 -7.817 1.00 96.19 660 MET A N 1
ATOM 5379 C CA . MET A 1 660 ? -3.723 -8.840 -8.073 1.00 96.19 660 MET A CA 1
ATOM 5380 C C . MET A 1 660 ? -3.816 -10.058 -8.987 1.00 96.19 660 MET A C 1
ATOM 5382 O O . MET A 1 660 ? -4.545 -10.984 -8.666 1.00 96.19 660 MET A O 1
ATOM 5386 N N . VAL A 1 661 ? -3.038 -10.124 -10.068 1.00 95.12 661 VAL A N 1
ATOM 5387 C CA . VAL A 1 661 ? -3.010 -11.282 -10.978 1.00 95.12 661 VAL A CA 1
ATOM 5388 C C . VAL A 1 661 ? -2.607 -12.575 -10.252 1.00 95.12 661 VAL A C 1
ATOM 5390 O O . VAL A 1 661 ? -3.221 -13.617 -10.479 1.00 95.12 661 VAL A O 1
ATOM 5393 N N . GLN A 1 662 ? -1.644 -12.510 -9.330 1.00 94.06 662 GLN A N 1
ATOM 5394 C CA . GLN A 1 662 ? -1.178 -13.660 -8.545 1.00 94.06 662 GLN A CA 1
ATOM 5395 C C . GLN A 1 662 ? -2.149 -14.078 -7.423 1.00 94.06 662 GLN A C 1
ATOM 5397 O O . GLN A 1 662 ? -2.221 -15.258 -7.078 1.00 94.06 662 GLN A O 1
ATOM 5402 N N . ASN A 1 663 ? -2.884 -13.130 -6.827 1.00 95.19 663 ASN A N 1
ATOM 5403 C CA . ASN A 1 663 ? -3.621 -13.345 -5.572 1.00 95.19 663 ASN A CA 1
ATOM 5404 C C . ASN A 1 663 ? -5.134 -13.128 -5.667 1.00 95.19 663 ASN A C 1
ATOM 5406 O O . ASN A 1 663 ? -5.815 -13.174 -4.641 1.00 95.19 663 ASN A O 1
ATOM 5410 N N . HIS A 1 664 ? -5.677 -12.903 -6.866 1.00 92.75 664 HIS A N 1
ATOM 5411 C CA . HIS A 1 664 ? -7.068 -12.494 -7.072 1.00 92.75 664 HIS A CA 1
ATOM 5412 C C . HIS A 1 664 ? -8.078 -13.365 -6.293 1.00 92.75 664 HIS A C 1
ATOM 5414 O O . HIS A 1 664 ? -9.013 -12.845 -5.685 1.00 92.75 664 HIS A O 1
ATOM 5420 N N . ASN A 1 665 ? -7.871 -14.683 -6.215 1.00 92.62 665 ASN A N 1
ATOM 5421 C CA . ASN A 1 665 ? -8.757 -15.642 -5.544 1.00 92.62 665 ASN A CA 1
ATOM 5422 C C . ASN A 1 665 ? -8.410 -15.975 -4.082 1.00 92.62 665 ASN A C 1
ATOM 5424 O O . ASN A 1 665 ? -9.074 -16.832 -3.501 1.00 92.62 665 ASN A O 1
ATOM 5428 N N . LYS A 1 666 ? -7.412 -15.318 -3.482 1.00 95.06 666 LYS A N 1
ATOM 5429 C CA . LYS A 1 666 ? -6.944 -15.626 -2.118 1.00 95.06 666 LYS A CA 1
ATOM 5430 C C . LYS A 1 666 ? -7.604 -14.788 -1.016 1.00 95.06 666 LYS A C 1
ATOM 5432 O O . LYS A 1 666 ? -7.443 -15.111 0.156 1.00 95.06 666 LYS A O 1
ATOM 5437 N N . ALA A 1 667 ? -8.369 -13.757 -1.375 1.00 96.25 667 ALA A N 1
ATOM 5438 C CA . ALA A 1 667 ? -9.179 -12.965 -0.450 1.00 96.25 667 ALA A CA 1
ATOM 5439 C C . ALA A 1 667 ? -10.487 -12.492 -1.113 1.00 96.25 667 ALA A C 1
ATOM 5441 O O . ALA A 1 667 ? -10.581 -12.378 -2.339 1.00 96.25 667 ALA A O 1
ATOM 5442 N N . ALA A 1 668 ? -11.494 -12.178 -0.300 1.00 96.50 668 ALA A N 1
ATOM 5443 C CA . ALA A 1 668 ? -12.800 -11.678 -0.725 1.00 96.50 668 ALA A CA 1
ATOM 5444 C C . ALA A 1 668 ? -12.731 -10.242 -1.256 1.00 96.50 668 ALA A C 1
ATOM 5446 O O . ALA A 1 668 ? -13.551 -9.828 -2.083 1.00 96.50 668 ALA A O 1
ATOM 5447 N N . GLY A 1 669 ? -11.760 -9.466 -0.776 1.00 96.81 669 GLY A N 1
ATOM 5448 C CA . GLY A 1 669 ? -11.582 -8.094 -1.205 1.00 96.81 669 GLY A CA 1
ATOM 5449 C C . GLY A 1 669 ? -10.265 -7.477 -0.774 1.00 96.81 669 GLY A C 1
ATOM 5450 O O . GLY A 1 669 ? -9.734 -7.799 0.287 1.00 96.81 669 GLY A O 1
ATOM 5451 N N . PHE A 1 670 ? -9.792 -6.548 -1.599 1.00 97.12 670 PHE A N 1
ATOM 5452 C CA . PHE A 1 670 ? -8.594 -5.756 -1.358 1.00 97.12 670 PHE A CA 1
ATOM 5453 C C . PHE A 1 670 ? -8.945 -4.267 -1.391 1.00 97.12 670 PHE A C 1
ATOM 5455 O O . PHE A 1 670 ? -9.758 -3.841 -2.213 1.00 97.12 670 PHE A O 1
ATOM 5462 N N . CYS A 1 671 ? -8.336 -3.489 -0.501 1.00 96.94 671 CYS A N 1
ATOM 5463 C CA . CYS A 1 671 ? -8.483 -2.042 -0.409 1.00 96.94 671 CYS A CA 1
ATOM 5464 C C . CYS A 1 671 ? -7.114 -1.379 -0.539 1.00 96.94 671 CYS A C 1
ATOM 5466 O O . CYS A 1 671 ? -6.372 -1.319 0.443 1.00 96.94 671 CYS A O 1
ATOM 5468 N N . HIS A 1 672 ? -6.777 -0.868 -1.728 1.00 95.19 672 HIS A N 1
ATOM 5469 C CA . HIS A 1 672 ? -5.579 -0.032 -1.869 1.00 95.19 672 HIS A CA 1
ATOM 5470 C C . HIS A 1 672 ? -5.693 1.153 -0.920 1.00 95.19 672 HIS A C 1
ATOM 5472 O O . HIS A 1 672 ? -6.669 1.911 -0.985 1.00 95.19 672 HIS A O 1
ATOM 5478 N N . TRP A 1 673 ? -4.718 1.287 -0.030 1.00 92.31 673 TRP A N 1
ATOM 5479 C CA . TRP A 1 673 ? -4.625 2.449 0.833 1.00 92.31 673 TRP A CA 1
ATOM 5480 C C . TRP A 1 673 ? -3.701 3.456 0.139 1.00 92.31 673 TRP A C 1
ATOM 5482 O O . TRP A 1 673 ? -2.500 3.211 0.050 1.00 92.31 673 TRP A O 1
ATOM 5492 N N . CYS A 1 674 ? -4.230 4.536 -0.455 1.00 91.00 674 CYS A N 1
ATOM 5493 C CA . CYS A 1 674 ? -5.621 5.037 -0.400 1.00 91.00 674 CYS A CA 1
ATOM 5494 C C . CYS A 1 674 ? -6.105 5.657 -1.730 1.00 91.00 674 CYS A C 1
ATOM 5496 O O . CYS A 1 674 ? -5.423 5.609 -2.750 1.00 91.00 674 CYS A O 1
ATOM 5498 N N . LEU A 1 675 ? -7.322 6.213 -1.770 1.00 95.56 675 LEU A N 1
ATOM 5499 C CA . LEU A 1 675 ? -7.891 6.822 -2.979 1.00 95.56 675 LEU A CA 1
ATOM 5500 C C . LEU A 1 675 ? -7.143 8.098 -3.388 1.00 95.56 675 LEU A C 1
ATOM 5502 O O . LEU A 1 675 ? -6.983 8.341 -4.579 1.00 95.56 675 LEU A O 1
ATOM 5506 N N . THR A 1 676 ? -6.690 8.918 -2.439 1.00 95.44 676 THR A N 1
ATOM 5507 C CA . THR A 1 676 ? -6.130 10.246 -2.728 1.00 95.44 676 THR A CA 1
ATOM 5508 C C . THR A 1 676 ? -5.045 10.662 -1.741 1.00 95.44 676 THR A C 1
ATOM 5510 O O . THR A 1 676 ? -5.130 10.357 -0.556 1.00 95.44 676 THR A O 1
ATOM 5513 N N . ASP A 1 677 ? -4.076 11.441 -2.222 1.00 93.25 677 ASP A N 1
ATOM 5514 C CA . ASP A 1 677 ? -3.081 12.121 -1.381 1.00 93.25 677 ASP A CA 1
ATOM 5515 C C . ASP A 1 677 ? -3.680 13.225 -0.501 1.00 93.25 677 ASP A C 1
ATOM 5517 O O . ASP A 1 677 ? -3.001 13.760 0.373 1.00 93.25 677 ASP A O 1
ATOM 5521 N N . LEU A 1 678 ? -4.940 13.612 -0.727 1.00 89.81 678 LEU A N 1
ATOM 5522 C CA . LEU A 1 678 ? -5.628 14.576 0.123 1.00 89.81 678 LEU A CA 1
ATOM 5523 C C . LEU A 1 678 ? -6.095 13.900 1.423 1.00 89.81 678 LEU A C 1
ATOM 5525 O O . LEU A 1 678 ? -7.276 13.598 1.577 1.00 89.81 678 LEU A O 1
ATOM 5529 N N . HIS A 1 679 ? -5.165 13.672 2.350 1.00 82.81 679 HIS A N 1
ATOM 5530 C CA . HIS A 1 679 ? -5.432 13.080 3.664 1.00 82.81 679 HIS A CA 1
ATOM 5531 C C . HIS A 1 679 ? -4.872 13.944 4.807 1.00 82.81 679 HIS A C 1
ATOM 5533 O O . HIS A 1 679 ? -3.865 14.635 4.659 1.00 82.81 679 HIS A O 1
ATOM 5539 N N . GLN A 1 680 ? -5.509 13.896 5.980 1.00 79.50 680 GLN A N 1
ATOM 5540 C CA . GLN A 1 680 ? -5.210 14.786 7.119 1.00 79.50 680 GLN A CA 1
ATOM 5541 C C . GLN A 1 680 ? -4.351 14.149 8.228 1.00 79.50 680 GLN A C 1
ATOM 5543 O O . GLN A 1 680 ? -4.225 14.701 9.323 1.00 79.50 680 GLN A O 1
ATOM 5548 N N . GLU A 1 681 ? -3.755 12.987 7.964 1.00 80.00 681 GLU A N 1
ATOM 5549 C CA . GLU A 1 681 ? -2.902 12.274 8.926 1.00 80.00 681 GLU A CA 1
ATOM 5550 C C . GLU A 1 681 ? -1.566 12.995 9.193 1.00 80.00 681 GLU A C 1
ATOM 5552 O O . GLU A 1 681 ? -1.111 13.060 10.337 1.00 80.00 681 GLU A O 1
ATOM 5557 N N . LEU A 1 682 ? -0.980 13.617 8.163 1.00 79.00 682 LEU A N 1
ATOM 5558 C CA . LEU A 1 682 ? 0.306 14.324 8.211 1.00 79.00 682 LEU A CA 1
ATOM 5559 C C . LEU A 1 682 ? 0.187 15.744 7.652 1.00 79.00 682 LEU A C 1
ATOM 5561 O O . LEU A 1 682 ? -0.758 16.027 6.913 1.00 79.00 682 LEU A O 1
ATOM 5565 N N . PRO A 1 683 ? 1.160 16.635 7.930 1.00 78.00 683 PRO A N 1
ATOM 5566 C CA . PRO A 1 683 ? 1.240 17.919 7.244 1.00 78.00 683 PRO A CA 1
ATOM 5567 C C . PRO A 1 683 ? 1.266 17.725 5.723 1.00 78.00 683 PRO A C 1
ATOM 5569 O O . PRO A 1 683 ? 2.047 16.922 5.211 1.00 78.00 683 PRO A O 1
ATOM 5572 N N . MET A 1 684 ? 0.421 18.457 4.997 1.00 79.88 684 MET A N 1
ATOM 5573 C CA . MET A 1 684 ? 0.376 18.395 3.535 1.00 79.88 684 MET A CA 1
ATOM 5574 C C . MET A 1 684 ? 1.685 18.935 2.933 1.00 79.88 684 MET A C 1
ATOM 5576 O O . MET A 1 684 ? 2.060 20.067 3.248 1.00 79.88 684 MET A O 1
ATOM 5580 N N . PRO A 1 685 ? 2.375 18.180 2.059 1.00 78.50 685 PRO A N 1
ATOM 5581 C CA . PRO A 1 685 ? 3.563 18.672 1.363 1.00 78.50 685 PRO A CA 1
ATOM 5582 C C . PRO A 1 685 ? 3.249 19.827 0.420 1.00 78.50 685 PRO A C 1
ATOM 5584 O O . PRO A 1 685 ? 2.140 19.918 -0.105 1.00 78.50 685 PRO A O 1
ATOM 5587 N N . HIS A 1 686 ? 4.245 20.670 0.145 1.00 78.62 686 HIS A N 1
ATOM 5588 C CA . HIS A 1 686 ? 4.130 21.703 -0.886 1.00 78.62 686 HIS A CA 1
ATOM 5589 C C . HIS A 1 686 ? 4.063 21.094 -2.291 1.00 78.62 686 HIS A C 1
ATOM 5591 O O . HIS A 1 686 ? 3.171 21.460 -3.053 1.00 78.62 686 HIS A O 1
ATOM 5597 N N . ALA A 1 687 ? 4.929 20.121 -2.588 1.00 82.75 687 ALA A N 1
ATOM 5598 C CA . ALA A 1 687 ? 5.040 19.506 -3.906 1.00 82.75 687 ALA A CA 1
ATOM 5599 C C . ALA A 1 687 ? 3.773 18.733 -4.324 1.00 82.75 687 ALA A C 1
ATOM 5601 O O . ALA A 1 687 ? 3.120 18.069 -3.512 1.00 82.75 687 ALA A O 1
ATOM 5602 N N . LEU A 1 688 ? 3.436 18.816 -5.617 1.00 87.31 688 LEU A N 1
ATOM 5603 C CA . LEU A 1 688 ? 2.288 18.125 -6.212 1.00 87.31 688 LEU A CA 1
ATOM 5604 C C . LEU A 1 688 ? 2.404 16.602 -6.085 1.00 87.31 688 LEU A C 1
ATOM 5606 O O . LEU A 1 688 ? 1.446 15.957 -5.660 1.00 87.31 688 LEU A O 1
ATOM 5610 N N . PHE A 1 689 ? 3.573 16.071 -6.440 1.00 90.12 689 PHE A N 1
ATOM 5611 C CA . PHE A 1 689 ? 3.990 14.700 -6.175 1.00 90.12 689 PHE A CA 1
ATOM 5612 C C . PHE A 1 689 ? 4.967 14.707 -5.011 1.00 90.12 689 PHE A C 1
ATOM 5614 O O . PHE A 1 689 ? 5.790 15.613 -4.885 1.00 90.12 689 PHE A O 1
ATOM 5621 N N . HIS A 1 690 ? 4.826 13.732 -4.129 1.00 85.12 690 HIS A N 1
ATOM 5622 C CA . HIS A 1 690 ? 5.539 13.699 -2.853 1.00 85.12 690 HIS A CA 1
ATOM 5623 C C . HIS A 1 690 ? 5.565 12.292 -2.251 1.00 85.12 690 HIS A C 1
ATOM 5625 O O . HIS A 1 690 ? 5.779 12.151 -1.050 1.00 85.12 690 HIS A O 1
ATOM 5631 N N . GLY A 1 691 ? 5.281 11.263 -3.052 1.00 87.44 691 GLY A N 1
ATOM 5632 C CA . GLY A 1 691 ? 5.224 9.877 -2.613 1.00 87.44 691 GLY A CA 1
ATOM 5633 C C . GLY A 1 691 ? 3.977 9.510 -1.811 1.00 87.44 691 GLY A C 1
ATOM 5634 O O . GLY A 1 691 ? 4.025 8.604 -0.977 1.00 87.44 691 GLY A O 1
ATOM 5635 N N . GLY A 1 692 ? 2.870 10.227 -2.019 1.00 89.25 692 GLY A N 1
ATOM 5636 C CA . GLY A 1 692 ? 1.615 9.978 -1.313 1.00 89.25 692 GLY A CA 1
ATOM 5637 C C . GLY A 1 692 ? 0.950 8.659 -1.729 1.00 89.25 692 GLY A C 1
ATOM 5638 O O . GLY A 1 692 ? 1.099 8.189 -2.855 1.00 89.25 692 GLY A O 1
ATOM 5639 N N . LEU A 1 693 ? 0.183 8.063 -0.816 1.00 90.56 693 LEU A N 1
ATOM 5640 C CA . LEU A 1 693 ? -0.437 6.738 -0.975 1.00 90.56 693 LEU A CA 1
ATOM 5641 C C . LEU A 1 693 ? -1.581 6.686 -2.012 1.00 90.56 693 LEU A C 1
ATOM 5643 O O . LEU A 1 693 ? -2.072 5.604 -2.348 1.00 90.56 693 LEU A O 1
ATOM 5647 N N . GLY A 1 694 ? -2.050 7.844 -2.481 1.00 94.81 694 GLY A N 1
ATOM 5648 C CA . GLY A 1 694 ? -3.271 7.992 -3.260 1.00 94.81 694 GLY A CA 1
ATOM 5649 C C . GLY A 1 694 ? -3.212 7.399 -4.666 1.00 94.81 694 GLY A C 1
ATOM 5650 O O . GLY A 1 694 ? -2.215 7.539 -5.368 1.00 94.81 694 GLY A O 1
ATOM 5651 N N . LEU A 1 695 ? -4.333 6.854 -5.149 1.00 97.00 695 LEU A N 1
ATOM 5652 C CA . LEU A 1 695 ? -4.561 6.628 -6.587 1.00 97.00 695 LEU A CA 1
ATOM 5653 C C . LEU A 1 695 ? -4.646 7.950 -7.369 1.00 97.00 695 LEU A C 1
ATOM 5655 O O . LEU A 1 695 ? -4.349 7.994 -8.563 1.00 97.00 695 LEU A O 1
ATOM 5659 N N . PHE A 1 696 ? -5.043 9.026 -6.694 1.00 96.81 696 PHE A N 1
ATOM 5660 C CA . PHE A 1 696 ? -5.043 10.391 -7.203 1.00 96.81 696 PHE A CA 1
ATOM 5661 C C . PHE A 1 696 ? -4.102 11.280 -6.389 1.00 96.81 696 PHE A C 1
ATOM 5663 O O . PHE A 1 696 ? -4.003 11.140 -5.169 1.00 96.81 696 PHE A O 1
ATOM 5670 N N . THR A 1 697 ? -3.492 12.267 -7.044 1.00 94.38 697 THR A N 1
ATOM 5671 C CA . THR A 1 697 ? -2.854 13.385 -6.336 1.00 94.38 697 THR A CA 1
ATOM 5672 C C . THR A 1 697 ? -3.893 14.237 -5.601 1.00 94.38 697 THR A C 1
ATOM 5674 O O . THR A 1 697 ? -5.101 14.127 -5.843 1.00 94.38 697 THR A O 1
ATOM 5677 N N . ARG A 1 698 ? -3.436 15.165 -4.750 1.00 89.38 698 ARG A N 1
ATOM 5678 C CA . ARG A 1 698 ? -4.312 16.102 -4.017 1.00 89.38 698 ARG A CA 1
ATOM 5679 C C . ARG A 1 698 ? -5.235 16.944 -4.915 1.00 89.38 698 ARG A C 1
ATOM 5681 O O . ARG A 1 698 ? -6.298 17.364 -4.473 1.00 89.38 698 ARG A O 1
ATOM 5688 N N . ASN A 1 699 ? -4.837 17.161 -6.172 1.00 89.31 699 ASN A N 1
ATOM 5689 C CA . ASN A 1 699 ? -5.571 17.954 -7.165 1.00 89.31 699 ASN A CA 1
ATOM 5690 C C . ASN A 1 699 ? -6.379 17.077 -8.146 1.00 89.31 699 ASN A C 1
ATOM 5692 O O . ASN A 1 699 ? -6.835 17.560 -9.182 1.00 89.31 699 ASN A O 1
ATOM 5696 N N . GLY A 1 700 ? -6.544 15.780 -7.862 1.00 92.81 700 GLY A N 1
ATOM 5697 C CA . GLY A 1 700 ? -7.367 14.881 -8.678 1.00 92.81 700 GLY A CA 1
ATOM 5698 C C . GLY A 1 700 ? -6.725 14.446 -9.998 1.00 92.81 700 GLY A C 1
ATOM 5699 O O . GLY A 1 700 ? -7.441 14.132 -10.958 1.00 92.81 700 GLY A O 1
ATOM 5700 N N . ILE A 1 701 ? -5.389 14.427 -10.072 1.00 95.12 701 ILE A N 1
ATOM 5701 C CA . ILE A 1 701 ? -4.659 13.839 -11.204 1.00 95.12 701 ILE A CA 1
ATOM 5702 C C . ILE A 1 701 ? -4.509 12.334 -10.938 1.00 95.12 701 ILE A C 1
ATOM 5704 O O . ILE A 1 701 ? -3.940 11.975 -9.906 1.00 95.12 701 ILE A O 1
ATOM 5708 N N . PRO A 1 702 ? -5.016 11.448 -11.816 1.00 96.75 702 PRO A N 1
ATOM 5709 C CA . PRO A 1 702 ? -4.875 10.005 -11.638 1.00 96.75 702 PRO A CA 1
ATOM 5710 C C . PRO A 1 702 ? -3.414 9.586 -11.818 1.00 96.75 702 PRO A C 1
ATOM 5712 O O . PRO A 1 702 ? -2.790 9.939 -12.817 1.00 96.75 702 PRO A O 1
ATOM 5715 N N . LYS A 1 703 ? -2.873 8.829 -10.864 1.00 97.31 703 LYS A N 1
ATOM 5716 C CA . LYS A 1 703 ? -1.514 8.266 -10.914 1.00 97.31 703 LYS A CA 1
ATOM 5717 C C . LYS A 1 703 ? -1.490 6.958 -11.717 1.00 97.31 703 LYS A C 1
ATOM 5719 O O . LYS A 1 703 ? -2.558 6.386 -11.956 1.00 97.31 703 LYS A O 1
ATOM 5724 N N . PRO A 1 704 ? -0.316 6.405 -12.079 1.00 97.50 704 PRO A N 1
ATOM 5725 C CA . PRO A 1 704 ? -0.239 5.109 -12.761 1.00 97.50 704 PRO A CA 1
ATOM 5726 C C . PRO A 1 704 ? -1.006 3.997 -12.024 1.00 97.50 704 PRO A C 1
ATOM 5728 O O . PRO A 1 704 ? -1.707 3.201 -12.651 1.00 97.50 704 PRO A O 1
ATOM 5731 N N . ALA A 1 705 ? -0.947 3.987 -10.686 1.00 96.94 705 ALA A N 1
ATOM 5732 C CA . ALA A 1 705 ? -1.694 3.064 -9.829 1.00 96.94 705 ALA A CA 1
ATOM 5733 C C . ALA A 1 705 ? -3.211 3.056 -10.100 1.00 96.94 705 ALA A C 1
ATOM 5735 O O . ALA A 1 705 ? -3.830 1.995 -10.070 1.00 96.94 705 ALA A O 1
ATOM 5736 N N . TYR A 1 706 ? -3.821 4.205 -10.417 1.00 97.88 706 TYR A N 1
ATOM 5737 C CA . TYR A 1 706 ? -5.250 4.289 -10.742 1.00 97.88 706 TYR A CA 1
ATOM 5738 C C . TYR A 1 706 ? -5.608 3.430 -11.958 1.00 97.88 706 TYR A C 1
ATOM 5740 O O . TYR A 1 706 ? -6.588 2.684 -11.957 1.00 97.88 706 TYR A O 1
ATOM 5748 N N . PHE A 1 707 ? -4.786 3.494 -13.001 1.00 97.31 707 PHE A N 1
ATOM 5749 C CA . PHE A 1 707 ? -5.048 2.780 -14.243 1.00 97.31 707 PHE A CA 1
ATOM 5750 C C . PHE A 1 707 ? -4.728 1.285 -14.164 1.00 97.31 707 PHE A C 1
ATOM 5752 O O . PHE A 1 707 ? -5.273 0.523 -14.961 1.00 97.31 707 PHE A O 1
ATOM 5759 N N . ALA A 1 708 ? -3.940 0.837 -13.179 1.00 97.69 708 ALA A N 1
ATOM 5760 C CA . ALA A 1 708 ? -3.837 -0.589 -12.866 1.00 97.69 708 ALA A CA 1
ATOM 5761 C C . ALA A 1 708 ? -5.227 -1.184 -12.580 1.00 97.69 708 ALA A C 1
ATOM 5763 O O . ALA A 1 708 ? -5.571 -2.240 -13.112 1.00 97.69 708 ALA A O 1
ATOM 5764 N N . TYR A 1 709 ? -6.071 -0.466 -11.829 1.00 97.69 709 TYR A N 1
ATOM 5765 C CA . TYR A 1 709 ? -7.454 -0.870 -11.573 1.00 97.69 709 TYR A CA 1
ATOM 5766 C C . TYR A 1 709 ? -8.333 -0.817 -12.835 1.00 97.69 709 TYR A C 1
ATOM 5768 O O . TYR A 1 709 ? -9.114 -1.744 -13.046 1.00 97.69 709 TYR A O 1
ATOM 5776 N N . ASP A 1 710 ? -8.190 0.197 -13.706 1.00 95.06 710 ASP A N 1
ATOM 5777 C CA . ASP A 1 710 ? -8.886 0.228 -15.015 1.00 95.06 710 ASP A CA 1
ATOM 5778 C C . ASP A 1 710 ? -8.508 -0.986 -15.878 1.00 95.06 710 ASP A C 1
ATOM 5780 O O . ASP A 1 710 ? -9.378 -1.606 -16.490 1.00 95.06 710 ASP A O 1
ATOM 5784 N N . PHE A 1 711 ? -7.228 -1.367 -15.910 1.00 97.69 711 PHE A N 1
ATOM 5785 C CA . PHE A 1 711 ? -6.752 -2.492 -16.718 1.00 97.69 711 PHE A CA 1
ATOM 5786 C C . PHE A 1 711 ? -7.266 -3.827 -16.170 1.00 97.69 711 PHE A C 1
ATOM 5788 O O . PHE A 1 711 ? -7.796 -4.634 -16.935 1.00 97.69 711 PHE A O 1
ATOM 5795 N N . LEU A 1 712 ? -7.198 -4.035 -14.851 1.00 97.69 712 LEU A N 1
ATOM 5796 C CA . LEU A 1 712 ? -7.749 -5.222 -14.184 1.00 97.69 712 LEU A CA 1
ATOM 5797 C C . LEU A 1 712 ? -9.271 -5.350 -14.386 1.00 97.69 712 LEU A C 1
ATOM 5799 O O . LEU A 1 712 ? -9.786 -6.458 -14.539 1.00 97.69 712 LEU A O 1
ATOM 5803 N N . ASN A 1 713 ? -9.999 -4.228 -14.447 1.00 95.81 713 ASN A N 1
ATOM 5804 C CA . ASN A 1 713 ? -11.451 -4.196 -14.677 1.00 95.81 713 ASN A CA 1
ATOM 5805 C C . ASN A 1 713 ? -11.868 -4.586 -16.101 1.00 95.81 713 ASN A C 1
ATOM 5807 O O . ASN A 1 713 ? -13.044 -4.846 -16.349 1.00 95.81 713 ASN A O 1
ATOM 5811 N N . ARG A 1 714 ? -10.917 -4.641 -17.038 1.00 95.94 714 ARG A N 1
ATOM 5812 C CA . ARG A 1 714 ? -11.146 -5.022 -18.440 1.00 95.94 714 ARG A CA 1
ATOM 5813 C C . ARG A 1 714 ? -10.795 -6.481 -18.737 1.00 95.94 714 ARG A C 1
ATOM 5815 O O . ARG A 1 714 ? -11.008 -6.919 -19.867 1.00 95.94 714 ARG A O 1
ATOM 5822 N N . LEU A 1 715 ? -10.266 -7.214 -17.756 1.00 96.69 715 LEU A N 1
ATOM 5823 C CA . LEU A 1 715 ? -10.095 -8.661 -17.852 1.00 96.69 715 LEU A CA 1
ATOM 5824 C C . LEU A 1 715 ? -11.456 -9.368 -17.893 1.00 96.69 715 LEU A C 1
ATOM 5826 O O . LEU A 1 715 ? -12.463 -8.871 -17.384 1.00 96.69 715 LEU A O 1
ATOM 5830 N N . LEU A 1 716 ? -11.479 -10.531 -18.534 1.00 96.06 716 LEU A N 1
ATOM 5831 C CA . LEU A 1 716 ? -12.683 -11.293 -18.850 1.00 96.06 716 LEU A CA 1
ATOM 5832 C C . LEU A 1 716 ? -12.846 -12.502 -17.907 1.00 96.06 716 LEU A C 1
ATOM 5834 O O . LEU A 1 716 ? -11.895 -12.877 -17.223 1.00 96.06 716 LEU A O 1
ATOM 5838 N N . PRO A 1 717 ? -14.042 -13.117 -17.822 1.00 94.06 717 PRO A N 1
ATOM 5839 C CA . PRO A 1 717 ? -14.352 -14.082 -16.764 1.00 94.06 717 PRO A CA 1
ATOM 5840 C C . PRO A 1 717 ? -13.541 -15.386 -16.784 1.00 94.06 717 PRO A C 1
ATOM 5842 O O . PRO A 1 717 ? -13.319 -15.965 -15.720 1.00 94.06 717 PRO A O 1
ATOM 5845 N N . GLU A 1 718 ? -13.132 -15.885 -17.951 1.00 94.12 718 GLU A N 1
ATOM 5846 C CA . GLU A 1 718 ? -12.391 -17.149 -18.070 1.00 94.12 718 GLU A CA 1
ATOM 5847 C C . GLU A 1 718 ? -10.889 -16.887 -18.167 1.00 94.12 718 GLU A C 1
ATOM 5849 O O . GLU A 1 718 ? -10.474 -16.079 -18.991 1.00 94.12 718 GLU A O 1
ATOM 5854 N N . ILE A 1 719 ? -10.070 -17.572 -17.365 1.00 94.81 719 ILE A N 1
ATOM 5855 C CA . ILE A 1 719 ? -8.605 -17.474 -17.435 1.00 94.81 719 ILE A CA 1
ATOM 5856 C C . ILE A 1 719 ? -8.085 -18.591 -18.343 1.00 94.81 719 ILE A C 1
ATOM 5858 O O . ILE A 1 719 ? -8.300 -19.774 -18.069 1.00 94.81 719 ILE A O 1
ATOM 5862 N N . LEU A 1 720 ? -7.372 -18.209 -19.402 1.00 93.94 720 LEU A N 1
ATOM 5863 C CA . LEU A 1 720 ? -6.670 -19.131 -20.300 1.00 93.94 720 LEU A CA 1
ATOM 5864 C C . LEU A 1 720 ? -5.240 -19.388 -19.819 1.00 93.94 720 LEU A C 1
ATOM 5866 O O . LEU A 1 720 ? -4.767 -20.522 -19.818 1.00 93.94 720 LEU A O 1
ATOM 5870 N N . TYR A 1 721 ? -4.565 -18.324 -19.384 1.00 93.88 721 TYR A N 1
ATOM 5871 C CA . TYR A 1 721 ? -3.197 -18.363 -18.886 1.00 93.88 721 TYR A CA 1
ATOM 5872 C C . TYR A 1 721 ? -3.027 -17.349 -17.760 1.00 93.88 721 TYR A C 1
ATOM 5874 O O . TYR A 1 721 ? -3.514 -16.224 -17.856 1.00 93.88 721 TYR A O 1
ATOM 5882 N N . ASN A 1 722 ? -2.317 -17.736 -16.706 1.00 92.19 722 ASN A N 1
ATOM 5883 C CA . ASN A 1 722 ? -1.923 -16.838 -15.633 1.00 92.19 722 ASN A CA 1
ATOM 5884 C C . ASN A 1 722 ? -0.537 -17.253 -15.130 1.00 92.19 722 ASN A C 1
ATOM 5886 O O . ASN A 1 722 ? -0.384 -18.328 -14.552 1.00 92.19 722 ASN A O 1
ATOM 5890 N N . GLY A 1 723 ? 0.467 -16.425 -15.395 1.00 89.75 723 GLY A N 1
ATOM 5891 C CA . GLY A 1 723 ? 1.850 -16.670 -15.007 1.00 89.75 723 GLY A CA 1
ATOM 5892 C C . GLY A 1 723 ? 2.659 -15.379 -14.993 1.00 89.75 723 GLY A C 1
ATOM 5893 O O . GLY A 1 723 ? 2.162 -14.312 -15.354 1.00 89.75 723 GLY A O 1
ATOM 5894 N N . GLU A 1 724 ? 3.922 -15.467 -14.577 1.00 90.00 724 GLU A N 1
ATOM 5895 C CA . GLU A 1 724 ? 4.719 -14.262 -14.357 1.00 90.00 724 GLU A CA 1
ATOM 5896 C C . GLU A 1 724 ? 4.878 -13.432 -15.640 1.00 90.00 724 GLU A C 1
ATOM 5898 O O . GLU A 1 724 ? 5.403 -13.891 -16.656 1.00 90.00 724 GLU A O 1
ATOM 5903 N N . GLY A 1 725 ? 4.417 -12.184 -15.572 1.00 94.00 725 GLY A N 1
ATOM 5904 C CA . GLY A 1 725 ? 4.441 -11.205 -16.655 1.00 94.00 725 GLY A CA 1
ATOM 5905 C C . GLY A 1 725 ? 3.264 -11.271 -17.633 1.00 94.00 725 GLY A C 1
ATOM 5906 O O . GLY A 1 725 ? 3.200 -10.426 -18.529 1.00 94.00 725 GLY A O 1
ATOM 5907 N N . CYS A 1 726 ? 2.335 -12.230 -17.506 1.00 96.12 726 CYS A N 1
ATOM 5908 C CA . CYS A 1 726 ? 1.216 -12.375 -18.442 1.00 96.12 726 CYS A CA 1
ATOM 5909 C C . CYS A 1 726 ? -0.032 -13.033 -17.821 1.00 96.12 726 CYS A C 1
ATOM 5911 O O . CYS A 1 726 ? 0.019 -14.138 -17.286 1.00 96.12 726 CYS A O 1
ATOM 5913 N N . CYS A 1 727 ? -1.184 -12.384 -17.992 1.00 96.38 727 CYS A N 1
ATOM 5914 C CA . CYS A 1 727 ? -2.507 -12.936 -17.717 1.00 96.38 727 CYS A CA 1
ATOM 5915 C C . CYS A 1 727 ? -3.385 -12.821 -18.968 1.00 96.38 727 CYS A C 1
ATOM 5917 O O . CYS A 1 727 ? -3.550 -11.734 -19.522 1.00 96.38 727 CYS A O 1
ATOM 5919 N N . ILE A 1 728 ? -3.951 -13.939 -19.418 1.00 96.75 728 ILE A N 1
ATOM 5920 C CA . ILE A 1 728 ? -4.822 -14.016 -20.591 1.00 96.75 728 ILE A CA 1
ATOM 5921 C C . ILE A 1 728 ? -6.190 -14.496 -20.145 1.00 96.75 728 ILE A C 1
ATOM 5923 O O . ILE A 1 728 ? -6.336 -15.581 -19.579 1.00 96.75 728 ILE A O 1
ATOM 5927 N N . THR A 1 729 ? -7.198 -13.696 -20.461 1.00 96.75 729 THR A N 1
ATOM 5928 C CA . THR A 1 729 ? -8.594 -13.971 -20.146 1.00 96.75 729 THR A CA 1
ATOM 5929 C C . THR A 1 729 ? -9.478 -13.896 -21.382 1.00 96.75 729 THR A C 1
ATOM 5931 O O . THR A 1 729 ? -9.115 -13.275 -22.386 1.00 96.75 729 THR A O 1
ATOM 5934 N N . ARG A 1 730 ? -10.646 -14.536 -21.317 1.00 94.94 730 ARG A N 1
ATOM 5935 C CA . ARG A 1 730 ? -11.563 -14.690 -22.446 1.00 94.94 730 ARG A CA 1
ATOM 5936 C C . ARG A 1 730 ? -13.036 -14.595 -22.044 1.00 94.94 730 ARG A C 1
ATOM 5938 O O . ARG A 1 730 ? -13.427 -14.958 -20.935 1.00 94.94 730 ARG A O 1
ATOM 5945 N N . ASP A 1 731 ? -13.841 -14.136 -22.997 1.00 93.44 731 ASP A N 1
ATOM 5946 C CA . ASP A 1 731 ? -15.283 -14.366 -23.096 1.00 93.44 731 ASP A CA 1
ATOM 5947 C C . ASP A 1 731 ? -15.629 -14.657 -24.568 1.00 93.44 731 ASP A C 1
ATOM 5949 O O . ASP A 1 731 ? -15.655 -13.751 -25.404 1.00 93.44 731 ASP A O 1
ATOM 5953 N N . LYS A 1 732 ? -15.859 -15.932 -24.913 1.00 89.62 732 LYS A N 1
ATOM 5954 C CA . LYS A 1 732 ? -16.075 -16.390 -26.303 1.00 89.62 732 LYS A CA 1
ATOM 5955 C C . LYS A 1 732 ? -14.914 -15.983 -27.232 1.00 89.62 732 LYS A C 1
ATOM 5957 O O . LYS A 1 732 ? -13.772 -16.303 -26.942 1.00 89.62 732 LYS A O 1
ATOM 5962 N N . ASP A 1 733 ? -15.191 -15.278 -28.331 1.00 89.56 733 ASP A N 1
ATOM 5963 C CA . ASP A 1 733 ? -14.195 -14.793 -29.302 1.00 89.56 733 ASP A CA 1
ATOM 5964 C C . ASP A 1 733 ? -13.581 -13.425 -28.910 1.00 89.56 733 ASP A C 1
ATOM 5966 O O . ASP A 1 733 ? -12.973 -12.743 -29.741 1.00 89.56 733 ASP A O 1
ATOM 5970 N N . HIS A 1 734 ? -13.768 -12.986 -27.661 1.00 94.75 734 HIS A N 1
ATOM 5971 C CA . HIS A 1 734 ? -13.162 -11.780 -27.101 1.00 94.75 734 HIS A CA 1
ATOM 5972 C C . HIS A 1 734 ? -12.080 -12.173 -26.098 1.00 94.75 734 HIS A C 1
ATOM 5974 O O . HIS A 1 734 ? -12.334 -12.937 -25.168 1.00 94.75 734 HIS A O 1
ATOM 5980 N N . PHE A 1 735 ? -10.883 -11.620 -26.274 1.00 96.94 735 PHE A N 1
ATOM 5981 C CA . PHE A 1 735 ? -9.725 -11.893 -25.429 1.00 96.94 735 PHE A CA 1
ATOM 5982 C C . PHE A 1 735 ? -9.212 -10.602 -24.803 1.00 96.94 735 PHE A C 1
ATOM 5984 O O . PHE A 1 735 ? -9.211 -9.552 -25.452 1.00 96.94 735 PHE A O 1
ATOM 5991 N N . ALA A 1 736 ? -8.733 -10.696 -23.568 1.00 97.88 736 ALA A N 1
ATOM 5992 C CA . ALA A 1 736 ? -8.008 -9.643 -22.874 1.00 97.88 736 ALA A CA 1
ATOM 5993 C C . ALA A 1 736 ? -6.690 -10.213 -22.335 1.00 97.88 736 ALA A C 1
ATOM 5995 O O . ALA A 1 736 ? -6.683 -11.153 -21.542 1.00 97.88 736 ALA A O 1
ATOM 5996 N N . ILE A 1 737 ? -5.581 -9.646 -22.795 1.00 98.25 737 ILE A N 1
ATOM 5997 C CA . ILE A 1 737 ? -4.207 -10.048 -22.498 1.00 98.25 737 ILE A CA 1
ATOM 5998 C C . ILE A 1 737 ? -3.566 -8.899 -21.725 1.00 98.25 737 ILE A C 1
ATOM 6000 O O . ILE A 1 737 ? -3.320 -7.831 -22.289 1.00 98.25 737 ILE A O 1
ATOM 6004 N N . LEU A 1 738 ? -3.294 -9.114 -20.446 1.00 98.50 738 LEU A N 1
ATOM 6005 C CA . LEU A 1 738 ? -2.579 -8.183 -19.585 1.00 98.50 738 LEU A CA 1
ATOM 6006 C C . LEU A 1 738 ? -1.130 -8.644 -19.441 1.00 98.50 738 LEU A C 1
ATOM 6008 O O . LEU A 1 738 ? -0.861 -9.729 -18.933 1.00 98.50 738 LEU A O 1
ATOM 6012 N N . LEU A 1 739 ? -0.203 -7.815 -19.901 1.00 98.50 739 LEU A N 1
ATOM 6013 C CA . LEU A 1 739 ? 1.237 -8.023 -19.820 1.00 98.50 739 LEU A CA 1
ATOM 6014 C C . LEU A 1 739 ? 1.835 -7.032 -18.827 1.00 98.50 739 LEU A C 1
ATOM 6016 O O . LEU A 1 739 ? 1.382 -5.887 -18.750 1.00 98.50 739 LEU A O 1
ATOM 6020 N N . TYR A 1 740 ? 2.858 -7.457 -18.094 1.00 98.12 740 TYR A N 1
ATOM 6021 C CA . TYR A 1 740 ? 3.573 -6.587 -17.167 1.00 98.12 740 TYR A CA 1
ATOM 6022 C C . TYR A 1 740 ? 5.058 -6.952 -17.066 1.00 98.12 740 TYR A C 1
ATOM 6024 O O . TYR A 1 740 ? 5.432 -8.123 -17.159 1.00 98.12 740 TYR A O 1
ATOM 6032 N N . ASN A 1 741 ? 5.912 -5.948 -16.865 1.00 97.12 741 ASN A N 1
ATOM 6033 C CA . ASN A 1 741 ? 7.351 -6.129 -16.664 1.00 97.12 741 ASN A CA 1
ATOM 6034 C C . ASN A 1 741 ? 7.755 -5.678 -15.255 1.00 97.12 741 ASN A C 1
ATOM 6036 O O . ASN A 1 741 ? 8.127 -4.525 -15.031 1.00 97.12 741 ASN A O 1
ATOM 6040 N N . TYR A 1 742 ? 7.611 -6.575 -14.283 1.00 95.50 742 TYR A N 1
ATOM 6041 C CA . TYR A 1 742 ? 7.860 -6.261 -12.882 1.00 95.50 742 TYR A CA 1
ATOM 6042 C C . TYR A 1 742 ? 9.329 -6.445 -12.497 1.00 95.50 742 TYR A C 1
ATOM 6044 O O . TYR A 1 742 ? 9.911 -7.502 -12.731 1.00 95.50 742 TYR A O 1
ATOM 6052 N N . TYR A 1 743 ? 9.882 -5.435 -11.826 1.00 91.00 743 TYR A N 1
ATOM 6053 C CA . TYR A 1 743 ? 11.139 -5.522 -11.092 1.00 91.00 743 TYR A CA 1
ATOM 6054 C C . TYR A 1 743 ? 10.899 -5.088 -9.656 1.00 91.00 743 TYR A C 1
ATOM 6056 O O . TYR A 1 743 ? 10.368 -4.002 -9.412 1.00 91.00 743 TYR A O 1
ATOM 6064 N N . HIS A 1 744 ? 11.306 -5.940 -8.722 1.00 90.12 744 HIS A N 1
ATOM 6065 C CA . HIS A 1 744 ? 11.328 -5.605 -7.308 1.00 90.12 744 HIS A CA 1
ATOM 6066 C C . HIS A 1 744 ? 12.510 -4.676 -7.008 1.00 90.12 744 HIS A C 1
ATOM 6068 O O . HIS A 1 744 ? 13.532 -4.731 -7.699 1.00 90.12 744 HIS A O 1
ATOM 6074 N N . PHE A 1 745 ? 12.366 -3.808 -6.008 1.00 79.94 745 PHE A N 1
ATOM 6075 C CA . PHE A 1 745 ? 13.447 -2.912 -5.606 1.00 79.94 745 PHE A CA 1
ATOM 6076 C C . PHE A 1 745 ? 14.652 -3.700 -5.064 1.00 79.94 745 PHE A C 1
ATOM 6078 O O . PHE A 1 745 ? 14.544 -4.850 -4.635 1.00 79.94 745 PHE A O 1
ATOM 6085 N N . ASN A 1 746 ? 15.829 -3.087 -5.126 1.00 71.00 746 ASN A N 1
ATOM 6086 C CA . ASN A 1 746 ? 17.093 -3.703 -4.762 1.00 71.00 746 ASN A CA 1
ATOM 6087 C C . ASN A 1 746 ? 17.281 -3.779 -3.239 1.00 71.00 746 ASN A C 1
ATOM 6089 O O . ASN A 1 746 ? 16.542 -3.187 -2.452 1.00 71.00 746 ASN A O 1
ATOM 6093 N N . ASN A 1 747 ? 18.318 -4.510 -2.824 1.00 62.81 747 ASN A N 1
ATOM 6094 C CA . ASN A 1 747 ? 18.593 -4.743 -1.409 1.00 62.81 747 ASN A CA 1
ATOM 6095 C C . ASN A 1 747 ? 18.832 -3.446 -0.623 1.00 62.81 747 ASN A C 1
ATOM 6097 O O . ASN A 1 747 ? 18.417 -3.376 0.526 1.00 62.81 747 ASN A O 1
ATOM 6101 N N . LEU A 1 748 ? 19.490 -2.442 -1.215 1.00 61.06 748 LEU A N 1
ATOM 6102 C CA . LEU A 1 748 ? 19.748 -1.177 -0.525 1.00 61.06 748 LEU A CA 1
ATOM 6103 C C . LEU A 1 748 ? 18.419 -0.491 -0.218 1.00 61.06 748 LEU A C 1
ATOM 6105 O O . LEU A 1 748 ? 18.094 -0.263 0.944 1.00 61.06 748 LEU A O 1
ATOM 6109 N N . TYR A 1 749 ? 17.604 -0.285 -1.244 1.00 69.62 749 TYR A N 1
ATOM 6110 C CA . TYR A 1 749 ? 16.304 0.344 -1.083 1.00 69.62 749 TYR A CA 1
ATOM 6111 C C . TYR A 1 749 ? 15.413 -0.405 -0.075 1.00 69.62 749 TYR A C 1
ATOM 6113 O O . TYR A 1 749 ? 14.842 0.215 0.818 1.00 69.62 749 TYR A O 1
ATOM 6121 N N . GLY A 1 750 ? 15.390 -1.744 -0.116 1.00 67.94 750 GLY A N 1
ATOM 6122 C CA . GLY A 1 750 ? 14.678 -2.563 0.875 1.00 67.94 750 GLY A CA 1
ATOM 6123 C C . GLY A 1 750 ? 15.158 -2.373 2.324 1.00 67.94 750 GLY A C 1
ATOM 6124 O O . GLY A 1 750 ? 14.371 -2.497 3.251 1.00 67.94 750 GLY A O 1
ATOM 6125 N N . HIS A 1 751 ? 16.413 -1.993 2.564 1.00 63.53 751 HIS A N 1
ATOM 6126 C CA . HIS A 1 751 ? 16.908 -1.663 3.909 1.00 63.53 751 HIS A CA 1
ATOM 6127 C C . HIS A 1 751 ? 16.600 -0.217 4.348 1.00 63.53 751 HIS A C 1
ATOM 6129 O O . HIS A 1 751 ? 17.123 0.239 5.363 1.00 63.53 751 HIS A O 1
ATOM 6135 N N . GLY A 1 752 ? 15.764 0.516 3.603 1.00 59.59 752 GLY A N 1
ATOM 6136 C CA . GLY A 1 752 ? 15.500 1.938 3.844 1.00 59.59 752 GLY A CA 1
ATOM 6137 C C . GLY A 1 752 ? 16.651 2.843 3.393 1.00 59.59 752 GLY A C 1
ATOM 6138 O O . GLY A 1 752 ? 16.725 4.004 3.791 1.00 59.59 752 GLY A O 1
ATOM 6139 N N . ILE A 1 753 ? 17.571 2.316 2.575 1.00 54.38 753 ILE A N 1
ATOM 6140 C CA . ILE A 1 753 ? 18.701 3.062 2.028 1.00 54.38 753 ILE A CA 1
ATOM 6141 C C . ILE A 1 753 ? 18.303 3.661 0.672 1.00 54.38 753 ILE A C 1
ATOM 6143 O O . ILE A 1 753 ? 18.233 2.962 -0.337 1.00 54.38 753 ILE A O 1
ATOM 6147 N N . THR A 1 754 ? 18.099 4.977 0.641 1.00 53.34 754 THR A N 1
ATOM 6148 C CA . THR A 1 754 ? 17.529 5.710 -0.505 1.00 53.34 754 THR A CA 1
ATOM 6149 C C . THR A 1 754 ? 18.519 6.665 -1.193 1.00 53.34 754 THR A C 1
ATOM 6151 O O . THR A 1 754 ? 18.111 7.646 -1.807 1.00 53.34 754 THR A O 1
ATOM 6154 N N . PHE A 1 755 ? 19.832 6.405 -1.090 1.00 42.19 755 PHE A N 1
ATOM 6155 C CA . PHE A 1 755 ? 20.931 7.337 -1.435 1.00 42.19 755 PHE A CA 1
ATOM 6156 C C . PHE A 1 755 ? 20.900 7.971 -2.837 1.00 42.19 755 PHE A C 1
ATOM 6158 O O . PHE A 1 755 ? 21.471 9.042 -3.010 1.00 42.19 755 PHE A O 1
ATOM 6165 N N . ASP A 1 756 ? 20.257 7.325 -3.810 1.00 43.31 756 ASP A N 1
ATOM 6166 C CA . ASP A 1 756 ? 20.094 7.809 -5.193 1.00 43.31 756 ASP A CA 1
ATOM 6167 C C . ASP A 1 756 ? 18.627 7.706 -5.649 1.00 43.31 756 ASP A C 1
ATOM 6169 O O . ASP A 1 756 ? 18.298 7.901 -6.808 1.00 43.31 756 ASP A O 1
ATOM 6173 N N . THR A 1 757 ? 17.706 7.377 -4.739 1.00 51.22 757 THR A N 1
ATOM 6174 C CA . THR A 1 757 ? 16.277 7.257 -5.048 1.00 51.22 757 THR A CA 1
ATOM 6175 C C . THR A 1 757 ? 15.582 8.538 -4.630 1.00 51.22 757 THR A C 1
ATOM 6177 O O . THR A 1 757 ? 14.877 8.598 -3.621 1.00 51.22 757 THR A O 1
ATOM 6180 N N . THR A 1 758 ? 15.858 9.586 -5.397 1.00 62.94 758 THR A N 1
ATOM 6181 C CA . THR A 1 758 ? 15.126 10.848 -5.338 1.00 62.94 758 THR A CA 1
ATOM 6182 C C . THR A 1 758 ? 13.913 10.780 -6.257 1.00 62.94 758 THR A C 1
ATOM 6184 O O . THR A 1 758 ? 13.707 9.813 -6.992 1.00 62.94 758 THR A O 1
ATOM 6187 N N . ASP A 1 759 ? 13.121 11.839 -6.258 1.00 60.72 759 ASP A N 1
ATOM 6188 C CA . ASP A 1 759 ? 12.094 12.046 -7.268 1.00 60.72 759 ASP A CA 1
ATOM 6189 C C . ASP A 1 759 ? 12.651 12.109 -8.703 1.00 60.72 759 ASP A C 1
ATOM 6191 O O . ASP A 1 759 ? 11.939 11.783 -9.642 1.00 60.72 759 ASP A O 1
ATOM 6195 N N . GLU A 1 760 ? 13.924 12.455 -8.899 1.00 64.38 760 GLU A N 1
ATOM 6196 C CA . GLU A 1 760 ? 14.571 12.519 -10.219 1.00 64.38 760 GLU A CA 1
ATOM 6197 C C . GLU A 1 760 ? 15.183 11.184 -10.666 1.00 64.38 760 GLU A C 1
ATOM 6199 O O . GLU A 1 760 ? 15.182 10.879 -11.857 1.00 64.38 760 GLU A O 1
ATOM 6204 N N . HIS A 1 761 ? 15.691 10.388 -9.724 1.00 67.19 761 HIS A N 1
ATOM 6205 C CA . HIS A 1 761 ? 16.472 9.172 -9.985 1.00 67.19 761 HIS A CA 1
ATOM 6206 C C . HIS A 1 761 ? 15.835 7.917 -9.371 1.00 67.19 761 HIS A C 1
ATOM 6208 O O . HIS A 1 761 ? 16.511 6.944 -9.040 1.00 67.19 761 HIS A O 1
ATOM 6214 N N . TRP A 1 762 ? 14.511 7.900 -9.220 1.00 78.31 762 TRP A N 1
ATOM 6215 C CA . TRP A 1 762 ? 13.784 6.801 -8.579 1.00 78.31 762 TRP A CA 1
ATOM 6216 C C . TRP A 1 762 ? 14.102 5.414 -9.173 1.00 78.31 762 TRP A C 1
ATOM 6218 O O . TRP A 1 762 ? 14.015 4.408 -8.467 1.00 78.31 762 TRP A O 1
ATOM 6228 N N . GLN A 1 763 ? 14.522 5.337 -10.445 1.00 77.62 763 GLN A N 1
ATOM 6229 C CA . GLN A 1 763 ? 14.933 4.086 -11.089 1.00 77.62 763 GLN A CA 1
ATOM 6230 C C . GLN A 1 763 ? 16.157 3.436 -10.424 1.00 77.62 763 GLN A C 1
ATOM 6232 O O . GLN A 1 763 ? 16.315 2.219 -10.525 1.00 77.62 763 GLN A O 1
ATOM 6237 N N . ALA A 1 764 ? 16.983 4.193 -9.692 1.00 69.38 764 ALA A N 1
ATOM 6238 C CA . ALA A 1 764 ? 18.099 3.661 -8.909 1.00 69.38 764 ALA A CA 1
ATOM 6239 C C . ALA A 1 764 ? 17.644 2.676 -7.814 1.00 69.38 764 ALA A C 1
ATOM 6241 O O . ALA A 1 764 ? 18.447 1.883 -7.316 1.00 69.38 764 ALA A O 1
ATOM 6242 N N . ALA A 1 765 ? 16.345 2.656 -7.484 1.00 73.38 765 ALA A N 1
ATOM 6243 C CA . ALA A 1 765 ? 15.752 1.655 -6.606 1.00 73.38 765 ALA A CA 1
ATOM 6244 C C . ALA A 1 765 ? 15.811 0.245 -7.212 1.00 73.38 765 ALA A C 1
ATOM 6246 O O . ALA A 1 765 ? 15.656 -0.725 -6.479 1.00 73.38 765 ALA A O 1
ATOM 6247 N N . PHE A 1 766 ? 16.055 0.089 -8.517 1.00 79.62 766 PHE A N 1
ATOM 6248 C CA . PHE A 1 766 ? 15.976 -1.191 -9.222 1.00 79.62 766 PHE A CA 1
ATOM 6249 C C . PHE A 1 766 ? 17.311 -1.550 -9.871 1.00 79.62 766 PHE A C 1
ATOM 6251 O O . PHE A 1 766 ? 17.791 -0.881 -10.781 1.00 79.62 766 PHE A O 1
ATOM 6258 N N . SER A 1 767 ? 17.914 -2.654 -9.432 1.00 65.06 767 SER A N 1
ATOM 6259 C CA . SER A 1 767 ? 19.126 -3.190 -10.058 1.00 65.06 767 SER A CA 1
ATOM 6260 C C . SER A 1 767 ? 18.753 -4.167 -11.175 1.00 65.06 767 SER A C 1
ATOM 6262 O O . SER A 1 767 ? 17.963 -5.081 -10.954 1.00 65.06 767 SER A O 1
ATOM 6264 N N . GLY A 1 768 ? 19.331 -4.001 -12.368 1.00 67.88 768 GLY A N 1
ATOM 6265 C CA . GLY A 1 768 ? 19.135 -4.938 -13.485 1.00 67.88 768 GLY A CA 1
ATOM 6266 C C . GLY A 1 768 ? 17.761 -4.866 -14.160 1.00 67.88 768 GLY A C 1
ATOM 6267 O O . GLY A 1 768 ? 17.375 -5.806 -14.856 1.00 67.88 768 GLY A O 1
ATOM 6268 N N . ALA A 1 769 ? 17.025 -3.768 -13.964 1.00 77.69 769 ALA A N 1
ATOM 6269 C CA . ALA A 1 769 ? 15.792 -3.500 -14.688 1.00 77.69 769 ALA A CA 1
ATOM 6270 C C . ALA A 1 769 ? 16.090 -3.353 -16.186 1.00 77.69 769 ALA A C 1
ATOM 6272 O O . ALA A 1 769 ? 16.833 -2.461 -16.595 1.00 77.69 769 ALA A O 1
ATOM 6273 N N . VAL A 1 770 ? 15.519 -4.237 -17.002 1.00 87.06 770 VAL A N 1
ATOM 6274 C CA . VAL A 1 770 ? 15.713 -4.229 -18.451 1.00 87.06 770 VAL A CA 1
ATOM 6275 C C . VAL A 1 770 ? 14.395 -4.389 -19.192 1.00 87.06 770 VAL A C 1
ATOM 6277 O O . VAL A 1 770 ? 13.398 -4.894 -18.668 1.00 87.06 770 VAL A O 1
ATOM 6280 N N . THR A 1 771 ? 14.394 -3.964 -20.448 1.00 91.69 771 THR A N 1
ATOM 6281 C CA . THR A 1 771 ? 13.291 -4.223 -21.363 1.00 91.69 771 THR A CA 1
ATOM 6282 C C . THR A 1 771 ? 13.086 -5.739 -21.534 1.00 91.69 771 THR A C 1
ATOM 6284 O O . THR A 1 771 ? 14.043 -6.502 -21.724 1.00 91.69 771 THR A O 1
ATOM 6287 N N . LYS A 1 772 ? 11.826 -6.183 -21.488 1.00 92.75 772 LYS A N 1
ATOM 6288 C CA . LYS A 1 772 ? 11.425 -7.590 -21.613 1.00 92.75 772 LYS A CA 1
ATOM 6289 C C . LYS A 1 772 ? 10.642 -7.824 -22.900 1.00 92.75 772 LYS A C 1
ATOM 6291 O O . LYS A 1 772 ? 9.686 -7.110 -23.190 1.00 92.75 772 LYS A O 1
ATOM 6296 N N . GLU A 1 773 ? 11.035 -8.828 -23.672 1.00 95.50 773 GLU A N 1
ATOM 6297 C CA . GLU A 1 773 ? 10.291 -9.315 -24.832 1.00 95.50 773 GLU A CA 1
ATOM 6298 C C . GLU A 1 773 ? 9.475 -10.542 -24.414 1.00 95.50 773 GLU A C 1
ATOM 6300 O O . GLU A 1 773 ? 10.040 -11.553 -23.993 1.00 95.50 773 GLU A O 1
ATOM 6305 N N . ILE A 1 774 ? 8.150 -10.447 -24.504 1.00 95.50 774 ILE A N 1
ATOM 6306 C CA . ILE A 1 774 ? 7.222 -11.543 -24.206 1.00 95.50 774 ILE A CA 1
ATOM 6307 C C . ILE A 1 774 ? 6.583 -11.990 -25.515 1.00 95.50 774 ILE A C 1
ATOM 6309 O O . ILE A 1 774 ? 5.962 -11.173 -26.203 1.00 95.50 774 ILE A O 1
ATOM 6313 N N . SER A 1 775 ? 6.710 -13.277 -25.840 1.00 96.19 775 SER A N 1
ATOM 6314 C CA . SER A 1 775 ? 6.090 -13.871 -27.025 1.00 96.19 775 SER A CA 1
ATOM 6315 C C . SER A 1 775 ? 5.329 -15.162 -26.727 1.00 96.19 775 SER A C 1
ATOM 6317 O O . SER A 1 775 ? 5.713 -15.951 -25.862 1.00 96.19 775 SER A O 1
ATOM 6319 N N . PHE A 1 776 ? 4.221 -15.370 -27.437 1.00 95.62 776 PHE A N 1
ATOM 6320 C CA . PHE A 1 776 ? 3.401 -16.580 -27.376 1.00 95.62 776 PHE A CA 1
ATOM 6321 C C . PHE A 1 776 ? 2.491 -16.693 -28.602 1.00 95.62 776 PHE A C 1
ATOM 6323 O O . PHE A 1 776 ? 2.240 -15.706 -29.297 1.00 95.62 776 PHE A O 1
ATOM 6330 N N . THR A 1 777 ? 1.969 -17.894 -28.846 1.00 96.69 777 THR A N 1
ATOM 6331 C CA . THR A 1 777 ? 0.993 -18.153 -29.914 1.00 96.69 777 THR A CA 1
ATOM 6332 C C . THR A 1 777 ? -0.342 -18.549 -29.306 1.00 96.69 777 THR A C 1
ATOM 6334 O O . THR A 1 777 ? -0.409 -19.509 -28.543 1.00 96.69 777 THR A O 1
ATOM 6337 N N . LEU A 1 778 ? -1.409 -17.829 -29.650 1.00 95.38 778 LEU A N 1
ATOM 6338 C CA . LEU A 1 778 ? -2.772 -18.272 -29.373 1.00 95.38 778 LEU A CA 1
ATOM 6339 C C . LEU A 1 778 ? -3.195 -19.263 -30.457 1.00 95.38 778 LEU A C 1
ATOM 6341 O O . LEU A 1 778 ? -3.288 -18.875 -31.620 1.00 95.38 778 LEU A O 1
ATOM 6345 N N . THR A 1 779 ? -3.432 -20.518 -30.088 1.00 95.69 779 THR A N 1
ATOM 6346 C CA . THR A 1 779 ? -3.896 -21.585 -30.994 1.00 95.69 779 THR A CA 1
ATOM 6347 C C . THR A 1 779 ? -5.403 -21.796 -30.852 1.00 95.69 779 THR A C 1
ATOM 6349 O O . THR A 1 779 ? -6.022 -21.235 -29.953 1.00 95.69 779 THR A O 1
ATOM 6352 N N . ASP A 1 780 ? -6.029 -22.578 -31.734 1.00 94.19 780 ASP A N 1
ATOM 6353 C CA . ASP A 1 780 ? -7.480 -22.840 -31.737 1.00 94.19 780 ASP A CA 1
ATOM 6354 C C . ASP A 1 780 ? -8.360 -21.579 -31.840 1.00 94.19 780 ASP A C 1
ATOM 6356 O O . ASP A 1 780 ? -9.528 -21.568 -31.440 1.00 94.19 780 ASP A O 1
ATOM 6360 N N . MET A 1 781 ? -7.813 -20.488 -32.377 1.00 94.19 781 MET A N 1
ATOM 6361 C CA . MET A 1 781 ? -8.576 -19.273 -32.630 1.00 94.19 781 MET A CA 1
ATOM 6362 C C . MET A 1 781 ? -9.516 -19.466 -33.823 1.00 94.19 781 MET A C 1
ATOM 6364 O O . MET A 1 781 ? -9.238 -20.201 -34.774 1.00 94.19 781 MET A O 1
ATOM 6368 N N . ARG A 1 782 ? -10.649 -18.765 -33.822 1.00 94.38 782 ARG A N 1
ATOM 6369 C CA . ARG A 1 782 ? -11.507 -18.708 -35.005 1.00 94.38 782 ARG A CA 1
ATOM 6370 C C . ARG A 1 782 ? -10.799 -17.910 -36.101 1.00 94.38 782 ARG A C 1
ATOM 6372 O O . ARG A 1 782 ? -10.291 -16.829 -35.843 1.00 94.38 782 ARG A O 1
ATOM 6379 N N . ASN A 1 783 ? -10.787 -18.418 -37.332 1.00 94.31 783 ASN A N 1
ATOM 6380 C CA . ASN A 1 783 ? -10.238 -17.661 -38.459 1.00 94.31 783 ASN A CA 1
ATOM 6381 C C . ASN A 1 783 ? -11.114 -16.438 -38.762 1.00 94.31 783 ASN A C 1
ATOM 6383 O O . ASN A 1 783 ? -12.345 -16.519 -38.710 1.00 94.31 783 ASN A O 1
ATOM 6387 N N . GLY A 1 784 ? -10.480 -15.323 -39.114 1.00 94.19 784 GLY A N 1
ATOM 6388 C CA . GLY A 1 784 ? -11.173 -14.077 -39.431 1.00 94.19 784 GLY A CA 1
ATOM 6389 C C . GLY A 1 784 ? -10.362 -12.831 -39.097 1.00 94.19 784 GLY A C 1
ATOM 6390 O O . GLY A 1 784 ? -9.209 -12.903 -38.670 1.00 94.19 784 GLY A O 1
ATOM 6391 N N . ALA A 1 785 ? -10.982 -11.671 -39.305 1.00 95.00 785 ALA A N 1
ATOM 6392 C CA . ALA A 1 785 ? -10.408 -10.390 -38.922 1.00 95.00 785 ALA A CA 1
ATOM 6393 C C . ALA A 1 785 ? -10.688 -10.109 -37.440 1.00 95.00 785 ALA A C 1
ATOM 6395 O O . ALA A 1 785 ? -11.830 -10.195 -36.998 1.00 95.00 785 ALA A O 1
ATOM 6396 N N . TYR A 1 786 ? -9.661 -9.736 -36.683 1.00 95.88 786 TYR A N 1
ATOM 6397 C CA . TYR A 1 786 ? -9.767 -9.302 -35.293 1.00 95.88 786 TYR A CA 1
ATOM 6398 C C . TYR A 1 786 ? -9.377 -7.832 -35.167 1.00 95.88 786 TYR A C 1
ATOM 6400 O O . TYR A 1 786 ? -8.334 -7.412 -35.668 1.00 95.88 786 TYR A O 1
ATOM 6408 N N . GLU A 1 787 ? -10.177 -7.050 -34.446 1.00 96.88 787 GLU A N 1
ATOM 6409 C CA . GLU A 1 787 ? -9.765 -5.736 -33.960 1.00 96.88 787 GLU A CA 1
ATOM 6410 C C . GLU A 1 787 ? -8.886 -5.926 -32.720 1.00 96.88 787 GLU A C 1
ATOM 6412 O O . GLU A 1 787 ? -9.346 -6.412 -31.683 1.00 96.88 787 GLU A O 1
ATOM 6417 N N . LEU A 1 788 ? -7.622 -5.516 -32.823 1.00 96.94 788 LEU A N 1
ATOM 6418 C CA . LEU A 1 788 ? -6.720 -5.362 -31.693 1.00 96.94 788 LEU A CA 1
ATOM 6419 C C . LEU A 1 788 ? -6.801 -3.925 -31.187 1.00 96.94 788 LEU A C 1
ATOM 6421 O O . LEU A 1 788 ? -6.510 -2.988 -31.931 1.00 96.94 788 LEU A O 1
ATOM 6425 N N . SER A 1 789 ? -7.110 -3.751 -29.904 1.00 97.75 789 SER A N 1
ATOM 6426 C CA . SER A 1 789 ? -6.921 -2.480 -29.195 1.00 97.75 789 SER A CA 1
ATOM 6427 C C . SER A 1 789 ? -5.912 -2.660 -28.069 1.00 97.75 789 SER A C 1
ATOM 6429 O O . SER A 1 789 ? -6.061 -3.571 -27.257 1.00 97.75 789 SER A O 1
ATOM 6431 N N . CYS A 1 790 ? -4.909 -1.790 -28.002 1.00 98.19 790 CYS A N 1
ATOM 6432 C CA . CYS A 1 790 ? -3.855 -1.829 -26.995 1.00 98.19 790 CYS A CA 1
ATOM 6433 C C . CYS A 1 790 ? -3.884 -0.563 -26.142 1.00 98.19 790 CYS A C 1
ATOM 6435 O O . CYS A 1 790 ? -3.984 0.540 -26.680 1.00 98.19 790 CYS A O 1
ATOM 6437 N N . ARG A 1 791 ? -3.779 -0.735 -24.823 1.00 98.38 791 ARG A N 1
ATOM 6438 C CA . ARG A 1 791 ? -3.538 0.323 -23.838 1.00 98.38 791 ARG A CA 1
ATOM 6439 C C . ARG A 1 791 ? -2.276 0.009 -23.059 1.00 98.38 791 ARG A C 1
ATOM 6441 O O . ARG A 1 791 ? -2.069 -1.150 -22.714 1.00 98.38 791 ARG A O 1
ATOM 6448 N N . TYR A 1 792 ? -1.459 1.006 -22.754 1.00 98.06 792 TYR A N 1
ATOM 6449 C CA . TYR A 1 792 ? -0.220 0.775 -22.014 1.00 98.06 792 TYR A CA 1
ATOM 6450 C C . TYR A 1 792 ? 0.202 1.976 -21.173 1.00 98.06 792 TYR A C 1
ATOM 6452 O O . TYR A 1 792 ? -0.185 3.113 -21.455 1.00 98.06 792 TYR A O 1
ATOM 6460 N N . ILE A 1 793 ? 0.996 1.698 -20.143 1.00 97.62 793 ILE A N 1
ATOM 6461 C CA . ILE A 1 793 ? 1.601 2.688 -19.250 1.00 97.62 793 ILE A CA 1
ATOM 6462 C C . ILE A 1 793 ? 3.045 2.289 -19.006 1.00 97.62 793 ILE A C 1
ATOM 6464 O O . ILE A 1 793 ? 3.295 1.163 -18.594 1.00 97.62 793 ILE A O 1
ATOM 6468 N N . HIS A 1 794 ? 3.967 3.216 -19.227 1.00 95.00 794 HIS A N 1
ATOM 6469 C CA . HIS A 1 794 ? 5.390 3.097 -18.905 1.00 95.00 794 HIS A CA 1
ATOM 6470 C C . HIS A 1 794 ? 5.927 4.497 -18.544 1.00 95.00 794 HIS A C 1
ATOM 6472 O O . HIS A 1 794 ? 5.224 5.483 -18.771 1.00 95.00 794 HIS A O 1
ATOM 6478 N N . PRO A 1 795 ? 7.166 4.652 -18.046 1.00 90.69 795 PRO A N 1
ATOM 6479 C CA . PRO A 1 795 ? 7.661 5.958 -17.586 1.00 90.69 795 PRO A CA 1
ATOM 6480 C C . PRO A 1 795 ? 7.577 7.101 -18.622 1.00 90.69 795 PRO A C 1
ATOM 6482 O O . PRO A 1 795 ? 7.492 8.268 -18.266 1.00 90.69 795 PRO A O 1
ATOM 6485 N N . GLY A 1 796 ? 7.546 6.789 -19.921 1.00 90.75 796 GLY A N 1
ATOM 6486 C CA . GLY A 1 796 ? 7.390 7.775 -20.998 1.00 90.75 796 GLY A CA 1
ATOM 6487 C C . GLY A 1 796 ? 5.945 8.047 -21.446 1.00 90.75 796 GLY A C 1
ATOM 6488 O O . GLY A 1 796 ? 5.731 8.926 -22.281 1.00 90.75 796 GLY A O 1
ATOM 6489 N N . CYS A 1 797 ? 4.947 7.297 -20.963 1.00 94.50 797 CYS A N 1
ATOM 6490 C CA . CYS A 1 797 ? 3.552 7.418 -21.394 1.00 94.50 797 CYS A CA 1
ATOM 6491 C C . CYS A 1 797 ? 2.571 6.917 -20.323 1.00 94.50 797 CYS A C 1
ATOM 6493 O O . CYS A 1 797 ? 2.687 5.790 -19.852 1.00 94.50 797 CYS A O 1
ATOM 6495 N N . GLY A 1 798 ? 1.562 7.723 -19.976 1.00 93.06 798 GLY A N 1
ATOM 6496 C CA . GLY A 1 798 ? 0.594 7.376 -18.928 1.00 93.06 798 GLY A CA 1
ATOM 6497 C C . GLY A 1 798 ? 1.127 7.560 -17.506 1.00 93.06 798 GLY A C 1
ATOM 6498 O O . GLY A 1 798 ? 0.508 7.078 -16.560 1.00 93.06 798 GLY A O 1
ATOM 6499 N N . SER A 1 799 ? 2.258 8.259 -17.357 1.00 95.00 799 SER A N 1
ATOM 6500 C CA . SER A 1 799 ? 2.822 8.609 -16.060 1.00 95.00 799 SER A CA 1
ATOM 6501 C C . SER A 1 799 ? 2.920 10.125 -15.880 1.00 95.00 799 SER A C 1
ATOM 6503 O O . SER A 1 799 ? 3.774 10.778 -16.489 1.00 95.00 799 SER A O 1
ATOM 6505 N N . PRO A 1 800 ? 2.029 10.731 -15.075 1.00 95.00 800 PRO A N 1
ATOM 6506 C CA . PRO A 1 800 ? 2.064 12.166 -14.839 1.00 95.00 800 PRO A CA 1
ATOM 6507 C C . PRO A 1 800 ? 3.238 12.583 -13.945 1.00 95.00 800 PRO A C 1
ATOM 6509 O O . PRO A 1 800 ? 3.619 13.746 -13.983 1.00 95.00 800 PRO A O 1
ATOM 6512 N N . PHE A 1 801 ? 3.836 11.667 -13.181 1.00 94.25 801 PHE A N 1
ATOM 6513 C CA . PHE A 1 801 ? 5.013 11.957 -12.366 1.00 94.25 801 PHE A CA 1
ATOM 6514 C C . PHE A 1 801 ? 6.230 12.303 -13.236 1.00 94.25 801 PHE A C 1
ATOM 6516 O O . PHE A 1 801 ? 6.776 13.400 -13.131 1.00 94.25 801 PHE A O 1
ATOM 6523 N N . GLU A 1 802 ? 6.585 11.442 -14.190 1.00 91.56 802 GLU A N 1
ATOM 6524 C CA . GLU A 1 802 ? 7.660 11.696 -15.157 1.00 91.56 802 GLU A CA 1
ATOM 6525 C C . GLU A 1 802 ? 7.354 12.905 -16.041 1.00 91.56 802 GLU A C 1
ATOM 6527 O O . GLU A 1 802 ? 8.247 13.698 -16.344 1.00 91.56 802 GLU A O 1
ATOM 6532 N N . ALA A 1 803 ? 6.084 13.100 -16.414 1.00 92.75 803 ALA A N 1
ATOM 6533 C CA . ALA A 1 803 ? 5.677 14.304 -17.126 1.00 92.75 803 ALA A CA 1
ATOM 6534 C C . ALA A 1 803 ? 5.936 15.569 -16.288 1.00 92.75 803 ALA A C 1
ATOM 6536 O O . ALA A 1 803 ? 6.496 16.529 -16.811 1.00 92.75 803 ALA A O 1
ATOM 6537 N N . TRP A 1 804 ? 5.597 15.567 -14.997 1.00 92.50 804 TRP A N 1
ATOM 6538 C CA . TRP A 1 804 ? 5.847 16.682 -14.079 1.00 92.50 804 TRP A CA 1
ATOM 6539 C C . TRP A 1 804 ? 7.343 16.948 -13.863 1.00 92.50 804 TRP A C 1
ATOM 6541 O O . TRP A 1 804 ? 7.763 18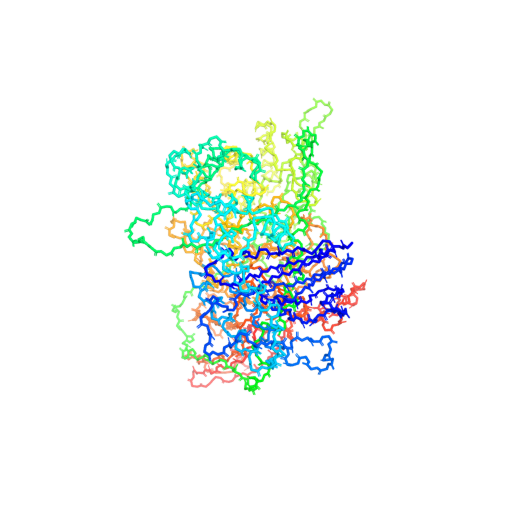.105 -13.916 1.00 92.50 804 TRP A O 1
ATOM 6551 N N . ILE A 1 805 ? 8.165 15.901 -13.734 1.00 89.25 805 ILE A N 1
ATOM 6552 C CA . ILE A 1 805 ? 9.632 16.032 -13.691 1.00 89.25 805 ILE A CA 1
ATOM 6553 C C . ILE A 1 805 ? 10.143 16.691 -14.974 1.00 89.25 805 ILE A C 1
ATOM 6555 O O . ILE A 1 805 ? 10.887 17.666 -14.911 1.00 89.25 805 ILE A O 1
ATOM 6559 N N . SER A 1 806 ? 9.690 16.225 -16.144 1.00 88.31 806 SER A N 1
ATOM 6560 C CA . SER A 1 806 ? 10.110 16.780 -17.440 1.00 88.31 806 SER A CA 1
ATOM 6561 C C . SER A 1 806 ? 9.701 18.245 -17.648 1.00 88.31 806 SER A C 1
ATOM 6563 O O . SER A 1 806 ? 10.326 18.952 -18.435 1.00 88.31 806 SER A O 1
ATOM 6565 N N . MET A 1 807 ? 8.672 18.713 -16.932 1.00 87.62 807 MET A N 1
ATOM 6566 C CA . MET A 1 807 ? 8.235 20.113 -16.922 1.00 87.62 807 MET A CA 1
ATOM 6567 C C . MET A 1 807 ? 9.075 20.999 -15.986 1.00 87.62 807 MET A C 1
ATOM 6569 O O . MET A 1 807 ? 8.830 22.201 -15.925 1.00 87.62 807 MET A O 1
ATOM 6573 N N . GLY A 1 808 ? 10.046 20.440 -15.256 1.00 86.06 808 GLY A N 1
ATOM 6574 C CA . GLY A 1 808 ? 10.838 21.171 -14.264 1.00 86.06 808 GLY A CA 1
ATOM 6575 C C . GLY A 1 808 ? 10.149 21.301 -12.906 1.00 86.06 808 GLY A C 1
ATOM 6576 O O . GLY A 1 808 ? 10.437 22.242 -12.173 1.00 86.06 808 GLY A O 1
ATOM 6577 N N . ARG A 1 809 ? 9.240 20.371 -12.577 1.00 86.50 809 ARG A N 1
ATOM 6578 C CA . ARG A 1 809 ? 8.523 20.300 -11.292 1.00 86.50 809 ARG A CA 1
ATOM 6579 C C . ARG A 1 809 ? 7.740 21.571 -10.930 1.00 86.50 809 ARG A C 1
ATOM 6581 O O . ARG A 1 809 ? 7.820 22.029 -9.791 1.00 86.50 809 ARG A O 1
ATOM 6588 N N . PRO A 1 810 ? 6.987 22.159 -11.872 1.00 85.12 810 PRO A N 1
ATOM 6589 C CA . PRO A 1 810 ? 6.271 23.392 -11.595 1.00 85.12 810 PRO A CA 1
ATOM 6590 C C . PRO A 1 810 ? 5.217 23.169 -10.506 1.00 85.12 810 PRO A C 1
ATOM 6592 O O . PRO A 1 810 ? 4.570 22.114 -10.448 1.00 85.12 810 PRO A O 1
ATOM 6595 N N . ASP A 1 811 ? 5.011 24.195 -9.686 1.00 83.88 811 ASP A N 1
ATOM 6596 C CA . ASP A 1 811 ? 3.731 24.380 -9.019 1.00 83.88 811 ASP A CA 1
ATOM 6597 C C . ASP A 1 811 ? 2.693 24.697 -10.107 1.00 83.88 811 ASP A C 1
ATOM 6599 O O . ASP A 1 811 ? 2.923 25.534 -10.978 1.00 83.88 811 ASP A O 1
ATOM 6603 N N . LEU A 1 812 ? 1.591 23.944 -10.129 1.00 84.25 812 LEU A N 1
ATOM 6604 C CA . LEU A 1 812 ? 0.527 24.109 -11.122 1.00 84.25 812 LEU A CA 1
ATOM 6605 C C . LEU A 1 812 ? -0.597 24.928 -10.487 1.00 84.25 812 LEU A C 1
ATOM 6607 O O . LEU A 1 812 ? -1.414 24.379 -9.739 1.00 84.25 812 LEU A O 1
ATOM 6611 N N . ASP A 1 813 ? -0.621 26.225 -10.780 1.00 79.44 813 ASP A N 1
ATOM 6612 C CA . ASP A 1 813 ? -1.489 27.200 -10.110 1.00 79.44 813 ASP A CA 1
ATOM 6613 C C . ASP A 1 813 ? -2.784 27.482 -10.887 1.00 79.44 813 ASP A C 1
ATOM 6615 O O . ASP A 1 813 ? -3.735 28.047 -10.338 1.00 79.44 813 ASP A O 1
ATOM 6619 N N . THR A 1 814 ? -2.859 27.069 -12.156 1.00 86.25 814 THR A N 1
ATOM 6620 C CA . THR A 1 814 ? -4.033 27.288 -13.016 1.00 86.25 814 THR A CA 1
ATOM 6621 C C . THR A 1 814 ? -4.760 25.988 -13.398 1.00 86.25 814 THR A C 1
ATOM 6623 O O . THR A 1 814 ? -4.143 24.922 -13.523 1.00 86.25 814 THR A O 1
ATOM 6626 N N . PRO A 1 815 ? -6.088 26.034 -13.633 1.00 88.00 815 PRO A N 1
ATOM 6627 C CA . PRO A 1 815 ? -6.836 24.894 -14.166 1.00 88.00 815 PRO A CA 1
ATOM 6628 C C . PRO A 1 815 ? -6.285 24.369 -15.499 1.00 88.00 815 PRO A C 1
ATOM 6630 O O . PRO A 1 815 ? -6.306 23.161 -15.738 1.00 88.00 815 PRO A O 1
ATOM 6633 N N . GLU A 1 816 ? -5.780 25.252 -16.361 1.00 90.50 816 GLU A N 1
ATOM 6634 C CA . GLU A 1 816 ? -5.193 24.903 -17.656 1.00 90.50 816 GLU A CA 1
ATOM 6635 C C . GLU A 1 816 ? -3.906 24.081 -17.501 1.00 90.50 816 GLU A C 1
ATOM 6637 O O . GLU A 1 816 ? -3.741 23.056 -18.167 1.00 90.50 816 GLU A O 1
ATOM 6642 N N . GLU A 1 817 ? -3.018 24.484 -16.591 1.00 89.56 817 GLU A N 1
ATOM 6643 C CA . GLU A 1 817 ? -1.782 23.764 -16.255 1.00 89.56 817 GLU A CA 1
ATOM 6644 C C . GLU A 1 817 ? -2.069 22.382 -15.657 1.00 89.56 817 GLU A C 1
ATOM 6646 O O . GLU A 1 817 ? -1.484 21.375 -16.073 1.00 89.56 817 GLU A O 1
ATOM 6651 N N . LEU A 1 818 ? -3.034 22.301 -14.736 1.00 89.88 818 LEU A N 1
ATOM 6652 C CA . LEU A 1 818 ? -3.491 21.025 -14.180 1.00 89.88 818 LEU A CA 1
ATOM 6653 C C . LEU A 1 818 ? -4.074 20.116 -15.264 1.00 89.88 818 LEU A C 1
ATOM 6655 O O . LEU A 1 818 ? -3.797 18.915 -15.280 1.00 89.88 818 LEU A O 1
ATOM 6659 N N . GLN A 1 819 ? -4.851 20.673 -16.193 1.00 91.00 819 GLN A N 1
ATOM 6660 C CA . GLN A 1 819 ? -5.432 19.915 -17.296 1.00 91.00 819 GLN A CA 1
ATOM 6661 C C . GLN A 1 819 ? -4.361 19.413 -18.275 1.00 91.00 819 GLN A C 1
ATOM 6663 O O . GLN A 1 819 ? -4.474 18.288 -18.774 1.00 91.00 819 GLN A O 1
ATOM 6668 N N . LEU A 1 820 ? -3.302 20.195 -18.516 1.00 91.00 820 LEU A N 1
ATOM 6669 C CA . LEU A 1 820 ? -2.156 19.767 -19.317 1.00 91.00 820 LEU A CA 1
ATOM 6670 C C . LEU A 1 820 ? -1.499 18.532 -18.698 1.00 91.00 820 LEU A C 1
ATOM 6672 O O . LEU A 1 820 ? -1.326 17.524 -19.389 1.00 91.00 820 LEU A O 1
ATOM 6676 N N . LEU A 1 821 ? -1.193 18.563 -17.401 1.00 92.94 821 LEU A N 1
ATOM 6677 C CA . LEU A 1 821 ? -0.597 17.411 -16.728 1.00 92.94 821 LEU A CA 1
ATOM 6678 C C . LEU A 1 821 ? -1.563 16.218 -16.665 1.00 92.94 821 LEU A C 1
ATOM 6680 O O . LEU A 1 821 ? -1.169 15.082 -16.930 1.00 92.94 821 LEU A O 1
ATOM 6684 N N . LYS A 1 822 ? -2.852 16.462 -16.412 1.00 92.06 822 LYS A N 1
ATOM 6685 C CA . LYS A 1 822 ? -3.892 15.422 -16.417 1.00 92.06 822 LYS A CA 1
ATOM 6686 C C . LYS A 1 822 ? -4.006 14.718 -17.769 1.00 92.06 822 LYS A C 1
ATOM 6688 O O . LYS A 1 822 ? -4.214 13.509 -17.801 1.00 92.06 822 LYS A O 1
ATOM 6693 N N . SER A 1 823 ? -3.804 15.429 -18.880 1.00 90.81 823 SER A N 1
ATOM 6694 C CA . SER A 1 823 ? -3.767 14.817 -20.217 1.00 90.81 823 SER A CA 1
ATOM 6695 C C . SER A 1 823 ? -2.575 13.870 -20.414 1.00 90.81 823 SER A C 1
ATOM 6697 O O . SER A 1 823 ? -2.683 12.894 -21.153 1.00 90.81 823 SER A O 1
ATOM 6699 N N . ARG A 1 824 ? -1.455 14.110 -19.714 1.00 91.62 824 ARG A N 1
ATOM 6700 C CA . ARG A 1 824 ? -0.261 13.247 -19.726 1.00 91.62 824 ARG A CA 1
ATOM 6701 C C . ARG A 1 824 ? -0.406 12.005 -18.845 1.00 91.62 824 ARG A C 1
ATOM 6703 O O . ARG A 1 824 ? 0.332 11.045 -19.045 1.00 91.62 824 ARG A O 1
ATOM 6710 N N . ALA A 1 825 ? -1.370 12.002 -17.924 1.00 93.44 825 ALA A N 1
ATOM 6711 C CA . ALA A 1 825 ? -1.706 10.828 -17.126 1.00 93.44 825 ALA A CA 1
ATOM 6712 C C . ALA A 1 825 ? -2.425 9.736 -17.937 1.00 93.44 825 ALA A C 1
ATOM 6714 O O . ALA A 1 825 ? -2.437 8.581 -17.529 1.00 93.44 825 ALA A O 1
ATOM 6715 N N . CYS A 1 826 ? -3.049 10.073 -19.071 1.00 93.69 826 CYS A N 1
ATOM 6716 C CA . CYS A 1 826 ? -3.814 9.105 -19.851 1.00 93.69 826 CYS A CA 1
ATOM 6717 C C . CYS A 1 826 ? -2.921 7.979 -20.416 1.00 93.69 826 CYS A C 1
ATOM 6719 O O . CYS A 1 826 ? -1.873 8.281 -20.993 1.00 93.69 826 CYS A O 1
ATOM 6721 N N . PRO A 1 827 ? -3.348 6.700 -20.332 1.00 97.00 827 PRO A N 1
ATOM 6722 C CA . PRO A 1 827 ? -2.620 5.590 -20.936 1.00 97.00 827 PRO A CA 1
ATOM 6723 C C . PRO A 1 827 ? -2.441 5.774 -22.443 1.00 97.00 827 PRO A C 1
ATOM 6725 O O . PRO A 1 827 ? -3.354 6.243 -23.134 1.00 97.00 827 PRO A O 1
ATOM 6728 N N . GLY A 1 828 ? -1.297 5.331 -22.961 1.00 97.00 828 GLY A N 1
ATOM 6729 C CA . GLY A 1 828 ? -1.067 5.235 -24.399 1.00 97.00 828 GLY A CA 1
ATOM 6730 C C . GLY A 1 828 ? -2.084 4.296 -25.042 1.00 97.00 828 GLY A C 1
ATOM 6731 O O . GLY A 1 828 ? -2.539 3.341 -24.411 1.00 97.00 828 GLY A O 1
ATOM 6732 N N . PHE A 1 829 ? -2.471 4.571 -26.288 1.00 97.06 829 PHE A N 1
ATOM 6733 C CA . PHE A 1 829 ? -3.515 3.814 -26.974 1.00 97.06 829 PHE A CA 1
ATOM 6734 C C . PHE A 1 829 ? -3.259 3.689 -28.473 1.00 97.06 829 PHE A C 1
ATOM 6736 O O . PHE A 1 829 ? -2.959 4.676 -29.142 1.00 97.06 829 PHE A O 1
ATOM 6743 N N . TYR A 1 830 ? -3.461 2.489 -29.016 1.00 97.12 830 TYR A N 1
ATOM 6744 C CA . TYR A 1 830 ? -3.551 2.278 -30.460 1.00 97.12 830 TYR A CA 1
ATOM 6745 C C . TYR A 1 830 ? -4.519 1.146 -30.809 1.00 97.12 830 TYR A C 1
ATOM 6747 O O . TYR A 1 830 ? -4.805 0.267 -29.991 1.00 97.12 830 TYR A O 1
ATOM 6755 N N . LYS A 1 831 ? -4.996 1.152 -32.057 1.00 96.88 831 LYS A N 1
ATOM 6756 C CA . LYS A 1 831 ? -5.798 0.075 -32.643 1.00 96.88 831 LYS A CA 1
ATOM 6757 C C . LYS A 1 831 ? -5.217 -0.392 -33.970 1.00 96.88 831 LYS A C 1
ATOM 6759 O O . LYS A 1 831 ? -4.651 0.411 -34.708 1.00 96.88 831 LYS A O 1
ATOM 6764 N N . LYS A 1 832 ? -5.394 -1.673 -34.287 1.00 96.00 832 LYS A N 1
ATOM 6765 C CA . LYS A 1 832 ? -5.102 -2.249 -35.609 1.00 96.00 832 LYS A CA 1
ATOM 6766 C C . LYS A 1 832 ? -5.980 -3.467 -35.880 1.00 96.00 832 LYS A C 1
ATOM 6768 O O . LYS A 1 832 ? -6.454 -4.104 -34.946 1.00 96.00 832 LYS A O 1
ATOM 6773 N N . THR A 1 833 ? -6.136 -3.821 -37.149 1.00 95.56 833 THR A N 1
ATOM 6774 C CA . THR A 1 833 ? -6.792 -5.069 -37.556 1.00 95.56 833 THR A CA 1
ATOM 6775 C C . THR A 1 833 ? -5.744 -6.153 -37.776 1.00 95.56 833 THR A C 1
ATOM 6777 O O . THR A 1 833 ? -4.703 -5.903 -38.384 1.00 95.56 833 THR A O 1
ATOM 6780 N N . LEU A 1 834 ? -6.014 -7.353 -37.275 1.00 94.50 834 LEU A N 1
ATOM 6781 C CA . LEU A 1 834 ? -5.208 -8.553 -37.471 1.00 94.50 834 LEU A CA 1
ATOM 6782 C C . LEU A 1 834 ? -6.026 -9.587 -38.241 1.00 94.50 834 LEU A C 1
ATOM 6784 O O . LEU A 1 834 ? -7.238 -9.661 -38.069 1.00 94.50 834 LEU A O 1
ATOM 6788 N N . SER A 1 835 ? -5.373 -10.384 -39.081 1.00 94.38 835 SER A N 1
ATOM 6789 C CA . SER A 1 835 ? -6.005 -11.539 -39.727 1.00 94.38 835 SER A CA 1
ATOM 6790 C C . SER A 1 835 ? -5.495 -12.810 -39.067 1.00 94.38 835 SER A C 1
ATOM 6792 O O . SER A 1 835 ? -4.286 -13.005 -38.987 1.00 94.38 835 SER A O 1
ATOM 6794 N N . VAL A 1 836 ? -6.414 -13.646 -38.593 1.00 94.94 836 VAL A N 1
ATOM 6795 C CA . VAL A 1 836 ? -6.111 -14.971 -38.044 1.00 94.94 836 VAL A CA 1
ATOM 6796 C C . VAL A 1 836 ? -6.328 -16.005 -39.142 1.00 94.94 836 VAL A C 1
ATOM 6798 O O . VAL A 1 836 ? -7.440 -16.136 -39.667 1.00 94.94 836 VAL A O 1
ATOM 6801 N N . THR A 1 837 ? -5.257 -16.719 -39.483 1.00 92.44 837 THR A N 1
ATOM 6802 C CA . THR A 1 837 ? -5.233 -17.847 -40.422 1.00 92.44 837 THR A CA 1
ATOM 6803 C C . THR A 1 837 ? -4.703 -19.084 -39.707 1.00 92.44 837 THR A C 1
ATOM 6805 O O . THR A 1 837 ? -3.997 -18.968 -38.709 1.00 92.44 837 THR A O 1
ATOM 6808 N N . ASP A 1 838 ? -5.065 -20.272 -40.192 1.00 93.62 838 ASP A N 1
ATOM 6809 C CA . ASP A 1 838 ? -4.615 -21.554 -39.626 1.00 93.62 838 ASP A CA 1
ATOM 6810 C C . ASP A 1 838 ? -4.907 -21.728 -38.125 1.00 93.62 838 ASP A C 1
ATOM 6812 O O . ASP A 1 838 ? -4.222 -22.474 -37.434 1.00 93.62 838 ASP A O 1
ATOM 6816 N N . HIS A 1 839 ? -5.949 -21.056 -37.624 1.00 94.88 839 HIS A N 1
ATOM 6817 C CA . HIS A 1 839 ? -6.366 -21.071 -36.221 1.00 94.88 839 HIS A CA 1
ATOM 6818 C C . HIS A 1 839 ? -5.317 -20.552 -35.226 1.00 94.88 839 HIS A C 1
ATOM 6820 O O . HIS A 1 839 ? -5.441 -20.802 -34.026 1.00 94.88 839 HIS A O 1
ATOM 6826 N N . CYS A 1 840 ? -4.320 -19.794 -35.693 1.00 95.00 840 CYS A N 1
ATOM 6827 C CA . CYS A 1 840 ? -3.203 -19.336 -34.873 1.00 95.00 840 CYS A CA 1
ATOM 6828 C C . CYS A 1 840 ? -2.983 -17.822 -34.975 1.00 95.00 840 CYS A C 1
ATOM 6830 O O . CYS A 1 840 ? -3.114 -17.219 -36.041 1.00 95.00 840 CYS A O 1
ATOM 6832 N N . LEU A 1 841 ? -2.588 -17.209 -33.859 1.00 96.12 841 LEU A N 1
ATOM 6833 C CA . LEU A 1 841 ? -2.135 -15.823 -33.805 1.00 96.12 841 LEU A CA 1
ATOM 6834 C C . LEU A 1 841 ? -0.882 -15.698 -32.940 1.00 96.12 841 LEU A C 1
ATOM 6836 O O . LEU A 1 841 ? -0.928 -15.918 -31.730 1.00 96.12 841 LEU A O 1
ATOM 6840 N N . GLU A 1 842 ? 0.222 -15.283 -33.553 1.00 95.69 842 GLU A N 1
ATOM 6841 C CA . GLU A 1 842 ? 1.453 -14.967 -32.836 1.00 95.69 842 GLU A CA 1
ATOM 6842 C C . GLU A 1 842 ? 1.390 -13.553 -32.247 1.00 95.69 842 GLU A C 1
ATOM 6844 O O . GLU A 1 842 ? 1.042 -12.574 -32.919 1.00 95.69 842 GLU A O 1
ATOM 6849 N N . ILE A 1 843 ? 1.751 -13.438 -30.973 1.00 94.62 843 ILE A N 1
ATOM 6850 C CA . ILE A 1 843 ? 1.851 -12.174 -30.254 1.00 94.62 843 ILE A CA 1
ATOM 6851 C C . ILE A 1 843 ? 3.266 -12.074 -29.702 1.00 94.62 843 ILE A C 1
ATOM 6853 O O . ILE A 1 843 ? 3.665 -12.879 -28.871 1.00 94.62 843 ILE A O 1
ATOM 6857 N N . SER A 1 844 ? 4.008 -11.055 -30.137 1.00 95.56 844 SER A N 1
ATOM 6858 C CA . SER A 1 844 ? 5.290 -10.657 -29.548 1.00 95.56 844 SER A CA 1
ATOM 6859 C C . SER A 1 844 ? 5.230 -9.187 -29.153 1.00 95.56 844 SER A C 1
ATOM 6861 O O . SER A 1 844 ? 4.773 -8.348 -29.938 1.00 95.56 844 SER A O 1
ATOM 6863 N N . GLN A 1 845 ? 5.614 -8.871 -27.918 1.00 96.06 845 GLN A N 1
ATOM 6864 C CA . GLN A 1 845 ? 5.573 -7.524 -27.355 1.00 96.06 845 GLN A CA 1
ATOM 6865 C C . GLN A 1 845 ? 6.861 -7.220 -26.588 1.00 96.06 845 GLN A C 1
ATOM 6867 O O . GLN A 1 845 ? 7.304 -8.010 -25.759 1.00 96.06 845 GLN A O 1
ATOM 6872 N N . ARG A 1 846 ? 7.416 -6.028 -26.830 1.00 96.19 846 ARG A N 1
ATOM 6873 C CA . ARG A 1 846 ? 8.505 -5.430 -26.048 1.00 96.19 846 ARG A CA 1
ATOM 6874 C C . ARG A 1 846 ? 7.901 -4.512 -24.978 1.00 96.19 846 ARG A C 1
ATOM 6876 O O . ARG A 1 846 ? 7.101 -3.638 -25.329 1.00 96.19 846 ARG A O 1
ATOM 6883 N N . LEU A 1 847 ? 8.252 -4.751 -23.715 1.00 96.75 847 LEU A N 1
ATOM 6884 C CA . LEU A 1 847 ? 7.786 -4.016 -22.538 1.00 96.75 847 LEU A CA 1
ATOM 6885 C C . LEU A 1 847 ? 8.958 -3.344 -21.822 1.00 96.75 847 LEU A C 1
ATOM 6887 O O . LEU A 1 847 ? 9.920 -4.018 -21.442 1.00 96.75 847 LEU A O 1
ATOM 6891 N N . GLU A 1 848 ? 8.857 -2.042 -21.583 1.00 95.75 848 GLU A N 1
ATOM 6892 C CA . GLU A 1 848 ? 9.836 -1.316 -20.767 1.00 95.75 848 GLU A CA 1
ATOM 6893 C C . GLU A 1 848 ? 9.751 -1.714 -19.281 1.00 95.75 848 GLU A C 1
ATOM 6895 O O . GLU A 1 848 ? 8.760 -2.320 -18.860 1.00 95.75 848 GLU A O 1
ATOM 6900 N N . PRO A 1 849 ? 10.782 -1.450 -18.457 1.00 94.12 849 PRO A N 1
ATOM 6901 C CA . PRO A 1 849 ? 10.699 -1.666 -17.015 1.00 94.12 849 PRO A CA 1
ATOM 6902 C C . PRO A 1 849 ? 9.464 -1.009 -16.391 1.00 94.12 849 PRO A C 1
ATOM 6904 O O . PRO A 1 849 ? 9.150 0.148 -16.672 1.00 94.12 849 PRO A O 1
ATOM 6907 N N . HIS A 1 850 ? 8.757 -1.779 -15.560 1.00 96.00 850 HIS A N 1
ATOM 6908 C CA . HIS A 1 850 ? 7.498 -1.401 -14.904 1.00 96.00 850 HIS A CA 1
ATOM 6909 C C . HIS A 1 850 ? 6.358 -1.030 -15.851 1.00 96.00 850 HIS A C 1
ATOM 6911 O O . HIS A 1 850 ? 5.368 -0.442 -15.417 1.00 96.00 850 HIS A O 1
ATOM 6917 N N . GLU A 1 851 ? 6.452 -1.412 -17.124 1.00 97.94 851 GLU A N 1
ATOM 6918 C CA . GLU A 1 851 ? 5.343 -1.266 -18.050 1.00 97.94 851 GLU A CA 1
ATOM 6919 C C . GLU A 1 851 ? 4.210 -2.243 -17.713 1.00 97.94 851 GLU A C 1
ATOM 6921 O O . GLU A 1 851 ? 4.451 -3.431 -17.475 1.00 97.94 851 GLU A O 1
ATOM 6926 N N . ILE A 1 852 ? 2.969 -1.750 -17.775 1.00 98.56 852 ILE A N 1
ATOM 6927 C CA . ILE A 1 852 ? 1.760 -2.576 -17.869 1.00 98.56 852 ILE A CA 1
ATOM 6928 C C . ILE A 1 852 ? 1.068 -2.325 -19.211 1.00 98.56 852 ILE A C 1
ATOM 6930 O O . ILE A 1 852 ? 0.941 -1.183 -19.661 1.00 98.56 852 ILE A O 1
ATOM 6934 N N . ARG A 1 853 ? 0.601 -3.390 -19.865 1.00 98.38 853 ARG A N 1
ATOM 6935 C CA . ARG A 1 853 ? -0.015 -3.331 -21.197 1.00 98.38 853 ARG A CA 1
ATOM 6936 C C . ARG A 1 853 ? -1.225 -4.249 -21.279 1.00 98.38 853 ARG A C 1
ATOM 6938 O O . ARG A 1 853 ? -1.112 -5.446 -21.053 1.00 98.38 853 ARG A O 1
ATOM 6945 N N . LEU A 1 854 ? -2.372 -3.697 -21.656 1.00 98.56 854 LEU A N 1
ATOM 6946 C CA . LEU A 1 854 ? -3.599 -4.437 -21.917 1.00 98.56 854 LEU A CA 1
ATOM 6947 C C . LEU A 1 854 ? -3.884 -4.469 -23.420 1.00 98.56 854 LEU A C 1
ATOM 6949 O O . LEU A 1 854 ? -4.162 -3.439 -24.036 1.00 98.56 854 LEU A O 1
ATOM 6953 N N . ILE A 1 855 ? -3.883 -5.665 -23.993 1.00 98.50 855 ILE A N 1
ATOM 6954 C CA . ILE A 1 855 ? -4.290 -5.933 -25.370 1.00 98.50 855 ILE A CA 1
ATOM 6955 C C . ILE A 1 855 ? -5.664 -6.596 -25.337 1.00 98.50 855 ILE A C 1
ATOM 6957 O O . ILE A 1 855 ? -5.872 -7.585 -24.644 1.00 98.50 855 ILE A O 1
ATOM 6961 N N . THR A 1 856 ? -6.605 -6.069 -26.110 1.00 98.06 856 THR A N 1
ATOM 6962 C CA . THR A 1 856 ? -7.919 -6.686 -26.322 1.00 98.06 856 THR A CA 1
ATOM 6963 C C . THR A 1 856 ? -8.056 -7.096 -27.776 1.00 98.06 856 THR A C 1
ATOM 6965 O O . THR A 1 856 ? -7.699 -6.322 -28.664 1.00 98.06 856 THR A O 1
ATOM 6968 N N . LEU A 1 857 ? -8.554 -8.306 -28.010 1.00 97.31 857 LEU A N 1
ATOM 6969 C CA . LEU A 1 857 ? -8.797 -8.860 -29.340 1.00 97.31 857 LEU A CA 1
ATOM 6970 C C . LEU A 1 857 ? -10.279 -9.170 -29.474 1.00 97.31 857 LEU A C 1
ATOM 6972 O O . LEU A 1 857 ? -10.821 -9.920 -28.663 1.00 97.31 857 LEU A O 1
ATOM 6976 N N . ARG A 1 858 ? -10.931 -8.617 -30.492 1.00 95.62 858 ARG A N 1
ATOM 6977 C CA . ARG A 1 858 ? -12.345 -8.881 -30.786 1.00 95.62 858 ARG A CA 1
ATOM 6978 C C . ARG A 1 858 ? -12.497 -9.320 -32.222 1.00 95.62 858 ARG A C 1
ATOM 6980 O O . ARG A 1 858 ? -12.056 -8.599 -33.110 1.00 95.62 858 ARG A O 1
ATOM 6987 N N . LEU A 1 859 ? -13.146 -10.457 -32.449 1.00 93.12 859 LEU A N 1
ATOM 6988 C CA . LEU A 1 859 ? -13.531 -10.856 -33.798 1.00 93.12 859 LEU A CA 1
ATOM 6989 C C . LEU A 1 859 ? -14.426 -9.762 -34.400 1.00 93.12 859 LEU A C 1
ATOM 6991 O O . LEU A 1 859 ? -15.434 -9.376 -33.801 1.00 93.12 859 LEU A O 1
ATOM 6995 N N . ALA A 1 860 ? -14.035 -9.234 -35.556 1.00 86.88 860 ALA A N 1
ATOM 6996 C CA . ALA A 1 860 ? -14.845 -8.280 -36.292 1.00 86.88 860 ALA A CA 1
ATOM 6997 C C . ALA A 1 860 ? -16.162 -8.959 -36.691 1.00 86.88 860 ALA A C 1
ATOM 6999 O O . ALA A 1 860 ? -16.176 -10.127 -37.088 1.00 86.88 860 ALA A O 1
ATOM 7000 N N . SER A 1 861 ? -17.279 -8.240 -36.557 1.00 73.94 861 SER A N 1
ATOM 7001 C CA . SER A 1 861 ? -18.545 -8.745 -37.094 1.00 73.94 861 SER A CA 1
ATOM 7002 C C . SER A 1 861 ? -18.391 -8.885 -38.612 1.00 73.94 861 SER A C 1
ATOM 7004 O O . SER A 1 861 ? -17.768 -8.008 -39.209 1.00 73.94 861 SER A O 1
ATOM 7006 N N . PRO A 1 862 ? -18.885 -9.966 -39.241 1.00 58.16 862 PRO A N 1
ATOM 7007 C CA . PRO A 1 862 ? -18.926 -10.019 -40.695 1.00 58.16 862 PRO A CA 1
ATOM 7008 C C . PRO A 1 862 ? -19.808 -8.864 -41.191 1.00 58.16 862 PRO A C 1
ATOM 7010 O O . PRO A 1 862 ? -20.958 -8.765 -40.757 1.00 58.16 862 P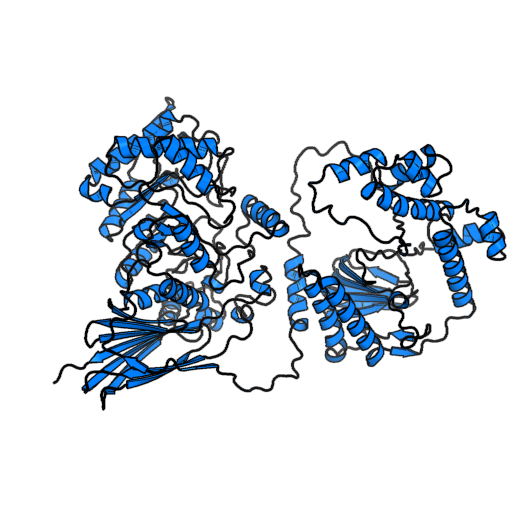RO A O 1
ATOM 7013 N N . ASP A 1 863 ? -19.229 -7.988 -42.016 1.00 45.31 863 ASP A N 1
ATOM 7014 C CA . ASP A 1 863 ? -19.936 -6.909 -42.721 1.00 45.31 863 ASP A CA 1
ATOM 7015 C C . ASP A 1 863 ? -21.012 -7.452 -43.676 1.00 45.31 863 ASP A C 1
ATOM 7017 O O . ASP A 1 863 ? -20.784 -8.527 -44.290 1.00 45.31 863 ASP A O 1
#

Sequence (863 aa):
MSTITHEIINYQSNVPVKLFFQRIGTSARHWHSSIEILFVLQGSMQVAIENHSLTLKEDDILLINPNHIHELSSPDCSLIVVQMRLGEFHLDWAIPENIQFDCNSALDPGNSQRYFHLKHLIAMLLKNNTSDSEFSQLSNYACAIDLIRELCLNFRREGEAYTPHSIKYLNRLKSILEYIHENYKEPITLTDLAKRQFLTPAYLSSFFEKTMGVSLSTYINNVRLDHAIIDLINTDDSIEAIAARCGFARPRSFSSVFKKYYHMLPSEYRKQIKSLPDTGRNIQTRDRSQTMYRVSSEGSAFAPPQELLRPKHQNSYLMLERYDFLSRLAPYLQEHPGAQNSQEYSSKTALGEISAISNSAGRWNSSFKCFCGVSRASELLLPPIRDMIRQAQKDIGFKYIKFHGILDDDLMVCTRDASGQLHFNFFYVDMILDFLLENHLRPMIQYSFMPAALAASANHTVFQKPVIISPPSSNDEWCSLITAFTRHLLERYGAHQVRQWIFTFWNETLSGLSFDFEDAQTALDLYRQTRQKVKDCDPALIFASTSYSALKYPELNYDRFLNYAREHQCLPDVYIFHFYPVVADDNAFNASARQWKAQDYTQAVALSRDPDIFHHFLESLAKAGIEADKIYITEWNFSPSHREWLNDTCFSSCYIVRNMVQNHNKAAGFCHWCLTDLHQELPMPHALFHGGLGLFTRNGIPKPAYFAYDFLNRLLPEILYNGEGCCITRDKDHFAILLYNYYHFNNLYGHGITFDTTDEHWQAAFSGAVTKEISFTLTDMRNGAYELSCRYIHPGCGSPFEAWISMGRPDLDTPEELQLLKSRACPGFYKKTLSVTDHCLEISQRLEPHEIRLITLRLASPD